Protein 3SNX (pdb70)

Structure (mmCIF, N/CA/C/O backbone):
data_3SNX
#
_entry.id   3SNX
#
_cell.length_a   64.112
_cell.length_b   114.452
_cell.length_c   67.663
_cell.angle_alpha   90.000
_cell.angle_beta   90.020
_cell.angle_gamma   90.000
#
_symmetry.space_group_name_H-M   'P 1 21 1'
#
loop_
_entity.id
_entity.type
_entity.pdbx_description
1 polymer 'PUTATIVE SUSD-LIKE CARBOHYDRATE BINDING PROTEIN'
2 non-polymer DI(HYDROXYETHYL)ETHER
3 non-polymer 1,2-ETHANEDIOL
4 water water
#
loop_
_atom_site.group_PDB
_atom_site.id
_atom_site.type_symbol
_atom_site.label_atom_id
_atom_site.label_alt_id
_atom_site.label_comp_id
_atom_site.label_asym_id
_atom_site.label_entity_id
_atom_site.label_seq_id
_atom_site.pdbx_PDB_ins_code
_atom_site.Cartn_x
_atom_site.Cartn_y
_atom_site.Cartn_z
_atom_site.occupancy
_atom_site.B_iso_or_equiv
_atom_site.auth_seq_id
_atom_site.auth_comp_id
_atom_site.auth_asym_id
_atom_site.auth_atom_id
_atom_site.pdbx_PDB_model_num
ATOM 1 N N . GLN A 1 6 ? 24.690 -27.754 24.275 1.00 60.76 39 GLN A N 1
ATOM 2 C CA . GLN A 1 6 ? 23.581 -26.768 24.416 1.00 60.98 39 GLN A CA 1
ATOM 3 C C . GLN A 1 6 ? 23.990 -25.379 23.905 1.00 59.98 39 GLN A C 1
ATOM 4 O O . GLN A 1 6 ? 25.070 -25.209 23.330 1.00 60.25 39 GLN A O 1
ATOM 6 N N . VAL A 1 7 ? 23.115 -24.395 24.122 1.00 59.58 40 VAL A N 1
ATOM 7 C CA . VAL A 1 7 ? 23.342 -23.010 23.690 1.00 57.26 40 VAL A CA 1
ATOM 8 C C . VAL A 1 7 ? 24.000 -22.152 24.778 1.00 56.00 40 VAL A C 1
ATOM 9 O O . VAL A 1 7 ? 23.992 -20.920 24.692 1.00 55.53 40 VAL A O 1
ATOM 11 N N . ALA A 1 8 ? 24.560 -22.804 25.797 1.00 54.57 41 ALA A N 1
ATOM 12 C CA . ALA A 1 8 ? 25.354 -22.130 26.823 1.00 52.64 41 ALA A CA 1
ATOM 13 C C . ALA A 1 8 ? 26.642 -21.546 26.233 1.00 50.15 41 ALA A C 1
ATOM 14 O O . ALA A 1 8 ? 27.180 -20.569 26.751 1.00 49.26 41 ALA A O 1
ATOM 16 N N . VAL A 1 9 ? 27.125 -22.153 25.152 1.00 49.38 42 VAL A N 1
ATOM 17 C CA . VAL A 1 9 ? 28.313 -21.675 24.438 1.00 47.73 42 VAL A CA 1
ATOM 18 C C . VAL A 1 9 ? 28.132 -20.255 23.891 1.00 46.14 42 VAL A C 1
ATOM 19 O O . VAL A 1 9 ? 29.063 -19.446 23.943 1.00 44.27 42 VAL A O 1
ATOM 23 N N . ALA A 1 10 ? 26.939 -19.959 23.370 1.00 45.28 43 ALA A N 1
ATOM 24 C CA . ALA A 1 10 ? 26.613 -18.605 22.903 1.00 43.97 43 ALA A CA 1
ATOM 25 C C . ALA A 1 10 ? 26.551 -17.635 24.083 1.00 43.25 43 ALA A C 1
ATOM 26 O O . ALA A 1 10 ? 26.916 -16.466 23.952 1.00 42.56 43 ALA A O 1
ATOM 28 N N . GLY A 1 11 ? 26.084 -18.133 25.231 1.00 43.07 44 GLY A N 1
ATOM 29 C CA . GLY A 1 11 ? 26.118 -17.381 26.490 1.00 42.07 44 GLY A CA 1
ATOM 30 C C . GLY A 1 11 ? 27.523 -16.971 26.905 1.00 40.76 44 GLY A C 1
ATOM 31 O O . GLY A 1 11 ? 27.717 -15.892 27.465 1.00 40.17 44 GLY A O 1
ATOM 32 N N . ASN A 1 12 ? 28.502 -17.829 26.621 1.00 40.05 45 ASN A N 1
ATOM 33 C CA . ASN A 1 12 ? 29.902 -17.548 26.951 1.00 38.92 45 ASN A CA 1
ATOM 34 C C . ASN A 1 12 ? 30.480 -16.425 26.085 1.00 37.41 45 ASN A C 1
ATOM 35 O O . ASN A 1 12 ? 31.098 -15.496 26.603 1.00 36.42 45 ASN A O 1
ATOM 40 N N . ALA A 1 13 ? 30.268 -16.513 24.770 1.00 36.57 46 ALA A N 1
ATOM 41 C CA . ALA A 1 13 ? 30.695 -15.468 23.840 1.00 35.16 46 ALA A CA 1
ATOM 42 C C . ALA A 1 13 ? 30.009 -14.166 24.204 1.00 34.37 46 ALA A C 1
ATOM 43 O O . ALA A 1 13 ? 30.622 -13.104 24.168 1.00 32.47 46 ALA A O 1
ATOM 45 N N . GLU A 1 14 ? 28.729 -14.271 24.559 1.00 35.35 47 GLU A N 1
ATOM 46 C CA . GLU A 1 14 ? 27.924 -13.119 24.966 1.00 36.22 47 GLU A CA 1
ATOM 47 C C . GLU A 1 14 ? 28.484 -12.497 26.244 1.00 35.79 47 GLU A C 1
ATOM 48 O O . GLU A 1 14 ? 28.512 -11.271 26.373 1.00 34.52 47 GLU A O 1
ATOM 54 N N . ARG A 1 15 ? 28.908 -13.345 27.187 1.00 36.07 48 ARG A N 1
ATOM 55 C CA . ARG A 1 15 ? 29.561 -12.889 28.416 1.00 35.71 48 ARG A CA 1
ATOM 56 C C . ARG A 1 15 ? 30.840 -12.091 28.146 1.00 33.93 48 ARG A C 1
ATOM 57 O O . ARG A 1 15 ? 31.062 -11.036 28.741 1.00 33.44 48 ARG A O 1
ATOM 65 N N . LEU A 1 16 ? 31.685 -12.606 27.262 1.00 32.65 49 LEU A N 1
ATOM 66 C CA . LEU A 1 16 ? 32.958 -11.950 26.950 1.00 31.46 49 LEU A CA 1
ATOM 67 C C . LEU A 1 16 ? 32.753 -10.614 26.231 1.00 30.45 49 LEU A C 1
ATOM 68 O O . LEU A 1 16 ? 33.503 -9.671 26.481 1.00 29.17 49 LEU A O 1
ATOM 73 N N . PHE A 1 17 ? 31.741 -10.523 25.359 1.00 30.07 50 PHE A N 1
ATOM 74 C CA . PHE A 1 17 ? 31.455 -9.248 24.667 1.00 29.35 50 PHE A CA 1
ATOM 75 C C . PHE A 1 17 ? 30.992 -8.200 25.661 1.00 29.68 50 PHE A C 1
ATOM 76 O O . PHE A 1 17 ? 31.418 -7.042 25.608 1.00 30.12 50 PHE A O 1
ATOM 84 N N . ASN A 1 18 ? 30.080 -8.594 26.541 1.00 31.53 51 ASN A N 1
ATOM 85 C CA . ASN A 1 18 ? 29.587 -7.685 27.556 1.00 32.39 51 ASN A CA 1
ATOM 86 C C . ASN A 1 18 ? 30.724 -7.292 28.491 1.00 32.05 51 ASN A C 1
ATOM 87 O O . ASN A 1 18 ? 30.786 -6.154 28.960 1.00 32.35 51 ASN A O 1
ATOM 92 N N . GLY A 1 19 ? 31.641 -8.225 28.723 1.00 31.57 52 GLY A N 1
ATOM 93 C CA . GLY A 1 19 ? 32.849 -7.949 29.495 1.00 31.96 52 GLY A CA 1
ATOM 94 C C . GLY A 1 19 ? 33.769 -6.973 28.786 1.00 30.58 52 GLY A C 1
ATOM 95 O O . GLY A 1 19 ? 34.304 -6.052 29.405 1.00 30.58 52 GLY A O 1
ATOM 96 N N . ALA A 1 20 ? 33.955 -7.172 27.480 1.00 29.95 53 ALA A N 1
ATOM 97 C CA . ALA A 1 20 ? 34.771 -6.266 26.683 1.00 28.58 53 ALA A CA 1
ATOM 98 C C . ALA A 1 20 ? 34.131 -4.887 26.684 1.00 27.97 53 ALA A C 1
ATOM 99 O O . ALA A 1 20 ? 34.830 -3.871 26.782 1.00 26.68 53 ALA A O 1
ATOM 101 N N . TRP A 1 21 ? 32.803 -4.859 26.574 1.00 27.81 54 TRP A N 1
ATOM 102 C CA . TRP A 1 21 ? 32.069 -3.592 26.543 1.00 27.77 54 TRP A CA 1
ATOM 103 C C . TRP A 1 21 ? 32.160 -2.894 27.894 1.00 28.50 54 TRP A C 1
ATOM 104 O O . TRP A 1 21 ? 32.418 -1.699 27.955 1.00 28.38 54 TRP A O 1
ATOM 115 N N . TYR A 1 22 ? 31.942 -3.642 28.971 1.00 30.18 55 TYR A N 1
ATOM 116 C CA . TYR A 1 22 ? 32.108 -3.100 30.322 1.00 31.00 55 TYR A CA 1
ATOM 117 C C . TYR A 1 22 ? 33.477 -2.442 30.504 1.00 30.11 55 TYR A C 1
ATOM 118 O O . TYR A 1 22 ? 33.554 -1.291 30.936 1.00 30.04 55 TYR A O 1
ATOM 127 N N . ASN A 1 23 ? 34.546 -3.161 30.152 1.00 29.05 56 ASN A N 1
ATOM 128 C CA . ASN A 1 23 ? 35.921 -2.652 30.283 1.00 28.23 56 ASN A CA 1
ATOM 129 C C . ASN A 1 23 ? 36.134 -1.319 29.563 1.00 26.37 56 ASN A C 1
ATOM 130 O O . ASN A 1 23 ? 36.611 -0.348 30.152 1.00 25.90 56 ASN A O 1
ATOM 135 N N . LEU A 1 24 ? 35.777 -1.295 28.279 1.00 24.28 57 LEU A N 1
ATOM 136 C CA . LEU A 1 24 ? 36.002 -0.133 27.432 1.00 23.08 57 LEU A CA 1
ATOM 137 C C . LEU A 1 24 ? 35.412 1.138 28.015 1.00 22.33 57 LEU A C 1
ATOM 138 O O . LEU A 1 24 ? 36.015 2.199 27.891 1.00 21.81 57 LEU A O 1
ATOM 143 N N . PHE A 1 25 ? 34.244 1.042 28.643 1.00 22.72 58 PHE A N 1
ATOM 144 C CA . PHE A 1 25 ? 33.557 2.244 29.142 1.00 23.18 58 PHE A CA 1
ATOM 145 C C . PHE A 1 25 ? 33.712 2.518 30.635 1.00 23.53 58 PHE A C 1
ATOM 146 O O . PHE A 1 25 ? 33.788 3.680 31.054 1.00 22.22 58 PHE A O 1
ATOM 154 N N . GLU A 1 26 ? 33.789 1.460 31.431 1.00 24.55 59 GLU A N 1
ATOM 155 C CA . GLU A 1 26 ? 33.787 1.631 32.891 1.00 25.58 59 GLU A CA 1
ATOM 156 C C . GLU A 1 26 ? 35.173 1.579 33.557 1.00 26.69 59 GLU A C 1
ATOM 157 O O . GLU A 1 26 ? 35.321 2.023 34.713 1.00 26.90 59 GLU A O 1
ATOM 163 N N . TYR A 1 27 ? 36.179 1.060 32.846 1.00 27.38 60 TYR A N 1
ATOM 164 C CA . TYR A 1 27 ? 37.512 0.888 33.435 1.00 28.66 60 TYR A CA 1
ATOM 165 C C . TYR A 1 27 ? 38.250 2.221 33.497 1.00 28.26 60 TYR A C 1
ATOM 166 O O . TYR A 1 27 ? 38.362 2.922 32.487 1.00 27.07 60 TYR A O 1
ATOM 175 N N . GLY A 1 28 ? 38.742 2.554 34.692 1.00 28.98 61 GLY A N 1
ATOM 176 C CA . GLY A 1 28 ? 39.393 3.837 34.934 1.00 29.02 61 GLY A CA 1
ATOM 177 C C . GLY A 1 28 ? 40.553 3.767 35.909 1.00 30.09 61 GLY A C 1
ATOM 178 O O . GLY A 1 28 ? 40.422 3.206 36.989 1.00 30.63 61 GLY A O 1
ATOM 179 N N . THR A 1 29 ? 41.683 4.373 35.540 1.00 29.83 62 THR A N 1
ATOM 180 C CA . THR A 1 29 ? 42.873 4.376 36.411 1.00 30.45 62 THR A CA 1
ATOM 181 C C . THR A 1 29 ? 42.832 5.550 37.421 1.00 30.42 62 THR A C 1
ATOM 182 O O . THR A 1 29 ? 43.317 5.436 38.564 1.00 31.11 62 THR A O 1
ATOM 186 N N . THR A 1 30 ? 42.238 6.659 36.981 1.00 28.89 63 THR A N 1
ATOM 187 C CA . THR A 1 30 ? 42.107 7.875 37.773 1.00 28.24 63 THR A CA 1
ATOM 188 C C . THR A 1 30 ? 40.737 8.499 37.471 1.00 27.71 63 THR A C 1
ATOM 189 O O . THR A 1 30 ? 39.941 7.913 36.734 1.00 26.51 63 THR A O 1
ATOM 193 N N . TYR A 1 31 ? 40.470 9.697 37.986 1.00 27.83 64 TYR A N 1
ATOM 194 C CA . TYR A 1 31 ? 39.183 10.373 37.686 1.00 27.50 64 TYR A CA 1
ATOM 195 C C . TYR A 1 31 ? 39.155 11.148 36.350 1.00 26.25 64 TYR A C 1
ATOM 196 O O . TYR A 1 31 ? 38.087 11.537 35.863 1.00 25.69 64 TYR A O 1
ATOM 205 N N . ALA A 1 32 ? 40.332 11.369 35.774 1.00 25.20 65 ALA A N 1
ATOM 206 C CA . ALA A 1 32 ? 40.473 11.987 34.473 1.00 24.21 65 ALA A CA 1
ATOM 207 C C . ALA A 1 32 ? 40.650 10.916 33.374 1.00 23.35 65 ALA A C 1
ATOM 208 O O . ALA A 1 32 ? 40.777 11.248 32.205 1.00 22.45 65 ALA A O 1
ATOM 210 N N . ASN A 1 33 ? 40.657 9.640 33.768 1.00 23.04 66 ASN A N 1
ATOM 211 C CA . ASN A 1 33 ? 40.892 8.521 32.855 1.00 22.61 66 ASN A CA 1
ATOM 212 C C . ASN A 1 33 ? 39.908 7.376 33.119 1.00 22.65 66 ASN A C 1
ATOM 213 O O . ASN A 1 33 ? 40.340 6.252 33.362 1.00 22.64 66 ASN A O 1
ATOM 218 N N . ILE A 1 34 ? 38.599 7.663 33.107 1.00 22.15 67 ILE A N 1
ATOM 219 C CA . ILE A 1 34 ? 37.558 6.621 33.185 1.00 22.16 67 ILE A CA 1
ATOM 220 C C . ILE A 1 34 ? 37.020 6.260 31.775 1.00 22.25 67 ILE A C 1
ATOM 221 O O . ILE A 1 34 ? 36.255 7.024 31.162 1.00 21.25 67 ILE A O 1
ATOM 226 N N . GLY A 1 35 ? 37.448 5.108 31.254 1.00 22.51 68 GLY A N 1
ATOM 227 C CA . GLY A 1 35 ? 36.866 4.536 30.023 1.00 22.06 68 GLY A CA 1
ATOM 228 C C . GLY A 1 35 ? 37.086 5.273 28.714 1.00 21.84 68 GLY A C 1
ATOM 229 O O . GLY A 1 35 ? 37.863 6.220 28.642 1.00 20.96 68 GLY A O 1
ATOM 230 N N . TYR A 1 36 ? 36.372 4.841 27.668 1.00 21.69 69 TYR A N 1
ATOM 231 C CA . TYR A 1 36 ? 36.541 5.410 26.329 1.00 21.84 69 TYR A CA 1
ATOM 232 C C . TYR A 1 36 ? 36.102 6.885 26.217 1.00 21.18 69 TYR A C 1
ATOM 233 O O . TYR A 1 36 ? 36.602 7.626 25.379 1.00 20.58 69 TYR A O 1
ATOM 242 N N . ARG A 1 37 ? 35.177 7.305 27.070 1.00 21.36 70 ARG A N 1
ATOM 243 C CA . ARG A 1 37 ? 34.698 8.690 27.065 1.00 21.23 70 ARG A CA 1
ATOM 244 C C . ARG A 1 37 ? 35.785 9.724 27.422 1.00 20.90 70 ARG A C 1
ATOM 245 O O . ARG A 1 37 ? 35.742 10.859 26.926 1.00 21.52 70 ARG A O 1
ATOM 253 N N . ALA A 1 38 ? 36.723 9.372 28.312 1.00 20.48 71 ALA A N 1
ATOM 254 C CA . ALA A 1 38 ? 37.880 10.237 28.598 1.00 20.11 71 ALA A CA 1
ATOM 255 C C . ALA A 1 38 ? 38.772 10.382 27.360 1.00 19.67 71 ALA A C 1
ATOM 256 O O . ALA A 1 38 ? 39.318 11.453 27.090 1.00 18.98 71 ALA A O 1
ATOM 258 N N . LEU A 1 39 ? 38.885 9.320 26.565 1.00 19.43 72 LEU A N 1
ATOM 259 C CA . LEU A 1 39 ? 39.606 9.417 25.294 1.00 19.23 72 LEU A CA 1
ATOM 260 C C . LEU A 1 39 ? 38.891 10.300 24.260 1.00 19.11 72 LEU A C 1
ATOM 261 O O . LEU A 1 39 ? 39.551 10.989 23.454 1.00 18.56 72 LEU A O 1
ATOM 266 N N . GLN A 1 40 ? 37.549 10.274 24.275 1.00 19.12 73 GLN A N 1
ATOM 267 C CA . GLN A 1 40 ? 36.768 11.174 23.433 1.00 19.04 73 GLN A CA 1
ATOM 268 C C . GLN A 1 40 ? 36.938 12.616 23.916 1.00 19.32 73 GLN A C 1
ATOM 269 O O . GLN A 1 40 ? 37.058 13.529 23.096 1.00 19.64 73 GLN A O 1
ATOM 275 N N . CYS A 1 41 ? 36.946 12.809 25.237 1.00 19.72 74 CYS A N 1
ATOM 276 C CA . CYS A 1 41 ? 37.275 14.119 25.840 1.00 19.91 74 CYS A CA 1
ATOM 277 C C . CYS A 1 41 ? 38.688 14.605 25.451 1.00 19.95 74 CYS A C 1
ATOM 278 O O . CYS A 1 41 ? 38.890 15.772 25.079 1.00 19.84 74 CYS A O 1
ATOM 281 N N . GLN A 1 42 ? 39.663 13.698 25.518 1.00 20.03 75 GLN A N 1
ATOM 282 C CA . GLN A 1 42 ? 41.041 13.993 25.125 1.00 20.14 75 GLN A CA 1
ATOM 283 C C . GLN A 1 42 ? 41.136 14.478 23.683 1.00 20.24 75 GLN A C 1
ATOM 284 O O . GLN A 1 42 ? 41.816 15.483 23.375 1.00 19.90 75 GLN A O 1
ATOM 290 N N . ASP A 1 43 ? 40.454 13.749 22.805 1.00 19.82 76 ASP A N 1
ATOM 291 C CA . ASP A 1 43 ? 40.561 13.952 21.364 1.00 19.78 76 ASP A CA 1
ATOM 292 C C . ASP A 1 43 ? 39.933 15.250 20.874 1.00 19.45 76 ASP A C 1
ATOM 293 O O . ASP A 1 43 ? 40.309 15.746 19.839 1.00 19.63 76 ASP A O 1
ATOM 298 N N . ASP A 1 44 ? 38.951 15.775 21.591 1.00 19.31 77 ASP A N 1
ATOM 299 C CA . ASP A 1 44 ? 38.353 17.078 21.242 1.00 19.37 77 ASP A CA 1
ATOM 300 C C . ASP A 1 44 ? 39.094 18.239 21.883 1.00 19.01 77 ASP A C 1
ATOM 301 O O . ASP A 1 44 ? 39.314 19.288 21.253 1.00 18.72 77 ASP A O 1
ATOM 322 N N . ALA A 1 47 ? 42.220 19.428 20.236 1.00 17.44 80 ALA A N 1
ATOM 323 C CA . ALA A 1 47 ? 42.040 19.833 18.842 1.00 17.42 80 ALA A CA 1
ATOM 324 C C . ALA A 1 47 ? 41.752 21.348 18.769 1.00 17.94 80 ALA A C 1
ATOM 325 O O . ALA A 1 47 ? 42.386 22.124 19.482 1.00 17.97 80 ALA A O 1
ATOM 327 N N . SER A 1 48 ? 40.772 21.753 17.975 1.00 18.01 81 SER A N 1
ATOM 328 C CA . SER A 1 48 ? 40.627 23.176 17.594 1.00 18.70 81 SER A CA 1
ATOM 329 C C . SER A 1 48 ? 39.433 23.913 18.193 1.00 19.16 81 SER A C 1
ATOM 330 O O . SER A 1 48 ? 39.416 25.157 18.235 1.00 19.13 81 SER A O 1
ATOM 333 N N . ASP A 1 49 ? 38.430 23.170 18.652 1.00 19.14 82 ASP A N 1
ATOM 334 C CA . ASP A 1 49 ? 37.117 23.766 18.913 1.00 19.68 82 ASP A CA 1
ATOM 335 C C . ASP A 1 49 ? 36.721 23.865 20.384 1.00 19.82 82 ASP A C 1
ATOM 336 O O . ASP A 1 49 ? 35.669 24.411 20.702 1.00 20.13 82 ASP A O 1
ATOM 341 N N . VAL A 1 50 ? 37.535 23.327 21.287 1.00 20.25 83 VAL A N 1
ATOM 342 C CA . VAL A 1 50 ? 37.240 23.410 22.705 1.00 20.64 83 VAL A CA 1
ATOM 343 C C . VAL A 1 50 ? 38.239 24.339 23.397 1.00 21.50 83 VAL A C 1
ATOM 344 O O . VAL A 1 50 ? 39.445 24.304 23.123 1.00 22.03 83 VAL A O 1
ATOM 348 N N . VAL A 1 51 ? 37.720 25.187 24.273 1.00 22.29 84 VAL A N 1
ATOM 349 C CA . VAL A 1 51 ? 38.535 26.152 24.998 1.00 22.80 84 VAL A CA 1
ATOM 350 C C . VAL A 1 51 ? 38.603 25.692 26.435 1.00 23.03 84 VAL A C 1
ATOM 351 O O . VAL A 1 51 ? 37.567 25.572 27.094 1.00 23.79 84 VAL A O 1
ATOM 355 N N . SER A 1 52 ? 39.809 25.422 26.930 1.00 23.42 85 SER A N 1
ATOM 356 C CA . SER A 1 52 ? 39.947 24.851 28.278 1.00 23.95 85 SER A CA 1
ATOM 357 C C . SER A 1 52 ? 39.688 25.903 29.349 1.00 24.88 85 SER A C 1
ATOM 358 O O . SER A 1 52 ? 40.321 26.953 29.375 1.00 25.29 85 SER A O 1
ATOM 361 N N . ARG A 1 53 ? 38.708 25.616 30.192 1.00 25.14 86 ARG A N 1
ATOM 362 C CA . ARG A 1 53 ? 38.496 26.331 31.419 1.00 25.99 86 ARG A CA 1
ATOM 363 C C . ARG A 1 53 ? 39.337 25.536 32.426 1.00 26.75 86 ARG A C 1
ATOM 364 O O . ARG A 1 53 ? 38.976 24.396 32.764 1.00 26.53 86 ARG A O 1
ATOM 372 N N . PRO A 1 54 ? 40.497 26.101 32.853 1.00 27.12 87 PRO A N 1
ATOM 373 C CA . PRO A 1 54 ? 41.504 25.297 33.562 1.00 27.49 87 PRO A CA 1
ATOM 374 C C . PRO A 1 54 ? 40.970 24.549 34.771 1.00 27.17 87 PRO A C 1
ATOM 375 O O . PRO A 1 54 ? 40.472 25.153 35.715 1.00 27.77 87 PRO A O 1
ATOM 379 N N . LYS A 1 55 ? 41.087 23.225 34.718 1.00 26.53 88 LYS A N 1
ATOM 380 C CA . LYS A 1 55 ? 40.490 22.350 35.705 1.00 26.26 88 LYS A CA 1
ATOM 381 C C . LYS A 1 55 ? 41.194 20.988 35.632 1.00 25.89 88 LYS A C 1
ATOM 382 O O . LYS A 1 55 ? 41.809 20.653 34.626 1.00 25.09 88 LYS A O 1
ATOM 388 N N . TYR A 1 56 ? 41.113 20.221 36.710 1.00 26.58 89 TYR A N 1
ATOM 389 C CA . TYR A 1 56 ? 41.508 18.822 36.689 1.00 26.50 89 TYR A CA 1
ATOM 390 C C . TYR A 1 56 ? 40.896 18.123 35.471 1.00 25.73 89 TYR A C 1
ATOM 391 O O . TYR A 1 56 ? 39.708 18.280 35.207 1.00 25.15 89 TYR A O 1
ATOM 400 N N . GLY A 1 57 ? 41.708 17.373 34.731 1.00 25.55 90 GLY A N 1
ATOM 401 C CA . GLY A 1 57 ? 41.189 16.501 33.666 1.00 25.34 90 GLY A CA 1
ATOM 402 C C . GLY A 1 57 ? 41.871 16.672 32.332 1.00 25.30 90 GLY A C 1
ATOM 403 O O . GLY A 1 57 ? 42.692 15.837 31.922 1.00 26.14 90 GLY A O 1
ATOM 404 N N . PHE A 1 58 ? 41.524 17.744 31.628 1.00 24.95 91 PHE A N 1
ATOM 405 C CA . PHE A 1 58 ? 41.963 17.898 30.250 1.00 24.70 91 PHE A CA 1
ATOM 406 C C . PHE A 1 58 ? 42.574 19.251 29.919 1.00 25.12 91 PHE A C 1
ATOM 407 O O . PHE A 1 58 ? 42.783 19.555 28.763 1.00 25.39 91 PHE A O 1
ATOM 415 N N . ASN A 1 59 ? 42.898 20.043 30.936 1.00 26.22 92 ASN A N 1
ATOM 416 C CA . ASN A 1 59 ? 43.761 21.213 30.727 1.00 27.05 92 ASN A CA 1
ATOM 417 C C . ASN A 1 59 ? 45.105 20.766 30.111 1.00 27.31 92 ASN A C 1
ATOM 418 O O . ASN A 1 59 ? 45.615 21.400 29.186 1.00 27.20 92 ASN A O 1
ATOM 423 N N . SER A 1 60 ? 45.655 19.651 30.607 1.00 27.22 93 SER A N 1
ATOM 424 C CA . SER A 1 60 ? 46.850 19.031 30.002 1.00 27.34 93 SER A CA 1
ATOM 425 C C . SER A 1 60 ? 46.674 18.757 28.499 1.00 26.61 93 SER A C 1
ATOM 426 O O . SER A 1 60 ? 47.587 19.048 27.689 1.00 26.88 93 SER A O 1
ATOM 429 N N . SER A 1 61 ? 45.517 18.200 28.126 1.00 25.83 94 SER A N 1
ATOM 430 C CA . SER A 1 61 ? 45.193 17.886 26.716 1.00 25.01 94 SER A CA 1
ATOM 431 C C . SER A 1 61 ? 45.277 19.149 25.839 1.00 25.12 94 SER A C 1
ATOM 432 O O . SER A 1 61 ? 45.883 19.141 24.769 1.00 25.20 94 SER A O 1
ATOM 435 N N . TYR A 1 62 ? 44.698 20.237 26.338 1.00 25.11 95 TYR A N 1
ATOM 436 C CA . TYR A 1 62 ? 44.654 21.527 25.645 1.00 25.04 95 TYR A CA 1
ATOM 437 C C . TYR A 1 62 ? 46.039 22.106 25.409 1.00 25.20 95 TYR A C 1
ATOM 438 O O . TYR A 1 62 ? 46.261 22.770 24.395 1.00 25.18 95 TYR A O 1
ATOM 447 N N . GLN A 1 63 ? 46.966 21.833 26.335 1.00 25.81 96 GLN A N 1
ATOM 448 C CA . GLN A 1 63 ? 48.339 22.341 26.281 1.00 26.51 96 GLN A CA 1
ATOM 449 C C . GLN A 1 63 ? 49.336 21.327 25.684 1.00 26.69 96 GLN A C 1
ATOM 450 O O . GLN A 1 63 ? 50.556 21.503 25.799 1.00 26.60 96 GLN A O 1
ATOM 456 N N . PHE A 1 64 ? 48.815 20.276 25.050 1.00 26.04 97 PHE A N 1
ATOM 457 C CA . PHE A 1 64 ? 49.632 19.213 24.451 1.00 26.46 97 PHE A CA 1
ATOM 458 C C . PHE A 1 64 ? 50.677 18.699 25.444 1.00 26.57 97 PHE A C 1
ATOM 459 O O . PHE A 1 64 ? 51.876 18.653 25.153 1.00 27.30 97 PHE A O 1
ATOM 467 N N . ASN A 1 65 ? 50.186 18.322 26.623 1.00 26.31 98 ASN A N 1
ATOM 468 C CA . ASN A 1 65 ? 51.016 17.893 27.746 1.00 26.31 98 ASN A CA 1
ATOM 469 C C . ASN A 1 65 ? 50.503 16.602 28.381 1.00 25.61 98 ASN A C 1
ATOM 470 O O . ASN A 1 65 ? 50.339 16.525 29.598 1.00 26.12 98 ASN A O 1
ATOM 475 N N . ASP A 1 66 ? 50.241 15.588 27.560 1.00 24.85 99 ASP A N 1
ATOM 476 C CA . ASP A 1 66 ? 49.896 14.274 28.098 1.00 23.92 99 ASP A CA 1
ATOM 477 C C . ASP A 1 66 ? 50.153 13.090 27.152 1.00 23.25 99 ASP A C 1
ATOM 478 O O . ASP A 1 66 ? 51.086 12.327 27.387 1.00 23.50 99 ASP A O 1
ATOM 483 N N . VAL A 1 67 ? 49.359 12.929 26.090 1.00 22.59 100 VAL A N 1
ATOM 484 C CA . VAL A 1 67 ? 49.350 11.629 25.358 1.00 21.81 100 VAL A CA 1
ATOM 485 C C . VAL A 1 67 ? 50.554 11.368 24.428 1.00 21.63 100 VAL A C 1
ATOM 486 O O . VAL A 1 67 ? 50.828 10.205 24.072 1.00 21.04 100 VAL A O 1
ATOM 490 N N . ALA A 1 68 ? 51.265 12.424 24.034 1.00 21.45 101 ALA A N 1
ATOM 491 C CA . ALA A 1 68 ? 52.516 12.274 23.278 1.00 22.26 101 ALA A CA 1
ATOM 492 C C . ALA A 1 68 ? 53.737 11.974 24.173 1.00 22.66 101 ALA A C 1
ATOM 493 O O . ALA A 1 68 ? 54.813 11.652 23.669 1.00 23.70 101 ALA A O 1
ATOM 495 N N . ILE A 1 69 ? 53.565 12.083 25.490 1.00 22.85 102 ILE A N 1
ATOM 496 C CA . ILE A 1 69 ? 54.619 11.801 26.470 1.00 23.11 102 ILE A CA 1
ATOM 497 C C . ILE A 1 69 ? 54.605 10.299 26.816 1.00 23.12 102 ILE A C 1
ATOM 498 O O . ILE A 1 69 ? 53.662 9.826 27.419 1.00 22.61 102 ILE A O 1
ATOM 503 N N . PRO A 1 70 ? 55.646 9.548 26.423 1.00 23.80 103 PRO A N 1
ATOM 504 C CA . PRO A 1 70 ? 55.617 8.072 26.568 1.00 24.41 103 PRO A CA 1
ATOM 505 C C . PRO A 1 70 ? 55.439 7.498 27.986 1.00 25.53 103 PRO A C 1
ATOM 506 O O . PRO A 1 70 ? 54.932 6.375 28.123 1.00 25.48 103 PRO A O 1
ATOM 510 N N . SER A 1 71 ? 55.877 8.235 29.014 1.00 26.55 104 SER A N 1
ATOM 511 C CA . SER A 1 71 ? 55.713 7.810 30.423 1.00 27.78 104 SER A CA 1
ATOM 512 C C . SER A 1 71 ? 54.476 8.429 31.138 1.00 28.10 104 SER A C 1
ATOM 513 O O . SER A 1 71 ? 54.237 8.157 32.315 1.00 29.02 104 SER A O 1
ATOM 516 N N . ASP A 1 72 ? 53.677 9.221 30.433 1.00 27.96 105 ASP A N 1
ATOM 517 C CA . ASP A 1 72 ? 52.480 9.848 31.027 1.00 28.62 105 ASP A CA 1
ATOM 518 C C . ASP A 1 72 ? 51.376 8.835 31.380 1.00 28.44 105 ASP A C 1
ATOM 519 O O . ASP A 1 72 ? 51.242 7.794 30.736 1.00 28.55 105 ASP A O 1
ATOM 524 N N . GLY A 1 73 ? 50.591 9.164 32.405 1.00 28.60 106 GLY A N 1
ATOM 525 C CA . GLY A 1 73 ? 49.524 8.292 32.913 1.00 28.36 106 GLY A CA 1
ATOM 526 C C . GLY A 1 73 ? 48.424 7.979 31.915 1.00 27.22 106 GLY A C 1
ATOM 527 O O . GLY A 1 73 ? 48.020 6.820 31.776 1.00 27.19 106 GLY A O 1
ATOM 528 N N . ARG A 1 74 ? 47.929 9.006 31.230 1.00 26.10 107 ARG A N 1
ATOM 529 C CA . ARG A 1 74 ? 46.895 8.832 30.203 1.00 25.18 107 ARG A CA 1
ATOM 530 C C . ARG A 1 74 ? 47.374 7.950 29.057 1.00 24.34 107 ARG A C 1
ATOM 531 O O . ARG A 1 74 ? 46.639 7.091 28.571 1.00 23.92 107 ARG A O 1
ATOM 539 N N . THR A 1 75 ? 48.602 8.189 28.620 1.00 23.97 108 THR A N 1
ATOM 540 C CA . THR A 1 75 ? 49.246 7.389 27.591 1.00 23.49 108 THR A CA 1
ATOM 541 C C . THR A 1 75 ? 49.163 5.884 27.877 1.00 23.44 108 THR A C 1
ATOM 542 O O . THR A 1 75 ? 48.887 5.090 26.973 1.00 23.47 108 THR A O 1
ATOM 546 N N . SER A 1 76 ? 49.438 5.502 29.122 1.00 23.84 109 SER A N 1
ATOM 547 C CA . SER A 1 76 ? 49.403 4.088 29.525 1.00 23.90 109 SER A CA 1
ATOM 548 C C . SER A 1 76 ? 47.964 3.574 29.585 1.00 23.53 109 SER A C 1
ATOM 549 O O . SER A 1 76 ? 47.638 2.537 28.996 1.00 22.99 109 SER A O 1
ATOM 552 N N . PHE A 1 77 ? 47.111 4.305 30.302 1.00 22.99 110 PHE A N 1
ATOM 553 C CA . PHE A 1 77 ? 45.663 4.052 30.305 1.00 22.63 110 PHE A CA 1
ATOM 554 C C . PHE A 1 77 ? 45.101 3.733 28.901 1.00 22.05 110 PHE A C 1
ATOM 555 O O . PHE A 1 77 ? 44.485 2.685 28.698 1.00 21.88 110 PHE A O 1
ATOM 563 N N . ALA A 1 78 ? 45.347 4.628 27.940 1.00 21.80 111 ALA A N 1
ATOM 564 C CA . ALA A 1 78 ? 44.766 4.538 26.582 1.00 21.40 111 ALA A CA 1
ATOM 565 C C . ALA A 1 78 ? 45.108 3.231 25.852 1.00 21.61 111 ALA A C 1
ATOM 566 O O . ALA A 1 78 ? 44.227 2.563 25.327 1.00 20.96 111 ALA A O 1
ATOM 568 N N . TRP A 1 79 ? 46.396 2.887 25.854 1.00 21.84 112 TRP A N 1
ATOM 569 C CA . TRP A 1 79 ? 46.920 1.642 25.305 1.00 22.00 112 TRP A CA 1
ATOM 570 C C . TRP A 1 79 ? 46.326 0.376 25.911 1.00 22.02 112 TRP A C 1
ATOM 571 O O . TRP A 1 79 ? 45.839 -0.482 25.180 1.00 22.71 112 TRP A O 1
ATOM 582 N N . TYR A 1 80 ? 46.381 0.238 27.227 1.00 22.00 113 TYR A N 1
ATOM 583 C CA . TYR A 1 80 ? 45.952 -1.018 27.865 1.00 22.24 113 TYR A CA 1
ATOM 584 C C . TYR A 1 80 ? 44.431 -1.210 27.864 1.00 21.71 113 TYR A C 1
ATOM 585 O O . TYR A 1 80 ? 43.939 -2.346 27.756 1.00 21.69 113 TYR A O 1
ATOM 594 N N . LEU A 1 81 ? 43.685 -0.109 27.959 1.00 20.59 114 LEU A N 1
ATOM 595 C CA . LEU A 1 81 ? 42.218 -0.154 27.889 1.00 20.44 114 LEU A CA 1
ATOM 596 C C . LEU A 1 81 ? 41.728 -0.747 26.543 1.00 20.11 114 LEU A C 1
ATOM 597 O O . LEU A 1 81 ? 40.846 -1.610 26.521 1.00 19.94 114 LEU A O 1
ATOM 602 N N . ILE A 1 82 ? 42.335 -0.306 25.446 1.00 19.79 115 ILE A N 1
ATOM 603 C CA . ILE A 1 82 ? 41.947 -0.751 24.103 1.00 19.77 115 ILE A CA 1
ATOM 604 C C . ILE A 1 82 ? 42.403 -2.206 23.834 1.00 20.59 115 ILE A C 1
ATOM 605 O O . ILE A 1 82 ? 41.603 -3.019 23.356 1.00 20.44 115 ILE A O 1
ATOM 610 N N . TYR A 1 83 ? 43.662 -2.523 24.139 1.00 21.34 116 TYR A N 1
ATOM 611 C CA . TYR A 1 83 ? 44.168 -3.917 24.035 1.00 21.78 116 TYR A CA 1
ATOM 612 C C . TYR A 1 83 ? 43.518 -4.883 25.019 1.00 22.64 116 TYR A C 1
ATOM 613 O O . TYR A 1 83 ? 43.404 -6.076 24.721 1.00 23.12 116 TYR A O 1
ATOM 622 N N . LYS A 1 84 ? 43.131 -4.395 26.195 1.00 23.35 117 LYS A N 1
ATOM 623 C CA . LYS A 1 84 ? 42.313 -5.194 27.122 1.00 24.23 117 LYS A CA 1
ATOM 624 C C . LYS A 1 84 ? 40.970 -5.561 26.475 1.00 24.17 117 LYS A C 1
ATOM 625 O O . LYS A 1 84 ? 40.541 -6.719 26.503 1.00 24.01 117 LYS A O 1
ATOM 627 N N . THR A 1 85 ? 40.334 -4.561 25.867 1.00 23.96 118 THR A N 1
ATOM 628 C CA . THR A 1 85 ? 39.104 -4.759 25.098 1.00 23.71 118 THR A CA 1
ATOM 629 C C . THR A 1 85 ? 39.296 -5.709 23.920 1.00 23.41 118 THR A C 1
ATOM 630 O O . THR A 1 85 ? 38.438 -6.555 23.654 1.00 23.05 118 THR A O 1
ATOM 634 N N . ILE A 1 86 ? 40.418 -5.577 23.219 1.00 23.07 119 ILE A N 1
ATOM 635 C CA . ILE A 1 86 ? 40.696 -6.457 22.084 1.00 23.24 119 ILE A CA 1
ATOM 636 C C . ILE A 1 86 ? 40.850 -7.926 22.498 1.00 23.94 119 ILE A C 1
ATOM 637 O O . ILE A 1 86 ? 40.461 -8.819 21.742 1.00 24.49 119 ILE A O 1
ATOM 642 N N . ASP A 1 87 ? 41.410 -8.169 23.681 1.00 24.86 120 ASP A N 1
ATOM 643 C CA . ASP A 1 87 ? 41.716 -9.533 24.137 1.00 25.62 120 ASP A CA 1
ATOM 644 C C . ASP A 1 87 ? 40.448 -10.292 24.549 1.00 26.15 120 ASP A C 1
ATOM 645 O O . ASP A 1 87 ? 40.313 -11.502 24.278 1.00 26.59 120 ASP A O 1
ATOM 650 N N . ASN A 1 88 ? 39.522 -9.592 25.202 1.00 26.16 121 ASN A N 1
ATOM 651 C CA . ASN A 1 88 ? 38.201 -10.160 25.485 1.00 26.82 121 ASN A CA 1
ATOM 652 C C . ASN A 1 88 ? 37.464 -10.508 24.184 1.00 26.89 121 ASN A C 1
ATOM 653 O O . ASN A 1 88 ? 36.878 -11.598 24.063 1.00 27.01 121 ASN A O 1
ATOM 658 N N . CYS A 1 89 ? 37.514 -9.602 23.205 1.00 26.40 122 CYS A N 1
ATOM 659 C CA . CYS A 1 89 ? 36.935 -9.864 21.871 1.00 26.23 122 CYS A CA 1
ATOM 660 C C . CYS A 1 89 ? 37.583 -11.083 21.212 1.00 26.97 122 CYS A C 1
ATOM 661 O O . CYS A 1 89 ? 36.884 -11.925 20.642 1.00 27.16 122 CYS A O 1
ATOM 664 N N . ASN A 1 90 ? 38.914 -11.160 21.278 1.00 27.51 123 ASN A N 1
ATOM 665 C CA . ASN A 1 90 ? 39.664 -12.303 20.731 1.00 28.00 123 ASN A CA 1
ATOM 666 C C . ASN A 1 90 ? 39.179 -13.619 21.316 1.00 28.91 123 ASN A C 1
ATOM 667 O O . ASN A 1 90 ? 39.080 -14.611 20.600 1.00 30.20 123 ASN A O 1
ATOM 672 N N . THR A 1 91 ? 38.886 -13.619 22.613 1.00 29.68 124 THR A N 1
ATOM 673 C CA . THR A 1 91 ? 38.433 -14.825 23.317 1.00 30.43 124 THR A CA 1
ATOM 674 C C . THR A 1 91 ? 37.033 -15.256 22.843 1.00 30.42 124 THR A C 1
ATOM 675 O O . THR A 1 91 ? 36.807 -16.435 22.552 1.00 30.77 124 THR A O 1
ATOM 679 N N . ALA A 1 92 ? 36.112 -14.297 22.746 1.00 29.80 125 ALA A N 1
ATOM 680 C CA . ALA A 1 92 ? 34.780 -14.538 22.172 1.00 29.66 125 ALA A CA 1
ATOM 681 C C . ALA A 1 92 ? 34.847 -15.088 20.747 1.00 29.37 125 ALA A C 1
ATOM 682 O O . ALA A 1 92 ? 34.129 -16.028 20.394 1.00 29.54 125 ALA A O 1
ATOM 684 N N . ILE A 1 93 ? 35.714 -14.503 19.929 1.00 28.31 126 ILE A N 1
ATOM 685 C CA . ILE A 1 93 ? 35.831 -14.905 18.532 1.00 28.60 126 ILE A CA 1
ATOM 686 C C . ILE A 1 93 ? 36.446 -16.301 18.402 1.00 29.04 126 ILE A C 1
ATOM 687 O O . ILE A 1 93 ? 36.251 -16.960 17.389 1.00 28.99 126 ILE A O 1
ATOM 692 N N . SER A 1 94 ? 37.173 -16.740 19.430 1.00 30.26 127 SER A N 1
ATOM 693 C CA . SER A 1 94 ? 37.867 -18.043 19.417 1.00 31.10 127 SER A CA 1
ATOM 694 C C . SER A 1 94 ? 36.974 -19.225 19.803 1.00 32.03 127 SER A C 1
ATOM 695 O O . SER A 1 94 ? 37.347 -20.380 19.568 1.00 32.94 127 SER A O 1
ATOM 698 N N . ILE A 1 95 ? 35.819 -18.942 20.404 1.00 31.71 128 ILE A N 1
ATOM 699 C CA . ILE A 1 95 ? 34.895 -19.988 20.841 1.00 32.88 128 ILE A CA 1
ATOM 700 C C . ILE A 1 95 ? 34.381 -20.793 19.651 1.00 33.44 128 ILE A C 1
ATOM 701 O O . ILE A 1 95 ? 33.875 -20.225 18.675 1.00 32.90 128 ILE A O 1
ATOM 706 N N . LYS A 1 96 ? 34.537 -22.113 19.734 1.00 34.68 129 LYS A N 1
ATOM 707 C CA . LYS A 1 96 ? 34.045 -23.032 18.718 1.00 35.60 129 LYS A CA 1
ATOM 708 C C . LYS A 1 96 ? 32.610 -23.424 19.054 1.00 36.54 129 LYS A C 1
ATOM 709 O O . LYS A 1 96 ? 32.242 -23.559 20.228 1.00 36.58 129 LYS A O 1
ATOM 711 N N . GLY A 1 97 ? 31.801 -23.604 18.020 1.00 36.99 130 GLY A N 1
ATOM 712 C CA . GLY A 1 97 ? 30.371 -23.821 18.203 1.00 38.40 130 GLY A CA 1
ATOM 713 C C . GLY A 1 97 ? 29.606 -23.567 16.924 1.00 38.95 130 GLY A C 1
ATOM 714 O O . GLY A 1 97 ? 30.190 -23.165 15.908 1.00 39.41 130 GLY A O 1
ATOM 715 N N . ASP A 1 98 ? 28.296 -23.802 16.966 1.00 39.89 131 ASP A N 1
ATOM 716 C CA . ASP A 1 98 ? 27.467 -23.718 15.762 1.00 39.98 131 ASP A CA 1
ATOM 717 C C . ASP A 1 98 ? 26.019 -23.376 16.108 1.00 39.98 131 ASP A C 1
ATOM 718 O O . ASP A 1 98 ? 25.168 -24.255 16.218 1.00 41.21 131 ASP A O 1
ATOM 723 N N . SER A 1 99 ? 25.755 -22.087 16.295 1.00 38.86 132 SER A N 1
ATOM 724 C CA . SER A 1 99 ? 24.399 -21.603 16.516 1.00 38.57 132 SER A CA 1
ATOM 725 C C . SER A 1 99 ? 24.279 -20.180 15.989 1.00 37.87 132 SER A C 1
ATOM 726 O O . SER A 1 99 ? 25.286 -19.521 15.708 1.00 37.02 132 SER A O 1
ATOM 729 N N . GLU A 1 100 ? 23.037 -19.730 15.849 1.00 38.12 133 GLU A N 1
ATOM 730 C CA . GLU A 1 100 ? 22.738 -18.383 15.390 1.00 37.71 133 GLU A CA 1
ATOM 731 C C . GLU A 1 100 ? 23.207 -17.376 16.432 1.00 36.37 133 GLU A C 1
ATOM 732 O O . GLU A 1 100 ? 23.887 -16.402 16.102 1.00 34.78 133 GLU A O 1
ATOM 738 N N . GLU A 1 101 ? 22.857 -17.635 17.690 1.00 35.67 134 GLU A N 1
ATOM 739 C CA . GLU A 1 101 ? 23.198 -16.732 18.797 1.00 34.98 134 GLU A CA 1
ATOM 740 C C . GLU A 1 101 ? 24.716 -16.561 19.004 1.00 33.42 134 GLU A C 1
ATOM 741 O O . GLU A 1 101 ? 25.185 -15.451 19.285 1.00 31.90 134 GLU A O 1
ATOM 747 N N . LEU A 1 102 ? 25.474 -17.649 18.857 1.00 32.63 135 LEU A N 1
ATOM 748 C CA . LEU A 1 102 ? 26.935 -17.591 18.957 1.00 32.04 135 LEU A CA 1
ATOM 749 C C . LEU A 1 102 ? 27.525 -16.712 17.864 1.00 30.91 135 LEU A C 1
ATOM 750 O O . LEU A 1 102 ? 28.386 -15.875 18.141 1.00 30.13 135 LEU A O 1
ATOM 755 N N . ARG A 1 103 ? 27.065 -16.919 16.632 1.00 30.61 136 ARG A N 1
ATOM 756 C CA . ARG A 1 103 ? 27.554 -16.176 15.475 1.00 30.06 136 ARG A CA 1
ATOM 757 C C . ARG A 1 103 ? 27.217 -14.689 15.595 1.00 29.43 136 ARG A C 1
ATOM 758 O O . ARG A 1 103 ? 28.020 -13.832 15.210 1.00 28.61 136 ARG A O 1
ATOM 760 N N . GLN A 1 104 ? 26.039 -14.387 16.135 1.00 29.28 137 GLN A N 1
ATOM 761 C CA . GLN A 1 104 ? 25.665 -13.000 16.420 1.00 28.75 137 GLN A CA 1
ATOM 762 C C . GLN A 1 104 ? 26.576 -12.365 17.480 1.00 27.55 137 GLN A C 1
ATOM 763 O O . GLN A 1 104 ? 27.052 -11.243 17.300 1.00 26.32 137 GLN A O 1
ATOM 769 N N . ALA A 1 105 ? 26.777 -13.084 18.591 1.00 27.31 138 ALA A N 1
ATOM 770 C CA . ALA A 1 105 ? 27.651 -12.653 19.684 1.00 26.46 138 ALA A CA 1
ATOM 771 C C . ALA A 1 105 ? 29.075 -12.387 19.185 1.00 25.96 138 ALA A C 1
ATOM 772 O O . ALA A 1 105 ? 29.668 -11.345 19.488 1.00 25.13 138 ALA A O 1
ATOM 774 N N . GLN A 1 106 ? 29.602 -13.322 18.398 1.00 25.51 139 GLN A N 1
ATOM 775 C CA . GLN A 1 106 ? 30.927 -13.176 17.787 1.00 25.01 139 GLN A CA 1
ATOM 776 C C . GLN A 1 106 ? 30.957 -12.062 16.733 1.00 24.25 139 GLN A C 1
ATOM 777 O O . GLN A 1 106 ? 31.960 -11.342 16.609 1.00 23.38 139 GLN A O 1
ATOM 783 N N . GLY A 1 107 ? 29.858 -11.902 15.994 1.00 24.03 140 GLY A N 1
ATOM 784 C CA . GLY A 1 107 ? 29.709 -10.773 15.069 1.00 23.43 140 GLY A CA 1
ATOM 785 C C . GLY A 1 107 ? 29.902 -9.456 15.810 1.00 22.96 140 GLY A C 1
ATOM 786 O O . GLY A 1 107 ? 30.618 -8.563 15.351 1.00 22.81 140 GLY A O 1
ATOM 787 N N . GLN A 1 108 ? 29.278 -9.353 16.975 1.00 23.12 141 GLN A N 1
ATOM 788 C CA . GLN A 1 108 ? 29.404 -8.161 17.819 1.00 22.94 141 GLN A CA 1
ATOM 789 C C . GLN A 1 108 ? 30.845 -7.962 18.302 1.00 22.48 141 GLN A C 1
ATOM 790 O O . GLN A 1 108 ? 31.393 -6.870 18.197 1.00 22.00 141 GLN A O 1
ATOM 796 N N . ALA A 1 109 ? 31.451 -9.050 18.761 1.00 22.64 142 ALA A N 1
ATOM 797 C CA . ALA A 1 109 ? 32.874 -9.122 19.112 1.00 22.35 142 ALA A CA 1
ATOM 798 C C . ALA A 1 109 ? 33.803 -8.681 17.983 1.00 21.47 142 ALA A C 1
ATOM 799 O O . ALA A 1 109 ? 34.776 -7.969 18.219 1.00 21.71 142 ALA A O 1
ATOM 801 N N . LEU A 1 110 ? 33.513 -9.115 16.759 1.00 21.17 143 LEU A N 1
ATOM 802 C CA . LEU A 1 110 ? 34.319 -8.760 15.593 1.00 20.63 143 LEU A CA 1
ATOM 803 C C . LEU A 1 110 ? 34.138 -7.266 15.292 1.00 19.87 143 LEU A C 1
ATOM 804 O O . LEU A 1 110 ? 35.100 -6.562 14.988 1.00 18.94 143 LEU A O 1
ATOM 809 N N . ALA A 1 111 ? 32.906 -6.792 15.411 1.00 19.87 144 ALA A N 1
ATOM 810 C CA . ALA A 1 111 ? 32.622 -5.350 15.182 1.00 19.59 144 ALA A CA 1
ATOM 811 C C . ALA A 1 111 ? 33.368 -4.452 16.179 1.00 19.59 144 ALA A C 1
ATOM 812 O O . ALA A 1 111 ? 33.863 -3.374 15.815 1.00 19.80 144 ALA A O 1
ATOM 814 N N . LEU A 1 112 ? 33.425 -4.885 17.434 1.00 20.01 145 LEU A N 1
ATOM 815 C CA . LEU A 1 112 ? 34.103 -4.137 18.513 1.00 19.85 145 LEU A CA 1
ATOM 816 C C . LEU A 1 112 ? 35.620 -4.192 18.342 1.00 19.94 145 LEU A C 1
ATOM 817 O O . LEU A 1 112 ? 36.316 -3.190 18.552 1.00 19.31 145 LEU A O 1
ATOM 822 N N . ARG A 1 113 ? 36.132 -5.348 17.912 1.00 20.02 146 ARG A N 1
ATOM 823 C CA . ARG A 1 113 ? 37.550 -5.472 17.591 1.00 20.02 146 ARG A CA 1
ATOM 824 C C . ARG A 1 113 ? 37.935 -4.550 16.439 1.00 20.13 146 ARG A C 1
ATOM 825 O O . ARG A 1 113 ? 38.966 -3.870 16.513 1.00 20.12 146 ARG A O 1
ATOM 833 N N . ALA A 1 114 ? 37.113 -4.509 15.377 1.00 20.03 147 ALA A N 1
ATOM 834 C CA . ALA A 1 114 ? 37.384 -3.614 14.256 1.00 19.69 147 ALA A CA 1
ATOM 835 C C . ALA A 1 114 ? 37.345 -2.156 14.727 1.00 19.40 147 ALA A C 1
ATOM 836 O O . ALA A 1 114 ? 38.137 -1.352 14.266 1.00 19.23 147 ALA A O 1
ATOM 838 N N . PHE A 1 115 ? 36.422 -1.828 15.628 1.00 19.72 148 PHE A N 1
ATOM 839 C CA . PHE A 1 115 ? 36.363 -0.465 16.220 1.00 19.76 148 PHE A CA 1
ATOM 840 C C . PHE A 1 115 ? 37.624 -0.095 17.041 1.00 19.85 148 PHE A C 1
ATOM 841 O O . PHE A 1 115 ? 38.097 1.073 17.007 1.00 18.83 148 PHE A O 1
ATOM 849 N N . CYS A 1 116 ? 38.149 -1.066 17.782 1.00 19.86 149 CYS A N 1
ATOM 850 C CA . CYS A 1 116 ? 39.363 -0.863 18.596 1.00 20.59 149 CYS A CA 1
ATOM 851 C C . CYS A 1 116 ? 40.590 -0.643 17.719 1.00 20.49 149 CYS A C 1
ATOM 852 O O . CYS A 1 116 ? 41.438 0.204 18.018 1.00 20.44 149 CYS A O 1
ATOM 855 N N . TYR A 1 117 ? 40.686 -1.403 16.634 1.00 20.79 150 TYR A N 1
ATOM 856 C CA . TYR A 1 117 ? 41.811 -1.257 15.715 1.00 20.91 150 TYR A CA 1
ATOM 857 C C . TYR A 1 117 ? 41.655 0.011 14.873 1.00 20.30 150 TYR A C 1
ATOM 858 O O . TYR A 1 117 ? 42.653 0.586 14.472 1.00 20.06 150 TYR A O 1
ATOM 867 N N . LEU A 1 118 ? 40.414 0.441 14.622 1.00 20.42 151 LEU A N 1
ATOM 868 C CA . LEU A 1 118 ? 40.169 1.757 13.998 1.00 19.95 151 LEU A CA 1
ATOM 869 C C . LEU A 1 118 ? 40.662 2.890 14.911 1.00 19.87 151 LEU A C 1
ATOM 870 O O . LEU A 1 118 ? 41.255 3.882 14.454 1.00 20.35 151 LEU A O 1
ATOM 875 N N . HIS A 1 119 ? 40.392 2.768 16.206 1.00 19.78 152 HIS A N 1
ATOM 876 C CA . HIS A 1 119 ? 40.983 3.696 17.181 1.00 19.35 152 HIS A CA 1
ATOM 877 C C . HIS A 1 119 ? 42.531 3.703 17.099 1.00 18.87 152 HIS A C 1
ATOM 878 O O . HIS A 1 119 ? 43.155 4.752 16.953 1.00 17.48 152 HIS A O 1
ATOM 885 N N . LEU A 1 120 ? 43.120 2.513 17.182 1.00 18.67 153 LEU A N 1
ATOM 886 C CA . LEU A 1 120 ? 44.563 2.349 17.241 1.00 18.80 153 LEU A CA 1
ATOM 887 C C . LEU A 1 120 ? 45.308 2.913 16.037 1.00 18.65 153 LEU A C 1
ATOM 888 O O . LEU A 1 120 ? 46.284 3.646 16.222 1.00 18.04 153 LEU A O 1
ATOM 893 N N . VAL A 1 121 ? 44.872 2.555 14.819 1.00 18.31 154 VAL A N 1
ATOM 894 C CA . VAL A 1 121 ? 45.548 2.973 13.591 1.00 18.37 154 VAL A CA 1
ATOM 895 C C . VAL A 1 121 ? 45.513 4.497 13.432 1.00 18.26 154 VAL A C 1
ATOM 896 O O . VAL A 1 121 ? 46.438 5.084 12.896 1.00 18.07 154 VAL A O 1
ATOM 900 N N . GLN A 1 122 ? 44.442 5.110 13.910 1.00 18.49 155 GLN A N 1
ATOM 901 C CA . GLN A 1 122 ? 44.251 6.559 13.767 1.00 18.64 155 GLN A CA 1
ATOM 902 C C . GLN A 1 122 ? 45.007 7.358 14.832 1.00 18.90 155 GLN A C 1
ATOM 903 O O . GLN A 1 122 ? 45.318 8.546 14.636 1.00 19.41 155 GLN A O 1
ATOM 909 N N . HIS A 1 123 ? 45.310 6.733 15.961 1.00 19.26 156 HIS A N 1
ATOM 910 C CA . HIS A 1 123 ? 45.896 7.480 17.082 1.00 19.48 156 HIS A CA 1
ATOM 911 C C . HIS A 1 123 ? 47.409 7.369 17.226 1.00 19.67 156 HIS A C 1
ATOM 912 O O . HIS A 1 123 ? 48.013 8.264 17.838 1.00 20.17 156 HIS A O 1
ATOM 919 N N . TYR A 1 124 ? 48.015 6.322 16.640 1.00 19.67 157 TYR A N 1
ATOM 920 C CA . TYR A 1 124 ? 49.436 5.964 16.855 1.00 19.90 157 TYR A CA 1
ATOM 921 C C . TYR A 1 124 ? 50.360 6.095 15.645 1.00 20.35 157 TYR A C 1
ATOM 922 O O . TYR A 1 124 ? 51.558 5.799 15.749 1.00 20.29 157 TYR A O 1
ATOM 931 N N . GLN A 1 125 ? 49.808 6.498 14.495 1.00 20.21 158 GLN A N 1
ATOM 932 C CA . GLN A 1 125 ? 50.595 6.798 13.317 1.00 21.13 158 GLN A CA 1
ATOM 933 C C . GLN A 1 125 ? 49.790 7.737 12.428 1.00 21.15 158 GLN A C 1
ATOM 934 O O . GLN A 1 125 ? 48.553 7.749 12.498 1.00 20.83 158 GLN A O 1
ATOM 940 N N . PHE A 1 126 ? 50.481 8.526 11.607 1.00 21.49 159 PHE A N 1
ATOM 941 C CA . PHE A 1 126 ? 49.792 9.443 10.695 1.00 21.51 159 PHE A CA 1
ATOM 942 C C . PHE A 1 126 ? 48.966 8.680 9.654 1.00 21.22 159 PHE A C 1
ATOM 943 O O . PHE A 1 126 ? 49.047 7.447 9.540 1.00 20.58 159 PHE A O 1
ATOM 951 N N . THR A 1 127 ? 48.165 9.431 8.909 1.00 21.11 160 THR A N 1
ATOM 952 C CA . THR A 1 127 ? 46.989 8.871 8.251 1.00 21.02 160 THR A CA 1
ATOM 953 C C . THR A 1 127 ? 47.324 7.935 7.104 1.00 20.98 160 THR A C 1
ATOM 954 O O . THR A 1 127 ? 48.368 8.050 6.479 1.00 20.27 160 THR A O 1
ATOM 958 N N . TYR A 1 128 ? 46.410 7.012 6.838 1.00 21.47 161 TYR A N 1
ATOM 959 C CA . TYR A 1 128 ? 46.592 6.036 5.770 1.00 21.80 161 TYR A CA 1
ATOM 960 C C . TYR A 1 128 ? 47.064 6.678 4.468 1.00 22.68 161 TYR A C 1
ATOM 961 O O . TYR A 1 128 ? 48.033 6.223 3.855 1.00 23.81 161 TYR A O 1
ATOM 970 N N . LEU A 1 129 ? 46.383 7.738 4.046 1.00 23.12 162 LEU A N 1
ATOM 971 C CA . LEU A 1 129 ? 46.688 8.368 2.761 1.00 23.54 162 LEU A CA 1
ATOM 972 C C . LEU A 1 129 ? 47.969 9.221 2.783 1.00 23.97 162 LEU A C 1
ATOM 973 O O . LEU A 1 129 ? 48.368 9.719 1.740 1.00 24.66 162 LEU A O 1
ATOM 978 N N . LYS A 1 130 ? 48.583 9.418 3.954 1.00 23.86 163 LYS A N 1
ATOM 979 C CA . LYS A 1 130 ? 49.923 10.033 4.028 1.00 24.69 163 LYS A CA 1
ATOM 980 C C . LYS A 1 130 ? 50.986 8.990 3.705 1.00 24.91 163 LYS A C 1
ATOM 981 O O . LYS A 1 130 ? 51.885 9.230 2.893 1.00 24.59 163 LYS A O 1
ATOM 987 N N . ASP A 1 131 ? 50.882 7.837 4.365 1.00 24.99 164 ASP A N 1
ATOM 988 C CA . ASP A 1 131 ? 51.831 6.737 4.159 1.00 25.85 164 ASP A CA 1
ATOM 989 C C . ASP A 1 131 ? 51.244 5.432 4.696 1.00 25.62 164 ASP A C 1
ATOM 990 O O . ASP A 1 131 ? 51.250 5.185 5.902 1.00 25.85 164 ASP A O 1
ATOM 995 N N . LYS A 1 132 ? 50.759 4.601 3.783 1.00 25.97 165 LYS A N 1
ATOM 996 C CA . LYS A 1 132 ? 49.933 3.445 4.138 1.00 25.86 165 LYS A CA 1
ATOM 997 C C . LYS A 1 132 ? 50.737 2.235 4.600 1.00 25.30 165 LYS A C 1
ATOM 998 O O . LYS A 1 132 ? 50.184 1.312 5.209 1.00 24.27 165 LYS A O 1
ATOM 1004 N N . ASP A 1 133 ? 52.028 2.225 4.284 1.00 24.93 166 ASP A N 1
ATOM 1005 C CA . ASP A 1 133 ? 52.902 1.153 4.711 1.00 25.48 166 ASP A CA 1
ATOM 1006 C C . ASP A 1 133 ? 53.788 1.514 5.923 1.00 24.98 166 ASP A C 1
ATOM 1007 O O . ASP A 1 133 ? 54.669 0.747 6.253 1.00 25.43 166 ASP A O 1
ATOM 1012 N N . ALA A 1 134 ? 53.521 2.638 6.600 1.00 24.20 167 ALA A N 1
ATOM 1013 C CA . ALA A 1 134 ? 54.264 3.007 7.816 1.00 24.21 167 ALA A CA 1
ATOM 1014 C C . ALA A 1 134 ? 53.923 2.072 8.980 1.00 23.79 167 ALA A C 1
ATOM 1015 O O . ALA A 1 134 ? 52.768 1.662 9.125 1.00 22.91 167 ALA A O 1
ATOM 1017 N N . PRO A 1 135 ? 54.916 1.758 9.830 1.00 23.88 168 PRO A N 1
ATOM 1018 C CA . PRO A 1 135 ? 54.644 0.986 11.054 1.00 23.75 168 PRO A CA 1
ATOM 1019 C C . PRO A 1 135 ? 53.562 1.619 11.926 1.00 23.32 168 PRO A C 1
ATOM 1020 O O . PRO A 1 135 ? 53.491 2.856 12.034 1.00 22.73 168 PRO A O 1
ATOM 1024 N N . CYS A 1 136 ? 52.715 0.784 12.520 1.00 22.94 169 CYS A N 1
ATOM 1025 C CA . CYS A 1 136 ? 51.642 1.275 13.365 1.00 22.83 169 CYS A CA 1
ATOM 1026 C C . CYS A 1 136 ? 51.672 0.655 14.775 1.00 22.58 169 CYS A C 1
ATOM 1027 O O . CYS A 1 136 ? 52.360 1.168 15.664 1.00 23.11 169 CYS A O 1
ATOM 1030 N N . VAL A 1 137 ? 50.951 -0.440 14.981 1.00 21.98 170 VAL A N 1
ATOM 1031 C CA . VAL A 1 137 ? 50.844 -1.063 16.279 1.00 21.79 170 VAL A CA 1
ATOM 1032 C C . VAL A 1 137 ? 50.818 -2.577 16.069 1.00 21.99 170 VAL A C 1
ATOM 1033 O O . VAL A 1 137 ? 50.570 -3.020 14.952 1.00 21.63 170 VAL A O 1
ATOM 1037 N N . PRO A 1 138 ? 51.101 -3.362 17.128 1.00 21.98 171 PRO A N 1
ATOM 1038 C CA . PRO A 1 138 ? 50.946 -4.818 17.028 1.00 22.28 171 PRO A CA 1
ATOM 1039 C C . PRO A 1 138 ? 49.488 -5.265 16.945 1.00 21.86 171 PRO A C 1
ATOM 1040 O O . PRO A 1 138 ? 48.627 -4.733 17.658 1.00 21.29 171 PRO A O 1
ATOM 1044 N N . ILE A 1 139 ? 49.228 -6.240 16.073 1.00 21.84 172 ILE A N 1
ATOM 1045 C CA . ILE A 1 139 ? 47.903 -6.807 15.878 1.00 21.93 172 ILE A CA 1
ATOM 1046 C C . ILE A 1 139 ? 47.850 -8.182 16.566 1.00 22.93 172 ILE A C 1
ATOM 1047 O O . ILE A 1 139 ? 48.626 -9.062 16.234 1.00 23.36 172 ILE A O 1
ATOM 1052 N N . TYR A 1 140 ? 46.948 -8.328 17.530 1.00 23.89 173 TYR A N 1
ATOM 1053 C CA . TYR A 1 140 ? 46.670 -9.605 18.192 1.00 25.13 173 TYR A CA 1
ATOM 1054 C C . TYR A 1 140 ? 45.223 -9.991 17.883 1.00 25.75 173 TYR A C 1
ATOM 1055 O O . TYR A 1 140 ? 44.296 -9.197 18.094 1.00 24.99 173 TYR A O 1
ATOM 1064 N N . THR A 1 141 ? 45.037 -11.199 17.360 1.00 26.99 174 THR A N 1
ATOM 1065 C CA . THR A 1 141 ? 43.710 -11.733 17.079 1.00 27.73 174 THR A CA 1
ATOM 1066 C C . THR A 1 141 ? 43.419 -13.022 17.861 1.00 29.76 174 THR A C 1
ATOM 1067 O O . THR A 1 141 ? 42.260 -13.407 18.016 1.00 29.85 174 THR A O 1
ATOM 1071 N N . GLU A 1 142 ? 44.467 -13.674 18.355 1.00 32.45 175 GLU A N 1
ATOM 1072 C CA . GLU A 1 142 ? 44.313 -14.844 19.213 1.00 34.48 175 GLU A CA 1
ATOM 1073 C C . GLU A 1 142 ? 44.208 -14.389 20.665 1.00 34.79 175 GLU A C 1
ATOM 1074 O O . GLU A 1 142 ? 44.737 -13.336 21.026 1.00 34.32 175 GLU A O 1
ATOM 1080 N N . PRO A 1 143 ? 43.491 -15.158 21.503 1.00 35.79 176 PRO A N 1
ATOM 1081 C CA . PRO A 1 143 ? 43.389 -14.767 22.910 1.00 36.53 176 PRO A CA 1
ATOM 1082 C C . PRO A 1 143 ? 44.748 -14.874 23.608 1.00 37.22 176 PRO A C 1
ATOM 1083 O O . PRO A 1 143 ? 45.491 -15.820 23.353 1.00 36.63 176 PRO A O 1
ATOM 1087 N N . THR A 1 144 ? 45.061 -13.888 24.453 1.00 37.96 177 THR A N 1
ATOM 1088 C CA . THR A 1 144 ? 46.340 -13.822 25.175 1.00 39.25 177 THR A CA 1
ATOM 1089 C C . THR A 1 144 ? 46.392 -14.889 26.263 1.00 41.18 177 THR A C 1
ATOM 1090 O O . THR A 1 144 ? 45.511 -14.930 27.134 1.00 40.78 177 THR A O 1
ATOM 1094 N N . THR A 1 145 ? 47.424 -15.737 26.208 1.00 43.20 178 THR A N 1
ATOM 1095 C CA . THR A 1 145 ? 47.642 -16.800 27.205 1.00 45.34 178 THR A CA 1
ATOM 1096 C C . THR A 1 145 ? 49.021 -16.645 27.877 1.00 47.20 178 THR A C 1
ATOM 1097 O O . THR A 1 145 ? 49.678 -15.606 27.737 1.00 47.13 178 THR A O 1
ATOM 1101 N N . SER A 1 146 ? 49.446 -17.670 28.617 1.00 48.88 179 SER A N 1
ATOM 1102 C CA . SER A 1 146 ? 50.766 -17.665 29.257 1.00 49.89 179 SER A CA 1
ATOM 1103 C C . SER A 1 146 ? 51.914 -17.981 28.275 1.00 50.18 179 SER A C 1
ATOM 1104 O O . SER A 1 146 ? 53.080 -17.727 28.587 1.00 52.47 179 SER A O 1
ATOM 1107 N N . GLY A 1 147 ? 51.587 -18.534 27.104 1.00 49.48 180 GLY A N 1
ATOM 1108 C CA . GLY A 1 147 ? 52.580 -18.784 26.047 1.00 48.42 180 GLY A CA 1
ATOM 1109 C C . GLY A 1 147 ? 52.645 -17.720 24.948 1.00 47.31 180 GLY A C 1
ATOM 1110 O O . GLY A 1 147 ? 53.389 -17.876 23.971 1.00 47.13 180 GLY A O 1
ATOM 1111 N N . THR A 1 148 ? 51.883 -16.637 25.101 1.00 44.98 181 THR A N 1
ATOM 1112 C CA . THR A 1 148 ? 51.841 -15.575 24.089 1.00 42.74 181 THR A CA 1
ATOM 1113 C C . THR A 1 148 ? 53.023 -14.635 24.251 1.00 41.07 181 THR A C 1
ATOM 1114 O O . THR A 1 148 ? 53.206 -14.045 25.315 1.00 41.58 181 THR A O 1
ATOM 1118 N N . LYS A 1 149 ? 53.816 -14.489 23.195 1.00 39.26 182 LYS A N 1
ATOM 1119 C CA . LYS A 1 149 ? 54.915 -13.528 23.183 1.00 37.52 182 LYS A CA 1
ATOM 1120 C C . LYS A 1 149 ? 54.395 -12.175 22.667 1.00 35.37 182 LYS A C 1
ATOM 1121 O O . LYS A 1 149 ? 53.410 -12.136 21.934 1.00 34.61 182 LYS A O 1
ATOM 1124 N N . PRO A 1 150 ? 55.044 -11.059 23.059 1.00 34.11 183 PRO A N 1
ATOM 1125 C CA . PRO A 1 150 ? 54.718 -9.763 22.445 1.00 32.71 183 PRO A CA 1
ATOM 1126 C C . PRO A 1 150 ? 55.066 -9.727 20.949 1.00 31.53 183 PRO A C 1
ATOM 1127 O O . PRO A 1 150 ? 55.953 -10.458 20.504 1.00 31.65 183 PRO A O 1
ATOM 1131 N N . LYS A 1 151 ? 54.374 -8.876 20.193 1.00 29.96 184 LYS A N 1
ATOM 1132 C CA . LYS A 1 151 ? 54.559 -8.769 18.743 1.00 28.88 184 LYS A CA 1
ATOM 1133 C C . LYS A 1 151 ? 55.104 -7.401 18.325 1.00 28.52 184 LYS A C 1
ATOM 1134 O O . LYS A 1 151 ? 54.826 -6.383 18.971 1.00 28.03 184 LYS A O 1
ATOM 1140 N N . GLY A 1 152 ? 55.864 -7.388 17.234 1.00 28.38 185 GLY A N 1
ATOM 1141 C CA . GLY A 1 152 ? 56.282 -6.147 16.593 1.00 28.33 185 GLY A CA 1
ATOM 1142 C C . GLY A 1 152 ? 55.112 -5.435 15.938 1.00 27.83 185 GLY A C 1
ATOM 1143 O O . GLY A 1 152 ? 53.989 -5.946 15.909 1.00 27.32 185 GLY A O 1
ATOM 1144 N N . LYS A 1 153 ? 55.378 -4.237 15.418 1.00 27.77 186 LYS A N 1
ATOM 1145 C CA . LYS A 1 153 ? 54.361 -3.428 14.735 1.00 27.25 186 LYS A CA 1
ATOM 1146 C C . LYS A 1 153 ? 53.949 -3.998 13.372 1.00 26.38 186 LYS A C 1
ATOM 1147 O O . LYS A 1 153 ? 54.798 -4.418 12.581 1.00 27.35 186 LYS A O 1
ATOM 1153 N N . SER A 1 154 ? 52.647 -3.979 13.094 1.00 25.49 187 SER A N 1
ATOM 1154 C CA . SER A 1 154 ? 52.127 -4.170 11.738 1.00 24.66 187 SER A CA 1
ATOM 1155 C C . SER A 1 154 ? 52.047 -2.787 11.089 1.00 24.11 187 SER A C 1
ATOM 1156 O O . SER A 1 154 ? 52.180 -1.759 11.777 1.00 24.00 187 SER A O 1
ATOM 1159 N N . THR A 1 155 ? 51.844 -2.748 9.776 1.00 23.52 188 THR A N 1
ATOM 1160 C CA . THR A 1 155 ? 51.733 -1.464 9.059 1.00 23.08 188 THR A CA 1
ATOM 1161 C C . THR A 1 155 ? 50.327 -0.883 9.190 1.00 22.14 188 THR A C 1
ATOM 1162 O O . THR A 1 155 ? 49.395 -1.555 9.643 1.00 21.38 188 THR A O 1
ATOM 1166 N N . VAL A 1 156 ? 50.186 0.384 8.805 1.00 21.40 189 VAL A N 1
ATOM 1167 C CA . VAL A 1 156 ? 48.893 1.026 8.790 1.00 21.11 189 VAL A CA 1
ATOM 1168 C C . VAL A 1 156 ? 47.934 0.261 7.864 1.00 20.83 189 VAL A C 1
ATOM 1169 O O . VAL A 1 156 ? 46.775 0.025 8.227 1.00 20.57 189 VAL A O 1
ATOM 1173 N N . ALA A 1 157 ? 48.445 -0.168 6.709 1.00 20.91 190 ALA A N 1
ATOM 1174 C CA . ALA A 1 157 ? 47.670 -0.910 5.711 1.00 21.19 190 ALA A CA 1
ATOM 1175 C C . ALA A 1 157 ? 47.263 -2.303 6.204 1.00 21.63 190 ALA A C 1
ATOM 1176 O O . ALA A 1 157 ? 46.212 -2.817 5.810 1.00 22.21 190 ALA A O 1
ATOM 1178 N N . GLN A 1 158 ? 48.091 -2.892 7.059 1.00 21.77 191 GLN A N 1
ATOM 1179 C CA . GLN A 1 158 ? 47.816 -4.211 7.642 1.00 21.77 191 GLN A CA 1
ATOM 1180 C C . GLN A 1 158 ? 46.770 -4.138 8.747 1.00 21.04 191 GLN A C 1
ATOM 1181 O O . GLN A 1 158 ? 45.996 -5.080 8.930 1.00 21.66 191 GLN A O 1
ATOM 1187 N N . VAL A 1 159 ? 46.745 -3.039 9.504 1.00 19.99 192 VAL A N 1
ATOM 1188 C CA . VAL A 1 159 ? 45.700 -2.848 10.496 1.00 19.26 192 VAL A CA 1
ATOM 1189 C C . VAL A 1 159 ? 44.344 -2.608 9.834 1.00 18.55 192 VAL A C 1
ATOM 1190 O O . VAL A 1 159 ? 43.336 -3.142 10.299 1.00 18.34 192 VAL A O 1
ATOM 1194 N N . TYR A 1 160 ? 44.301 -1.757 8.804 1.00 18.00 193 TYR A N 1
ATOM 1195 C CA . TYR A 1 160 ? 43.068 -1.532 8.034 1.00 17.59 193 TYR A CA 1
ATOM 1196 C C . TYR A 1 160 ? 42.580 -2.827 7.362 1.00 17.75 193 TYR A C 1
ATOM 1197 O O . TYR A 1 160 ? 41.380 -3.112 7.325 1.00 17.21 193 TYR A O 1
ATOM 1206 N N . GLN A 1 161 ? 43.506 -3.602 6.829 1.00 18.22 194 GLN A N 1
ATOM 1207 C CA . GLN A 1 161 ? 43.122 -4.914 6.326 1.00 18.88 194 GLN A CA 1
ATOM 1208 C C . GLN A 1 161 ? 42.386 -5.708 7.399 1.00 18.92 194 GLN A C 1
ATOM 1209 O O . GLN A 1 161 ? 41.303 -6.208 7.137 1.00 19.41 194 GLN A O 1
ATOM 1215 N N . GLN A 1 162 ? 42.958 -5.800 8.605 1.00 19.52 195 GLN A N 1
ATOM 1216 C CA . GLN A 1 162 ? 42.347 -6.548 9.712 1.00 19.45 195 GLN A CA 1
ATOM 1217 C C . GLN A 1 162 ? 40.990 -5.975 10.067 1.00 19.13 195 GLN A C 1
ATOM 1218 O O . GLN A 1 162 ? 40.049 -6.709 10.331 1.00 18.73 195 GLN A O 1
ATOM 1224 N N . ILE A 1 163 ? 40.907 -4.644 10.091 1.00 18.89 196 ILE A N 1
ATOM 1225 C CA . ILE A 1 163 ? 39.650 -3.941 10.286 1.00 18.71 196 ILE A CA 1
ATOM 1226 C C . ILE A 1 163 ? 38.612 -4.412 9.269 1.00 18.97 196 ILE A C 1
ATOM 1227 O O . ILE A 1 163 ? 37.500 -4.818 9.647 1.00 19.07 196 ILE A O 1
ATOM 1232 N N . PHE A 1 164 ? 38.989 -4.397 7.989 1.00 19.45 197 PHE A N 1
ATOM 1233 C CA . PHE A 1 164 ? 38.067 -4.785 6.896 1.00 19.97 197 PHE A CA 1
ATOM 1234 C C . PHE A 1 164 ? 37.661 -6.263 6.987 1.00 20.82 197 PHE A C 1
ATOM 1235 O O . PHE A 1 164 ? 36.485 -6.587 6.869 1.00 21.34 197 PHE A O 1
ATOM 1243 N N . ASP A 1 165 ? 38.627 -7.132 7.258 1.00 21.93 198 ASP A N 1
ATOM 1244 C CA . ASP A 1 165 ? 38.333 -8.560 7.483 1.00 22.68 198 ASP A CA 1
ATOM 1245 C C . ASP A 1 165 ? 37.302 -8.770 8.581 1.00 22.57 198 ASP A C 1
ATOM 1246 O O . ASP A 1 165 ? 36.330 -9.505 8.398 1.00 23.38 198 ASP A O 1
ATOM 1251 N N . ASP A 1 166 ? 37.495 -8.105 9.710 1.00 22.24 199 ASP A N 1
ATOM 1252 C CA . ASP A 1 166 ? 36.571 -8.233 10.833 1.00 22.12 199 ASP A CA 1
ATOM 1253 C C . ASP A 1 166 ? 35.186 -7.644 10.545 1.00 21.85 199 ASP A C 1
ATOM 1254 O O . ASP A 1 166 ? 34.173 -8.232 10.933 1.00 21.67 199 ASP A O 1
ATOM 1259 N N . LEU A 1 167 ? 35.148 -6.468 9.912 1.00 21.19 200 LEU A N 1
ATOM 1260 C CA . LEU A 1 167 ? 33.889 -5.822 9.521 1.00 21.03 200 LEU A CA 1
ATOM 1261 C C . LEU A 1 167 ? 33.114 -6.630 8.469 1.00 21.35 200 LEU A C 1
ATOM 1262 O O . LEU A 1 167 ? 31.892 -6.674 8.507 1.00 21.29 200 LEU A O 1
ATOM 1267 N N . ASN A 1 168 ? 33.822 -7.287 7.556 1.00 21.98 201 ASN A N 1
ATOM 1268 C CA . ASN A 1 168 ? 33.167 -8.136 6.558 1.00 22.38 201 ASN A CA 1
ATOM 1269 C C . ASN A 1 168 ? 32.575 -9.411 7.151 1.00 22.60 201 ASN A C 1
ATOM 1270 O O . ASN A 1 168 ? 31.522 -9.841 6.705 1.00 22.31 201 ASN A O 1
ATOM 1275 N N . LEU A 1 169 ? 33.233 -9.984 8.164 1.00 22.67 202 LEU A N 1
ATOM 1276 C CA . LEU A 1 169 ? 32.727 -11.185 8.845 1.00 22.67 202 LEU A CA 1
ATOM 1277 C C . LEU A 1 169 ? 31.619 -10.819 9.829 1.00 22.58 202 LEU A C 1
ATOM 1278 O O . LEU A 1 169 ? 30.678 -11.581 10.012 1.00 22.25 202 LEU A O 1
ATOM 1283 N N . ALA A 1 170 ? 31.732 -9.647 10.463 1.00 22.16 203 ALA A N 1
ATOM 1284 C CA . ALA A 1 170 ? 30.656 -9.123 11.295 1.00 22.29 203 ALA A CA 1
ATOM 1285 C C . ALA A 1 170 ? 29.360 -8.912 10.504 1.00 22.52 203 ALA A C 1
ATOM 1286 O O . ALA A 1 170 ? 28.284 -9.267 10.991 1.00 23.11 203 ALA A O 1
ATOM 1288 N N . GLN A 1 171 ? 29.452 -8.353 9.292 1.00 22.86 204 GLN A N 1
ATOM 1289 C CA . GLN A 1 171 ? 28.264 -8.137 8.445 1.00 23.12 204 GLN A CA 1
ATOM 1290 C C . GLN A 1 171 ? 27.543 -9.480 8.239 1.00 24.36 204 GLN A C 1
ATOM 1291 O O . GLN A 1 171 ? 26.328 -9.621 8.488 1.00 24.35 204 GLN A O 1
ATOM 1297 N N . ASP A 1 172 ? 28.328 -10.450 7.797 1.00 25.24 205 ASP A N 1
ATOM 1298 C CA . ASP A 1 172 ? 27.853 -11.806 7.555 1.00 26.65 205 ASP A CA 1
ATOM 1299 C C . ASP A 1 172 ? 27.188 -12.403 8.801 1.00 27.03 205 ASP A C 1
ATOM 1300 O O . ASP A 1 172 ? 26.089 -12.950 8.710 1.00 28.11 205 ASP A O 1
ATOM 1305 N N . TYR A 1 173 ? 27.833 -12.273 9.961 1.00 26.96 206 TYR A N 1
ATOM 1306 C CA . TYR A 1 173 ? 27.321 -12.855 11.209 1.00 27.34 206 TYR A CA 1
ATOM 1307 C C . TYR A 1 173 ? 26.118 -12.143 11.830 1.00 26.21 206 TYR A C 1
ATOM 1308 O O . TYR A 1 173 ? 25.353 -12.761 12.569 1.00 25.73 206 TYR A O 1
ATOM 1317 N N . LEU A 1 174 ? 25.965 -10.849 11.559 1.00 24.82 207 LEU A N 1
ATOM 1318 C CA . LEU A 1 174 ? 24.838 -10.080 12.101 1.00 24.50 207 LEU A CA 1
ATOM 1319 C C . LEU A 1 174 ? 23.681 -9.892 11.094 1.00 24.57 207 LEU A C 1
ATOM 1320 O O . LEU A 1 174 ? 22.813 -9.023 11.308 1.00 24.02 207 LEU A O 1
ATOM 1325 N N . THR A 1 175 ? 23.647 -10.705 10.029 1.00 24.68 208 THR A N 1
ATOM 1326 C CA A THR A 1 175 ? 22.609 -10.560 8.999 0.50 25.04 208 THR A CA 1
ATOM 1327 C CA B THR A 1 175 ? 22.612 -10.597 8.994 0.50 24.94 208 THR A CA 1
ATOM 1328 C C . THR A 1 175 ? 21.220 -10.643 9.609 1.00 25.49 208 THR A C 1
ATOM 1329 O O . THR A 1 175 ? 20.394 -9.773 9.365 1.00 25.13 208 THR A O 1
ATOM 1336 N N . ASN A 1 176 ? 20.972 -11.671 10.424 1.00 26.39 209 ASN A N 1
ATOM 1337 C CA . ASN A 1 176 ? 19.655 -11.869 11.021 1.00 27.33 209 ASN A CA 1
ATOM 1338 C C . ASN A 1 176 ? 19.459 -11.252 12.400 1.00 27.74 209 ASN A C 1
ATOM 1339 O O . ASN A 1 176 ? 18.408 -11.464 13.003 1.00 27.99 209 ASN A O 1
ATOM 1344 N N . TYR A 1 177 ? 20.443 -10.505 12.916 1.00 27.91 210 TYR A N 1
ATOM 1345 C CA . TYR A 1 177 ? 20.354 -9.971 14.286 1.00 28.29 210 TYR A CA 1
ATOM 1346 C C . TYR A 1 177 ? 19.470 -8.715 14.374 1.00 28.99 210 TYR A C 1
ATOM 1347 O O . TYR A 1 177 ? 19.733 -7.711 13.701 1.00 28.33 210 TYR A O 1
ATOM 1356 N N . VAL A 1 178 ? 18.426 -8.782 15.200 1.00 30.24 211 VAL A N 1
ATOM 1357 C CA . VAL A 1 178 ? 17.565 -7.625 15.473 1.00 30.74 211 VAL A CA 1
ATOM 1358 C C . VAL A 1 178 ? 17.668 -7.227 16.945 1.00 31.30 211 VAL A C 1
ATOM 1359 O O . VAL A 1 178 ? 17.468 -8.053 17.837 1.00 31.52 211 VAL A O 1
ATOM 1363 N N . ARG A 1 179 ? 17.988 -5.960 17.197 1.00 31.05 212 ARG A N 1
ATOM 1364 C CA . ARG A 1 179 ? 18.079 -5.441 18.564 1.00 31.77 212 ARG A CA 1
ATOM 1365 C C . ARG A 1 179 ? 16.746 -5.507 19.300 1.00 33.09 212 ARG A C 1
ATOM 1366 O O . ARG A 1 179 ? 15.729 -5.014 18.800 1.00 33.41 212 ARG A O 1
ATOM 1374 N N . LYS A 1 180 ? 16.767 -6.091 20.497 1.00 34.40 213 LYS A N 1
ATOM 1375 C CA . LYS A 1 180 ? 15.576 -6.189 21.342 1.00 35.10 213 LYS A CA 1
ATOM 1376 C C . LYS A 1 180 ? 15.464 -4.957 22.250 1.00 35.19 213 LYS A C 1
ATOM 1377 O O . LYS A 1 180 ? 15.631 -5.060 23.472 1.00 35.78 213 LYS A O 1
ATOM 1379 N N . GLY A 1 181 ? 15.192 -3.797 21.644 1.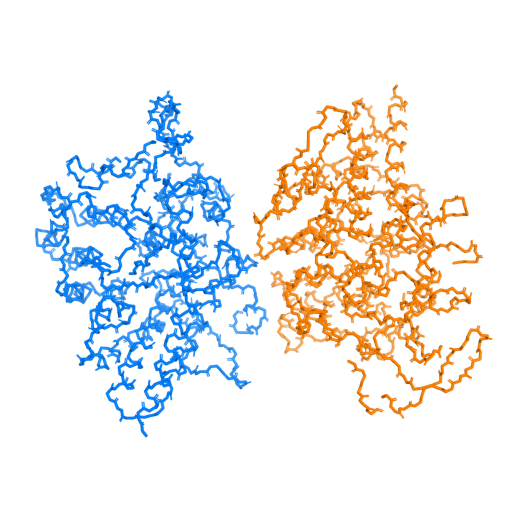00 34.66 214 GLY A N 1
ATOM 1380 C CA . GLY A 1 181 ? 14.988 -2.539 22.381 1.00 34.68 214 GLY A CA 1
ATOM 1381 C C . GLY A 1 181 ? 16.138 -1.536 22.382 1.00 33.61 214 GLY A C 1
ATOM 1382 O O . GLY A 1 181 ? 17.270 -1.862 22.026 1.00 33.11 214 GLY A O 1
ATOM 1383 N N . ASP A 1 182 ? 15.832 -0.307 22.801 1.00 33.55 215 ASP A N 1
ATOM 1384 C CA . ASP A 1 182 ? 16.806 0.797 22.816 1.00 33.84 215 ASP A CA 1
ATOM 1385 C C . ASP A 1 182 ? 17.952 0.608 23.833 1.00 32.86 215 ASP A C 1
ATOM 1386 O O . ASP A 1 182 ? 19.043 1.169 23.656 1.00 32.24 215 ASP A O 1
ATOM 1391 N N . GLY A 1 183 ? 17.710 -0.197 24.872 1.00 32.36 216 GLY A N 1
ATOM 1392 C CA . GLY A 1 183 ? 18.754 -0.594 25.833 1.00 31.99 216 GLY A CA 1
ATOM 1393 C C . GLY A 1 183 ? 19.821 -1.531 25.267 1.00 30.70 216 GLY A C 1
ATOM 1394 O O . GLY A 1 183 ? 20.904 -1.697 25.862 1.00 29.86 216 GLY A O 1
ATOM 1395 N N . GLN A 1 184 ? 19.506 -2.142 24.124 1.00 29.59 217 GLN A N 1
ATOM 1396 C CA . GLN A 1 184 ? 20.424 -3.015 23.391 1.00 28.94 217 GLN A CA 1
ATOM 1397 C C . GLN A 1 184 ? 21.155 -2.297 22.258 1.00 26.84 217 GLN A C 1
ATOM 1398 O O . GLN A 1 184 ? 21.787 -2.946 21.410 1.00 26.21 217 GLN A O 1
ATOM 1404 N N . LYS A 1 185 ? 21.094 -0.961 22.244 1.00 25.38 218 LYS A N 1
ATOM 1405 C CA . LYS A 1 185 ? 21.729 -0.180 21.179 1.00 24.08 218 LYS A CA 1
ATOM 1406 C C . LYS A 1 185 ? 23.255 -0.062 21.346 1.00 23.01 218 LYS A C 1
ATOM 1407 O O . LYS A 1 185 ? 23.925 0.558 20.527 1.00 22.08 218 LYS A O 1
ATOM 1413 N N . PHE A 1 186 ? 23.793 -0.662 22.406 1.00 22.51 219 PHE A N 1
ATOM 1414 C CA . PHE A 1 186 ? 25.238 -0.820 22.568 1.00 21.77 219 PHE A CA 1
ATOM 1415 C C . PHE A 1 186 ? 25.770 -2.038 21.797 1.00 21.35 219 PHE A C 1
ATOM 1416 O O . PHE A 1 186 ? 26.956 -2.103 21.471 1.00 20.11 219 PHE A O 1
ATOM 1424 N N . LYS A 1 187 ? 24.889 -2.998 21.520 1.00 21.77 220 LYS A N 1
ATOM 1425 C CA . LYS A 1 187 ? 25.238 -4.143 20.687 1.00 21.95 220 LYS A CA 1
ATOM 1426 C C . LYS A 1 187 ? 25.385 -3.747 19.220 1.00 21.16 220 LYS A C 1
ATOM 1427 O O . LYS A 1 187 ? 24.445 -3.224 18.606 1.00 20.99 220 LYS A O 1
ATOM 1433 N N . PRO A 1 188 ? 26.565 -3.994 18.636 1.00 20.56 221 PRO A N 1
ATOM 1434 C CA . PRO A 1 188 ? 26.658 -3.763 17.208 1.00 20.01 221 PRO A CA 1
ATOM 1435 C C . PRO A 1 188 ? 25.624 -4.590 16.439 1.00 20.27 221 PRO A C 1
ATOM 1436 O O . PRO A 1 188 ? 25.367 -5.762 16.791 1.00 20.44 221 PRO A O 1
ATOM 1440 N N . ASN A 1 189 ? 25.048 -3.955 15.415 1.00 19.31 222 ASN A N 1
ATOM 1441 C CA . ASN A 1 189 ? 24.136 -4.566 14.469 1.00 19.40 222 ASN A CA 1
ATOM 1442 C C . ASN A 1 189 ? 24.550 -4.171 13.056 1.00 18.62 222 ASN A C 1
ATOM 1443 O O . ASN A 1 189 ? 25.564 -3.479 12.878 1.00 17.75 222 ASN A O 1
ATOM 1448 N N . THR A 1 190 ? 23.774 -4.594 12.052 1.00 18.47 223 THR A N 1
ATOM 1449 C CA . THR A 1 190 ? 24.109 -4.320 10.656 1.00 17.90 223 THR A CA 1
ATOM 1450 C C . THR A 1 190 ? 24.354 -2.818 10.428 1.00 17.15 223 THR A C 1
ATOM 1451 O O . THR A 1 190 ? 25.291 -2.442 9.762 1.00 16.82 223 THR A O 1
ATOM 1455 N N . ASP A 1 191 ? 23.514 -1.980 11.001 1.00 17.08 224 ASP A N 1
ATOM 1456 C CA . ASP A 1 191 ? 23.704 -0.510 10.883 1.00 16.63 224 ASP A CA 1
ATOM 1457 C C . ASP A 1 191 ? 25.106 -0.083 11.384 1.00 16.16 224 ASP A C 1
ATOM 1458 O O . ASP A 1 191 ? 25.818 0.709 10.733 1.00 15.44 224 ASP A O 1
ATOM 1463 N N . VAL A 1 192 ? 25.528 -0.627 12.531 1.00 15.71 225 VAL A N 1
ATOM 1464 C CA . VAL A 1 192 ? 26.820 -0.271 13.088 1.00 15.29 225 VAL A CA 1
ATOM 1465 C C . VAL A 1 192 ? 27.955 -0.762 12.203 1.00 15.29 225 VAL A C 1
ATOM 1466 O O . VAL A 1 192 ? 28.858 -0.015 11.898 1.00 14.81 225 VAL A O 1
ATOM 1470 N N . VAL A 1 193 ? 27.877 -1.998 11.714 1.00 15.51 226 VAL A N 1
ATOM 1471 C CA . VAL A 1 193 ? 28.889 -2.452 10.780 1.00 15.65 226 VAL A CA 1
ATOM 1472 C C . VAL A 1 193 ? 29.054 -1.588 9.534 1.00 15.62 226 VAL A C 1
ATOM 1473 O O . VAL A 1 193 ? 30.167 -1.475 9.025 1.00 15.35 226 VAL A O 1
ATOM 1477 N N . ASN A 1 194 ? 27.952 -1.029 9.034 1.00 15.92 227 ASN A N 1
ATOM 1478 C CA . ASN A 1 194 ? 27.984 -0.171 7.849 1.00 16.36 227 ASN A CA 1
ATOM 1479 C C . ASN A 1 194 ? 28.556 1.191 8.216 1.00 16.59 227 ASN A C 1
ATOM 1480 O O . ASN A 1 194 ? 29.251 1.825 7.426 1.00 16.59 227 ASN A O 1
ATOM 1485 N N . GLY A 1 195 ? 28.230 1.645 9.413 1.00 17.10 228 GLY A N 1
ATOM 1486 C CA . GLY A 1 195 ? 28.827 2.872 9.942 1.00 17.33 228 GLY A CA 1
ATOM 1487 C C . GLY A 1 195 ? 30.345 2.785 10.040 1.00 17.69 228 GLY A C 1
ATOM 1488 O O . GLY A 1 195 ? 31.049 3.680 9.620 1.00 17.60 228 GLY A O 1
ATOM 1489 N N . LEU A 1 196 ? 30.847 1.688 10.604 1.00 18.92 229 LEU A N 1
ATOM 1490 C CA . LEU A 1 196 ? 32.280 1.490 10.777 1.00 18.78 229 LEU A CA 1
ATOM 1491 C C . LEU A 1 196 ? 32.976 1.291 9.439 1.00 19.35 229 LEU A C 1
ATOM 1492 O O . LEU A 1 196 ? 34.097 1.773 9.249 1.00 19.46 229 LEU A O 1
ATOM 1505 N N . ALA A 1 198 ? 31.826 2.597 6.649 1.00 19.22 231 ALA A N 1
ATOM 1506 C CA . ALA A 1 198 ? 31.821 3.985 6.176 1.00 18.75 231 ALA A CA 1
ATOM 1507 C C . ALA A 1 198 ? 33.063 4.743 6.670 1.00 18.40 231 ALA A C 1
ATOM 1508 O O . ALA A 1 198 ? 33.784 5.353 5.875 1.00 18.77 231 ALA A O 1
ATOM 1510 N N . ARG A 1 199 ? 33.336 4.677 7.973 1.00 18.26 232 ARG A N 1
ATOM 1511 C CA . ARG A 1 199 ? 34.511 5.362 8.529 1.00 18.09 232 ARG A CA 1
ATOM 1512 C C . ARG A 1 199 ? 35.807 4.819 7.920 1.00 17.89 232 ARG A C 1
ATOM 1513 O O . ARG A 1 199 ? 36.655 5.574 7.426 1.00 17.34 232 ARG A O 1
ATOM 1521 N N . ALA A 1 200 ? 35.912 3.493 7.876 1.00 17.53 233 ALA A N 1
ATOM 1522 C CA . ALA A 1 200 ? 37.073 2.834 7.302 1.00 17.42 233 ALA A CA 1
ATOM 1523 C C . ALA A 1 200 ? 37.309 3.185 5.834 1.00 17.35 233 ALA A C 1
ATOM 1524 O O . ALA A 1 200 ? 38.438 3.539 5.462 1.00 16.76 233 ALA A O 1
ATOM 1526 N N . TYR A 1 201 ? 36.259 3.115 5.005 1.00 17.50 234 TYR A N 1
ATOM 1527 C CA . TYR A 1 201 ? 36.384 3.462 3.588 1.00 17.71 234 TYR A CA 1
ATOM 1528 C C . TYR A 1 201 ? 36.862 4.888 3.443 1.00 17.51 234 TYR A C 1
ATOM 1529 O O . TYR A 1 201 ? 37.780 5.168 2.662 1.00 17.47 234 TYR A O 1
ATOM 1538 N N . LEU A 1 202 ? 36.247 5.770 4.217 1.00 17.08 235 LEU A N 1
ATOM 1539 C CA . LEU A 1 202 ? 36.614 7.184 4.184 1.00 17.23 235 LEU A CA 1
ATOM 1540 C C . LEU A 1 202 ? 38.108 7.355 4.492 1.00 17.89 235 LEU A C 1
ATOM 1541 O O . LEU A 1 202 ? 38.796 8.114 3.801 1.00 18.52 235 LEU A O 1
ATOM 1546 N N . LEU A 1 203 ? 38.610 6.612 5.490 1.00 18.26 236 LEU A N 1
ATOM 1547 C CA . LEU A 1 203 ? 40.004 6.741 5.955 1.00 19.08 236 LEU A CA 1
ATOM 1548 C C . LEU A 1 203 ? 41.014 6.184 4.947 1.00 19.80 236 LEU A C 1
ATOM 1549 O O . LEU A 1 203 ? 42.157 6.640 4.873 1.00 20.45 236 LEU A O 1
ATOM 1554 N N . THR A 1 204 ? 40.579 5.207 4.151 1.00 20.23 237 THR A N 1
ATOM 1555 C CA . THR A 1 204 ? 41.417 4.626 3.116 1.00 20.33 237 THR A CA 1
ATOM 1556 C C . THR A 1 204 ? 41.133 5.215 1.724 1.00 20.43 237 THR A C 1
ATOM 1557 O O . THR A 1 204 ? 41.691 4.756 0.738 1.00 20.60 237 THR A O 1
ATOM 1561 N N . GLY A 1 205 ? 40.307 6.257 1.645 1.00 20.44 238 GLY A N 1
ATOM 1562 C CA . GLY A 1 205 ? 40.122 6.975 0.381 1.00 20.91 238 GLY A CA 1
ATOM 1563 C C . GLY A 1 205 ? 39.303 6.236 -0.672 1.00 20.75 238 GLY A C 1
ATOM 1564 O O . GLY A 1 205 ? 39.490 6.430 -1.863 1.00 21.74 238 GLY A O 1
ATOM 1565 N N . GLN A 1 206 ? 38.402 5.378 -0.211 1.00 20.39 239 GLN A N 1
ATOM 1566 C CA . GLN A 1 206 ? 37.472 4.671 -1.061 1.00 20.37 239 GLN A CA 1
ATOM 1567 C C . GLN A 1 206 ? 36.159 5.432 -0.990 1.00 19.79 239 GLN A C 1
ATOM 1568 O O . GLN A 1 206 ? 35.220 5.031 -0.305 1.00 19.21 239 GLN A O 1
ATOM 1574 N N . TRP A 1 207 ? 36.128 6.557 -1.699 1.00 19.77 240 TRP A N 1
ATOM 1575 C CA . TRP A 1 207 ? 35.056 7.537 -1.551 1.00 19.70 240 TRP A CA 1
ATOM 1576 C C . TRP A 1 207 ? 33.696 6.967 -1.952 1.00 19.69 240 TRP A C 1
ATOM 1577 O O . TRP A 1 207 ? 32.716 7.178 -1.259 1.00 19.33 240 TRP A O 1
ATOM 1588 N N . GLY A 1 208 ? 33.650 6.227 -3.055 1.00 20.85 241 GLY A N 1
ATOM 1589 C CA . GLY A 1 208 ? 32.388 5.657 -3.537 1.00 21.25 241 GLY A CA 1
ATOM 1590 C C . GLY A 1 208 ? 31.789 4.717 -2.507 1.00 21.39 241 GLY A C 1
ATOM 1591 O O . GLY A 1 208 ? 30.607 4.848 -2.121 1.00 20.53 241 GLY A O 1
ATOM 1592 N N . GLU A 1 209 ? 32.617 3.778 -2.049 1.00 22.07 242 GLU A N 1
ATOM 1593 C CA . GLU A 1 209 ? 32.233 2.846 -0.977 1.00 22.19 242 GLU A CA 1
ATOM 1594 C C . GLU A 1 209 ? 31.851 3.579 0.304 1.00 20.69 242 GLU A C 1
ATOM 1595 O O . GLU A 1 209 ? 30.878 3.224 0.952 1.00 20.20 242 GLU A O 1
ATOM 1601 N N . ALA A 1 210 ? 32.622 4.604 0.673 1.00 20.03 243 ALA A N 1
ATOM 1602 C CA . ALA A 1 210 ? 32.319 5.420 1.845 1.00 19.07 243 ALA A CA 1
ATOM 1603 C C . ALA A 1 210 ? 30.879 5.936 1.835 1.00 18.68 243 ALA A C 1
ATOM 1604 O O . ALA A 1 210 ? 30.164 5.788 2.819 1.00 18.92 243 ALA A O 1
ATOM 1606 N N . ALA A 1 211 ? 30.458 6.527 0.709 1.00 18.70 244 ALA A N 1
ATOM 1607 C CA . ALA A 1 211 ? 29.113 7.117 0.584 1.00 18.08 244 ALA A CA 1
ATOM 1608 C C . ALA A 1 211 ? 28.041 6.039 0.674 1.00 17.76 244 ALA A C 1
ATOM 1609 O O . ALA A 1 211 ? 27.068 6.159 1.401 1.00 16.67 244 ALA A O 1
ATOM 1611 N N . LYS A 1 212 ? 28.257 4.967 -0.076 1.00 17.36 245 LYS A N 1
ATOM 1612 C CA . LYS A 1 212 ? 27.354 3.827 -0.060 1.00 17.43 245 LYS A CA 1
ATOM 1613 C C . LYS A 1 212 ? 27.092 3.291 1.358 1.00 16.83 245 LYS A C 1
ATOM 1614 O O . LYS A 1 212 ? 25.934 3.133 1.752 1.00 17.27 245 LYS A O 1
ATOM 1618 N N . ALA A 1 213 ? 28.150 3.047 2.130 1.00 16.52 246 ALA A N 1
ATOM 1619 C CA . ALA A 1 213 ? 28.041 2.499 3.505 1.00 16.18 246 ALA A CA 1
ATOM 1620 C C . ALA A 1 213 ? 27.286 3.430 4.461 1.00 15.89 246 ALA A C 1
ATOM 1621 O O . ALA A 1 213 ? 26.424 3.017 5.257 1.00 15.48 246 ALA A O 1
ATOM 1623 N N . ALA A 1 214 ? 27.598 4.717 4.354 1.00 15.51 247 ALA A N 1
ATOM 1624 C CA . ALA A 1 214 ? 27.027 5.726 5.250 1.00 15.51 247 ALA A CA 1
ATOM 1625 C C . ALA A 1 214 ? 25.496 5.828 5.158 1.00 15.91 247 ALA A C 1
ATOM 1626 O O . ALA A 1 214 ? 24.791 5.781 6.196 1.00 16.36 247 ALA A O 1
ATOM 1628 N N . GLU A 1 215 ? 25.013 5.971 3.914 1.00 16.13 248 GLU A N 1
ATOM 1629 C CA . GLU A 1 215 ? 23.591 6.010 3.543 1.00 16.28 248 GLU A CA 1
ATOM 1630 C C . GLU A 1 215 ? 22.847 4.783 4.037 1.00 16.59 248 GLU A C 1
ATOM 1631 O O . GLU A 1 215 ? 21.765 4.889 4.613 1.00 16.55 248 GLU A O 1
ATOM 1637 N N . ALA A 1 216 ? 23.447 3.621 3.811 1.00 16.88 249 ALA A N 1
ATOM 1638 C CA . ALA A 1 216 ? 22.901 2.373 4.340 1.00 17.25 249 ALA A CA 1
ATOM 1639 C C . ALA A 1 216 ? 22.937 2.318 5.866 1.00 17.29 249 ALA A C 1
ATOM 1640 O O . ALA A 1 216 ? 22.011 1.771 6.487 1.00 17.89 249 ALA A O 1
ATOM 1642 N N . ALA A 1 217 ? 23.970 2.906 6.477 1.00 17.45 250 ALA A N 1
ATOM 1643 C CA . ALA A 1 217 ? 24.103 2.875 7.941 1.00 17.69 250 ALA A CA 1
ATOM 1644 C C . ALA A 1 217 ? 22.990 3.627 8.663 1.00 18.26 250 ALA A C 1
ATOM 1645 O O . ALA A 1 217 ? 22.576 3.230 9.741 1.00 18.33 250 ALA A O 1
ATOM 1647 N N . ARG A 1 218 ? 22.463 4.679 8.035 1.00 18.79 251 ARG A N 1
ATOM 1648 C CA . ARG A 1 218 ? 21.443 5.502 8.670 1.00 19.44 251 ARG A CA 1
ATOM 1649 C C . ARG A 1 218 ? 19.995 5.020 8.412 1.00 20.98 251 ARG A C 1
ATOM 1650 O O . ARG A 1 218 ? 19.056 5.765 8.673 1.00 21.42 251 ARG A O 1
ATOM 1658 N N . LYS A 1 219 ? 19.817 3.758 7.973 1.00 22.12 252 LYS A N 1
ATOM 1659 C CA . LYS A 1 219 ? 18.503 3.196 7.658 1.00 24.48 252 LYS A CA 1
ATOM 1660 C C . LYS A 1 219 ? 17.573 3.197 8.858 1.00 24.67 252 LYS A C 1
ATOM 1661 O O . LYS A 1 219 ? 17.879 2.587 9.876 1.00 26.35 252 LYS A O 1
ATOM 1667 N N . GLY A 1 220 ? 16.436 3.876 8.742 1.00 25.53 253 GLY A N 1
ATOM 1668 C CA . GLY A 1 220 ? 15.442 3.904 9.819 1.00 26.36 253 GLY A CA 1
ATOM 1669 C C . GLY A 1 220 ? 15.557 5.121 10.727 1.00 27.01 253 GLY A C 1
ATOM 1670 O O . GLY A 1 220 ? 14.564 5.554 11.325 1.00 27.95 253 GLY A O 1
ATOM 1671 N N . TYR A 1 221 ? 16.759 5.689 10.799 1.00 26.71 254 TYR A N 1
ATOM 1672 C CA . TYR A 1 221 ? 17.077 6.804 11.704 1.00 26.05 254 TYR A CA 1
ATOM 1673 C C . TYR A 1 221 ? 16.592 8.125 11.089 1.00 26.88 254 TYR A C 1
ATOM 1674 O O . TYR A 1 221 ? 16.614 8.285 9.858 1.00 27.37 254 TYR A O 1
ATOM 1683 N N . SER A 1 222 ? 16.097 9.038 11.925 1.00 26.49 255 SER A N 1
ATOM 1684 C CA . SER A 1 222 ? 15.696 10.370 11.444 1.00 26.08 255 SER A CA 1
ATOM 1685 C C . SER A 1 222 ? 16.688 11.424 11.958 1.00 24.92 255 SER A C 1
ATOM 1686 O O . SER A 1 222 ? 17.791 11.090 12.409 1.00 25.35 255 SER A O 1
ATOM 1688 N N . LEU A 1 223 ? 16.331 12.695 11.831 1.00 23.93 256 LEU A N 1
ATOM 1689 C CA . LEU A 1 223 ? 17.176 13.780 12.295 1.00 23.07 256 LEU A CA 1
ATOM 1690 C C . LEU A 1 223 ? 16.342 14.640 13.216 1.00 22.92 256 LEU A C 1
ATOM 1691 O O . LEU A 1 223 ? 15.180 14.932 12.909 1.00 22.92 256 LEU A O 1
ATOM 1704 N N . THR A 1 225 ? 15.047 17.949 14.938 1.00 22.03 258 THR A N 1
ATOM 1705 C CA . THR A 1 225 ? 14.665 19.166 14.225 1.00 22.40 258 THR A CA 1
ATOM 1706 C C . THR A 1 225 ? 14.412 20.386 15.108 1.00 22.92 258 THR A C 1
ATOM 1707 O O . THR A 1 225 ? 14.130 21.467 14.567 1.00 24.09 258 THR A O 1
ATOM 1711 N N . THR A 1 226 ? 14.502 20.235 16.431 1.00 22.83 259 THR A N 1
ATOM 1712 C CA . THR A 1 226 ? 14.229 21.345 17.355 1.00 23.22 259 THR A CA 1
ATOM 1713 C C . THR A 1 226 ? 15.349 21.538 18.362 1.00 22.86 259 THR A C 1
ATOM 1714 O O . THR A 1 226 ? 16.060 20.599 18.686 1.00 22.58 259 THR A O 1
ATOM 1718 N N . THR A 1 227 ? 15.480 22.766 18.870 1.00 23.28 260 THR A N 1
ATOM 1719 C CA . THR A 1 227 ? 16.422 23.075 19.948 1.00 22.86 260 THR A CA 1
ATOM 1720 C C . THR A 1 227 ? 16.216 22.199 21.171 1.00 23.34 260 THR A C 1
ATOM 1721 O O . THR A 1 227 ? 17.187 21.748 21.754 1.00 23.32 260 THR A O 1
ATOM 1725 N N . ALA A 1 228 ? 14.956 21.966 21.549 1.00 24.14 261 ALA A N 1
ATOM 1726 C CA . ALA A 1 228 ? 14.634 21.204 22.756 1.00 24.35 261 ALA A CA 1
ATOM 1727 C C . ALA A 1 228 ? 15.093 19.749 22.682 1.00 23.99 261 ALA A C 1
ATOM 1728 O O . ALA A 1 228 ? 15.549 19.191 23.688 1.00 24.08 261 ALA A O 1
ATOM 1730 N N . GLU A 1 229 ? 14.952 19.147 21.505 1.00 23.45 262 GLU A N 1
ATOM 1731 C CA . GLU A 1 229 ? 15.484 17.805 21.236 1.00 23.02 262 GLU A CA 1
ATOM 1732 C C . GLU A 1 229 ? 17.006 17.753 21.268 1.00 22.25 262 GLU A C 1
ATOM 1733 O O . GLU A 1 229 ? 17.576 16.750 21.699 1.00 21.92 262 GLU A O 1
ATOM 1739 N N . TYR A 1 230 ? 17.664 18.813 20.793 1.00 21.53 263 TYR A N 1
ATOM 1740 C CA . TYR A 1 230 ? 19.115 18.785 20.613 1.00 21.57 263 TYR A CA 1
ATOM 1741 C C . TYR A 1 230 ? 19.887 18.907 21.929 1.00 21.46 263 TYR A C 1
ATOM 1742 O O . TYR A 1 230 ? 20.952 18.308 22.077 1.00 21.01 263 TYR A O 1
ATOM 1751 N N . GLU A 1 231 ? 19.351 19.684 22.870 1.00 22.15 264 GLU A N 1
ATOM 1752 C CA . GLU A 1 231 ? 19.988 19.898 24.170 1.00 22.47 264 GLU A CA 1
ATOM 1753 C C . GLU A 1 231 ? 19.902 18.657 25.060 1.00 22.57 264 GLU A C 1
ATOM 1754 O O . GLU A 1 231 ? 18.811 18.275 25.500 1.00 22.42 264 GLU A O 1
ATOM 1760 N N . GLY A 1 232 ? 21.050 18.040 25.345 1.00 22.16 265 GLY A N 1
ATOM 1761 C CA . GLY A 1 232 ? 21.116 17.041 26.407 1.00 22.41 265 GLY A CA 1
ATOM 1762 C C . GLY A 1 232 ? 22.085 15.922 26.099 1.00 22.30 265 GLY A C 1
ATOM 1763 O O . GLY A 1 232 ? 22.924 15.584 26.930 1.00 21.92 265 GLY A O 1
ATOM 1764 N N . PHE A 1 233 ? 21.967 15.365 24.898 1.00 22.01 266 PHE A N 1
ATOM 1765 C CA . PHE A 1 233 ? 22.886 14.327 24.411 1.00 22.18 266 PHE A CA 1
ATOM 1766 C C . PHE A 1 233 ? 23.214 13.266 25.464 1.00 22.57 266 PHE A C 1
ATOM 1767 O O . PHE A 1 233 ? 24.369 12.902 25.644 1.00 22.69 266 PHE A O 1
ATOM 1775 N N . ASN A 1 234 ? 22.178 12.743 26.107 1.00 23.34 267 ASN A N 1
ATOM 1776 C CA . ASN A 1 234 ? 22.334 11.875 27.273 1.00 24.03 267 ASN A CA 1
ATOM 1777 C C . ASN A 1 234 ? 21.331 10.729 27.311 1.00 24.66 267 ASN A C 1
ATOM 1778 O O . ASN A 1 234 ? 21.132 10.133 28.367 1.00 25.12 267 ASN A O 1
ATOM 1783 N N . ASN A 1 235 ? 20.699 10.424 26.174 1.00 25.21 268 ASN A N 1
ATOM 1784 C CA . ASN A 1 235 ? 19.646 9.405 26.126 1.00 25.91 268 ASN A CA 1
ATOM 1785 C C . ASN A 1 235 ? 19.774 8.553 24.877 1.00 25.43 268 ASN A C 1
ATOM 1786 O O . ASN A 1 235 ? 19.768 9.073 23.768 1.00 24.20 268 ASN A O 1
ATOM 1791 N N . ILE A 1 236 ? 19.852 7.241 25.085 1.00 25.35 269 ILE A N 1
ATOM 1792 C CA . ILE A 1 236 ? 20.135 6.280 24.023 1.00 25.14 269 ILE A CA 1
ATOM 1793 C C . ILE A 1 236 ? 18.912 6.053 23.119 1.00 25.40 269 ILE A C 1
ATOM 1794 O O . ILE A 1 236 ? 19.043 5.600 21.986 1.00 24.73 269 ILE A O 1
ATOM 1799 N N . SER A 1 237 ? 17.731 6.396 23.626 1.00 26.25 270 SER A N 1
ATOM 1800 C CA . SER A 1 237 ? 16.500 6.342 22.842 1.00 27.15 270 SER A CA 1
ATOM 1801 C C . SER A 1 237 ? 16.425 7.423 21.769 1.00 27.27 270 SER A C 1
ATOM 1802 O O . SER A 1 237 ? 15.581 7.345 20.879 1.00 28.21 270 SER A O 1
ATOM 1805 N N . ASN A 1 238 ? 17.294 8.427 21.841 1.00 27.12 271 ASN A N 1
ATOM 1806 C CA . ASN A 1 238 ? 17.329 9.453 20.799 1.00 27.14 271 ASN A CA 1
ATOM 1807 C C . ASN A 1 238 ? 17.352 8.820 19.393 1.00 26.26 271 ASN A C 1
ATOM 1808 O O . ASN A 1 238 ? 18.049 7.824 19.150 1.00 27.10 271 ASN A O 1
ATOM 1813 N N . LYS A 1 239 ? 16.576 9.411 18.484 1.00 25.85 272 LYS A N 1
ATOM 1814 C CA . LYS A 1 239 ? 16.335 8.861 17.146 1.00 25.80 272 LYS A CA 1
ATOM 1815 C C . LYS A 1 239 ? 17.535 8.933 16.205 1.00 24.41 272 LYS A C 1
ATOM 1816 O O . LYS A 1 239 ? 17.557 8.236 15.189 1.00 24.61 272 LYS A O 1
ATOM 1822 N N . GLU A 1 240 ? 18.504 9.803 16.499 1.00 22.81 273 GLU A N 1
ATOM 1823 C CA . GLU A 1 240 ? 19.686 9.929 15.649 1.00 21.59 273 GLU A CA 1
ATOM 1824 C C . GLU A 1 240 ? 20.731 8.909 16.041 1.00 20.89 273 GLU A C 1
ATOM 1825 O O . GLU A 1 240 ? 21.627 8.642 15.267 1.00 20.30 273 GLU A O 1
ATOM 1831 N N . TRP A 1 241 ? 20.619 8.347 17.250 1.00 21.19 274 TRP A N 1
ATOM 1832 C CA . TRP A 1 241 ? 21.680 7.498 17.805 1.00 20.82 274 TRP A CA 1
ATOM 1833 C C . TRP A 1 241 ? 21.596 6.1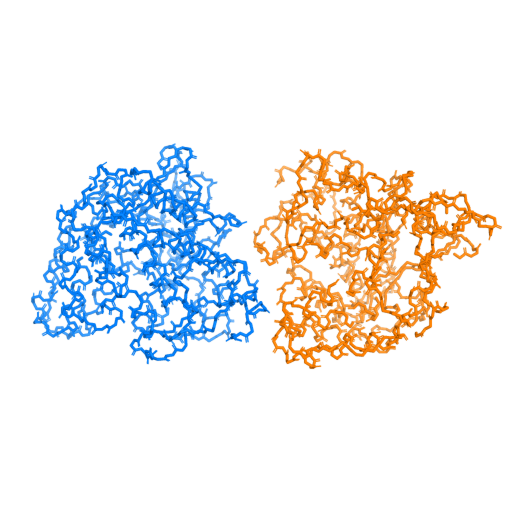05 17.195 1.00 20.71 274 TRP A C 1
ATOM 1834 O O . TRP A 1 241 ? 20.645 5.369 17.445 1.00 20.88 274 TRP A O 1
ATOM 1845 N N . ILE A 1 242 ? 22.603 5.764 16.402 1.00 20.59 275 ILE A N 1
ATOM 1846 C CA . ILE A 1 242 ? 22.749 4.418 15.833 1.00 20.55 275 ILE A CA 1
ATOM 1847 C C . ILE A 1 242 ? 23.479 3.477 16.803 1.00 20.82 275 ILE A C 1
ATOM 1848 O O . ILE A 1 242 ? 23.360 2.247 16.695 1.00 21.18 275 ILE A O 1
ATOM 1853 N N . TRP A 1 243 ? 24.249 4.052 17.740 1.00 21.30 276 TRP A N 1
ATOM 1854 C CA . TRP A 1 243 ? 25.140 3.288 18.637 1.00 21.21 276 TRP A CA 1
ATOM 1855 C C . TRP A 1 243 ? 25.444 4.147 19.852 1.00 21.83 276 TRP A C 1
ATOM 1856 O O . TRP A 1 243 ? 25.734 5.339 19.713 1.00 21.45 276 TRP A O 1
ATOM 1867 N N . GLY A 1 244 ? 25.324 3.558 21.038 1.00 22.14 277 GLY A N 1
ATOM 1868 C CA . GLY A 1 244 ? 25.749 4.215 22.277 1.00 22.52 277 GLY A CA 1
ATOM 1869 C C . GLY A 1 244 ? 25.856 3.255 23.442 1.00 22.83 277 GLY A C 1
ATOM 1870 O O . GLY A 1 244 ? 25.558 2.065 23.312 1.00 22.89 277 GLY A O 1
ATOM 1871 N N . SER A 1 245 ? 26.272 3.763 24.595 1.00 23.39 278 SER A N 1
ATOM 1872 C CA . SER A 1 245 ? 26.331 2.938 25.787 1.00 24.01 278 SER A CA 1
ATOM 1873 C C . SER A 1 245 ? 25.345 3.437 26.850 1.00 23.80 278 SER A C 1
ATOM 1874 O O . SER A 1 245 ? 25.357 4.622 27.222 1.00 23.46 278 SER A O 1
ATOM 1877 N N . PRO A 1 246 ? 24.479 2.539 27.334 1.00 23.78 279 PRO A N 1
ATOM 1878 C CA . PRO A 1 246 ? 23.521 2.939 28.352 1.00 24.16 279 PRO A CA 1
ATOM 1879 C C . PRO A 1 246 ? 24.168 2.992 29.744 1.00 24.92 279 PRO A C 1
ATOM 1880 O O . PRO A 1 246 ? 24.951 2.113 30.104 1.00 25.18 279 PRO A O 1
ATOM 1884 N N . GLN A 1 247 ? 23.848 4.042 30.494 1.00 25.11 280 GLN A N 1
ATOM 1885 C CA . GLN A 1 247 ? 24.363 4.254 31.841 1.00 25.25 280 GLN A CA 1
ATOM 1886 C C . GLN A 1 247 ? 23.201 4.266 32.807 1.00 26.10 280 GLN A C 1
ATOM 1887 O O . GLN A 1 247 ? 22.165 4.864 32.518 1.00 26.02 280 GLN A O 1
ATOM 1893 N N . THR A 1 248 ? 23.393 3.626 33.962 1.00 26.77 281 THR A N 1
ATOM 1894 C CA . THR A 1 248 ? 22.345 3.403 34.949 1.00 28.33 281 THR A CA 1
ATOM 1895 C C . THR A 1 248 ? 22.878 3.619 36.374 1.00 29.32 281 THR A C 1
ATOM 1896 O O . THR A 1 248 ? 24.087 3.630 36.591 1.00 29.12 281 THR A O 1
ATOM 1900 N N . LEU A 1 249 ? 21.988 3.778 37.346 1.00 30.86 282 LEU A N 1
ATOM 1901 C CA . LEU A 1 249 ? 22.424 3.977 38.744 1.00 31.70 282 LEU A CA 1
ATOM 1902 C C . LEU A 1 249 ? 23.490 2.955 39.154 1.00 32.33 282 LEU A C 1
ATOM 1903 O O . LEU A 1 249 ? 24.501 3.314 39.763 1.00 32.34 282 LEU A O 1
ATOM 1908 N N . SER A 1 250 ? 23.273 1.690 38.796 1.00 32.92 283 SER A N 1
ATOM 1909 C CA . SER A 1 250 ? 24.176 0.604 39.204 1.00 33.38 283 SER A CA 1
ATOM 1910 C C . SER A 1 250 ? 25.481 0.500 38.398 1.00 32.72 283 SER A C 1
ATOM 1911 O O . SER A 1 250 ? 26.463 -0.054 38.893 1.00 32.81 283 SER A O 1
ATOM 1914 N N . GLN A 1 251 ? 25.479 0.998 37.157 1.00 31.42 284 GLN A N 1
ATOM 1915 C CA . GLN A 1 251 ? 26.649 0.935 36.279 1.00 30.11 284 GLN A CA 1
ATOM 1916 C C . GLN A 1 251 ? 26.803 2.254 35.523 1.00 29.23 284 GLN A C 1
ATOM 1917 O O . GLN A 1 251 ? 26.315 2.385 34.382 1.00 28.33 284 GLN A O 1
ATOM 1919 N N . SER A 1 252 ? 27.476 3.219 36.162 1.00 28.48 285 SER A N 1
ATOM 1920 C CA A SER A 1 252 ? 27.564 4.584 35.660 0.50 28.00 285 SER A CA 1
ATOM 1921 C CA B SER A 1 252 ? 27.592 4.571 35.600 0.50 28.00 285 SER A CA 1
ATOM 1922 C C . SER A 1 252 ? 28.903 5.273 35.955 1.00 27.95 285 SER A C 1
ATOM 1923 O O . SER A 1 252 ? 28.937 6.496 36.170 1.00 27.13 285 SER A O 1
ATOM 1928 N N . ASP A 1 253 ? 29.995 4.515 35.983 1.00 28.52 286 ASP A N 1
ATOM 1929 C CA . ASP A 1 253 ? 31.310 5.122 36.227 1.00 28.74 286 ASP A CA 1
ATOM 1930 C C . ASP A 1 253 ? 31.680 6.107 35.127 1.00 27.20 286 ASP A C 1
ATOM 1931 O O . ASP A 1 253 ? 32.153 7.210 35.421 1.00 27.12 286 ASP A O 1
ATOM 1936 N N . ALA A 1 254 ? 31.430 5.725 33.870 1.00 27.00 287 ALA A N 1
ATOM 1937 C CA . ALA A 1 254 ? 31.723 6.558 32.704 1.00 25.64 287 ALA A CA 1
ATOM 1938 C C . ALA A 1 254 ? 31.052 7.939 32.733 1.00 24.83 287 ALA A C 1
ATOM 1939 O O . ALA A 1 254 ? 31.587 8.898 32.175 1.00 23.97 287 ALA A O 1
ATOM 1941 N N . SER A 1 255 ? 29.874 8.018 33.355 1.00 24.58 288 SER A N 1
ATOM 1942 C CA . SER A 1 255 ? 29.132 9.272 33.472 1.00 24.34 288 SER A CA 1
ATOM 1943 C C . SER A 1 255 ? 29.872 10.360 34.264 1.00 24.61 288 SER A C 1
ATOM 1944 O O . SER A 1 255 ? 29.561 11.549 34.100 1.00 24.37 288 SER A O 1
ATOM 1947 N N . TYR A 1 256 ? 30.832 9.970 35.123 1.00 24.85 289 TYR A N 1
ATOM 1948 C CA . TYR A 1 256 ? 31.758 10.942 35.774 1.00 24.80 289 TYR A CA 1
ATOM 1949 C C . TYR A 1 256 ? 32.346 11.911 34.745 1.00 24.14 289 TYR A C 1
ATOM 1950 O O . TYR A 1 256 ? 32.603 13.077 35.045 1.00 24.10 289 TYR A O 1
ATOM 1959 N N . ASN A 1 257 ? 32.562 11.417 33.532 1.00 23.79 290 ASN A N 1
ATOM 1960 C CA . ASN A 1 257 ? 33.061 12.255 32.443 1.00 23.32 290 ASN A CA 1
ATOM 1961 C C . ASN A 1 257 ? 32.152 13.440 32.109 1.00 22.61 290 ASN A C 1
ATOM 1962 O O . ASN A 1 257 ? 32.608 14.391 31.487 1.00 22.38 290 ASN A O 1
ATOM 1967 N N . PHE A 1 258 ? 30.870 13.368 32.489 1.00 22.30 291 PHE A N 1
ATOM 1968 C CA . PHE A 1 258 ? 29.940 14.481 32.268 1.00 22.15 291 PHE A CA 1
ATOM 1969 C C . PHE A 1 258 ? 30.140 15.643 33.239 1.00 23.08 291 PHE A C 1
ATOM 1970 O O . PHE A 1 258 ? 29.565 16.717 33.039 1.00 23.59 291 PHE A O 1
ATOM 1978 N N . TYR A 1 259 ? 30.959 15.442 34.273 1.00 23.14 292 TYR A N 1
ATOM 1979 C CA . TYR A 1 259 ? 31.357 16.542 35.152 1.00 24.03 292 TYR A CA 1
ATOM 1980 C C . TYR A 1 259 ? 32.274 17.534 34.432 1.00 23.69 292 TYR A C 1
ATOM 1981 O O . TYR A 1 259 ? 32.313 18.724 34.793 1.00 23.16 292 TYR A O 1
ATOM 1990 N N . TYR A 1 260 ? 32.986 17.054 33.402 1.00 23.29 293 TYR A N 1
ATOM 1991 C CA . TYR A 1 260 ? 33.780 17.925 32.530 1.00 23.27 293 TYR A CA 1
ATOM 1992 C C . TYR A 1 260 ? 32.947 18.593 31.421 1.00 23.40 293 TYR A C 1
ATOM 1993 O O . TYR A 1 260 ? 33.102 19.792 31.149 1.00 22.73 293 TYR A O 1
ATOM 2002 N N . LEU A 1 261 ? 32.095 17.793 30.770 1.00 23.51 294 LEU A N 1
ATOM 2003 C CA . LEU A 1 261 ? 31.343 18.203 29.577 1.00 23.66 294 LEU A CA 1
ATOM 2004 C C . LEU A 1 261 ? 30.147 19.135 29.838 1.00 24.03 294 LEU A C 1
ATOM 2005 O O . LEU A 1 261 ? 29.903 20.041 29.046 1.00 24.90 294 LEU A O 1
ATOM 2010 N N . ASP A 1 262 ? 29.398 18.884 30.909 1.00 24.59 295 ASP A N 1
ATOM 2011 C CA . ASP A 1 262 ? 28.158 19.622 31.206 1.00 24.60 295 ASP A CA 1
ATOM 2012 C C . ASP A 1 262 ? 28.473 21.050 31.655 1.00 24.58 295 ASP A C 1
ATOM 2013 O O . ASP A 1 262 ? 28.887 21.279 32.791 1.00 24.31 295 ASP A O 1
ATOM 2018 N N . ALA A 1 263 ? 28.246 21.996 30.750 1.00 24.30 296 ALA A N 1
ATOM 2019 C CA . ALA A 1 263 ? 28.540 23.412 30.988 1.00 23.97 296 ALA A CA 1
ATOM 2020 C C . ALA A 1 263 ? 27.812 24.059 32.177 1.00 24.79 296 ALA A C 1
ATOM 2021 O O . ALA A 1 263 ? 28.342 25.006 32.783 1.00 24.84 296 ALA A O 1
ATOM 2023 N N . THR A 1 264 ? 26.605 23.588 32.482 1.00 24.64 297 THR A N 1
ATOM 2024 C CA . THR A 1 264 ? 25.743 24.229 33.475 1.00 25.58 297 THR A CA 1
ATOM 2025 C C . THR A 1 264 ? 25.607 23.407 34.761 1.00 25.87 297 THR A C 1
ATOM 2026 O O . THR A 1 264 ? 24.769 23.706 35.611 1.00 27.02 297 THR A O 1
ATOM 2030 N N . TYR A 1 265 ? 26.426 22.371 34.913 1.00 25.92 298 TYR A N 1
ATOM 2031 C CA . TYR A 1 265 ? 26.420 21.579 36.145 1.00 26.73 298 TYR A CA 1
ATOM 2032 C C . TYR A 1 265 ? 26.922 22.437 37.305 1.00 27.18 298 TYR A C 1
ATOM 2033 O O . TYR A 1 265 ? 27.923 23.137 37.162 1.00 27.07 298 TYR A O 1
ATOM 2042 N N . VAL A 1 266 ? 26.232 22.392 38.441 1.00 27.92 299 VAL A N 1
ATOM 2043 C CA . VAL A 1 266 ? 26.655 23.171 39.616 1.00 29.11 299 VAL A CA 1
ATOM 2044 C C . VAL A 1 266 ? 27.616 22.380 40.512 1.00 29.60 299 VAL A C 1
ATOM 2045 O O . VAL A 1 266 ? 27.249 21.348 41.081 1.00 30.28 299 VAL A O 1
ATOM 2049 N N . GLY A 1 267 ? 28.845 22.872 40.640 1.00 30.17 300 GLY A N 1
ATOM 2050 C CA . GLY A 1 267 ? 29.804 22.310 41.586 1.00 30.24 300 GLY A CA 1
ATOM 2051 C C . GLY A 1 267 ? 30.653 21.191 41.011 1.00 29.68 300 GLY A C 1
ATOM 2052 O O . GLY A 1 267 ? 31.245 20.419 41.768 1.00 30.25 300 GLY A O 1
ATOM 2053 N N . ALA A 1 268 ? 30.711 21.105 39.681 1.00 28.30 301 ALA A N 1
ATOM 2054 C CA . ALA A 1 268 ? 31.537 20.123 38.989 1.00 27.77 301 ALA A CA 1
ATOM 2055 C C . ALA A 1 268 ? 32.689 20.862 38.307 1.00 27.28 301 ALA A C 1
ATOM 2056 O O . ALA A 1 268 ? 33.071 21.957 38.751 1.00 27.60 301 ALA A O 1
ATOM 2058 N N . TYR A 1 269 ? 33.245 20.283 37.247 1.00 26.29 302 TYR A N 1
ATOM 2059 C CA . TYR A 1 269 ? 34.373 20.891 36.552 1.00 25.74 302 TYR A CA 1
ATOM 2060 C C . TYR A 1 269 ? 33.936 21.886 35.481 1.00 25.29 302 TYR A C 1
ATOM 2061 O O . TYR A 1 269 ? 34.462 23.007 35.434 1.00 25.14 302 TYR A O 1
ATOM 2070 N N . SER A 1 270 ? 32.986 21.477 34.627 1.00 24.20 303 SER A N 1
ATOM 2071 C CA . SER A 1 270 ? 32.514 22.295 33.490 1.00 23.99 303 SER A CA 1
ATOM 2072 C C . SER A 1 270 ? 33.672 23.004 32.812 1.00 24.03 303 SER A C 1
ATOM 2073 O O . SER A 1 270 ? 33.746 24.242 32.789 1.00 24.52 303 SER A O 1
ATOM 2076 N N . SER A 1 271 ? 34.575 22.196 32.270 1.00 23.33 304 SER A N 1
ATOM 2077 C CA . SER A 1 271 ? 35.836 22.668 31.699 1.00 23.38 304 SER A CA 1
ATOM 2078 C C . SER A 1 271 ? 35.868 22.666 30.162 1.00 22.96 304 SER A C 1
ATOM 2079 O O . SER A 1 271 ? 36.809 23.189 29.573 1.00 23.12 304 SER A O 1
ATOM 2082 N N . PHE A 1 272 ? 34.862 22.079 29.516 1.00 22.95 305 PHE A N 1
ATOM 2083 C CA . PHE A 1 272 ? 34.790 22.090 28.043 1.00 22.59 305 PHE A CA 1
ATOM 2084 C C . PHE A 1 272 ? 33.973 23.290 27.556 1.00 22.59 305 PHE A C 1
ATOM 2085 O O . PHE A 1 272 ? 32.762 23.206 27.391 1.00 21.57 305 PHE A O 1
ATOM 2101 N N . ALA A 1 274 ? 33.332 26.449 24.607 1.00 24.02 307 ALA A N 1
ATOM 2102 C CA . ALA A 1 274 ? 33.370 26.468 23.137 1.00 23.83 307 ALA A CA 1
ATOM 2103 C C . ALA A 1 274 ? 34.182 27.643 22.613 1.00 24.53 307 ALA A C 1
ATOM 2104 O O . ALA A 1 274 ? 34.205 28.715 23.237 1.00 25.14 307 ALA A O 1
ATOM 2106 N N . ASP A 1 275 ? 34.837 27.447 21.468 1.00 23.99 308 ASP A N 1
ATOM 2107 C CA . ASP A 1 275 ? 35.568 28.531 20.815 1.00 24.60 308 ASP A CA 1
ATOM 2108 C C . ASP A 1 275 ? 34.541 29.493 20.258 1.00 25.09 308 ASP A C 1
ATOM 2109 O O . ASP A 1 275 ? 33.734 29.104 19.411 1.00 25.31 308 ASP A O 1
ATOM 2114 N N . PRO A 1 276 ? 34.556 30.761 20.711 1.00 26.03 309 PRO A N 1
ATOM 2115 C CA . PRO A 1 276 ? 33.551 31.666 20.135 1.00 26.00 309 PRO A CA 1
ATOM 2116 C C . PRO A 1 276 ? 33.586 31.790 18.615 1.00 25.83 309 PRO A C 1
ATOM 2117 O O . PRO A 1 276 ? 32.559 32.085 18.004 1.00 26.40 309 PRO A O 1
ATOM 2121 N N . HIS A 1 277 ? 34.747 31.581 18.003 1.00 25.72 310 HIS A N 1
ATOM 2122 C CA . HIS A 1 277 ? 34.867 31.687 16.549 1.00 25.83 310 HIS A CA 1
ATOM 2123 C C . HIS A 1 277 ? 34.096 30.581 15.826 1.00 25.61 310 HIS A C 1
ATOM 2124 O O . HIS A 1 277 ? 33.678 30.752 14.677 1.00 25.16 310 HIS A O 1
ATOM 2131 N N . LEU A 1 278 ? 33.913 29.441 16.489 1.00 25.49 311 LEU A N 1
ATOM 2132 C CA . LEU A 1 278 ? 33.075 28.387 15.920 1.00 25.14 311 LEU A CA 1
ATOM 2133 C C . LEU A 1 278 ? 31.604 28.787 15.974 1.00 25.62 311 LEU A C 1
ATOM 2134 O O . LEU A 1 278 ? 30.850 28.496 15.041 1.00 26.37 311 LEU A O 1
ATOM 2152 N N . ASP A 1 280 ? 30.538 31.733 15.662 1.00 27.00 313 ASP A N 1
ATOM 2153 C CA . ASP A 1 280 ? 30.376 32.736 14.593 1.00 27.58 313 ASP A CA 1
ATOM 2154 C C . ASP A 1 280 ? 30.125 32.155 13.199 1.00 27.32 313 ASP A C 1
ATOM 2155 O O . ASP A 1 280 ? 29.863 32.891 12.252 1.00 27.44 313 ASP A O 1
ATOM 2160 N N . THR A 1 281 ? 30.239 30.839 13.060 1.00 27.02 314 THR A N 1
ATOM 2161 C CA . THR A 1 281 ? 30.029 30.188 11.789 1.00 26.71 314 THR A CA 1
ATOM 2162 C C . THR A 1 281 ? 28.586 29.653 11.667 1.00 26.93 314 THR A C 1
ATOM 2163 O O . THR A 1 281 ? 28.197 29.181 10.602 1.00 26.67 314 THR A O 1
ATOM 2167 N N . PHE A 1 282 ? 27.803 29.717 12.748 1.00 27.59 315 PHE A N 1
ATOM 2168 C CA . PHE A 1 282 ? 26.407 29.258 12.722 1.00 27.81 315 PHE A CA 1
ATOM 2169 C C . PHE A 1 282 ? 25.503 30.299 12.072 1.00 29.39 315 PHE A C 1
ATOM 2170 O O . PHE A 1 282 ? 25.566 31.487 12.412 1.00 30.11 315 PHE A O 1
ATOM 2178 N N . VAL A 1 283 ? 24.642 29.844 11.161 1.00 29.75 316 VAL A N 1
ATOM 2179 C CA . VAL A 1 283 ? 23.626 30.699 10.548 1.00 29.36 316 VAL A CA 1
ATOM 2180 C C . VAL A 1 283 ? 22.495 30.952 11.559 1.00 28.71 316 VAL A C 1
ATOM 2181 O O . VAL A 1 283 ? 22.063 30.034 12.278 1.00 28.19 316 VAL A O 1
ATOM 2185 N N . LYS A 1 284 ? 22.028 32.201 11.627 1.00 28.33 317 LYS A N 1
ATOM 2186 C CA . LYS A 1 284 ? 20.884 32.558 12.470 1.00 27.85 317 LYS A CA 1
ATOM 2187 C C . LYS A 1 284 ? 19.679 31.707 12.103 1.00 27.22 317 LYS A C 1
ATOM 2188 O O . LYS A 1 284 ? 19.375 31.528 10.923 1.00 27.96 317 LYS A O 1
ATOM 2190 N N . GLY A 1 285 ? 18.986 31.203 13.117 1.00 26.61 318 GLY A N 1
ATOM 2191 C CA . GLY A 1 285 ? 17.867 30.291 12.929 1.00 25.94 318 GLY A CA 1
ATOM 2192 C C . GLY A 1 285 ? 18.251 28.825 13.139 1.00 25.25 318 GLY A C 1
ATOM 2193 O O . GLY A 1 285 ? 17.376 27.979 13.320 1.00 24.32 318 GLY A O 1
ATOM 2194 N N . ASP A 1 286 ? 19.553 28.527 13.112 1.00 24.74 319 ASP A N 1
ATOM 2195 C CA . ASP A 1 286 ? 20.062 27.160 13.328 1.00 24.08 319 ASP A CA 1
ATOM 2196 C C . ASP A 1 286 ? 19.639 26.712 14.732 1.00 24.10 319 ASP A C 1
ATOM 2197 O O . ASP A 1 286 ? 19.798 27.468 15.704 1.00 24.11 319 ASP A O 1
ATOM 2202 N N . ILE A 1 287 ? 19.090 25.498 14.850 1.00 23.70 320 ILE A N 1
ATOM 2203 C CA . ILE A 1 287 ? 18.525 25.040 16.136 1.00 23.53 320 ILE A CA 1
ATOM 2204 C C . ILE A 1 287 ? 19.565 24.857 17.244 1.00 23.27 320 ILE A C 1
ATOM 2205 O O . ILE A 1 287 ? 19.206 24.713 18.419 1.00 23.29 320 ILE A O 1
ATOM 2210 N N . ARG A 1 288 ? 20.843 24.854 16.864 1.00 23.47 321 ARG A N 1
ATOM 2211 C CA . ARG A 1 288 ? 21.943 24.668 17.808 1.00 23.36 321 ARG A CA 1
ATOM 2212 C C . ARG A 1 288 ? 22.394 25.975 18.469 1.00 23.90 321 ARG A C 1
ATOM 2213 O O . ARG A 1 288 ? 22.964 25.939 19.554 1.00 23.89 321 ARG A O 1
ATOM 2221 N N . LEU A 1 289 ? 22.118 27.109 17.822 1.00 24.47 322 LEU A N 1
ATOM 2222 C CA . LEU A 1 289 ? 22.595 28.427 18.277 1.00 25.46 322 LEU A CA 1
ATOM 2223 C C . LEU A 1 289 ? 22.167 28.831 19.684 1.00 25.88 322 LEU A C 1
ATOM 2224 O O . LEU A 1 289 ? 22.980 29.369 20.446 1.00 26.11 322 LEU A O 1
ATOM 2229 N N . PRO A 1 290 ? 20.891 28.593 20.034 1.00 26.28 323 PRO A N 1
ATOM 2230 C CA . PRO A 1 290 ? 20.458 28.926 21.386 1.00 26.72 323 PRO A CA 1
ATOM 2231 C C . PRO A 1 290 ? 21.201 28.182 22.501 1.00 26.47 323 PRO A C 1
ATOM 2232 O O . PRO A 1 290 ? 21.143 28.607 23.649 1.00 25.97 323 PRO A O 1
ATOM 2236 N N . LEU A 1 291 ? 21.895 27.089 22.172 1.00 25.90 324 LEU A N 1
ATOM 2237 C CA . LEU A 1 291 ? 22.640 26.349 23.185 1.00 25.73 324 LEU A CA 1
ATOM 2238 C C . LEU A 1 291 ? 23.911 27.085 23.639 1.00 25.78 324 LEU A C 1
ATOM 2239 O O . LEU A 1 291 ? 24.420 26.816 24.722 1.00 25.38 324 LEU A O 1
ATOM 2244 N N . PHE A 1 292 ? 24.401 28.026 22.833 1.00 26.03 325 PHE A N 1
ATOM 2245 C CA . PHE A 1 292 ? 25.525 28.865 23.261 1.00 27.07 325 PHE A CA 1
ATOM 2246 C C . PHE A 1 292 ? 25.083 29.874 24.324 1.00 28.11 325 PHE A C 1
ATOM 2247 O O . PHE A 1 292 ? 23.964 30.369 24.288 1.00 29.91 325 PHE A O 1
ATOM 2255 N N . GLN A 1 293 ? 25.970 30.163 25.268 1.00 28.96 326 GLN A N 1
ATOM 2256 C CA . GLN A 1 293 ? 25.635 30.988 26.427 1.00 28.96 326 GLN A CA 1
ATOM 2257 C C . GLN A 1 293 ? 26.918 31.458 27.100 1.00 28.17 326 GLN A C 1
ATOM 2258 O O . GLN A 1 293 ? 27.714 30.636 27.577 1.00 27.53 326 GLN A O 1
ATOM 2264 N N . TRP A 1 294 ? 27.133 32.775 27.125 1.00 27.67 327 TRP A N 1
ATOM 2265 C CA . TRP A 1 294 ? 28.239 33.342 27.880 1.00 27.17 327 TRP A CA 1
ATOM 2266 C C . TRP A 1 294 ? 27.969 33.067 29.356 1.00 26.97 327 TRP A C 1
ATOM 2267 O O . TRP A 1 294 ? 26.836 33.211 29.838 1.00 27.03 327 TRP A O 1
ATOM 2286 N N . ARG A 1 296 ? 29.851 32.092 33.583 1.00 27.47 329 ARG A N 1
ATOM 2287 C CA . ARG A 1 296 ? 30.930 31.898 34.537 1.00 27.77 329 ARG A CA 1
ATOM 2288 C C . ARG A 1 296 ? 31.945 33.048 34.467 1.00 28.43 329 ARG A C 1
ATOM 2289 O O . ARG A 1 296 ? 31.568 34.205 34.692 1.00 28.83 329 ARG A O 1
ATOM 2297 N N . GLU A 1 297 ? 33.203 32.752 34.134 1.00 28.78 330 GLU A N 1
ATOM 2298 C CA . GLU A 1 297 ? 34.270 33.754 34.161 1.00 29.71 330 GLU A CA 1
ATOM 2299 C C . GLU A 1 297 ? 34.340 34.621 32.896 1.00 29.92 330 GLU A C 1
ATOM 2300 O O . GLU A 1 297 ? 35.121 35.572 32.845 1.00 30.24 330 GLU A O 1
ATOM 2306 N N . GLY A 1 298 ? 33.525 34.300 31.891 1.00 29.38 331 GLY A N 1
ATOM 2307 C CA . GLY A 1 298 ? 33.554 34.979 30.592 1.00 29.37 331 GLY A CA 1
ATOM 2308 C C . GLY A 1 298 ? 33.646 34.013 29.422 1.00 28.72 331 GLY A C 1
ATOM 2309 O O . GLY A 1 298 ? 33.758 34.421 28.265 1.00 29.13 331 GLY A O 1
ATOM 2310 N N . TYR A 1 299 ? 33.596 32.718 29.713 1.00 28.37 332 TYR A N 1
ATOM 2311 C CA . TYR A 1 299 ? 33.669 31.712 28.671 1.00 27.14 332 TYR A CA 1
ATOM 2312 C C . TYR A 1 299 ? 32.323 31.576 27.975 1.00 26.69 332 TYR A C 1
ATOM 2313 O O . TYR A 1 299 ? 31.271 31.805 28.594 1.00 26.42 332 TYR A O 1
ATOM 2322 N N . LEU A 1 300 ? 32.364 31.196 26.693 1.00 25.86 333 LEU A N 1
ATOM 2323 C CA . LEU A 1 300 ? 31.171 30.831 25.943 1.00 25.25 333 LEU A CA 1
ATOM 2324 C C . LEU A 1 300 ? 30.886 29.352 26.180 1.00 24.55 333 LEU A C 1
ATOM 2325 O O . LEU A 1 300 ? 31.613 28.501 25.683 1.00 23.24 333 LEU A O 1
ATOM 2330 N N . GLY A 1 301 ? 29.856 29.057 26.965 1.00 24.31 334 GLY A N 1
ATOM 2331 C CA . GLY A 1 301 ? 29.381 27.677 27.111 1.00 24.23 334 GLY A CA 1
ATOM 2332 C C . GLY A 1 301 ? 28.633 27.217 25.864 1.00 24.03 334 GLY A C 1
ATOM 2333 O O . GLY A 1 301 ? 28.181 28.021 25.067 1.00 23.71 334 GLY A O 1
ATOM 2334 N N . TYR A 1 302 ? 28.533 25.906 25.684 1.00 23.92 335 TYR A N 1
ATOM 2335 C CA . TYR A 1 302 ? 27.690 25.321 24.647 1.00 23.76 335 TYR A CA 1
ATOM 2336 C C . TYR A 1 302 ? 26.969 24.185 25.356 1.00 23.92 335 TYR A C 1
ATOM 2337 O O . TYR A 1 302 ? 27.598 23.201 25.715 1.00 23.36 335 TYR A O 1
ATOM 2346 N N . LYS A 1 303 ? 25.670 24.367 25.600 1.00 24.23 336 LYS A N 1
ATOM 2347 C CA . LYS A 1 303 ? 24.909 23.531 26.518 1.00 24.77 336 LYS A CA 1
ATOM 2348 C C . LYS A 1 303 ? 24.435 22.232 25.862 1.00 24.62 336 LYS A C 1
ATOM 2349 O O . LYS A 1 303 ? 23.297 21.793 26.073 1.00 25.83 336 LYS A O 1
ATOM 2355 N N . LYS A 1 304 ? 25.317 21.618 25.083 1.00 23.96 337 LYS A N 1
ATOM 2356 C CA . LYS A 1 304 ? 24.969 20.444 24.278 1.00 23.78 337 LYS A CA 1
ATOM 2357 C C . LYS A 1 304 ? 24.818 19.197 25.151 1.00 23.93 337 LYS A C 1
ATOM 2358 O O . LYS A 1 304 ? 23.910 18.398 24.910 1.00 24.82 337 LYS A O 1
ATOM 2364 N N . PHE A 1 305 ? 25.684 19.045 26.158 1.00 23.90 338 PHE A N 1
ATOM 2365 C CA . PHE A 1 305 ? 25.675 17.872 27.053 1.00 24.31 338 PHE A CA 1
ATOM 2366 C C . PHE A 1 305 ? 25.183 18.191 28.455 1.00 25.17 338 PHE A C 1
ATOM 2367 O O . PHE A 1 305 ? 25.564 19.223 29.043 1.00 26.09 338 PHE A O 1
ATOM 2375 N N . HIS A 1 306 ? 24.389 17.271 29.010 1.00 25.58 339 HIS A N 1
ATOM 2376 C CA . HIS A 1 306 ? 23.785 17.421 30.335 1.00 26.00 339 HIS A CA 1
ATOM 2377 C C . HIS A 1 306 ? 23.659 16.107 31.081 1.00 25.17 339 HIS A C 1
ATOM 2378 O O . HIS A 1 306 ? 23.153 15.127 30.528 1.00 24.41 339 HIS A O 1
ATOM 2393 N N . ARG A 1 308 ? 21.621 13.798 33.525 1.00 26.10 341 ARG A N 1
ATOM 2394 C CA . ARG A 1 308 ? 20.215 13.607 33.881 1.00 26.58 341 ARG A CA 1
ATOM 2395 C C . ARG A 1 308 ? 20.076 13.725 35.388 1.00 27.59 341 ARG A C 1
ATOM 2396 O O . ARG A 1 308 ? 21.087 13.853 36.091 1.00 27.74 341 ARG A O 1
ATOM 2404 N N . SER A 1 309 ? 18.838 13.683 35.892 1.00 27.97 342 SER A N 1
ATOM 2405 C CA . SER A 1 309 ? 18.579 13.863 37.324 1.00 29.17 342 SER A CA 1
ATOM 2406 C C . SER A 1 309 ? 19.227 12.814 38.235 1.00 29.14 342 SER A C 1
ATOM 2407 O O . SER A 1 309 ? 19.484 13.081 39.407 1.00 29.35 342 SER A O 1
ATOM 2410 N N . ASP A 1 310 ? 19.475 11.618 37.706 1.00 29.11 343 ASP A N 1
ATOM 2411 C CA . ASP A 1 310 ? 20.129 10.555 38.475 1.00 29.82 343 ASP A CA 1
ATOM 2412 C C . ASP A 1 310 ? 21.664 10.632 38.397 1.00 29.88 343 ASP A C 1
ATOM 2413 O O . ASP A 1 310 ? 22.356 9.679 38.760 1.00 30.69 343 ASP A O 1
ATOM 2418 N N . ASP A 1 311 ? 22.181 11.753 37.898 1.00 29.59 344 ASP A N 1
ATOM 2419 C CA . ASP A 1 311 ? 23.621 11.991 37.770 1.00 29.61 344 ASP A CA 1
ATOM 2420 C C . ASP A 1 311 ? 24.301 10.938 36.887 1.00 29.16 344 ASP A C 1
ATOM 2421 O O . ASP A 1 311 ? 25.412 10.470 37.173 1.00 29.08 344 ASP A O 1
ATOM 2426 N N . THR A 1 312 ? 23.617 10.588 35.801 1.00 28.24 345 THR A N 1
ATOM 2427 C CA . THR A 1 312 ? 24.160 9.734 34.760 1.00 27.94 345 THR A CA 1
ATOM 2428 C C . THR A 1 312 ? 23.798 10.335 33.423 1.00 27.14 345 THR A C 1
ATOM 2429 O O . THR A 1 312 ? 22.957 11.244 33.343 1.00 27.17 345 THR A O 1
ATOM 2433 N N . ALA A 1 313 ? 24.441 9.819 32.380 1.00 26.38 346 ALA A N 1
ATOM 2434 C CA . ALA A 1 313 ? 24.119 10.152 31.007 1.00 25.75 346 ALA A CA 1
ATOM 2435 C C . ALA A 1 313 ? 24.583 9.018 30.088 1.00 25.07 346 ALA A C 1
ATOM 2436 O O . ALA A 1 313 ? 25.730 8.596 30.182 1.00 25.36 346 ALA A O 1
ATOM 2438 N N . ASP A 1 314 ? 23.702 8.539 29.200 1.00 24.76 347 ASP A N 1
ATOM 2439 C CA . ASP A 1 314 ? 24.093 7.563 28.163 1.00 24.19 347 ASP A CA 1
ATOM 2440 C C . ASP A 1 314 ? 25.137 8.175 27.238 1.00 23.86 347 ASP A C 1
ATOM 2441 O O . ASP A 1 314 ? 25.174 9.409 27.036 1.00 24.41 347 ASP A O 1
ATOM 2446 N N . LEU A 1 315 ? 25.971 7.307 26.673 1.00 22.88 348 LEU A N 1
ATOM 2447 C CA . LEU A 1 315 ? 27.179 7.708 25.949 1.00 22.13 348 LEU A CA 1
ATOM 2448 C C . LEU A 1 315 ? 27.030 7.461 24.440 1.00 21.91 348 LEU A C 1
ATOM 2449 O O . LEU A 1 315 ? 26.972 6.310 23.997 1.00 21.82 348 LEU A O 1
ATOM 2454 N N . VAL A 1 316 ? 26.966 8.540 23.661 1.00 21.05 349 VAL A N 1
ATOM 2455 C CA . VAL A 1 316 ? 26.773 8.454 22.192 1.00 20.82 349 VAL A CA 1
ATOM 2456 C C . VAL A 1 316 ? 28.047 7.969 21.498 1.00 20.60 349 VAL A C 1
ATOM 2457 O O . VAL A 1 316 ? 29.156 8.361 21.888 1.00 21.67 349 VAL A O 1
ATOM 2461 N N . LEU A 1 317 ? 27.900 7.093 20.498 1.00 20.47 350 LEU A N 1
ATOM 2462 C CA . LEU A 1 317 ? 29.052 6.615 19.708 1.00 19.68 350 LEU A CA 1
ATOM 2463 C C . LEU A 1 317 ? 28.905 6.771 18.196 1.00 19.10 350 LEU A C 1
ATOM 2464 O O . LEU A 1 317 ? 29.914 6.777 17.484 1.00 18.81 350 LEU A O 1
ATOM 2477 N N . ARG A 1 319 ? 25.888 8.614 15.286 1.00 18.49 352 ARG A N 1
ATOM 2478 C CA . ARG A 1 319 ? 24.626 9.254 14.940 1.00 18.16 352 ARG A CA 1
ATOM 2479 C C . ARG A 1 319 ? 24.392 9.345 13.434 1.00 17.51 352 ARG A C 1
ATOM 2480 O O . ARG A 1 319 ? 25.326 9.256 12.633 1.00 17.37 352 ARG A O 1
ATOM 2488 N N . SER A 1 320 ? 23.137 9.561 13.069 1.00 17.31 353 SER A N 1
ATOM 2489 C CA . SER A 1 320 ? 22.762 9.674 11.666 1.00 17.28 353 SER A CA 1
ATOM 2490 C C . SER A 1 320 ? 23.341 10.944 11.042 1.00 16.72 353 SER A C 1
ATOM 2491 O O . SER A 1 320 ? 23.692 10.927 9.880 1.00 16.49 353 SER A O 1
ATOM 2494 N N . ALA A 1 321 ? 23.440 12.027 11.822 1.00 16.41 354 ALA A N 1
ATOM 2495 C CA . ALA A 1 321 ? 24.139 13.261 11.378 1.00 16.30 354 ALA A CA 1
ATOM 2496 C C . ALA A 1 321 ? 25.560 12.997 10.882 1.00 16.13 354 ALA A C 1
ATOM 2497 O O . ALA A 1 321 ? 25.972 13.528 9.869 1.00 16.56 354 ALA A O 1
ATOM 2499 N N . GLU A 1 322 ? 26.317 12.166 11.592 1.00 16.27 355 GLU A N 1
ATOM 2500 C CA . GLU A 1 322 ? 27.653 11.793 11.133 1.00 16.25 355 GLU A CA 1
ATOM 2501 C C . GLU A 1 322 ? 27.536 11.077 9.803 1.00 16.27 355 GLU A C 1
ATOM 2502 O O . GLU A 1 322 ? 28.349 11.295 8.925 1.00 16.11 355 GLU A O 1
ATOM 2516 N N . TYR A 1 324 ? 25.298 11.267 7.447 1.00 17.71 357 TYR A N 1
ATOM 2517 C CA . TYR A 1 324 ? 25.044 12.270 6.417 1.00 17.58 357 TYR A CA 1
ATOM 2518 C C . TYR A 1 324 ? 26.305 13.015 5.977 1.00 16.81 357 TYR A C 1
ATOM 2519 O O . TYR A 1 324 ? 26.488 13.279 4.795 1.00 16.95 357 TYR A O 1
ATOM 2528 N N . LEU A 1 325 ? 27.151 13.376 6.930 1.00 16.37 358 LEU A N 1
ATOM 2529 C CA . LEU A 1 325 ? 28.375 14.148 6.657 1.00 15.87 358 LEU A CA 1
ATOM 2530 C C . LEU A 1 325 ? 29.426 13.336 5.947 1.00 15.45 358 LEU A C 1
ATOM 2531 O O . LEU A 1 325 ? 30.109 13.820 5.054 1.00 15.25 358 LEU A O 1
ATOM 2536 N N . ILE A 1 326 ? 29.539 12.068 6.319 1.00 15.38 359 ILE A N 1
ATOM 2537 C CA . ILE A 1 326 ? 30.437 11.177 5.601 1.00 15.15 359 ILE A CA 1
ATOM 2538 C C . ILE A 1 326 ? 30.031 11.118 4.124 1.00 15.36 359 ILE A C 1
ATOM 2539 O O . ILE A 1 326 ? 30.880 11.211 3.245 1.00 15.46 359 ILE A O 1
ATOM 2544 N N . GLU A 1 327 ? 28.739 10.950 3.855 1.00 15.53 360 GLU A N 1
ATOM 2545 C CA . GLU A 1 327 ? 28.225 10.843 2.483 1.00 15.78 360 GLU A CA 1
ATOM 2546 C C . GLU A 1 327 ? 28.546 12.124 1.714 1.00 15.62 360 GLU A C 1
ATOM 2547 O O . GLU A 1 327 ? 29.062 12.059 0.627 1.00 15.49 360 GLU A O 1
ATOM 2553 N N . ALA A 1 328 ? 28.289 13.286 2.305 1.00 15.45 361 ALA A N 1
ATOM 2554 C CA . ALA A 1 328 ? 28.608 14.551 1.615 1.00 15.63 361 ALA A CA 1
ATOM 2555 C C . ALA A 1 328 ? 30.078 14.693 1.224 1.00 15.69 361 ALA A C 1
ATOM 2556 O O . ALA A 1 328 ? 30.386 15.094 0.111 1.00 15.91 361 ALA A O 1
ATOM 2558 N N . GLU A 1 329 ? 30.989 14.384 2.152 1.00 15.81 362 GLU A N 1
ATOM 2559 C CA . GLU A 1 329 ? 32.422 14.497 1.903 1.00 15.89 362 GLU A CA 1
ATOM 2560 C C . GLU A 1 329 ? 32.854 13.508 0.852 1.00 16.07 362 GLU A C 1
ATOM 2561 O O . GLU A 1 329 ? 33.527 13.861 -0.106 1.00 16.22 362 GLU A O 1
ATOM 2567 N N . ALA A 1 330 ? 32.499 12.247 1.080 1.00 16.06 363 ALA A N 1
ATOM 2568 C CA . ALA A 1 330 ? 32.831 11.184 0.173 1.00 16.41 363 ALA A CA 1
ATOM 2569 C C . ALA A 1 330 ? 32.366 11.474 -1.271 1.00 17.05 363 ALA A C 1
ATOM 2570 O O . ALA A 1 330 ? 33.138 11.306 -2.217 1.00 17.92 363 ALA A O 1
ATOM 2572 N N . LYS A 1 331 ? 31.127 11.935 -1.433 1.00 17.53 364 LYS A N 1
ATOM 2573 C CA . LYS A 1 331 ? 30.570 12.216 -2.763 1.00 18.34 364 LYS A CA 1
ATOM 2574 C C . LYS A 1 331 ? 31.329 13.322 -3.481 1.00 19.14 364 LYS A C 1
ATOM 2575 O O . LYS A 1 331 ? 31.638 13.179 -4.642 1.00 19.69 364 LYS A O 1
ATOM 2581 N N . VAL A 1 332 ? 31.666 14.402 -2.777 1.00 20.10 365 VAL A N 1
ATOM 2582 C CA . VAL A 1 332 ? 32.453 15.487 -3.396 1.00 20.95 365 VAL A CA 1
ATOM 2583 C C . VAL A 1 332 ? 33.832 15.009 -3.808 1.00 21.79 365 VAL A C 1
ATOM 2584 O O . VAL A 1 332 ? 34.282 15.294 -4.901 1.00 22.33 365 VAL A O 1
ATOM 2588 N N . ARG A 1 333 ? 34.499 14.276 -2.920 1.00 23.01 366 ARG A N 1
ATOM 2589 C CA . ARG A 1 333 ? 35.835 13.752 -3.200 1.00 23.85 366 ARG A CA 1
ATOM 2590 C C . ARG A 1 333 ? 35.827 12.706 -4.317 1.00 24.25 366 ARG A C 1
ATOM 2591 O O . ARG A 1 333 ? 36.834 12.504 -4.983 1.00 25.19 366 ARG A O 1
ATOM 2599 N N . ASP A 1 334 ? 34.700 12.026 -4.497 1.00 24.90 367 ASP A N 1
ATOM 2600 C CA . ASP A 1 334 ? 34.562 11.015 -5.554 1.00 25.11 367 ASP A CA 1
ATOM 2601 C C . ASP A 1 334 ? 34.269 11.631 -6.935 1.00 25.20 367 ASP A C 1
ATOM 2602 O O . ASP A 1 334 ? 34.250 10.932 -7.952 1.00 25.87 367 ASP A O 1
ATOM 2607 N N . GLY A 1 335 ? 34.033 12.939 -6.974 1.00 24.82 368 GLY A N 1
ATOM 2608 C CA . GLY A 1 335 ? 33.792 13.631 -8.236 1.00 24.66 368 GLY A CA 1
ATOM 2609 C C . GLY A 1 335 ? 32.326 13.761 -8.604 1.00 24.26 368 GLY A C 1
ATOM 2610 O O . GLY A 1 335 ? 32.009 14.162 -9.727 1.00 24.09 368 GLY A O 1
ATOM 2611 N N . VAL A 1 336 ? 31.429 13.406 -7.679 1.00 23.79 369 VAL A N 1
ATOM 2612 C CA . VAL A 1 336 ? 29.988 13.554 -7.900 1.00 23.80 369 VAL A CA 1
ATOM 2613 C C . VAL A 1 336 ? 29.688 15.042 -8.053 1.00 24.18 369 VAL A C 1
ATOM 2614 O O . VAL A 1 336 ? 30.226 15.857 -7.300 1.00 23.00 369 VAL A O 1
ATOM 2618 N N . ALA A 1 337 ? 28.838 15.387 -9.026 1.00 25.02 370 ALA A N 1
ATOM 2619 C CA . ALA A 1 337 ? 28.552 16.793 -9.333 1.00 25.58 370 ALA A CA 1
ATOM 2620 C C . ALA A 1 337 ? 28.139 17.509 -8.053 1.00 25.42 370 ALA A C 1
ATOM 2621 O O . ALA A 1 337 ? 27.327 16.993 -7.269 1.00 25.17 370 ALA A O 1
ATOM 2623 N N . LEU A 1 338 ? 28.713 18.687 -7.823 1.00 25.97 371 LEU A N 1
ATOM 2624 C CA . LEU A 1 338 ? 28.596 19.351 -6.517 1.00 25.82 371 LEU A CA 1
ATOM 2625 C C . LEU A 1 338 ? 27.148 19.491 -6.057 1.00 25.87 371 LEU A C 1
ATOM 2626 O O . LEU A 1 338 ? 26.859 19.350 -4.866 1.00 26.15 371 LEU A O 1
ATOM 2631 N N . ASP A 1 339 ? 26.239 19.743 -6.989 1.00 26.29 372 ASP A N 1
ATOM 2632 C CA . ASP A 1 339 ? 24.831 19.894 -6.640 1.00 26.52 372 ASP A CA 1
ATOM 2633 C C . ASP A 1 339 ? 24.236 18.582 -6.119 1.00 25.49 372 ASP A C 1
ATOM 2634 O O . ASP A 1 339 ? 23.377 18.610 -5.245 1.00 25.59 372 ASP A O 1
ATOM 2639 N N . GLN A 1 340 ? 24.703 17.439 -6.619 1.00 24.16 373 GLN A N 1
ATOM 2640 C CA . GLN A 1 340 ? 24.274 16.150 -6.049 1.00 23.68 373 GLN A CA 1
ATOM 2641 C C . GLN A 1 340 ? 24.996 15.827 -4.725 1.00 22.50 373 GLN A C 1
ATOM 2642 O O . GLN A 1 340 ? 24.400 15.292 -3.778 1.00 22.17 373 GLN A O 1
ATOM 2645 N N . ALA A 1 341 ? 26.282 16.155 -4.665 1.00 21.98 374 ALA A N 1
ATOM 2646 C CA . ALA A 1 341 ? 27.130 15.846 -3.514 1.00 21.07 374 ALA A CA 1
ATOM 2647 C C . ALA A 1 341 ? 26.641 16.414 -2.177 1.00 20.63 374 ALA A C 1
ATOM 2648 O O . ALA A 1 341 ? 26.810 15.784 -1.120 1.00 19.91 374 ALA A O 1
ATOM 2650 N N . VAL A 1 342 ? 26.022 17.596 -2.211 1.00 20.38 375 VAL A N 1
ATOM 2651 C CA . VAL A 1 342 ? 25.615 18.270 -0.993 1.00 20.16 375 VAL A CA 1
ATOM 2652 C C . VAL A 1 342 ? 24.197 17.885 -0.547 1.00 20.17 375 VAL A C 1
ATOM 2653 O O . VAL A 1 342 ? 23.759 18.283 0.522 1.00 19.84 375 VAL A O 1
ATOM 2657 N N . ALA A 1 343 ? 23.506 17.058 -1.326 1.00 20.69 376 ALA A N 1
ATOM 2658 C CA . ALA A 1 343 ? 22.152 16.637 -0.958 1.00 20.91 376 ALA A CA 1
ATOM 2659 C C . ALA A 1 343 ? 22.095 16.110 0.489 1.00 20.66 376 ALA A C 1
ATOM 2660 O O . ALA A 1 343 ? 21.254 16.565 1.264 1.00 20.69 376 ALA A O 1
ATOM 2662 N N . PRO A 1 344 ? 23.020 15.192 0.883 1.00 20.56 377 PRO A N 1
ATOM 2663 C CA . PRO A 1 344 ? 23.066 14.772 2.297 1.00 20.39 377 PRO A CA 1
ATOM 2664 C C . PRO A 1 344 ? 23.427 15.916 3.253 1.00 20.00 377 PRO A C 1
ATOM 2665 O O . PRO A 1 344 ? 22.851 16.016 4.325 1.00 19.67 377 PRO A O 1
ATOM 2669 N N . LEU A 1 345 ? 24.379 16.766 2.867 1.00 19.70 378 LEU A N 1
ATOM 2670 C CA . LEU A 1 345 ? 24.675 17.971 3.666 1.00 19.74 378 LEU A CA 1
ATOM 2671 C C . LEU A 1 345 ? 23.403 18.813 3.889 1.00 19.66 378 LEU A C 1
ATOM 2672 O O . LEU A 1 345 ? 23.096 19.218 5.017 1.00 20.16 378 LEU A O 1
ATOM 2677 N N . ASN A 1 346 ? 22.675 19.071 2.807 1.00 20.30 379 ASN A N 1
ATOM 2678 C CA . ASN A 1 346 ? 21.454 19.871 2.855 1.00 20.01 379 ASN A CA 1
ATOM 2679 C C . ASN A 1 346 ? 20.350 19.223 3.692 1.00 19.21 379 ASN A C 1
ATOM 2680 O O . ASN A 1 346 ? 19.573 19.919 4.319 1.00 18.64 379 ASN A O 1
ATOM 2685 N N . THR A 1 347 ? 20.280 17.891 3.700 1.00 18.29 380 THR A N 1
ATOM 2686 C CA . THR A 1 347 ? 19.344 17.183 4.570 1.00 18.27 380 THR A CA 1
ATOM 2687 C C . THR A 1 347 ? 19.671 17.502 6.048 1.00 18.21 380 THR A C 1
ATOM 2688 O O . THR A 1 347 ? 18.775 17.740 6.864 1.00 18.69 380 THR A O 1
ATOM 2692 N N . LEU A 1 348 ? 20.953 17.516 6.390 1.00 17.99 381 LEU A N 1
ATOM 2693 C CA . LEU A 1 348 ? 21.355 17.884 7.752 1.00 18.00 381 LEU A CA 1
ATOM 2694 C C . LEU A 1 348 ? 21.049 19.352 8.051 1.00 18.38 381 LEU A C 1
ATOM 2695 O O . LEU A 1 348 ? 20.474 19.647 9.089 1.00 18.17 381 LEU A O 1
ATOM 2700 N N . ARG A 1 349 ? 21.397 20.251 7.130 1.00 19.41 382 ARG A N 1
ATOM 2701 C CA . ARG A 1 349 ? 21.159 21.693 7.359 1.00 20.03 382 ARG A CA 1
ATOM 2702 C C . ARG A 1 349 ? 19.662 22.049 7.541 1.00 20.48 382 ARG A C 1
ATOM 2703 O O . ARG A 1 349 ? 19.303 22.848 8.426 1.00 20.82 382 ARG A O 1
ATOM 2711 N N . THR A 1 350 ? 18.802 21.470 6.700 1.00 20.83 383 THR A N 1
ATOM 2712 C CA . THR A 1 350 ? 17.349 21.669 6.808 1.00 21.02 383 THR A CA 1
ATOM 2713 C C . THR A 1 350 ? 16.835 21.211 8.148 1.00 20.79 383 THR A C 1
ATOM 2714 O O . THR A 1 350 ? 16.078 21.921 8.793 1.00 21.11 383 THR A O 1
ATOM 2718 N N . ALA A 1 351 ? 17.222 20.003 8.553 1.00 20.57 384 ALA A N 1
ATOM 2719 C CA . ALA A 1 351 ? 16.889 19.501 9.881 1.00 20.39 384 ALA A CA 1
ATOM 2720 C C . ALA A 1 351 ? 17.287 20.499 10.991 1.00 20.38 384 ALA A C 1
ATOM 2721 O O . ALA A 1 351 ? 16.515 20.716 11.917 1.00 20.31 384 ALA A O 1
ATOM 2723 N N . ARG A 1 352 ? 18.470 21.108 10.865 1.00 20.23 385 ARG A N 1
ATOM 2724 C CA . ARG A 1 352 ? 18.984 22.079 11.849 1.00 20.43 385 ARG A CA 1
ATOM 2725 C C . ARG A 1 352 ? 18.428 23.504 11.686 1.00 21.24 385 ARG A C 1
ATOM 2726 O O . ARG A 1 352 ? 18.801 24.392 12.454 1.00 20.87 385 ARG A O 1
ATOM 2734 N N . GLY A 1 353 ? 17.559 23.717 10.696 1.00 21.76 386 GLY A N 1
ATOM 2735 C CA . GLY A 1 353 ? 16.881 25.016 10.504 1.00 22.38 386 GLY A CA 1
ATOM 2736 C C . GLY A 1 353 ? 17.610 25.995 9.598 1.00 22.99 386 GLY A C 1
ATOM 2737 O O . GLY A 1 353 ? 17.313 27.203 9.602 1.00 23.66 386 GLY A O 1
ATOM 2738 N N . VAL A 1 354 ? 18.559 25.489 8.824 1.00 22.83 387 VAL A N 1
ATOM 2739 C CA . VAL A 1 354 ? 19.361 26.305 7.916 1.00 23.75 387 VAL A CA 1
ATOM 2740 C C . VAL A 1 354 ? 18.997 25.985 6.452 1.00 24.52 387 VAL A C 1
ATOM 2741 O O . VAL A 1 354 ? 18.820 24.811 6.082 1.00 24.87 387 VAL A O 1
ATOM 2745 N N . GLY A 1 355 ? 18.910 27.028 5.621 1.00 25.36 388 GLY A N 1
ATOM 2746 C CA . GLY A 1 355 ? 18.670 26.867 4.183 1.00 25.89 388 GLY A CA 1
ATOM 2747 C C . GLY A 1 355 ? 19.762 26.095 3.454 1.00 26.06 388 GLY A C 1
ATOM 2748 O O . GLY A 1 355 ? 20.841 25.866 3.994 1.00 25.21 388 GLY A O 1
ATOM 2749 N N . ASN A 1 356 ? 19.487 25.708 2.213 1.00 26.88 389 ASN A N 1
ATOM 2750 C CA . ASN A 1 356 ? 20.438 24.924 1.423 1.00 27.35 389 ASN A CA 1
ATOM 2751 C C . ASN A 1 356 ? 21.778 25.620 1.229 1.00 27.80 389 ASN A C 1
ATOM 2752 O O . ASN A 1 356 ? 21.848 26.851 1.127 1.00 28.20 389 ASN A O 1
ATOM 2757 N N . TYR A 1 357 ? 22.832 24.812 1.149 1.00 28.08 390 TYR A N 1
ATOM 2758 C CA . TYR A 1 357 ? 24.162 25.296 0.790 1.00 29.06 390 TYR A CA 1
ATOM 2759 C C . TYR A 1 357 ? 24.255 25.522 -0.732 1.00 30.02 390 TYR A C 1
ATOM 2760 O O . TYR A 1 357 ? 24.106 24.578 -1.516 1.00 31.29 390 TYR A O 1
ATOM 2769 N N . ASP A 1 358 ? 24.503 26.771 -1.138 1.00 30.58 391 ASP A N 1
ATOM 2770 C CA . ASP A 1 358 ? 24.636 27.141 -2.558 1.00 31.20 391 ASP A CA 1
ATOM 2771 C C . ASP A 1 358 ? 26.045 26.824 -3.063 1.00 30.84 391 ASP A C 1
ATOM 2772 O O . ASP A 1 358 ? 27.015 27.439 -2.625 1.00 30.10 391 ASP A O 1
ATOM 2777 N N . VAL A 1 359 ? 26.145 25.872 -3.993 1.00 30.17 392 VAL A N 1
ATOM 2778 C CA . VAL A 1 359 ? 27.438 25.448 -4.544 1.00 30.31 392 VAL A CA 1
ATOM 2779 C C . VAL A 1 359 ? 27.866 26.187 -5.819 1.00 31.09 392 VAL A C 1
ATOM 2780 O O . VAL A 1 359 ? 28.903 25.851 -6.398 1.00 31.37 392 VAL A O 1
ATOM 2784 N N . THR A 1 360 ? 27.075 27.172 -6.258 1.00 32.00 393 THR A N 1
ATOM 2785 C CA . THR A 1 360 ? 27.416 27.995 -7.424 1.00 32.84 393 THR A CA 1
ATOM 2786 C C . THR A 1 360 ? 28.728 28.738 -7.200 1.00 33.45 393 THR A C 1
ATOM 2787 O O . THR A 1 360 ? 28.891 29.428 -6.187 1.00 34.26 393 THR A O 1
ATOM 2791 N N . GLY A 1 361 ? 29.663 28.587 -8.138 1.00 33.98 394 GLY A N 1
ATOM 2792 C CA . GLY A 1 361 ? 30.964 29.265 -8.065 1.00 34.02 394 GLY A CA 1
ATOM 2793 C C . GLY A 1 361 ? 32.013 28.514 -7.267 1.00 33.31 394 GLY A C 1
ATOM 2794 O O . GLY A 1 361 ? 33.209 28.695 -7.486 1.00 33.22 394 GLY A O 1
ATOM 2795 N N . LYS A 1 362 ? 31.559 27.648 -6.365 1.00 32.42 395 LYS A N 1
ATOM 2796 C CA . LYS A 1 362 ? 32.427 26.966 -5.408 1.00 31.90 395 LYS A CA 1
ATOM 2797 C C . LYS A 1 362 ? 33.238 25.849 -6.069 1.00 31.25 395 LYS A C 1
ATOM 2798 O O . LYS A 1 362 ? 32.728 25.130 -6.934 1.00 32.19 395 LYS A O 1
ATOM 2804 N N . THR A 1 363 ? 34.497 25.715 -5.659 1.00 30.33 396 THR A N 1
ATOM 2805 C CA . THR A 1 363 ? 35.340 24.578 -6.057 1.00 29.06 396 THR A CA 1
ATOM 2806 C C . THR A 1 363 ? 34.995 23.387 -5.172 1.00 27.30 396 THR A C 1
ATOM 2807 O O . THR A 1 363 ? 34.286 23.541 -4.183 1.00 27.29 396 THR A O 1
ATOM 2811 N N . LYS A 1 364 ? 35.505 22.207 -5.514 1.00 26.30 397 LYS A N 1
ATOM 2812 C CA . LYS A 1 364 ? 35.337 21.038 -4.646 1.00 25.58 397 LYS A CA 1
ATOM 2813 C C . LYS A 1 364 ? 35.985 21.283 -3.280 1.00 24.96 397 LYS A C 1
ATOM 2814 O O . LYS A 1 364 ? 35.392 20.981 -2.234 1.00 24.50 397 LYS A O 1
ATOM 2820 N N . GLU A 1 365 ? 37.182 21.864 -3.304 1.00 25.55 398 GLU A N 1
ATOM 2821 C CA . GLU A 1 365 ? 37.934 22.199 -2.094 1.00 26.00 398 GLU A CA 1
ATOM 2822 C C . GLU A 1 365 ? 37.058 23.002 -1.144 1.00 25.65 398 GLU A C 1
ATOM 2823 O O . GLU A 1 365 ? 36.932 22.655 0.029 1.00 24.62 398 GLU A O 1
ATOM 2829 N N . GLN A 1 366 ? 36.438 24.059 -1.679 1.00 25.80 399 GLN A N 1
ATOM 2830 C CA . GLN A 1 366 ? 35.561 24.946 -0.902 1.00 25.63 399 GLN A CA 1
ATOM 2831 C C . GLN A 1 366 ? 34.373 24.204 -0.283 1.00 24.97 399 GLN A C 1
ATOM 2832 O O . GLN A 1 366 ? 34.053 24.417 0.901 1.00 23.87 399 GLN A O 1
ATOM 2838 N N . VAL A 1 367 ? 33.751 23.313 -1.064 1.00 23.88 400 VAL A N 1
ATOM 2839 C CA . VAL A 1 367 ? 32.611 22.547 -0.570 1.00 23.42 400 VAL A CA 1
ATOM 2840 C C . VAL A 1 367 ? 33.063 21.529 0.498 1.00 22.36 400 VAL A C 1
ATOM 2841 O O . VAL A 1 367 ? 32.400 21.396 1.524 1.00 21.92 400 VAL A O 1
ATOM 2845 N N . ILE A 1 368 ? 34.177 20.828 0.256 1.00 22.66 401 ILE A N 1
ATOM 2846 C CA . ILE A 1 368 ? 34.803 19.965 1.285 1.00 21.77 401 ILE A CA 1
ATOM 2847 C C . ILE A 1 368 ? 35.139 20.806 2.540 1.00 22.11 401 ILE A C 1
ATOM 2848 O O . ILE A 1 368 ? 34.818 20.420 3.657 1.00 20.88 401 ILE A O 1
ATOM 2853 N N . ASP A 1 369 ? 35.746 21.979 2.356 1.00 22.61 402 ASP A N 1
ATOM 2854 C CA . ASP A 1 369 ? 36.047 22.836 3.511 1.00 22.73 402 ASP A CA 1
ATOM 2855 C C . ASP A 1 369 ? 34.759 23.035 4.331 1.00 21.86 402 ASP A C 1
ATOM 2856 O O . ASP A 1 369 ? 34.785 22.931 5.561 1.00 21.72 402 ASP A O 1
ATOM 2861 N N . GLU A 1 370 ? 33.632 23.272 3.660 1.00 21.63 403 GLU A N 1
ATOM 2862 C CA . GLU A 1 370 ? 32.359 23.576 4.346 1.00 21.30 403 GLU A CA 1
ATOM 2863 C C . GLU A 1 370 ? 31.790 22.337 5.040 1.00 20.27 403 GLU A C 1
ATOM 2864 O O . GLU A 1 370 ? 31.244 22.429 6.132 1.00 20.24 403 GLU A O 1
ATOM 2870 N N . ILE A 1 371 ? 31.922 21.185 4.407 1.00 19.53 404 ILE A N 1
ATOM 2871 C CA . ILE A 1 371 ? 31.497 19.954 5.055 1.00 18.76 404 ILE A CA 1
ATOM 2872 C C . ILE A 1 371 ? 32.296 19.747 6.366 1.00 18.54 404 ILE A C 1
ATOM 2873 O O . ILE A 1 371 ? 31.712 19.400 7.382 1.00 18.43 404 ILE A O 1
ATOM 2878 N N . LEU A 1 372 ? 33.611 20.003 6.344 1.00 18.67 405 LEU A N 1
ATOM 2879 C CA . LEU A 1 372 ? 34.485 19.795 7.515 1.00 18.65 405 LEU A CA 1
ATOM 2880 C C . LEU A 1 372 ? 34.180 20.786 8.633 1.00 19.48 405 LEU A C 1
ATOM 2881 O O . LEU A 1 372 ? 34.291 20.470 9.820 1.00 18.56 405 LEU A O 1
ATOM 2899 N N . GLU A 1 374 ? 31.169 21.771 9.078 1.00 20.18 407 GLU A N 1
ATOM 2900 C CA . GLU A 1 374 ? 29.876 21.293 9.594 1.00 20.08 407 GLU A CA 1
ATOM 2901 C C . GLU A 1 374 ? 30.097 20.160 10.592 1.00 19.56 407 GLU A C 1
ATOM 2902 O O . GLU A 1 374 ? 29.385 20.060 11.597 1.00 18.63 407 GLU A O 1
ATOM 2908 N N . ARG A 1 375 ? 31.090 19.322 10.294 1.00 19.61 408 ARG A N 1
ATOM 2909 C CA . ARG A 1 375 ? 31.499 18.247 11.186 1.00 19.54 408 ARG A CA 1
ATOM 2910 C C . ARG A 1 375 ? 31.910 18.815 12.549 1.00 19.48 408 ARG A C 1
ATOM 2911 O O . ARG A 1 375 ? 31.467 18.343 13.586 1.00 20.21 408 ARG A O 1
ATOM 2919 N N . ARG A 1 376 ? 32.729 19.866 12.530 1.00 19.48 409 ARG A N 1
ATOM 2920 C CA . ARG A 1 376 ? 33.169 20.527 13.763 1.00 18.97 409 ARG A CA 1
ATOM 2921 C C . ARG A 1 376 ? 32.003 21.167 14.528 1.00 18.69 409 ARG A C 1
ATOM 2922 O O . ARG A 1 376 ? 31.945 21.100 15.759 1.00 18.32 409 ARG A O 1
ATOM 2930 N N . ARG A 1 377 ? 31.047 21.747 13.813 1.00 18.86 410 ARG A N 1
ATOM 2931 C CA . ARG A 1 377 ? 29.848 22.291 14.473 1.00 18.88 410 ARG A CA 1
ATOM 2932 C C . ARG A 1 377 ? 28.969 21.208 15.088 1.00 18.55 410 ARG A C 1
ATOM 2933 O O . ARG A 1 377 ? 28.528 21.339 16.231 1.00 18.01 410 ARG A O 1
ATOM 2941 N N . GLU A 1 378 ? 28.729 20.150 14.312 1.00 18.25 411 GLU A N 1
ATOM 2942 C CA . GLU A 1 378 ? 27.704 19.155 14.611 1.00 18.18 411 GLU A CA 1
ATOM 2943 C C . GLU A 1 378 ? 28.155 18.091 15.592 1.00 18.01 411 GLU A C 1
ATOM 2944 O O . GLU A 1 378 ? 27.347 17.596 16.382 1.00 17.78 411 GLU A O 1
ATOM 2950 N N . LEU A 1 379 ? 29.417 17.679 15.462 1.00 17.92 412 LEU A N 1
ATOM 2951 C CA . LEU A 1 379 ? 29.978 16.625 16.281 1.00 17.47 412 LEU A CA 1
ATOM 2952 C C . LEU A 1 379 ? 30.838 17.190 17.431 1.00 17.70 412 LEU A C 1
ATOM 2953 O O . LEU A 1 379 ? 31.524 16.445 18.094 1.00 17.20 412 LEU A O 1
ATOM 2958 N N . TRP A 1 380 ? 30.763 18.500 17.698 1.00 17.99 413 TRP A N 1
ATOM 2959 C CA . TRP A 1 380 ? 31.484 19.105 18.828 1.00 18.47 413 TRP A CA 1
ATOM 2960 C C . TRP A 1 380 ? 31.316 18.303 20.108 1.00 18.44 413 TRP A C 1
ATOM 2961 O O . TRP A 1 380 ? 30.192 18.121 20.566 1.00 18.49 413 TRP A O 1
ATOM 2972 N N . GLY A 1 381 ? 32.423 17.836 20.683 1.00 18.22 414 GLY A N 1
ATOM 2973 C CA . GLY A 1 381 ? 32.410 17.229 22.034 1.00 18.40 414 GLY A CA 1
ATOM 2974 C C . GLY A 1 381 ? 32.136 15.728 22.008 1.00 18.56 414 GLY A C 1
ATOM 2975 O O . GLY A 1 381 ? 32.082 15.078 23.051 1.00 18.59 414 GLY A O 1
ATOM 2976 N N . GLU A 1 382 ? 31.982 15.182 20.808 1.00 18.54 415 GLU A N 1
ATOM 2977 C CA . GLU A 1 382 ? 31.690 13.744 20.633 1.00 18.32 415 GLU A CA 1
ATOM 2978 C C . GLU A 1 382 ? 32.935 12.901 20.301 1.00 18.55 415 GLU A C 1
ATOM 2979 O O . GLU A 1 382 ? 32.860 11.664 20.159 1.00 18.69 415 GLU A O 1
ATOM 2985 N N . GLY A 1 383 ? 34.084 13.556 20.219 1.00 18.65 416 GLY A N 1
ATOM 2986 C CA . GLY A 1 383 ? 35.360 12.868 20.192 1.00 18.56 416 GLY A CA 1
ATOM 2987 C C . GLY A 1 383 ? 36.021 12.686 18.853 1.00 18.65 416 GLY A C 1
ATOM 2988 O O . GLY A 1 383 ? 36.871 11.791 18.712 1.00 19.65 416 GLY A O 1
ATOM 2989 N N . PHE A 1 384 ? 35.680 13.540 17.877 1.00 18.08 417 PHE A N 1
ATOM 2990 C CA . PHE A 1 384 ? 36.142 13.377 16.492 1.00 17.75 417 PHE A CA 1
ATOM 2991 C C . PHE A 1 384 ? 37.273 14.364 16.138 1.00 17.75 417 PHE A C 1
ATOM 2992 O O . PHE A 1 384 ? 37.907 14.244 15.082 1.00 17.92 417 PHE A O 1
ATOM 3000 N N . GLY A 1 385 ? 37.523 15.325 17.030 1.00 17.88 418 GLY A N 1
ATOM 3001 C CA . GLY A 1 385 ? 38.440 16.425 16.772 1.00 18.00 418 GLY A CA 1
ATOM 3002 C C . GLY A 1 385 ? 39.769 16.067 16.149 1.00 17.76 418 GLY A C 1
ATOM 3003 O O . GLY A 1 385 ? 39.970 16.296 14.960 1.00 18.14 418 GLY A O 1
ATOM 3004 N N . ILE A 1 386 ? 40.672 15.497 16.951 1.00 18.02 419 ILE A N 1
ATOM 3005 C CA . ILE A 1 386 ? 42.045 15.201 16.504 1.00 17.80 419 ILE A CA 1
ATOM 3006 C C . ILE A 1 386 ? 42.086 14.103 15.406 1.00 17.68 419 ILE A C 1
ATOM 3007 O O . ILE A 1 386 ? 42.951 14.128 14.551 1.00 17.60 419 ILE A O 1
ATOM 3012 N N . THR A 1 387 ? 41.143 13.156 15.372 1.00 18.14 420 THR A N 1
ATOM 3013 C CA . THR A 1 387 ? 41.143 12.228 14.218 1.00 17.89 420 THR A CA 1
ATOM 3014 C C . THR A 1 387 ? 40.790 12.938 12.886 1.00 17.89 420 THR A C 1
ATOM 3015 O O . THR A 1 387 ? 41.402 12.641 11.870 1.00 18.24 420 THR A O 1
ATOM 3019 N N . ASP A 1 388 ? 39.879 13.912 12.904 1.00 17.93 421 ASP A N 1
ATOM 3020 C CA . ASP A 1 388 ? 39.602 14.715 11.698 1.00 18.01 421 ASP A CA 1
ATOM 3021 C C . ASP A 1 388 ? 40.824 15.564 11.272 1.00 17.82 421 ASP A C 1
ATOM 3022 O O . ASP A 1 388 ? 41.123 15.674 10.078 1.00 17.27 421 ASP A O 1
ATOM 3027 N N . VAL A 1 389 ? 41.527 16.130 12.255 1.00 18.24 422 VAL A N 1
ATOM 3028 C CA . VAL A 1 389 ? 42.783 16.903 12.067 1.00 18.40 422 VAL A CA 1
ATOM 3029 C C . VAL A 1 389 ? 43.840 16.051 11.394 1.00 18.69 422 VAL A C 1
ATOM 3030 O O . VAL A 1 389 ? 44.480 16.456 10.408 1.00 18.55 422 VAL A O 1
ATOM 3034 N N . LEU A 1 390 ? 43.995 14.839 11.910 1.00 18.81 423 LEU A N 1
ATOM 3035 C CA . LEU A 1 390 ? 44.951 13.874 11.345 1.00 19.43 423 LEU A CA 1
ATOM 3036 C C . LEU A 1 390 ? 44.542 13.352 9.968 1.00 19.72 423 LEU A C 1
ATOM 3037 O O . LEU A 1 390 ? 45.357 13.335 9.041 1.00 20.48 423 LEU A O 1
ATOM 3042 N N . ARG A 1 391 ? 43.288 12.935 9.847 1.00 20.14 424 ARG A N 1
ATOM 3043 C CA . ARG A 1 391 ? 42.729 12.346 8.623 1.00 21.16 424 ARG A CA 1
ATOM 3044 C C . ARG A 1 391 ? 42.931 13.241 7.393 1.00 21.74 424 ARG A C 1
ATOM 3045 O O . ARG A 1 391 ? 43.319 12.794 6.322 1.00 21.13 424 ARG A O 1
ATOM 3053 N N . ASN A 1 392 ? 42.681 14.526 7.583 1.00 22.60 425 ASN A N 1
ATOM 3054 C CA . ASN A 1 392 ? 42.770 15.506 6.522 1.00 23.96 425 ASN A CA 1
ATOM 3055 C C . ASN A 1 392 ? 44.154 16.165 6.419 1.00 24.56 425 ASN A C 1
ATOM 3056 O O . ASN A 1 392 ? 44.369 17.056 5.580 1.00 25.65 425 ASN A O 1
ATOM 3061 N N . GLN A 1 393 ? 45.087 15.713 7.259 1.00 24.37 426 GLN A N 1
ATOM 3062 C CA . GLN A 1 393 ? 46.446 16.258 7.333 1.00 24.37 426 GLN A CA 1
ATOM 3063 C C . GLN A 1 393 ? 46.423 17.764 7.504 1.00 24.34 426 GLN A C 1
ATOM 3064 O O . GLN A 1 393 ? 47.098 18.490 6.789 1.00 23.86 426 GLN A O 1
ATOM 3070 N N . LYS A 1 394 ? 45.612 18.229 8.436 1.00 24.25 427 LYS A N 1
ATOM 3071 C CA . LYS A 1 394 ? 45.582 19.646 8.754 1.00 24.82 427 LYS A CA 1
ATOM 3072 C C . LYS A 1 394 ? 46.315 19.881 10.070 1.00 24.38 427 LYS A C 1
ATOM 3073 O O . LYS A 1 394 ? 46.773 18.934 10.742 1.00 25.19 427 LYS A O 1
ATOM 3079 N N . ALA A 1 395 ? 46.462 21.151 10.415 1.00 23.61 428 ALA A N 1
ATOM 3080 C CA . ALA A 1 395 ? 46.990 21.542 11.690 1.00 23.30 428 ALA A CA 1
ATOM 3081 C C . ALA A 1 395 ? 45.824 21.816 12.614 1.00 22.76 428 ALA A C 1
ATOM 3082 O O . ALA A 1 395 ? 44.693 21.999 12.156 1.00 22.55 428 ALA A O 1
ATOM 3084 N N . VAL A 1 396 ? 46.109 21.841 13.917 1.00 22.70 429 VAL A N 1
ATOM 3085 C CA . VAL A 1 396 ? 45.186 22.401 14.886 1.00 22.90 429 VAL A CA 1
ATOM 3086 C C . VAL A 1 396 ? 45.113 23.892 14.572 1.00 23.57 429 VAL A C 1
ATOM 3087 O O . VAL A 1 396 ? 46.073 24.468 14.064 1.00 22.92 429 VAL A O 1
ATOM 3091 N N . GLU A 1 397 ? 43.949 24.474 14.819 1.00 24.33 430 GLU A N 1
ATOM 3092 C CA . GLU A 1 397 ? 43.676 25.868 14.505 1.00 25.83 430 GLU A CA 1
ATOM 3093 C C . GLU A 1 397 ? 43.024 26.518 15.714 1.00 26.65 430 GLU A C 1
ATOM 3094 O O . GLU A 1 397 ? 41.903 26.162 16.107 1.00 25.97 430 GLU A O 1
ATOM 3100 N N . ARG A 1 398 ? 43.758 27.439 16.335 1.00 27.76 431 ARG A N 1
ATOM 3101 C CA . ARG A 1 398 ? 43.241 28.219 17.450 1.00 28.28 431 ARG A CA 1
ATOM 3102 C C . ARG A 1 398 ? 43.622 29.673 17.234 1.00 30.06 431 ARG A C 1
ATOM 3103 O O . ARG A 1 398 ? 44.761 29.981 16.851 1.00 29.45 431 ARG A O 1
ATOM 3119 N N . ALA A 1 400 ? 42.905 33.563 19.256 1.00 33.66 433 ALA A N 1
ATOM 3120 C CA . ALA A 1 400 ? 42.331 34.298 20.378 1.00 33.98 433 ALA A CA 1
ATOM 3121 C C . ALA A 1 400 ? 41.268 35.252 19.855 1.00 34.03 433 ALA A C 1
ATOM 3122 O O . ALA A 1 400 ? 41.319 35.677 18.697 1.00 34.12 433 ALA A O 1
ATOM 3124 N N . LEU A 1 401 ? 40.302 35.586 20.701 1.00 33.69 434 LEU A N 1
ATOM 3125 C CA . LEU A 1 401 ? 39.351 36.633 20.359 1.00 34.14 434 LEU A CA 1
ATOM 3126 C C . LEU A 1 401 ? 40.155 37.887 20.052 1.00 35.50 434 LEU A C 1
ATOM 3127 O O . LEU A 1 401 ? 41.299 38.007 20.487 1.00 35.79 434 LEU A O 1
ATOM 3132 N N . SER A 1 402 ? 39.573 38.809 19.292 1.00 37.28 435 SER A N 1
ATOM 3133 C CA . SER A 1 402 ? 40.262 40.067 18.977 1.00 38.61 435 SER A CA 1
ATOM 3134 C C . SER A 1 402 ? 40.344 40.898 20.246 1.00 40.20 435 SER A C 1
ATOM 3135 O O . SER A 1 402 ? 39.578 40.667 21.183 1.00 40.17 435 SER A O 1
ATOM 3138 N N . GLU A 1 403 ? 41.266 41.860 20.284 1.00 41.71 436 GLU A N 1
ATOM 3139 C CA . GLU A 1 403 ? 41.435 42.694 21.479 1.00 43.31 436 GLU A CA 1
ATOM 3140 C C . GLU A 1 403 ? 40.238 43.621 21.662 1.00 43.81 436 GLU A C 1
ATOM 3141 O O . GLU A 1 403 ? 39.842 43.913 22.794 1.00 43.75 436 GLU A O 1
ATOM 3147 N N . ASP A 1 404 ? 39.652 44.061 20.548 1.00 44.61 437 ASP A N 1
ATOM 3148 C CA . ASP A 1 404 ? 38.392 44.804 20.591 1.00 44.94 437 ASP A CA 1
ATOM 3149 C C . ASP A 1 404 ? 37.290 43.946 21.210 1.00 43.97 437 ASP A C 1
ATOM 3150 O O . ASP A 1 404 ? 36.490 44.432 22.009 1.00 43.39 437 ASP A O 1
ATOM 3163 N N . GLN A 1 406 ? 37.895 41.315 23.244 1.00 39.69 439 GLN A N 1
ATOM 3164 C CA . GLN A 1 406 ? 38.313 41.129 24.642 1.00 39.60 439 GLN A CA 1
ATOM 3165 C C . GLN A 1 406 ? 37.959 42.334 25.526 1.00 40.07 439 GLN A C 1
ATOM 3166 O O . GLN A 1 406 ? 37.622 42.164 26.699 1.00 39.20 439 GLN A O 1
ATOM 3172 N N . LYS A 1 407 ? 38.027 43.539 24.955 1.00 41.13 440 LYS A N 1
ATOM 3173 C CA . LYS A 1 407 ? 37.644 44.773 25.667 1.00 42.07 440 LYS A CA 1
ATOM 3174 C C . LYS A 1 407 ? 36.131 44.898 25.900 1.00 42.04 440 LYS A C 1
ATOM 3175 O O . LYS A 1 407 ? 35.692 45.670 26.760 1.00 41.29 440 LYS A O 1
ATOM 3181 N N . THR A 1 408 ? 35.342 44.135 25.137 1.00 41.70 441 THR A N 1
ATOM 3182 C CA . THR A 1 408 ? 33.882 44.084 25.292 1.00 41.72 441 THR A CA 1
ATOM 3183 C C . THR A 1 408 ? 33.483 43.480 26.642 1.00 41.01 441 THR A C 1
ATOM 3184 O O . THR A 1 408 ? 34.306 42.855 27.314 1.00 39.47 441 THR A O 1
ATOM 3188 N N . GLU A 1 409 ? 32.224 43.693 27.033 1.00 41.10 442 GLU A N 1
ATOM 3189 C CA . GLU A 1 409 ? 31.626 43.041 28.203 1.00 40.71 442 GLU A CA 1
ATOM 3190 C C . GLU A 1 409 ? 30.389 42.241 27.786 1.00 39.95 442 GLU A C 1
ATOM 3191 O O . GLU A 1 409 ? 29.568 42.730 27.002 1.00 40.13 442 GLU A O 1
ATOM 3193 N N . VAL A 1 410 ? 30.265 41.015 28.304 1.00 39.01 443 VAL A N 1
ATOM 3194 C CA . VAL A 1 410 ? 29.141 40.122 27.983 1.00 37.73 443 VAL A CA 1
ATOM 3195 C C . VAL A 1 410 ? 28.378 39.696 29.243 1.00 37.48 443 VAL A C 1
ATOM 3196 O O . VAL A 1 410 ? 28.981 39.457 30.298 1.00 38.21 443 VAL A O 1
ATOM 3200 N N . ASP A 1 411 ? 27.053 39.612 29.131 1.00 36.37 444 ASP A N 1
ATOM 3201 C CA . ASP A 1 411 ? 26.209 39.145 30.230 1.00 35.86 444 ASP A CA 1
ATOM 3202 C C . ASP A 1 411 ? 26.388 37.644 30.394 1.00 34.20 444 ASP A C 1
ATOM 3203 O O . ASP A 1 411 ? 26.108 36.891 29.469 1.00 33.23 444 ASP A O 1
ATOM 3208 N N . CYS A 1 412 ? 26.833 37.222 31.576 1.00 33.57 445 CYS A N 1
ATOM 3209 C CA . CYS A 1 412 ? 27.293 35.849 31.794 1.00 32.32 445 CYS A CA 1
ATOM 3210 C C . CYS A 1 412 ? 26.460 35.115 32.839 1.00 31.79 445 CYS A C 1
ATOM 3211 O O . CYS A 1 412 ? 26.322 35.576 33.961 1.00 31.58 445 CYS A O 1
ATOM 3214 N N . TRP A 1 413 ? 25.911 33.964 32.463 1.00 30.81 446 TRP A N 1
ATOM 3215 C CA . TRP A 1 413 ? 25.174 33.124 33.403 1.00 30.89 446 TRP A CA 1
ATOM 3216 C C . TRP A 1 413 ? 26.095 32.589 34.511 1.00 30.82 446 TRP A C 1
ATOM 3217 O O . TRP A 1 413 ? 27.259 32.257 34.270 1.00 30.48 446 TRP A O 1
ATOM 3228 N N . GLN A 1 414 ? 25.551 32.494 35.719 1.00 31.28 447 GLN A N 1
ATOM 3229 C CA . GLN A 1 414 ? 26.280 31.966 36.862 1.00 31.62 447 GLN A CA 1
ATOM 3230 C C . GLN A 1 414 ? 25.488 30.826 37.492 1.00 31.84 447 GLN A C 1
ATOM 3231 O O . GLN A 1 414 ? 24.267 30.729 37.305 1.00 31.34 447 GLN A O 1
ATOM 3237 N N . GLU A 1 415 ? 26.183 29.994 38.270 1.00 32.26 448 GLU A N 1
ATOM 3238 C CA . GLU A 1 415 ? 25.602 28.787 38.880 1.00 32.74 448 GLU A CA 1
ATOM 3239 C C . GLU A 1 415 ? 24.290 28.946 39.666 1.00 33.81 448 GLU A C 1
ATOM 3240 O O . GLU A 1 415 ? 23.676 27.942 40.014 1.00 35.59 448 GLU A O 1
ATOM 3246 N N . GLY A 1 416 ? 23.859 30.170 39.957 1.00 34.24 449 GLY A N 1
ATOM 3247 C CA . GLY A 1 416 ? 22.538 30.385 40.581 1.00 34.69 449 GLY A CA 1
ATOM 3248 C C . GLY A 1 416 ? 21.370 30.616 39.621 1.00 34.35 449 GLY A C 1
ATOM 3249 O O . GLY A 1 416 ? 20.202 30.567 40.026 1.00 34.86 449 GLY A O 1
ATOM 3250 N N . GLY A 1 417 ? 21.677 30.859 38.350 1.00 33.50 450 GLY A N 1
ATOM 3251 C CA . GLY A 1 417 ? 20.715 31.432 37.411 1.00 33.50 450 GLY A CA 1
ATOM 3252 C C . GLY A 1 417 ? 20.879 32.944 37.343 1.00 33.71 450 GLY A C 1
ATOM 3253 O O . GLY A 1 417 ? 20.311 33.594 36.481 1.00 33.89 450 GLY A O 1
ATOM 3254 N N . SER A 1 418 ? 21.686 33.497 38.243 1.00 33.79 451 SER A N 1
ATOM 3255 C CA . SER A 1 418 ? 21.983 34.925 38.236 1.00 34.12 451 SER A CA 1
ATOM 3256 C C . SER A 1 418 ? 22.935 35.258 37.092 1.00 32.96 451 SER A C 1
ATOM 3257 O O . SER A 1 418 ? 23.586 34.375 36.529 1.00 31.43 451 SER A O 1
ATOM 3260 N N . PHE A 1 419 ? 22.984 36.537 36.737 1.00 33.00 452 PHE A N 1
ATOM 3261 C CA . PHE A 1 419 ? 23.817 37.007 35.645 1.00 32.63 452 PHE A CA 1
ATOM 3262 C C . PHE A 1 419 ? 24.722 38.119 36.151 1.00 32.92 452 PHE A C 1
ATOM 3263 O O . PHE A 1 419 ? 24.320 38.901 37.016 1.00 33.50 452 PHE A O 1
ATOM 3271 N N . ALA A 1 420 ? 25.948 38.156 35.630 1.00 32.00 453 ALA A N 1
ATOM 3272 C CA . ALA A 1 420 ? 26.888 39.234 35.899 1.00 32.37 453 ALA A CA 1
ATOM 3273 C C . ALA A 1 420 ? 27.764 39.462 34.677 1.00 31.82 453 ALA A C 1
ATOM 3274 O O . ALA A 1 420 ? 28.012 38.542 33.899 1.00 31.16 453 ALA A O 1
ATOM 3276 N N . LYS A 1 421 ? 28.225 40.697 34.514 1.00 32.46 454 LYS A N 1
ATOM 3277 C CA . LYS A 1 421 ? 29.018 41.089 33.353 1.00 32.55 454 LYS A CA 1
ATOM 3278 C C . LYS A 1 421 ? 30.447 40.576 33.482 1.00 32.44 454 LYS A C 1
ATOM 3279 O O . LYS A 1 421 ? 31.008 40.558 34.579 1.00 32.95 454 LYS A O 1
ATOM 3281 N N . ARG A 1 422 ? 31.023 40.154 32.360 1.00 31.94 455 ARG A N 1
ATOM 3282 C CA . ARG A 1 422 ? 32.417 39.705 32.301 1.00 31.94 455 ARG A CA 1
ATOM 3283 C C . ARG A 1 422 ? 32.993 40.151 30.967 1.00 32.52 455 ARG A C 1
ATOM 3284 O O . ARG A 1 422 ? 32.256 40.637 30.107 1.00 33.17 455 ARG A O 1
ATOM 3292 N N . ASN A 1 423 ? 34.301 39.985 30.789 1.00 32.61 456 ASN A N 1
ATOM 3293 C CA . ASN A 1 423 ? 34.937 40.215 29.497 1.00 32.63 456 ASN A CA 1
ATOM 3294 C C . ASN A 1 423 ? 35.075 38.854 28.811 1.00 31.78 456 ASN A C 1
ATOM 3295 O O . ASN A 1 423 ? 35.443 37.883 29.467 1.00 31.10 456 ASN A O 1
ATOM 3300 N N . PRO A 1 424 ? 34.760 38.772 27.502 1.00 31.64 457 PRO A N 1
ATOM 3301 C CA . PRO A 1 424 ? 34.667 37.445 26.878 1.00 30.95 457 PRO A CA 1
ATOM 3302 C C . PRO A 1 424 ? 36.013 36.738 26.759 1.00 30.71 457 PRO A C 1
ATOM 3303 O O . PRO A 1 424 ? 37.030 37.384 26.490 1.00 30.04 457 PRO A O 1
ATOM 3307 N N . LEU A 1 425 ? 35.995 35.415 26.942 1.00 29.82 458 LEU A N 1
ATOM 3308 C CA . LEU A 1 425 ? 37.196 34.598 26.929 1.00 29.31 458 LEU A CA 1
ATOM 3309 C C . LEU A 1 425 ? 37.102 33.565 25.802 1.00 28.88 458 LEU A C 1
ATOM 3310 O O . LEU A 1 425 ? 36.066 32.913 25.627 1.00 28.47 458 LEU A O 1
ATOM 3315 N N . GLY A 1 426 ? 38.186 33.441 25.041 1.00 28.88 459 GLY A N 1
ATOM 3316 C CA . GLY A 1 426 ? 38.294 32.441 23.978 1.00 28.53 459 GLY A CA 1
ATOM 3317 C C . GLY A 1 426 ? 39.570 31.645 24.132 1.00 28.53 459 GLY A C 1
ATOM 3318 O O . GLY A 1 426 ? 40.061 31.460 25.251 1.00 27.95 459 GLY A O 1
ATOM 3319 N N . HIS A 1 427 ? 40.110 31.176 23.006 1.00 28.79 460 HIS A N 1
ATOM 3320 C CA . HIS A 1 427 ? 41.373 30.434 23.003 1.00 29.38 460 HIS A CA 1
ATOM 3321 C C . HIS A 1 427 ? 42.523 31.218 23.629 1.00 30.90 460 HIS A C 1
ATOM 3322 O O . HIS A 1 427 ? 42.706 32.415 23.362 1.00 31.21 460 HIS A O 1
ATOM 3329 N N . TRP A 1 428 ? 43.308 30.518 24.444 1.00 32.06 461 TRP A N 1
ATOM 3330 C CA . TRP A 1 428 ? 44.492 31.104 25.068 1.00 33.17 461 TRP A CA 1
ATOM 3331 C C . TRP A 1 428 ? 45.812 30.360 24.823 1.00 33.81 461 TRP A C 1
ATOM 3332 O O . TRP A 1 428 ? 46.879 30.938 25.042 1.00 34.83 461 TRP A O 1
ATOM 3343 N N . PHE A 1 429 ? 45.759 29.102 24.378 1.00 33.65 462 PHE A N 1
ATOM 3344 C CA . PHE A 1 429 ? 46.973 28.310 24.135 1.00 33.52 462 PHE A CA 1
ATOM 3345 C C . PHE A 1 429 ? 47.167 28.171 22.625 1.00 33.22 462 PHE A C 1
ATOM 3346 O O . PHE A 1 429 ? 46.677 27.228 21.998 1.00 32.09 462 PHE A O 1
ATOM 3354 N N . LEU A 1 430 ? 47.901 29.124 22.053 1.00 33.34 463 LEU A N 1
ATOM 3355 C CA . LEU A 1 430 ? 47.835 29.423 20.619 1.00 33.12 463 LEU A CA 1
ATOM 3356 C C . LEU A 1 430 ? 49.001 28.877 19.788 1.00 32.76 463 LEU A C 1
ATOM 3357 O O . LEU A 1 430 ? 49.062 29.110 18.581 1.00 34.06 463 LEU A O 1
ATOM 3362 N N . ASN A 1 431 ? 49.919 28.163 20.431 1.00 32.55 464 ASN A N 1
ATOM 3363 C CA . ASN A 1 431 ? 51.005 27.463 19.728 1.00 32.54 464 ASN A CA 1
ATOM 3364 C C . ASN A 1 431 ? 51.436 26.228 20.516 1.00 31.71 464 ASN A C 1
ATOM 3365 O O . ASN A 1 431 ? 50.932 25.995 21.618 1.00 31.30 464 ASN A O 1
ATOM 3370 N N . PHE A 1 432 ? 52.352 25.443 19.950 1.00 31.39 465 PHE A N 1
ATOM 3371 C CA . PHE A 1 432 ? 52.870 24.249 20.624 1.00 30.87 465 PHE A CA 1
ATOM 3372 C C . PHE A 1 432 ? 53.802 24.639 21.788 1.00 32.01 465 PHE A C 1
ATOM 3373 O O . PHE A 1 432 ? 54.364 25.746 21.797 1.00 32.08 465 PHE A O 1
ATOM 3381 N N . PRO A 1 433 ? 53.980 23.727 22.766 1.00 31.61 466 PRO A N 1
ATOM 3382 C CA . PRO A 1 433 ? 54.872 23.971 23.904 1.00 32.61 466 PRO A CA 1
ATOM 3383 C C . PRO A 1 433 ? 56.321 24.276 23.522 1.00 33.78 466 PRO A C 1
ATOM 3384 O O . PRO A 1 433 ? 57.003 24.984 24.265 1.00 35.21 466 PRO A O 1
ATOM 3388 N N . ASP A 1 434 ? 56.784 23.741 22.391 1.00 33.93 467 ASP A N 1
ATOM 3389 C CA . ASP A 1 434 ? 58.148 24.003 21.902 1.00 35.18 467 ASP A CA 1
ATOM 3390 C C . ASP A 1 434 ? 58.307 25.394 21.273 1.00 35.47 467 ASP A C 1
ATOM 3391 O O . ASP A 1 434 ? 59.368 25.711 20.737 1.00 35.50 467 ASP A O 1
ATOM 3396 N N . GLY A 1 435 ? 57.250 26.204 21.315 1.00 35.44 468 GLY A N 1
ATOM 3397 C CA . GLY A 1 435 ? 57.281 27.557 20.754 1.00 35.97 468 GLY A CA 1
ATOM 3398 C C . GLY A 1 435 ? 56.954 27.620 19.268 1.00 35.79 468 GLY A C 1
ATOM 3399 O O . GLY A 1 435 ? 56.785 28.713 18.719 1.00 36.85 468 GLY A O 1
ATOM 3400 N N . LYS A 1 436 ? 56.868 26.462 18.610 1.00 34.96 469 LYS A N 1
ATOM 3401 C CA . LYS A 1 436 ? 56.621 26.406 17.162 1.00 35.01 469 LYS A CA 1
ATOM 3402 C C . LYS A 1 436 ? 55.131 26.574 16.883 1.00 33.40 469 LYS A C 1
ATOM 3403 O O . LYS A 1 436 ? 54.301 26.188 17.701 1.00 32.87 469 LYS A O 1
ATOM 3409 N N . ALA A 1 437 ? 54.798 27.162 15.734 1.00 32.64 470 ALA A N 1
ATOM 3410 C CA . ALA A 1 437 ? 53.402 27.352 15.340 1.00 31.43 470 ALA A CA 1
ATOM 3411 C C . ALA A 1 437 ? 52.758 26.005 15.045 1.00 30.31 470 ALA A C 1
ATOM 3412 O O . ALA A 1 437 ? 53.452 25.061 14.654 1.00 29.97 470 ALA A O 1
ATOM 3414 N N . PHE A 1 438 ? 51.439 25.919 15.237 1.00 29.06 471 PHE A N 1
ATOM 3415 C CA . PHE A 1 438 ? 50.698 24.692 14.922 1.00 28.08 471 PHE A CA 1
ATOM 3416 C C . PHE A 1 438 ? 50.958 24.259 13.486 1.00 27.82 471 PHE A C 1
ATOM 3417 O O . PHE A 1 438 ? 51.000 25.086 12.581 1.00 28.35 471 PHE A O 1
ATOM 3425 N N . SER A 1 439 ? 51.128 22.957 13.266 1.00 27.54 472 SER A N 1
ATOM 3426 C CA . SER A 1 439 ? 51.405 22.457 11.923 1.00 27.14 472 SER A CA 1
ATOM 3427 C C . SER A 1 439 ? 50.822 21.070 11.705 1.00 26.27 472 SER A C 1
ATOM 3428 O O . SER A 1 439 ? 50.439 20.392 12.656 1.00 25.60 472 SER A O 1
ATOM 3431 N N . ALA A 1 440 ? 50.766 20.669 10.438 1.00 26.30 473 ALA A N 1
ATOM 3432 C CA . ALA A 1 440 ? 50.111 19.427 10.030 1.00 25.52 473 ALA A CA 1
ATOM 3433 C C . ALA A 1 440 ? 50.999 18.240 10.361 1.00 25.19 473 ALA A C 1
ATOM 3434 O O . ALA A 1 440 ? 52.216 18.358 10.337 1.00 25.21 473 ALA A O 1
ATOM 3436 N N . ASN A 1 441 ? 50.390 17.102 10.683 1.00 24.82 474 ASN A N 1
ATOM 3437 C CA . ASN A 1 441 ? 51.145 15.861 10.926 1.00 24.76 474 ASN A CA 1
ATOM 3438 C C . ASN A 1 441 ? 52.254 16.024 11.984 1.00 24.52 474 ASN A C 1
ATOM 3439 O O . ASN A 1 441 ? 53.352 15.477 11.847 1.00 24.09 474 ASN A O 1
ATOM 3444 N N . SER A 1 442 ? 51.961 16.787 13.038 1.00 24.46 475 SER A N 1
ATOM 3445 C CA . SER A 1 442 ? 52.877 16.930 14.153 1.00 24.72 475 SER A CA 1
ATOM 3446 C C . SER A 1 442 ? 52.747 15.738 15.102 1.00 24.36 475 SER A C 1
ATOM 3447 O O . SER A 1 442 ? 51.627 15.269 15.366 1.00 23.81 475 SER A O 1
ATOM 3450 N N . SER A 1 443 ? 53.876 15.310 15.678 1.00 24.70 476 SER A N 1
ATOM 3451 C CA A SER A 1 443 ? 53.893 14.210 16.663 0.50 24.40 476 SER A CA 1
ATOM 3452 C CA B SER A 1 443 ? 53.873 14.204 16.653 0.50 24.34 476 SER A CA 1
ATOM 3453 C C . SER A 1 443 ? 53.155 14.548 17.961 1.00 23.89 476 SER A C 1
ATOM 3454 O O . SER A 1 443 ? 52.911 13.664 18.799 1.00 23.16 476 SER A O 1
ATOM 3459 N N . TYR A 1 444 ? 52.824 15.826 18.149 1.00 23.60 477 TYR A N 1
ATOM 3460 C CA . TYR A 1 444 ? 51.991 16.239 19.278 1.00 23.06 477 TYR A CA 1
ATOM 3461 C C . TYR A 1 444 ? 50.560 15.705 19.134 1.00 21.88 477 TYR A C 1
ATOM 3462 O O . TYR A 1 444 ? 49.843 15.620 20.115 1.00 21.55 477 TYR A O 1
ATOM 3471 N N . TYR A 1 445 ? 50.143 15.382 17.905 1.00 21.26 478 TYR A N 1
ATOM 3472 C CA . TYR A 1 445 ? 48.796 14.901 17.624 1.00 20.59 478 TYR A CA 1
ATOM 3473 C C . TYR A 1 445 ? 48.601 13.399 17.858 1.00 20.33 478 TYR A C 1
ATOM 3474 O O . TYR A 1 445 ? 47.449 12.937 17.995 1.00 19.82 478 TYR A O 1
ATOM 3483 N N . LEU A 1 446 ? 49.701 12.650 17.863 1.00 20.07 479 LEU A N 1
ATOM 3484 C CA . LEU A 1 446 ? 49.632 11.198 18.071 1.00 20.21 479 LEU A CA 1
ATOM 3485 C C . LEU A 1 446 ? 49.818 10.794 19.536 1.00 20.36 479 LEU A C 1
ATOM 3486 O O . LEU A 1 446 ? 50.692 11.329 20.238 1.00 20.52 479 LEU A O 1
ATOM 3491 N N . TYR A 1 447 ? 48.976 9.860 19.996 1.00 20.14 480 TYR A N 1
ATOM 3492 C CA . TYR A 1 447 ? 49.212 9.157 21.251 1.00 20.61 480 TYR A CA 1
ATOM 3493 C C . TYR A 1 447 ? 50.558 8.430 21.113 1.00 20.97 480 TYR A C 1
ATOM 3494 O O . TYR A 1 447 ? 50.865 7.913 20.039 1.00 20.91 480 TYR A O 1
ATOM 3503 N N . ALA A 1 448 ? 51.320 8.334 22.205 1.00 21.60 481 ALA A N 1
ATOM 3504 C CA . ALA A 1 448 ? 52.585 7.589 22.207 1.00 21.87 481 ALA A CA 1
ATOM 3505 C C . ALA A 1 448 ? 52.360 6.143 22.644 1.00 21.40 481 ALA A C 1
ATOM 3506 O O . ALA A 1 448 ? 51.510 5.878 23.501 1.00 22.20 481 ALA A O 1
ATOM 3508 N N . ILE A 1 449 ? 53.118 5.206 22.087 1.00 21.18 482 ILE A N 1
ATOM 3509 C CA . ILE A 1 449 ? 53.107 3.860 22.653 1.00 21.17 482 ILE A CA 1
ATOM 3510 C C . ILE A 1 449 ? 53.758 4.001 24.043 1.00 21.60 482 ILE A C 1
ATOM 3511 O O . ILE A 1 449 ? 54.829 4.617 24.166 1.00 21.43 482 ILE A O 1
ATOM 3516 N N . PRO A 1 450 ? 53.101 3.475 25.100 1.00 21.66 483 PRO A N 1
ATOM 3517 C CA . PRO A 1 450 ? 53.593 3.783 26.440 1.00 22.28 483 PRO A CA 1
ATOM 3518 C C . PRO A 1 450 ? 54.919 3.091 26.803 1.00 23.21 483 PRO A C 1
ATOM 3519 O O . PRO A 1 450 ? 55.233 2.033 26.252 1.00 23.13 483 PRO A O 1
ATOM 3523 N N . GLU A 1 451 ? 55.671 3.708 27.725 1.00 24.21 484 GLU A N 1
ATOM 3524 C CA . GLU A 1 451 ? 56.950 3.178 28.220 1.00 24.92 484 GLU A CA 1
ATOM 3525 C C . GLU A 1 451 ? 56.831 1.707 28.639 1.00 24.92 484 GLU A C 1
ATOM 3526 O O . GLU A 1 451 ? 57.682 0.883 28.302 1.00 24.21 484 GLU A O 1
ATOM 3532 N N . LYS A 1 452 ? 55.770 1.390 29.368 1.00 25.17 485 LYS A N 1
ATOM 3533 C CA . LYS A 1 452 ? 55.629 0.061 29.954 1.00 26.22 485 LYS A CA 1
ATOM 3534 C C . LYS A 1 452 ? 55.602 -0.999 28.877 1.00 26.15 485 LYS A C 1
ATOM 3535 O O . LYS A 1 452 ? 56.204 -2.049 29.054 1.00 27.17 485 LYS A O 1
ATOM 3541 N N . GLU A 1 453 ? 54.907 -0.719 27.770 1.00 25.73 486 GLU A N 1
ATOM 3542 C CA . GLU A 1 453 ? 54.896 -1.605 26.599 1.00 25.29 486 GLU A CA 1
ATOM 3543 C C . GLU A 1 453 ? 56.289 -1.678 25.981 1.00 25.51 486 GLU A C 1
ATOM 3544 O O . GLU A 1 453 ? 56.829 -2.776 25.783 1.00 25.30 486 GLU A O 1
ATOM 3550 N N . ILE A 1 454 ? 56.868 -0.517 25.680 1.00 24.97 487 ILE A N 1
ATOM 3551 C CA . ILE A 1 454 ? 58.207 -0.451 25.077 1.00 25.88 487 ILE A CA 1
ATOM 3552 C C . ILE A 1 454 ? 59.243 -1.275 25.870 1.00 26.78 487 ILE A C 1
ATOM 3553 O O . ILE A 1 454 ? 60.002 -2.067 25.300 1.00 27.33 487 ILE A O 1
ATOM 3558 N N . ASN A 1 455 ? 59.274 -1.081 27.185 1.00 27.20 488 ASN A N 1
ATOM 3559 C CA . ASN A 1 455 ? 60.231 -1.787 28.038 1.00 28.06 488 ASN A CA 1
ATOM 3560 C C . ASN A 1 455 ? 60.043 -3.309 28.028 1.00 28.43 488 ASN A C 1
ATOM 3561 O O . ASN A 1 455 ? 61.020 -4.056 28.057 1.00 28.78 488 ASN A O 1
ATOM 3566 N N . ALA A 1 456 ? 58.787 -3.746 27.978 1.00 28.62 489 ALA A N 1
ATOM 3567 C CA . ALA A 1 456 ? 58.439 -5.175 28.008 1.00 29.16 489 ALA A CA 1
ATOM 3568 C C . ALA A 1 456 ? 58.480 -5.878 26.652 1.00 29.46 489 ALA A C 1
ATOM 3569 O O . ALA A 1 456 ? 58.618 -7.100 26.609 1.00 31.31 489 ALA A O 1
ATOM 3571 N N . ASN A 1 457 ? 58.355 -5.125 25.563 1.00 28.62 490 ASN A N 1
ATOM 3572 C CA . ASN A 1 457 ? 58.246 -5.691 24.206 1.00 28.75 490 ASN A CA 1
ATOM 3573 C C . ASN A 1 457 ? 59.526 -5.435 23.403 1.00 29.66 490 ASN A C 1
ATOM 3574 O O . ASN A 1 457 ? 59.703 -4.341 22.852 1.00 28.83 490 ASN A O 1
ATOM 3579 N N . PRO A 1 458 ? 60.413 -6.450 23.308 1.00 31.09 491 PRO A N 1
ATOM 3580 C CA . PRO A 1 458 ? 61.694 -6.248 22.604 1.00 32.52 491 PRO A CA 1
ATOM 3581 C C . PRO A 1 458 ? 61.585 -6.044 21.073 1.00 32.92 491 PRO A C 1
ATOM 3582 O O . PRO A 1 458 ? 62.620 -5.931 20.403 1.00 34.27 491 PRO A O 1
ATOM 3586 N N . ASN A 1 459 ? 60.365 -5.998 20.527 1.00 33.15 492 ASN A N 1
ATOM 3587 C CA . ASN A 1 459 ? 60.156 -5.779 19.078 1.00 33.44 492 ASN A CA 1
ATOM 3588 C C . ASN A 1 459 ? 59.816 -4.331 18.688 1.00 33.44 492 ASN A C 1
ATOM 3589 O O . ASN A 1 459 ? 59.594 -4.046 17.515 1.00 33.54 492 ASN A O 1
ATOM 3594 N N . LEU A 1 460 ? 59.764 -3.422 19.658 1.00 34.18 493 LEU A N 1
ATOM 3595 C CA . LEU A 1 460 ? 59.383 -2.029 19.387 1.00 34.37 493 LEU A CA 1
ATOM 3596 C C . LEU A 1 460 ? 60.584 -1.080 19.484 1.00 36.30 493 LEU A C 1
ATOM 3597 O O . LEU A 1 460 ? 61.604 -1.401 20.111 1.00 36.87 493 LEU A O 1
ATOM 3603 N N . GLN B 1 6 ? 74.796 44.901 59.100 1.00 51.34 39 GLN B N 1
ATOM 3604 C CA . GLN B 1 6 ? 75.415 44.481 57.803 1.00 50.96 39 GLN B CA 1
ATOM 3605 C C . GLN B 1 6 ? 75.707 42.971 57.736 1.00 49.96 39 GLN B C 1
ATOM 3606 O O . GLN B 1 6 ? 75.369 42.319 56.748 1.00 49.73 39 GLN B O 1
ATOM 3608 N N . VAL B 1 7 ? 76.352 42.426 58.771 1.00 49.69 40 VAL B N 1
ATOM 3609 C CA . VAL B 1 7 ? 76.688 40.991 58.822 1.00 48.87 40 VAL B CA 1
ATOM 3610 C C . VAL B 1 7 ? 75.870 40.209 59.862 1.00 48.42 40 VAL B C 1
ATOM 3611 O O . VAL B 1 7 ? 75.920 38.972 59.890 1.00 48.74 40 VAL B O 1
ATOM 3613 N N . ALA B 1 8 ? 75.129 40.922 60.709 1.00 47.65 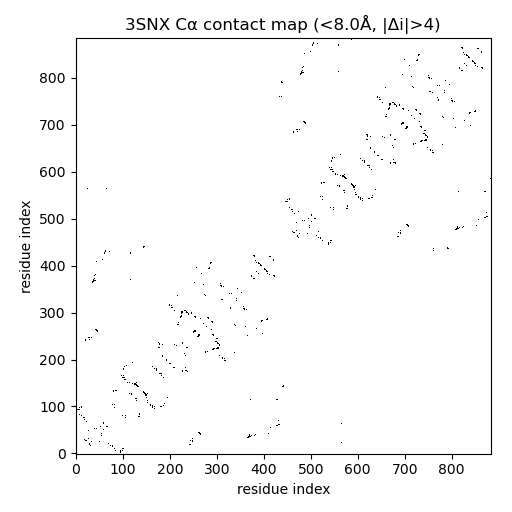41 ALA B N 1
ATOM 3614 C CA . ALA B 1 8 ? 74.198 40.298 61.652 1.00 47.29 41 ALA B CA 1
ATOM 3615 C C . ALA B 1 8 ? 73.020 39.644 60.915 1.00 46.63 41 ALA B C 1
ATOM 3616 O O . ALA B 1 8 ? 72.486 38.618 61.348 1.00 45.19 41 ALA B O 1
ATOM 3618 N N . VAL B 1 9 ? 72.633 40.253 59.796 1.00 46.51 42 VAL B N 1
ATOM 3619 C CA . VAL B 1 9 ? 71.558 39.758 58.937 1.00 45.81 42 VAL B CA 1
ATOM 3620 C C . VAL B 1 9 ? 71.865 38.349 58.419 1.00 44.96 42 VAL B C 1
ATOM 3621 O O . VAL B 1 9 ? 71.009 37.460 58.464 1.00 45.13 42 VAL B O 1
ATOM 3625 N N . ALA B 1 10 ? 73.091 38.158 57.938 1.00 45.20 43 ALA B N 1
ATOM 3626 C CA . ALA B 1 10 ? 73.568 36.849 57.494 1.00 44.66 43 ALA B CA 1
ATOM 3627 C C . ALA B 1 10 ? 73.712 35.891 58.679 1.00 44.78 43 ALA B C 1
ATOM 3628 O O . ALA B 1 10 ? 73.568 34.674 58.523 1.00 44.39 43 ALA B O 1
ATOM 3630 N N . GLY B 1 11 ? 73.998 36.446 59.856 1.00 44.60 44 GLY B N 1
ATOM 3631 C CA . GLY B 1 11 ? 74.074 35.665 61.094 1.00 44.15 44 GLY B CA 1
ATOM 3632 C C . GLY B 1 11 ? 72.722 35.189 61.596 1.00 43.27 44 GLY B C 1
ATOM 3633 O O . GLY B 1 11 ? 72.619 34.111 62.179 1.00 42.69 44 GLY B O 1
ATOM 3634 N N . ASN B 1 12 ? 71.690 36.003 61.382 1.00 43.20 45 ASN B N 1
ATOM 3635 C CA . ASN B 1 12 ? 70.311 35.626 61.697 1.00 43.09 45 ASN B CA 1
ATOM 3636 C C . ASN B 1 12 ? 69.809 34.523 60.744 1.00 41.70 45 ASN B C 1
ATOM 3637 O O . ASN B 1 12 ? 69.134 33.577 61.167 1.00 40.54 45 ASN B O 1
ATOM 3642 N N . ALA B 1 13 ? 70.153 34.652 59.465 1.00 41.00 46 ALA B N 1
ATOM 3643 C CA . ALA B 1 13 ? 69.787 33.659 58.451 1.00 41.17 46 ALA B CA 1
ATOM 3644 C C . ALA B 1 13 ? 70.467 32.307 58.722 1.00 41.08 46 ALA B C 1
ATOM 3645 O O . ALA B 1 13 ? 69.840 31.253 58.600 1.00 40.64 46 ALA B O 1
ATOM 3647 N N . GLU B 1 14 ? 71.747 32.359 59.092 1.00 42.25 47 GLU B N 1
ATOM 3648 C CA . GLU B 1 14 ? 72.507 31.182 59.527 1.00 42.50 47 GLU B CA 1
ATOM 3649 C C . GLU B 1 14 ? 71.831 30.476 60.714 1.00 41.31 47 GLU B C 1
ATOM 3650 O O . GLU B 1 14 ? 71.758 29.247 60.752 1.00 39.71 47 GLU B O 1
ATOM 3656 N N . ARG B 1 15 ? 71.342 31.260 61.672 1.00 40.85 48 ARG B N 1
ATOM 3657 C CA . ARG B 1 15 ? 70.684 30.724 62.871 1.00 40.23 48 ARG B CA 1
ATOM 3658 C C . ARG B 1 15 ? 69.382 30.019 62.528 1.00 38.28 48 ARG B C 1
ATOM 3659 O O . ARG B 1 15 ? 69.107 28.920 63.022 1.00 36.99 48 ARG B O 1
ATOM 3667 N N . LEU B 1 16 ? 68.578 30.672 61.695 1.00 36.69 49 LEU B N 1
ATOM 3668 C CA . LEU B 1 16 ? 67.272 30.153 61.319 1.00 35.03 49 LEU B CA 1
ATOM 3669 C C . LEU B 1 16 ? 67.420 28.818 60.571 1.00 33.03 49 LEU B C 1
ATOM 3670 O O . LEU B 1 16 ? 66.700 27.869 60.869 1.00 32.74 49 LEU B O 1
ATOM 3675 N N . PHE B 1 17 ? 68.368 28.736 59.636 1.00 31.60 50 PHE B N 1
ATOM 3676 C CA . PHE B 1 17 ? 68.637 27.466 58.939 1.00 30.00 50 PHE B CA 1
ATOM 3677 C C . PHE B 1 17 ? 69.138 26.374 59.885 1.00 29.50 50 PHE B C 1
ATOM 3678 O O . PHE B 1 17 ? 68.679 25.224 59.819 1.00 29.05 50 PHE B O 1
ATOM 3686 N N . ASN B 1 18 ? 70.104 26.722 60.734 1.00 29.72 51 ASN B N 1
ATOM 3687 C CA . ASN B 1 18 ? 70.625 25.781 61.735 1.00 29.54 51 ASN B CA 1
ATOM 3688 C C . ASN B 1 18 ? 69.507 25.277 62.620 1.00 28.47 51 ASN B C 1
ATOM 3689 O O . ASN B 1 18 ? 69.430 24.085 62.931 1.00 27.67 51 ASN B O 1
ATOM 3694 N N . GLY B 1 19 ? 68.635 26.195 63.014 1.00 28.25 52 GLY B N 1
ATOM 3695 C CA . GLY B 1 19 ? 67.445 25.852 63.775 1.00 28.42 52 GLY B CA 1
ATOM 3696 C C . GLY B 1 19 ? 66.502 24.932 63.021 1.00 27.54 52 GLY B C 1
ATOM 3697 O O . GLY B 1 19 ? 65.998 23.956 63.589 1.00 27.67 52 GLY B O 1
ATOM 3698 N N . ALA B 1 20 ? 66.244 25.247 61.749 1.00 27.29 53 ALA B N 1
ATOM 3699 C CA . ALA B 1 20 ? 65.363 24.419 60.901 1.00 26.18 53 ALA B CA 1
ATOM 3700 C C . ALA B 1 20 ? 65.910 23.004 60.817 1.00 25.84 53 ALA B C 1
ATOM 3701 O O . ALA B 1 20 ? 65.165 22.027 60.989 1.00 25.35 53 ALA B O 1
ATOM 3703 N N . TRP B 1 21 ? 67.216 22.915 60.556 1.00 25.80 54 TRP B N 1
ATOM 3704 C CA . TRP B 1 21 ? 67.920 21.636 60.459 1.00 25.87 54 TRP B CA 1
ATOM 3705 C C . TRP B 1 21 ? 67.811 20.851 61.772 1.00 26.81 54 TRP B C 1
ATOM 3706 O O . TRP B 1 21 ? 67.469 19.669 61.778 1.00 26.95 54 TRP B O 1
ATOM 3717 N N . TYR B 1 22 ? 68.077 21.535 62.878 1.00 28.18 55 TYR B N 1
ATOM 3718 C CA . TYR B 1 22 ? 68.003 20.954 64.214 1.00 29.44 55 TYR B CA 1
ATOM 3719 C C . TYR B 1 22 ? 66.635 20.342 64.514 1.00 29.38 55 TYR B C 1
ATOM 3720 O O . TYR B 1 22 ? 66.561 19.173 64.908 1.00 28.82 55 TYR B O 1
ATOM 3729 N N . ASN B 1 23 ? 65.572 21.137 64.339 1.00 29.86 56 ASN B N 1
ATOM 3730 C CA . ASN B 1 23 ? 64.176 20.683 64.489 1.00 30.42 56 ASN B CA 1
ATOM 3731 C C . ASN B 1 23 ? 63.919 19.392 63.708 1.00 29.97 56 ASN B C 1
ATOM 3732 O O . ASN B 1 23 ? 63.426 18.412 64.273 1.00 30.70 56 ASN B O 1
ATOM 3737 N N . LEU B 1 24 ? 64.291 19.400 62.427 1.00 28.95 57 LEU B N 1
ATOM 3738 C CA . LEU B 1 24 ? 64.067 18.275 61.511 1.00 27.85 57 LEU B CA 1
ATOM 3739 C C . LEU B 1 24 ? 64.610 16.936 61.999 1.00 27.75 57 LEU B C 1
ATOM 3740 O O . LEU B 1 24 ? 64.002 15.890 61.727 1.00 28.32 57 LEU B O 1
ATOM 3745 N N . PHE B 1 25 ? 65.744 16.955 62.700 1.00 27.17 58 PHE B N 1
ATOM 3746 C CA . PHE B 1 25 ? 66.384 15.712 63.157 1.00 26.45 58 PHE B CA 1
ATOM 3747 C C . PHE B 1 25 ? 66.235 15.421 64.627 1.00 26.06 58 PHE B C 1
ATOM 3748 O O . PHE B 1 25 ? 66.219 14.261 65.021 1.00 24.82 58 PHE B O 1
ATOM 3756 N N . GLU B 1 26 ? 66.115 16.465 65.436 1.00 26.72 59 GLU B N 1
ATOM 3757 C CA . GLU B 1 26 ? 66.157 16.311 66.886 1.00 27.46 59 GLU B CA 1
ATOM 3758 C C . GLU B 1 26 ? 64.789 16.399 67.581 1.00 28.46 59 GLU B C 1
ATOM 3759 O O . GLU B 1 26 ? 64.666 15.956 68.721 1.00 28.41 59 GLU B O 1
ATOM 3765 N N . TYR B 1 27 ? 63.773 16.944 66.909 1.00 29.35 60 TYR B N 1
ATOM 3766 C CA . TYR B 1 27 ? 62.438 17.064 67.521 1.00 30.69 60 TYR B CA 1
ATOM 3767 C C . TYR B 1 27 ? 61.708 15.733 67.597 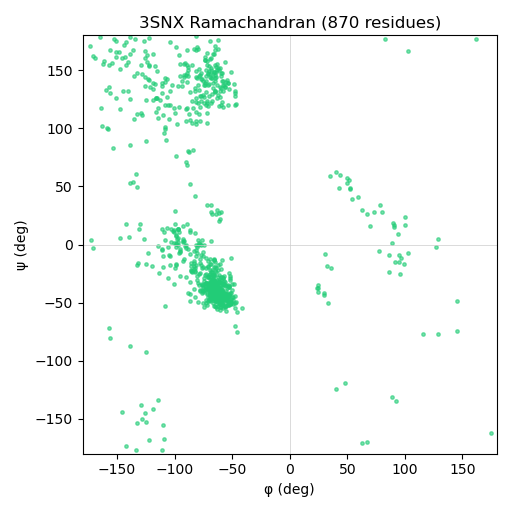1.00 30.48 60 TYR B C 1
ATOM 3768 O O . TYR B 1 27 ? 61.541 15.050 66.588 1.00 29.19 60 TYR B O 1
ATOM 3777 N N . GLY B 1 28 ? 61.251 15.383 68.798 1.00 30.98 61 GLY B N 1
ATOM 3778 C CA . GLY B 1 28 ? 60.491 14.152 68.985 1.00 31.14 61 GLY B CA 1
ATOM 3779 C C . GLY B 1 28 ? 59.324 14.268 69.947 1.00 31.64 61 GLY B C 1
ATOM 3780 O O . GLY B 1 28 ? 59.473 14.781 71.058 1.00 32.61 61 GLY B O 1
ATOM 3781 N N . THR B 1 29 ? 58.166 13.758 69.525 1.00 30.71 62 THR B N 1
ATOM 3782 C CA . THR B 1 29 ? 56.976 13.717 70.384 1.00 30.59 62 THR B CA 1
ATOM 3783 C C . THR B 1 29 ? 56.969 12.474 71.293 1.00 29.48 62 THR B C 1
ATOM 3784 O O . THR B 1 29 ? 56.269 12.459 72.313 1.00 30.52 62 THR B O 1
ATOM 3788 N N . THR B 1 30 ? 57.687 11.430 70.855 1.00 27.65 63 THR B N 1
ATOM 3789 C CA A THR B 1 30 ? 57.894 10.214 71.643 0.50 27.19 63 THR B CA 1
ATOM 3790 C CA B THR B 1 30 ? 57.878 10.187 71.606 0.50 26.83 63 THR B CA 1
ATOM 3791 C C . THR B 1 30 ? 59.207 9.549 71.195 1.00 26.28 63 THR B C 1
ATOM 3792 O O . THR B 1 30 ? 59.795 9.936 70.184 1.00 25.07 63 THR B O 1
ATOM 3799 N N . TYR B 1 31 ? 59.651 8.536 71.941 1.00 26.05 64 TYR B N 1
ATOM 3800 C CA . TYR B 1 31 ? 60.903 7.810 71.611 1.00 26.10 64 TYR B CA 1
ATOM 3801 C C . TYR B 1 31 ? 60.848 6.949 70.335 1.00 24.90 64 TYR B C 1
ATOM 3802 O O . TYR B 1 31 ? 61.878 6.477 69.842 1.00 23.94 64 TYR B O 1
ATOM 3811 N N . ALA B 1 32 ? 59.646 6.744 69.809 1.00 24.45 65 ALA B N 1
ATOM 3812 C CA . ALA B 1 32 ? 59.444 6.093 68.508 1.00 23.88 65 ALA B CA 1
ATOM 3813 C C . ALA B 1 32 ? 59.297 7.137 67.386 1.00 23.84 65 ALA B C 1
ATOM 3814 O O . ALA B 1 32 ? 59.236 6.784 66.210 1.00 23.07 65 ALA B O 1
ATOM 3816 N N . ASN B 1 33 ? 59.263 8.419 67.763 1.00 23.88 66 ASN B N 1
ATOM 3817 C CA . ASN B 1 33 ? 59.082 9.527 66.822 1.00 23.86 66 ASN B CA 1
ATOM 3818 C C . ASN B 1 33 ? 60.065 10.668 67.064 1.00 23.92 66 ASN B C 1
ATOM 3819 O O . ASN B 1 33 ? 59.656 11.785 67.352 1.00 23.77 66 ASN B O 1
ATOM 3824 N N . ILE B 1 34 ? 61.360 10.377 66.953 1.00 23.80 67 ILE B N 1
ATOM 3825 C CA . ILE B 1 34 ? 62.390 11.414 67.063 1.00 23.92 67 ILE B CA 1
ATOM 3826 C C . ILE B 1 34 ? 62.952 11.733 65.692 1.00 23.47 67 ILE B C 1
ATOM 3827 O O . ILE B 1 34 ? 63.686 10.930 65.082 1.00 22.70 67 ILE B O 1
ATOM 3832 N N . GLY B 1 35 ? 62.581 12.914 65.198 1.00 23.49 68 GLY B N 1
ATOM 3833 C CA . GLY B 1 35 ? 63.122 13.447 63.958 1.00 23.49 68 GLY B CA 1
ATOM 3834 C C . GLY B 1 35 ? 62.858 12.667 62.678 1.00 23.65 68 GLY B C 1
ATOM 3835 O O . GLY B 1 35 ? 62.083 11.708 62.651 1.00 23.92 68 GLY B O 1
ATOM 3836 N N . TYR B 1 36 ? 63.538 13.108 61.625 1.00 23.28 69 TYR B N 1
ATOM 3837 C CA . TYR B 1 36 ? 63.411 12.570 60.285 1.00 23.42 69 TYR B CA 1
ATOM 3838 C C . TYR B 1 36 ? 63.945 11.130 60.118 1.00 22.48 69 TYR B C 1
ATOM 3839 O O . TYR B 1 36 ? 63.473 10.379 59.263 1.00 21.02 69 TYR B O 1
ATOM 3848 N N . ARG B 1 37 ? 64.924 10.747 60.933 1.00 22.49 70 ARG B N 1
ATOM 3849 C CA . ARG B 1 37 ? 65.417 9.363 60.936 1.00 22.09 70 ARG B CA 1
ATOM 3850 C C . ARG B 1 37 ? 64.319 8.394 61.335 1.00 21.46 70 ARG B C 1
ATOM 3851 O O . ARG B 1 37 ? 64.318 7.238 60.909 1.00 22.01 70 ARG B O 1
ATOM 3859 N N . ALA B 1 38 ? 63.413 8.844 62.201 1.00 21.50 71 ALA B N 1
ATOM 3860 C CA . ALA B 1 38 ? 62.223 8.072 62.566 1.00 21.52 71 ALA B CA 1
ATOM 3861 C C . ALA B 1 38 ? 61.291 7.815 61.369 1.00 21.20 71 ALA B C 1
ATOM 3862 O O . ALA B 1 38 ? 60.675 6.760 61.270 1.00 20.60 71 ALA B O 1
ATOM 3864 N N . LEU B 1 39 ? 61.191 8.784 60.468 1.00 20.98 72 LEU B N 1
ATOM 3865 C CA . LEU B 1 39 ? 60.389 8.618 59.240 1.00 20.65 72 LEU B CA 1
ATOM 3866 C C . LEU B 1 39 ? 61.070 7.710 58.223 1.00 20.79 72 LEU B C 1
ATOM 3867 O O . LEU B 1 39 ? 60.392 7.027 57.469 1.00 21.55 72 LEU B O 1
ATOM 3872 N N . GLN B 1 40 ? 62.402 7.705 58.187 1.00 20.46 73 GLN B N 1
ATOM 3873 C CA . GLN B 1 40 ? 63.140 6.796 57.289 1.00 20.20 73 GLN B CA 1
ATOM 3874 C C . GLN B 1 40 ? 62.971 5.351 57.751 1.00 20.08 73 GLN B C 1
ATOM 3875 O O . GLN B 1 40 ? 62.843 4.426 56.935 1.00 19.91 73 GLN B O 1
ATOM 3881 N N . CYS B 1 41 ? 62.979 5.173 59.069 1.00 19.98 74 CYS B N 1
ATOM 3882 C CA . CYS B 1 41 ? 62.693 3.871 59.696 1.00 19.99 74 CYS B CA 1
ATOM 3883 C C . CYS B 1 41 ? 61.290 3.362 59.322 1.00 19.75 74 CYS B C 1
ATOM 3884 O O . CYS B 1 41 ? 61.116 2.232 58.838 1.00 19.75 74 CYS B O 1
ATOM 3887 N N . GLN B 1 42 ? 60.296 4.211 59.559 1.00 19.00 75 GLN B N 1
ATOM 3888 C CA . GLN B 1 42 ? 58.917 3.950 59.185 1.00 19.08 75 GLN B CA 1
ATOM 3889 C C . GLN B 1 42 ? 58.818 3.485 57.707 1.00 19.12 75 GLN B C 1
ATOM 3890 O O . GLN B 1 42 ? 58.209 2.439 57.406 1.00 19.21 75 GLN B O 1
ATOM 3896 N N . ASP B 1 43 ? 59.482 4.216 56.815 1.00 18.76 76 ASP B N 1
ATOM 3897 C CA . ASP B 1 43 ? 59.372 3.990 55.357 1.00 18.85 76 ASP B CA 1
ATOM 3898 C C . ASP B 1 43 ? 59.978 2.677 54.886 1.00 18.96 76 ASP B C 1
ATOM 3899 O O . ASP B 1 43 ? 59.498 2.100 53.940 1.00 18.79 76 ASP B O 1
ATOM 3904 N N . ASP B 1 44 ? 61.026 2.205 55.548 1.00 19.40 77 ASP B N 1
ATOM 3905 C CA . ASP B 1 44 ? 61.590 0.885 55.214 1.00 19.52 77 ASP B CA 1
ATOM 3906 C C . ASP B 1 44 ? 60.857 -0.245 55.915 1.00 19.74 77 ASP B C 1
ATOM 3907 O O . ASP B 1 44 ? 60.742 -1.338 55.364 1.00 20.34 77 ASP B O 1
ATOM 3928 N N . ALA B 1 47 ? 57.530 -1.364 54.170 1.00 20.74 80 ALA B N 1
ATOM 3929 C CA . ALA B 1 47 ? 57.722 -1.824 52.816 1.00 20.28 80 ALA B CA 1
ATOM 3930 C C . ALA B 1 47 ? 58.026 -3.326 52.822 1.00 20.82 80 ALA B C 1
ATOM 3931 O O . ALA B 1 47 ? 57.335 -4.088 53.489 1.00 21.03 80 ALA B O 1
ATOM 3933 N N . SER B 1 48 ? 59.069 -3.733 52.105 1.00 21.08 81 SER B N 1
ATOM 3934 C CA . SER B 1 48 ? 59.251 -5.140 51.709 1.00 21.91 81 SER B CA 1
ATOM 3935 C C . SER B 1 48 ? 60.432 -5.911 52.305 1.00 22.21 81 SER B C 1
ATOM 3936 O O . SER B 1 48 ? 60.397 -7.150 52.383 1.00 22.70 81 SER B O 1
ATOM 3939 N N . ASP B 1 49 ? 61.481 -5.217 52.727 1.00 21.67 82 ASP B N 1
ATOM 3940 C CA . ASP B 1 49 ? 62.752 -5.917 52.961 1.00 21.67 82 ASP B CA 1
ATOM 3941 C C . ASP B 1 49 ? 63.211 -6.037 54.429 1.00 21.25 82 ASP B C 1
ATOM 3942 O O . ASP B 1 49 ? 64.225 -6.701 54.711 1.00 21.07 82 ASP B O 1
ATOM 3947 N N . VAL B 1 50 ? 62.456 -5.420 55.343 1.00 20.60 83 VAL B N 1
ATOM 3948 C CA . VAL B 1 50 ? 62.725 -5.486 56.778 1.00 20.81 83 VAL B CA 1
ATOM 3949 C C . VAL B 1 50 ? 61.715 -6.404 57.468 1.00 21.25 83 VAL B C 1
ATOM 3950 O O . VAL B 1 50 ? 60.507 -6.166 57.410 1.00 22.04 83 VAL B O 1
ATOM 3954 N N . VAL B 1 51 ? 62.206 -7.467 58.103 1.00 21.82 84 VAL B N 1
ATOM 3955 C CA . VAL B 1 51 ? 61.380 -8.271 59.007 1.00 21.84 84 VAL B CA 1
ATOM 3956 C C . VAL B 1 51 ? 61.323 -7.601 60.369 1.00 21.71 84 VAL B C 1
ATOM 3957 O O . VAL B 1 51 ? 62.360 -7.224 60.911 1.00 22.23 84 VAL B O 1
ATOM 3961 N N . SER B 1 52 ? 60.134 -7.467 60.948 1.00 22.06 85 SER B N 1
ATOM 3962 C CA . SER B 1 52 ? 60.023 -6.841 62.274 1.00 22.45 85 SER B CA 1
ATOM 3963 C C . SER B 1 52 ? 60.291 -7.876 63.360 1.00 23.00 85 SER B C 1
ATOM 3964 O O . SER B 1 52 ? 59.583 -8.882 63.479 1.00 23.21 85 SER B O 1
ATOM 3967 N N . ARG B 1 53 ? 61.351 -7.640 64.123 1.00 23.41 86 ARG B N 1
ATOM 3968 C CA . ARG B 1 53 ? 61.566 -8.337 65.373 1.00 23.93 86 ARG B CA 1
ATOM 3969 C C . ARG B 1 53 ? 60.758 -7.526 66.386 1.00 23.95 86 ARG B C 1
ATOM 3970 O O . ARG B 1 53 ? 61.167 -6.416 66.738 1.00 23.37 86 ARG B O 1
ATOM 3978 N N . PRO B 1 54 ? 59.577 -8.047 66.816 1.00 24.70 87 PRO B N 1
ATOM 3979 C CA . PRO B 1 54 ? 58.610 -7.219 67.539 1.00 24.79 87 PRO B CA 1
ATOM 3980 C C . PRO B 1 54 ? 59.111 -6.561 68.826 1.00 25.09 87 PRO B C 1
ATOM 3981 O O . PRO B 1 54 ? 59.480 -7.224 69.783 1.00 26.01 87 PRO B O 1
ATOM 3985 N N . LYS B 1 55 ? 59.091 -5.233 68.823 1.00 24.91 88 LYS B N 1
ATOM 3986 C CA . LYS B 1 55 ? 59.628 -4.430 69.895 1.00 24.96 88 LYS B CA 1
ATOM 3987 C C . LYS B 1 55 ? 58.882 -3.080 69.812 1.00 24.69 88 LYS B C 1
ATOM 3988 O O . LYS B 1 55 ? 58.183 -2.813 68.828 1.00 23.31 88 LYS B O 1
ATOM 3994 N N . TYR B 1 56 ? 59.009 -2.245 70.838 1.00 24.96 89 TYR B N 1
ATOM 3995 C CA . TYR B 1 56 ? 58.585 -0.840 70.732 1.00 24.79 89 TYR B CA 1
ATOM 3996 C C . TYR B 1 56 ? 59.203 -0.205 69.494 1.00 24.28 89 TYR B C 1
ATOM 3997 O O . TYR B 1 56 ? 60.288 -0.605 69.062 1.00 23.73 89 TYR B O 1
ATOM 4006 N N . GLY B 1 57 ? 58.483 0.748 68.899 1.00 24.70 90 GLY B N 1
ATOM 4007 C CA . GLY B 1 57 ? 59.001 1.564 67.793 1.00 23.97 90 GLY B CA 1
ATOM 4008 C C . GLY B 1 57 ? 58.323 1.440 66.439 1.00 23.91 90 GLY B C 1
ATOM 4009 O O . GLY B 1 57 ? 57.576 2.340 66.027 1.00 24.26 90 GLY B O 1
ATOM 4010 N N . PHE B 1 58 ? 58.614 0.354 65.720 1.00 23.28 91 PHE B N 1
ATOM 4011 C CA . PHE B 1 58 ? 58.145 0.182 64.338 1.00 22.98 91 PHE B CA 1
ATOM 4012 C C . PHE B 1 58 ? 57.464 -1.159 64.058 1.00 23.09 91 PHE B C 1
ATOM 4013 O O . PHE B 1 58 ? 57.297 -1.544 62.910 1.00 22.78 91 PHE B O 1
ATOM 4021 N N . ASN B 1 59 ? 57.036 -1.857 65.099 1.00 24.03 92 ASN B N 1
ATOM 4022 C CA . ASN B 1 59 ? 56.213 -3.053 64.878 1.00 24.21 92 ASN B CA 1
ATOM 4023 C C . ASN B 1 59 ? 54.860 -2.653 64.252 1.00 24.28 92 ASN B C 1
ATOM 4024 O O . ASN B 1 59 ? 54.360 -3.314 63.330 1.00 24.20 92 ASN B O 1
ATOM 4029 N N . SER B 1 60 ? 54.286 -1.558 64.746 1.00 24.68 93 SER B N 1
ATOM 4030 C CA . SER B 1 60 ? 53.110 -0.947 64.115 1.00 25.13 93 SER B CA 1
ATOM 4031 C C . SER B 1 60 ? 53.340 -0.620 62.626 1.00 24.67 93 SER B C 1
ATOM 4032 O O . SER B 1 60 ? 52.419 -0.751 61.825 1.00 25.73 93 SER B O 1
ATOM 4035 N N . SER B 1 61 ? 54.557 -0.211 62.253 1.00 24.45 94 SER B N 1
ATOM 4036 C CA . SER B 1 61 ? 54.881 0.141 60.855 1.00 24.10 94 SER B CA 1
ATOM 4037 C C . SER B 1 61 ? 54.816 -1.070 59.942 1.00 24.03 94 SER B C 1
ATOM 4038 O O . SER B 1 61 ? 54.338 -0.993 58.804 1.00 24.45 94 SER B O 1
ATOM 4041 N N . TYR B 1 62 ? 55.281 -2.194 60.459 1.00 23.67 95 TYR B N 1
ATOM 4042 C CA . TYR B 1 62 ? 55.344 -3.433 59.685 1.00 23.83 95 TYR B CA 1
ATOM 4043 C C . TYR B 1 62 ? 53.937 -3.982 59.403 1.00 24.63 95 TYR B C 1
ATOM 4044 O O . TYR B 1 62 ? 53.691 -4.586 58.343 1.00 25.18 95 TYR B O 1
ATOM 4053 N N . GLN B 1 63 ? 53.025 -3.755 60.352 1.00 25.57 96 GLN B N 1
ATOM 4054 C CA . GLN B 1 63 ? 51.641 -4.238 60.285 1.00 26.64 96 GLN B CA 1
ATOM 4055 C C . GLN B 1 63 ? 50.639 -3.156 59.813 1.00 26.72 96 GLN B C 1
ATOM 4056 O O . GLN B 1 63 ? 49.467 -3.195 60.183 1.00 27.79 96 GLN B O 1
ATOM 4062 N N . PHE B 1 64 ? 51.106 -2.209 58.998 1.00 26.26 97 PHE B N 1
ATOM 4063 C CA . PHE B 1 64 ? 50.275 -1.122 58.450 1.00 26.12 97 PHE B CA 1
ATOM 4064 C C . PHE B 1 64 ? 49.208 -0.646 59.430 1.00 26.23 97 PHE B C 1
ATOM 4065 O O . PHE B 1 64 ? 48.001 -0.710 59.150 1.00 26.65 97 PHE B O 1
ATOM 4073 N N . ASN B 1 65 ? 49.679 -0.182 60.586 1.00 25.50 98 ASN B N 1
ATOM 4074 C CA . ASN B 1 65 ? 48.837 0.258 61.672 1.00 25.46 98 ASN B CA 1
ATOM 4075 C C . ASN B 1 65 ? 49.386 1.523 62.331 1.00 24.83 98 ASN B C 1
ATOM 4076 O O . ASN B 1 65 ? 49.572 1.578 63.550 1.00 24.01 98 ASN B O 1
ATOM 4081 N N . ASP B 1 66 ? 49.649 2.538 61.517 1.00 24.34 99 ASP B N 1
ATOM 4082 C CA . ASP B 1 66 ? 50.070 3.815 62.060 1.00 24.29 99 ASP B CA 1
ATOM 4083 C C . ASP B 1 66 ? 49.772 4.990 61.130 1.00 23.43 99 ASP B C 1
ATOM 4084 O O . ASP B 1 66 ? 48.766 5.675 61.310 1.00 23.73 99 ASP B O 1
ATOM 4089 N N . VAL B 1 67 ? 50.614 5.201 60.130 1.00 22.65 100 VAL B N 1
ATOM 4090 C CA . VAL B 1 67 ? 50.617 6.462 59.378 1.00 22.08 100 VAL B CA 1
ATOM 4091 C C . VAL B 1 67 ? 49.394 6.688 58.446 1.00 22.28 100 VAL B C 1
ATOM 4092 O O . VAL B 1 67 ? 49.059 7.848 58.167 1.00 21.60 100 VAL B O 1
ATOM 4096 N N . ALA B 1 68 ? 48.768 5.609 57.952 1.00 21.75 101 ALA B N 1
ATOM 4097 C CA . ALA B 1 68 ? 47.533 5.712 57.146 1.00 22.65 101 ALA B CA 1
ATOM 4098 C C . ALA B 1 68 ? 46.273 5.945 58.017 1.00 23.10 101 ALA B C 1
ATOM 4099 O O . ALA B 1 68 ? 45.160 6.000 57.485 1.00 24.17 101 ALA B O 1
ATOM 4101 N N . ILE B 1 69 ? 46.448 6.049 59.338 1.00 23.33 102 ILE B N 1
ATOM 4102 C CA . ILE B 1 69 ? 45.360 6.343 60.274 1.00 24.11 102 ILE B CA 1
ATOM 4103 C C . ILE B 1 69 ? 45.389 7.826 60.639 1.00 24.64 102 ILE B C 1
ATOM 4104 O O . ILE B 1 69 ? 46.323 8.265 61.313 1.00 24.92 102 ILE B O 1
ATOM 4109 N N . PRO B 1 70 ? 44.364 8.599 60.217 1.00 25.33 103 PRO B N 1
ATOM 4110 C CA . PRO B 1 70 ? 44.432 10.061 60.409 1.00 25.28 103 PRO B CA 1
ATOM 4111 C C . PRO B 1 70 ? 44.642 10.545 61.858 1.00 25.46 103 PRO B C 1
ATOM 4112 O O . PRO B 1 70 ? 45.283 11.579 62.064 1.00 25.60 103 PRO B O 1
ATOM 4116 N N . SER B 1 71 ? 44.128 9.821 62.846 1.00 25.77 104 SER B N 1
ATOM 4117 C CA . SER B 1 71 ? 44.216 10.284 64.249 1.00 26.04 104 SER B CA 1
ATOM 4118 C C . SER B 1 71 ? 45.436 9.775 65.049 1.00 25.76 104 SER B C 1
ATOM 4119 O O . SER B 1 71 ? 45.574 10.106 66.229 1.00 26.10 104 SER B O 1
ATOM 4122 N N . ASP B 1 72 ? 46.319 9.008 64.407 1.00 25.16 105 ASP B N 1
ATOM 4123 C CA . ASP B 1 72 ? 47.503 8.406 65.061 1.00 25.60 105 ASP B CA 1
ATOM 4124 C C . ASP B 1 72 ? 48.547 9.485 65.412 1.00 24.89 105 ASP B C 1
ATOM 4125 O O . ASP B 1 72 ? 48.645 10.504 64.720 1.00 24.54 105 ASP B O 1
ATOM 4130 N N . GLY B 1 73 ? 49.307 9.261 66.489 1.00 24.93 106 GLY B N 1
ATOM 4131 C CA . GLY B 1 73 ? 50.375 10.186 66.912 1.00 24.18 106 GLY B CA 1
ATOM 4132 C C . GLY B 1 73 ? 51.486 10.339 65.891 1.00 23.91 106 GLY B C 1
ATOM 4133 O O . GLY B 1 73 ? 51.969 11.447 65.631 1.00 23.33 106 GLY B O 1
ATOM 4134 N N . ARG B 1 74 ? 51.884 9.236 65.272 1.00 23.74 107 ARG B N 1
ATOM 4135 C CA . ARG B 1 74 ? 52.916 9.298 64.254 1.00 23.44 107 ARG B CA 1
ATOM 4136 C C . ARG B 1 74 ? 52.449 10.079 63.003 1.00 23.56 107 ARG B C 1
ATOM 4137 O O . ARG B 1 74 ? 53.248 10.765 62.345 1.00 23.10 107 ARG B O 1
ATOM 4145 N N . THR B 1 75 ? 51.157 9.992 62.688 1.00 23.68 108 THR B N 1
ATOM 4146 C CA . THR B 1 75 ? 50.599 10.707 61.544 1.00 23.66 108 THR B CA 1
ATOM 4147 C C . THR B 1 75 ? 50.731 12.204 61.805 1.00 23.50 108 THR B C 1
ATOM 4148 O O . THR B 1 75 ? 51.173 12.964 60.944 1.00 23.96 108 THR B O 1
ATOM 4152 N N . SER B 1 76 ? 50.387 12.599 63.021 1.00 24.32 109 SER B N 1
ATOM 4153 C CA . SER B 1 76 ? 50.509 13.991 63.458 1.00 24.82 109 SER B CA 1
ATOM 4154 C C . SER B 1 76 ? 51.978 14.473 63.454 1.00 24.14 109 SER B C 1
ATOM 4155 O O . SER B 1 76 ? 52.317 15.485 62.827 1.00 23.48 109 SER B O 1
ATOM 4158 N N . PHE B 1 77 ? 52.833 13.743 64.164 1.00 23.53 110 PHE B N 1
ATOM 4159 C CA . PHE B 1 77 ? 54.271 14.059 64.253 1.00 22.77 110 PHE B CA 1
ATOM 4160 C C . PHE B 1 77 ? 54.889 14.384 62.891 1.00 22.20 110 PHE B C 1
ATOM 4161 O O . PHE B 1 77 ? 55.459 15.463 62.681 1.00 21.83 110 PHE B O 1
ATOM 4169 N N . ALA B 1 78 ? 54.779 13.421 61.982 1.00 21.43 111 ALA B N 1
ATOM 4170 C CA . ALA B 1 78 ? 55.337 13.500 60.640 1.00 21.27 111 ALA B CA 1
ATOM 4171 C C . ALA B 1 78 ? 54.894 14.761 59.897 1.00 21.29 111 ALA B C 1
ATOM 4172 O O . ALA B 1 78 ? 55.722 15.521 59.366 1.00 20.74 111 ALA B O 1
ATOM 4174 N N . TRP B 1 79 ? 53.586 14.978 59.868 1.00 21.23 112 TRP B N 1
ATOM 4175 C CA . TRP B 1 79 ? 53.022 16.161 59.236 1.00 21.56 112 TRP B CA 1
ATOM 4176 C C . TRP B 1 79 ? 53.644 17.412 59.830 1.00 21.58 112 TRP B C 1
ATOM 4177 O O . TRP B 1 79 ? 54.210 18.233 59.109 1.00 21.51 112 TRP B O 1
ATOM 4188 N N . TYR B 1 80 ? 53.533 17.557 61.145 1.00 22.56 113 TYR B N 1
ATOM 4189 C CA . TYR B 1 80 ? 54.006 18.783 61.806 1.00 23.33 113 TYR B CA 1
ATOM 4190 C C . TYR B 1 80 ? 55.528 18.921 61.882 1.00 22.74 113 TYR B C 1
ATOM 4191 O O . TYR B 1 80 ? 56.035 20.045 61.943 1.00 22.66 113 TYR B O 1
ATOM 4200 N N . LEU B 1 81 ? 56.261 17.805 61.857 1.00 21.70 114 LEU B N 1
ATOM 4201 C CA . LEU B 1 81 ? 57.734 17.872 61.761 1.00 21.55 114 LEU B CA 1
ATOM 4202 C C . LEU B 1 81 ? 58.162 18.600 60.501 1.00 21.40 114 LEU B C 1
ATOM 4203 O O . LEU B 1 81 ? 58.973 19.526 60.554 1.00 22.05 114 LEU B O 1
ATOM 4208 N N . ILE B 1 82 ? 57.613 18.174 59.364 1.00 21.45 115 ILE B N 1
ATOM 4209 C CA . ILE B 1 82 ? 58.020 18.693 58.068 1.00 20.96 115 ILE B CA 1
ATOM 4210 C C . ILE B 1 82 ? 57.571 20.141 57.896 1.00 21.36 115 ILE B C 1
ATOM 4211 O O . ILE B 1 82 ? 58.349 20.983 57.456 1.00 21.21 115 ILE B O 1
ATOM 4216 N N . TYR B 1 83 ? 56.341 20.445 58.292 1.00 21.86 116 TYR B N 1
ATOM 4217 C CA . TYR B 1 83 ? 55.807 21.800 58.133 1.00 22.21 116 TYR B CA 1
ATOM 4218 C C . TYR B 1 83 ? 56.474 22.853 59.037 1.00 22.87 116 TYR B C 1
ATOM 4219 O O . TYR B 1 83 ? 56.650 24.012 58.610 1.00 24.13 116 TYR B O 1
ATOM 4228 N N . LYS B 1 84 ? 56.846 22.470 60.260 1.00 22.65 117 LYS B N 1
ATOM 4229 C CA . LYS B 1 84 ? 57.665 23.340 61.120 1.00 22.95 117 LYS B CA 1
ATOM 4230 C C . LYS B 1 84 ? 59.011 23.647 60.472 1.00 22.75 117 LYS B C 1
ATOM 4231 O O . LYS B 1 84 ? 59.455 24.799 60.495 1.00 22.80 117 LYS B O 1
ATOM 4233 N N . THR B 1 85 ? 59.639 22.632 59.873 1.00 22.40 118 THR B N 1
ATOM 4234 C CA . THR B 1 85 ? 60.896 22.816 59.151 1.00 22.27 118 THR B CA 1
ATOM 4235 C C . THR B 1 85 ? 60.712 23.783 57.993 1.00 23.02 118 THR B C 1
ATOM 4236 O O . THR B 1 85 ? 61.494 24.722 57.846 1.00 23.59 118 THR B O 1
ATOM 4240 N N . ILE B 1 86 ? 59.667 23.569 57.191 1.00 23.11 119 ILE B N 1
ATOM 4241 C CA . ILE B 1 86 ? 59.357 24.460 56.066 1.00 23.42 119 ILE B CA 1
ATOM 4242 C C . ILE B 1 86 ? 59.234 25.905 56.560 1.00 23.76 119 ILE B C 1
ATOM 4243 O O . ILE B 1 86 ? 59.783 26.830 55.945 1.00 23.82 119 ILE B O 1
ATOM 4248 N N . ASP B 1 87 ? 58.521 26.090 57.664 1.00 24.51 120 ASP B N 1
ATOM 4249 C CA . ASP B 1 87 ? 58.310 27.436 58.204 1.00 25.24 120 ASP B CA 1
ATOM 4250 C C . ASP B 1 87 ? 59.609 28.108 58.653 1.00 25.75 120 ASP B C 1
ATOM 4251 O O . ASP B 1 87 ? 59.783 29.331 58.474 1.00 25.05 120 ASP B O 1
ATOM 4256 N N . ASN B 1 88 ? 60.504 27.325 59.264 1.00 25.87 121 ASN B N 1
ATOM 4257 C CA . ASN B 1 88 ? 61.826 27.829 59.640 1.00 26.44 121 ASN B CA 1
ATOM 4258 C C . ASN B 1 88 ? 62.574 28.231 58.364 1.00 26.22 121 ASN B C 1
ATOM 4259 O O . ASN B 1 88 ? 63.218 29.292 58.331 1.00 27.91 121 ASN B O 1
ATOM 4264 N N . CYS B 1 89 ? 62.487 27.409 57.314 1.00 25.03 122 CYS B N 1
ATOM 4265 C CA . CYS B 1 89 ? 63.135 27.748 56.032 1.00 24.52 122 CYS B CA 1
ATOM 4266 C C . CYS B 1 89 ? 62.547 29.048 55.480 1.00 24.66 122 CYS B C 1
ATOM 4267 O O . CYS B 1 89 ? 63.283 29.914 55.009 1.00 25.05 122 CYS B O 1
ATOM 4270 N N . ASN B 1 90 ? 61.219 29.167 55.567 1.00 24.26 123 ASN B N 1
ATOM 4271 C CA . ASN B 1 90 ? 60.477 30.328 55.050 1.00 24.25 123 ASN B CA 1
ATOM 4272 C C . ASN B 1 90 ? 60.879 31.624 55.740 1.00 24.64 123 ASN B C 1
ATOM 4273 O O . ASN B 1 90 ? 60.959 32.667 55.103 1.00 24.91 123 ASN B O 1
ATOM 4278 N N . THR B 1 91 ? 61.118 31.545 57.045 1.00 25.19 124 THR B N 1
ATOM 4279 C CA . THR B 1 91 ? 61.579 32.699 57.837 1.00 25.92 124 THR B CA 1
ATOM 4280 C C . THR B 1 91 ? 62.964 33.181 57.406 1.00 26.48 124 THR B C 1
ATOM 4281 O O . THR B 1 91 ? 63.200 34.389 57.267 1.00 27.38 124 THR B O 1
ATOM 4285 N N . ALA B 1 92 ? 63.881 32.235 57.221 1.00 26.70 125 ALA B N 1
ATOM 4286 C CA . ALA B 1 92 ? 65.241 32.531 56.776 1.00 27.15 125 ALA B CA 1
ATOM 4287 C C . ALA B 1 92 ? 65.220 33.140 55.379 1.00 27.49 125 ALA B C 1
ATOM 4288 O O . ALA B 1 92 ? 65.882 34.139 55.118 1.00 27.88 125 ALA B O 1
ATOM 4290 N N . ILE B 1 93 ? 64.436 32.538 54.490 1.00 27.70 126 ILE B N 1
ATOM 4291 C CA . ILE B 1 93 ? 64.275 33.026 53.124 1.00 27.99 126 ILE B CA 1
ATOM 4292 C C . ILE B 1 93 ? 63.659 34.441 53.070 1.00 29.52 126 ILE B C 1
ATOM 4293 O O . ILE B 1 93 ? 63.940 35.191 52.143 1.00 30.43 126 ILE B O 1
ATOM 4298 N N . SER B 1 94 ? 62.857 34.808 54.070 1.00 31.02 127 SER B N 1
ATOM 4299 C CA . SER B 1 94 ? 62.166 36.119 54.100 1.00 32.51 127 SER B CA 1
ATOM 4300 C C . SER B 1 94 ? 63.033 37.306 54.516 1.00 35.10 127 SER B C 1
ATOM 4301 O O . SER B 1 94 ? 62.532 38.433 54.603 1.00 37.14 127 SER B O 1
ATOM 4304 N N . ILE B 1 95 ? 64.309 37.064 54.803 1.00 36.45 128 ILE B N 1
ATOM 4305 C CA . ILE B 1 95 ? 65.220 38.123 55.253 1.00 37.78 128 ILE B CA 1
ATOM 4306 C C . ILE B 1 95 ? 65.757 38.904 54.054 1.00 38.51 128 ILE B C 1
ATOM 4307 O O . ILE B 1 95 ? 66.166 38.314 53.052 1.00 38.94 128 ILE B O 1
ATOM 4312 N N . LYS B 1 96 ? 65.752 40.229 54.177 1.00 39.70 129 LYS B N 1
ATOM 4313 C CA . LYS B 1 96 ? 66.194 41.139 53.120 1.00 40.58 129 LYS B CA 1
ATOM 4314 C C . LYS B 1 96 ? 67.576 41.681 53.464 1.00 41.63 129 LYS B C 1
ATOM 4315 O O . LYS B 1 96 ? 67.806 42.120 54.592 1.00 42.94 129 LYS B O 1
ATOM 4318 N N . GLY B 1 97 ? 68.492 41.645 52.500 1.00 41.94 130 GLY B N 1
ATOM 4319 C CA . GLY B 1 97 ? 69.867 42.104 52.717 1.00 42.80 130 GLY B CA 1
ATOM 4320 C C . GLY B 1 97 ? 70.746 41.852 51.503 1.00 42.97 130 GLY B C 1
ATOM 4321 O O . GLY B 1 97 ? 70.236 41.640 50.406 1.00 43.03 130 GLY B O 1
ATOM 4322 N N . ASP B 1 98 ? 72.063 41.872 51.693 1.00 43.67 131 ASP B N 1
ATOM 4323 C CA . ASP B 1 98 ? 72.998 41.604 50.595 1.00 44.29 131 ASP B CA 1
ATOM 4324 C C . ASP B 1 98 ? 74.375 41.139 51.092 1.00 44.39 131 ASP B C 1
ATOM 4325 O O . ASP B 1 98 ? 75.214 41.945 51.494 1.00 45.25 131 ASP B O 1
ATOM 4330 N N . SER B 1 99 ? 74.593 39.830 51.067 1.00 43.11 132 SER B N 1
ATOM 4331 C CA . SER B 1 99 ? 75.922 39.274 51.258 1.00 43.09 132 SER B CA 1
ATOM 4332 C C . SER B 1 99 ? 75.946 37.842 50.758 1.00 42.57 132 SER B C 1
ATOM 4333 O O . SER B 1 99 ? 74.906 37.177 50.698 1.00 41.38 132 SER B O 1
ATOM 4336 N N . GLU B 1 100 ? 77.137 37.375 50.397 1.00 42.10 133 GLU B N 1
ATOM 4337 C CA . GLU B 1 100 ? 77.305 36.006 49.932 1.00 41.47 133 GLU B CA 1
ATOM 4338 C C . GLU B 1 100 ? 76.950 35.013 51.037 1.00 40.09 133 GLU B C 1
ATOM 4339 O O . GLU B 1 100 ? 76.477 33.911 50.751 1.00 39.42 133 GLU B O 1
ATOM 4345 N N . GLU B 1 101 ? 77.169 35.406 52.290 1.00 39.23 134 GLU B N 1
ATOM 4346 C CA . GLU B 1 101 ? 76.840 34.557 53.436 1.00 37.90 134 GLU B CA 1
ATOM 4347 C C . GLU B 1 101 ? 75.322 34.449 53.633 1.00 35.61 134 GLU B C 1
ATOM 4348 O O . GLU B 1 101 ? 74.805 33.358 53.870 1.00 33.81 134 GLU B O 1
ATOM 4354 N N . LEU B 1 102 ? 74.614 35.575 53.552 1.00 34.25 135 LEU B N 1
ATOM 4355 C CA . LEU B 1 102 ? 73.149 35.568 53.648 1.00 32.97 135 LEU B CA 1
ATOM 4356 C C . LEU B 1 102 ? 72.572 34.727 52.518 1.00 31.59 135 LEU B C 1
ATOM 4357 O O . LEU B 1 102 ? 71.747 33.832 52.737 1.00 30.92 135 LEU B O 1
ATOM 4362 N N . ARG B 1 103 ? 73.039 35.020 51.312 1.00 31.59 136 ARG B N 1
ATOM 4363 C CA . ARG B 1 103 ? 72.660 34.306 50.101 1.00 30.76 136 ARG B CA 1
ATOM 4364 C C . ARG B 1 103 ? 72.883 32.792 50.234 1.00 29.86 136 ARG B C 1
ATOM 4365 O O . ARG B 1 103 ? 71.980 32.011 49.936 1.00 29.53 136 ARG B O 1
ATOM 4369 N N . GLN B 1 104 ? 74.066 32.385 50.701 1.00 29.09 137 GLN B N 1
ATOM 4370 C CA . GLN B 1 104 ? 74.363 30.950 50.884 1.00 28.26 137 GLN B CA 1
ATOM 4371 C C . GLN B 1 104 ? 73.438 30.290 51.918 1.00 26.99 137 GLN B C 1
ATOM 4372 O O . GLN B 1 104 ? 73.006 29.154 51.728 1.00 26.04 137 GLN B O 1
ATOM 4378 N N . ALA B 1 105 ? 73.148 30.995 53.012 1.00 26.53 138 ALA B N 1
ATOM 4379 C CA . ALA B 1 105 ? 72.223 30.489 54.034 1.00 26.14 138 ALA B CA 1
ATOM 4380 C C . ALA B 1 105 ? 70.796 30.349 53.478 1.00 25.48 138 ALA B C 1
ATOM 4381 O O . ALA B 1 105 ? 70.099 29.356 53.746 1.00 25.14 138 ALA B O 1
ATOM 4383 N N . GLN B 1 106 ? 70.372 31.341 52.705 1.00 24.96 139 GLN B N 1
ATOM 4384 C CA . GLN B 1 106 ? 69.065 31.305 52.023 1.00 24.55 139 GLN B CA 1
ATOM 4385 C C . GLN B 1 106 ? 68.998 30.209 50.954 1.00 23.53 139 GLN B C 1
ATOM 4386 O O . GLN B 1 106 ? 67.976 29.515 50.830 1.00 22.89 139 GLN B O 1
ATOM 4392 N N . GLY B 1 107 ? 70.100 30.028 50.223 1.00 23.27 140 GLY B N 1
ATOM 4393 C CA . GLY B 1 107 ? 70.223 28.924 49.269 1.00 22.90 140 GLY B CA 1
ATOM 4394 C C . GLY B 1 107 ? 70.142 27.552 49.933 1.00 22.17 140 GLY B C 1
ATOM 4395 O O . GLY B 1 107 ? 69.611 26.600 49.349 1.00 22.22 140 GLY B O 1
ATOM 4396 N N . GLN B 1 108 ? 70.664 27.455 51.156 1.00 22.14 141 GLN B N 1
ATOM 4397 C CA . GLN B 1 108 ? 70.626 26.224 51.926 1.00 21.18 141 GLN B CA 1
ATOM 4398 C C . GLN B 1 108 ? 69.189 25.990 52.399 1.00 20.47 141 GLN B C 1
ATOM 4399 O O . GLN B 1 108 ? 68.699 24.866 52.349 1.00 19.79 141 GLN B O 1
ATOM 4405 N N . ALA B 1 109 ? 68.528 27.052 52.853 1.00 20.22 142 ALA B N 1
ATOM 4406 C CA . ALA B 1 109 ? 67.135 27.001 53.281 1.00 19.98 142 ALA B CA 1
ATOM 4407 C C . ALA B 1 109 ? 66.198 26.637 52.129 1.00 19.48 142 ALA B C 1
ATOM 4408 O O . ALA B 1 109 ? 65.180 25.982 52.347 1.00 19.71 142 ALA B O 1
ATOM 4410 N N . LEU B 1 110 ? 66.529 27.067 50.914 1.00 19.18 143 LEU B N 1
ATOM 4411 C CA . LEU B 1 110 ? 65.700 26.762 49.752 1.00 18.75 143 LEU B CA 1
ATOM 4412 C C . LEU B 1 110 ? 65.820 25.286 49.435 1.00 18.55 143 LEU B C 1
ATOM 4413 O O . LEU B 1 110 ? 64.818 24.608 49.242 1.00 17.83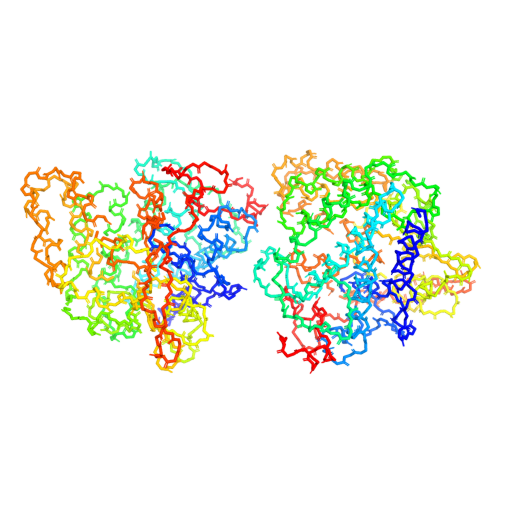 143 LEU B O 1
ATOM 4418 N N . ALA B 1 111 ? 67.057 24.800 49.395 1.00 18.87 144 ALA B N 1
ATOM 4419 C CA . ALA B 1 111 ? 67.295 23.374 49.127 1.00 18.58 144 ALA B CA 1
ATOM 4420 C C . ALA B 1 111 ? 66.631 22.501 50.192 1.00 18.57 144 ALA B C 1
ATOM 4421 O O . ALA B 1 111 ? 66.125 21.423 49.875 1.00 18.89 144 ALA B O 1
ATOM 4423 N N . LEU B 1 112 ? 66.639 22.932 51.457 1.00 18.71 145 LEU B N 1
ATOM 4424 C CA . LEU B 1 112 ? 65.936 22.192 52.502 1.00 18.50 145 LEU B CA 1
ATOM 4425 C C . LEU B 1 112 ? 64.414 22.258 52.363 1.00 18.58 145 LEU B C 1
ATOM 4426 O O . LEU B 1 112 ? 63.716 21.267 52.604 1.00 17.47 145 LEU B O 1
ATOM 4431 N N . ARG B 1 113 ? 63.887 23.420 51.970 1.00 18.81 146 ARG B N 1
ATOM 4432 C CA . ARG B 1 113 ? 62.451 23.507 51.672 1.00 19.15 146 ARG B CA 1
ATOM 4433 C C . ARG B 1 113 ? 62.063 22.582 50.510 1.00 19.02 146 ARG B C 1
ATOM 4434 O O . ARG B 1 113 ? 60.998 21.968 50.544 1.00 19.31 146 ARG B O 1
ATOM 4442 N N . ALA B 1 114 ? 62.932 22.466 49.501 1.00 19.31 147 ALA B N 1
ATOM 4443 C CA . ALA B 1 114 ? 62.700 21.563 48.354 1.00 18.88 147 ALA B CA 1
ATOM 4444 C C . ALA B 1 114 ? 62.728 20.112 48.819 1.00 18.88 147 ALA B C 1
ATOM 4445 O O . ALA B 1 114 ? 61.944 19.279 48.347 1.00 18.78 147 ALA B O 1
ATOM 4447 N N . PHE B 1 115 ? 63.641 19.819 49.741 1.00 19.26 148 PHE B N 1
ATOM 4448 C CA . PHE B 1 115 ? 63.706 18.492 50.349 1.00 19.62 148 PHE B CA 1
ATOM 4449 C C . PHE B 1 115 ? 62.419 18.206 51.118 1.00 19.18 148 PHE B C 1
ATOM 4450 O O . PHE B 1 115 ? 61.871 17.113 51.034 1.00 18.65 148 PHE B O 1
ATOM 4458 N N . CYS B 1 116 ? 61.931 19.197 51.851 1.00 19.31 149 CYS B N 1
ATOM 4459 C CA . CYS B 1 116 ? 60.670 19.073 52.601 1.00 19.65 149 CYS B CA 1
ATOM 4460 C C . CYS B 1 116 ? 59.450 18.781 51.687 1.00 19.74 149 CYS B C 1
ATOM 4461 O O . CYS B 1 116 ? 58.664 17.871 51.966 1.00 20.10 149 CYS B O 1
ATOM 4464 N N . TYR B 1 117 ? 59.299 19.543 50.607 1.00 19.78 150 TYR B N 1
ATOM 4465 C CA . TYR B 1 117 ? 58.189 19.339 49.668 1.00 19.43 150 TYR B CA 1
ATOM 4466 C C . TYR B 1 117 ? 58.349 18.026 48.883 1.00 19.04 150 TYR B C 1
ATOM 4467 O O . TYR B 1 117 ? 57.349 17.356 48.606 1.00 18.55 150 TYR B O 1
ATOM 4476 N N . LEU B 1 118 ? 59.597 17.645 48.591 1.00 18.60 151 LEU B N 1
ATOM 4477 C CA . LEU B 1 118 ? 59.886 16.347 47.971 1.00 18.46 151 LEU B CA 1
ATOM 4478 C C . LEU B 1 118 ? 59.367 15.208 48.851 1.00 18.22 151 LEU B C 1
ATOM 4479 O O . LEU B 1 118 ? 58.819 14.228 48.341 1.00 18.70 151 LEU B O 1
ATOM 4484 N N . HIS B 1 119 ? 59.563 15.321 50.167 1.00 17.95 152 HIS B N 1
ATOM 4485 C CA . HIS B 1 119 ? 59.019 14.346 51.101 1.00 17.79 152 HIS B CA 1
ATOM 4486 C C . HIS B 1 119 ? 57.472 14.343 51.119 1.00 17.36 152 HIS B C 1
ATOM 4487 O O . HIS B 1 119 ? 56.836 13.284 51.112 1.00 16.86 152 HIS B O 1
ATOM 4494 N N . LEU B 1 120 ? 56.862 15.519 51.187 1.00 17.17 153 LEU B N 1
ATOM 4495 C CA . LEU B 1 120 ? 55.393 15.604 51.275 1.00 17.42 153 LEU B CA 1
ATOM 4496 C C . LEU B 1 120 ? 54.707 15.064 50.008 1.00 18.00 153 LEU B C 1
ATOM 4497 O O . LEU B 1 120 ? 53.778 14.245 50.099 1.00 18.53 153 LEU B O 1
ATOM 4502 N N . VAL B 1 121 ? 55.170 15.503 48.836 1.00 18.09 154 VAL B N 1
ATOM 4503 C CA . VAL B 1 121 ? 54.534 15.120 47.558 1.00 18.14 154 VAL B CA 1
ATOM 4504 C C . VAL B 1 121 ? 54.488 13.585 47.441 1.00 18.47 154 VAL B C 1
ATOM 4505 O O . VAL B 1 121 ? 53.442 13.010 47.164 1.00 18.36 154 VAL B O 1
ATOM 4509 N N . GLN B 1 122 ? 55.600 12.941 47.781 1.00 18.99 155 GLN B N 1
ATOM 4510 C CA . GLN B 1 122 ? 55.728 11.475 47.694 1.00 18.99 155 GLN B CA 1
ATOM 4511 C C . GLN B 1 122 ? 54.912 10.693 48.717 1.00 19.28 155 GLN B C 1
ATOM 4512 O O . GLN B 1 122 ? 54.508 9.552 48.444 1.00 19.38 155 GLN B O 1
ATOM 4518 N N . HIS B 1 123 ? 54.651 11.284 49.884 1.00 19.38 156 HIS B N 1
ATOM 4519 C CA . HIS B 1 123 ? 54.035 10.540 50.983 1.00 19.42 156 HIS B CA 1
ATOM 4520 C C . HIS B 1 123 ? 52.504 10.656 51.095 1.00 19.83 156 HIS B C 1
ATOM 4521 O O . HIS B 1 123 ? 51.863 9.713 51.581 1.00 20.35 156 HIS B O 1
ATOM 4528 N N . TYR B 1 124 ? 51.925 11.764 50.614 1.00 19.46 157 TYR B N 1
ATOM 4529 C CA . TYR B 1 124 ? 50.499 12.056 50.827 1.00 19.86 157 TYR B CA 1
ATOM 4530 C C . TYR B 1 124 ? 49.585 11.867 49.602 1.00 20.56 157 TYR B C 1
ATOM 4531 O O . TYR B 1 124 ? 48.358 12.013 49.702 1.00 21.07 157 TYR B O 1
ATOM 4540 N N . GLN B 1 125 ? 50.172 11.507 48.469 1.00 20.45 158 GLN B N 1
ATOM 4541 C CA . GLN B 1 125 ? 49.396 11.211 47.271 1.00 21.26 158 GLN B CA 1
ATOM 4542 C C . GLN B 1 125 ? 50.192 10.279 46.394 1.00 21.40 158 GLN B C 1
ATOM 4543 O O . GLN B 1 125 ? 51.421 10.289 46.433 1.00 21.39 158 GLN B O 1
ATOM 4549 N N . PHE B 1 126 ? 49.498 9.533 45.539 1.00 22.56 159 PHE B N 1
ATOM 4550 C CA . PHE B 1 126 ? 50.178 8.603 44.639 1.00 22.36 159 PHE B CA 1
ATOM 4551 C C . PHE B 1 126 ? 51.054 9.346 43.645 1.00 22.23 159 PHE B C 1
ATOM 4552 O O . PHE B 1 126 ? 50.990 10.571 43.529 1.00 22.37 159 PHE B O 1
ATOM 4560 N N . THR B 1 127 ? 51.913 8.608 42.964 1.00 21.77 160 THR B N 1
ATOM 4561 C CA . THR B 1 127 ? 53.062 9.218 42.308 1.00 21.30 160 THR B CA 1
ATOM 4562 C C . THR B 1 127 ? 52.646 10.118 41.126 1.00 21.56 160 THR B C 1
ATOM 4563 O O . THR B 1 127 ? 51.534 10.010 40.597 1.00 21.16 160 THR B O 1
ATOM 4567 N N . TYR B 1 128 ? 53.557 11.004 40.743 1.00 21.43 161 TYR B N 1
ATOM 4568 C CA . TYR B 1 128 ? 53.324 11.987 39.696 1.00 22.04 161 TYR B CA 1
ATOM 4569 C C . TYR B 1 128 ? 52.909 11.326 38.381 1.00 22.80 161 TYR B C 1
ATOM 4570 O O . TYR B 1 128 ? 51.961 11.751 37.731 1.00 23.59 161 TYR B O 1
ATOM 4579 N N . LEU B 1 129 ? 53.609 10.268 37.994 1.00 23.07 162 LEU B N 1
ATOM 4580 C CA . LEU B 1 129 ? 53.326 9.633 36.718 1.00 23.67 162 LEU B CA 1
ATOM 4581 C C . LEU B 1 129 ? 52.001 8.845 36.746 1.00 24.29 162 LEU B C 1
ATOM 4582 O O . LEU B 1 129 ? 51.517 8.445 35.705 1.00 25.67 162 LEU B O 1
ATOM 4587 N N . LYS B 1 130 ? 51.421 8.628 37.924 1.00 24.61 163 LYS B N 1
ATOM 4588 C CA . LYS B 1 130 ? 50.077 8.051 38.016 1.00 25.12 163 LYS B CA 1
ATOM 4589 C C . LYS B 1 130 ? 49.064 9.123 37.625 1.00 25.70 163 LYS B C 1
ATOM 4590 O O . LYS B 1 130 ? 48.264 8.919 36.722 1.00 25.36 163 LYS B O 1
ATOM 4596 N N . ASP B 1 131 ? 49.131 10.283 38.279 1.00 25.49 164 ASP B N 1
ATOM 4597 C CA . ASP B 1 131 ? 48.130 11.333 38.079 1.00 26.09 164 ASP B CA 1
ATOM 4598 C C . ASP B 1 131 ? 48.745 12.671 38.514 1.00 25.77 164 ASP B C 1
ATOM 4599 O O . ASP B 1 131 ? 48.820 12.968 39.706 1.00 26.15 164 ASP B O 1
ATOM 4604 N N . LYS B 1 132 ? 49.191 13.459 37.545 1.00 25.62 165 LYS B N 1
ATOM 4605 C CA . LYS B 1 132 ? 50.013 14.630 37.841 1.00 25.77 165 LYS B CA 1
ATOM 4606 C C . LYS B 1 132 ? 49.246 15.848 38.377 1.00 25.64 165 LYS B C 1
ATOM 4607 O O . LYS B 1 132 ? 49.862 16.736 38.980 1.00 24.65 165 LYS B O 1
ATOM 4613 N N . ASP B 1 133 ? 47.925 15.882 38.196 1.00 25.58 166 ASP B N 1
ATOM 4614 C CA . ASP B 1 133 ? 47.111 17.008 38.680 1.00 26.11 166 ASP B CA 1
ATOM 4615 C C . ASP B 1 133 ? 46.198 16.643 39.837 1.00 25.60 166 ASP B C 1
ATOM 4616 O O . ASP B 1 133 ? 45.291 17.417 40.180 1.00 25.75 166 ASP B O 1
ATOM 4621 N N . ALA B 1 134 ? 46.427 15.474 40.440 1.00 24.70 167 ALA B N 1
ATOM 4622 C CA . ALA B 1 134 ? 45.708 15.090 41.641 1.00 24.52 167 ALA B CA 1
ATOM 4623 C C . ALA B 1 134 ? 46.045 16.055 42.776 1.00 23.93 167 ALA B C 1
ATOM 4624 O O . ALA B 1 134 ? 47.169 16.578 42.839 1.00 23.39 167 ALA B O 1
ATOM 4626 N N . PRO B 1 135 ? 45.084 16.287 43.679 1.00 24.09 168 PRO B N 1
ATOM 4627 C CA . PRO B 1 135 ? 45.386 17.081 44.873 1.00 24.32 168 PRO B CA 1
ATOM 4628 C C . PRO B 1 135 ? 46.418 16.412 45.798 1.00 23.78 168 PRO B C 1
ATOM 4629 O O . PRO B 1 135 ? 46.529 15.169 45.819 1.00 23.36 168 PRO B O 1
ATOM 4633 N N . CYS B 1 136 ? 47.157 17.230 46.554 1.00 23.38 169 CYS B N 1
ATOM 4634 C CA . CYS B 1 136 ? 48.251 16.737 47.389 1.00 22.44 169 CYS B CA 1
ATOM 4635 C C . CYS B 1 136 ? 48.336 17.395 48.778 1.00 22.11 169 CYS B C 1
ATOM 4636 O O . CYS B 1 136 ? 47.789 16.852 49.754 1.00 21.23 169 CYS B O 1
ATOM 4639 N N . VAL B 1 137 ? 49.039 18.525 48.892 1.00 21.52 170 VAL B N 1
ATOM 4640 C CA . VAL B 1 137 ? 49.181 19.218 50.182 1.00 21.32 170 VAL B CA 1
ATOM 4641 C C . VAL B 1 137 ? 49.226 20.730 49.936 1.00 21.53 170 VAL B C 1
ATOM 4642 O O . VAL B 1 137 ? 49.567 21.142 48.822 1.00 20.55 170 VAL B O 1
ATOM 4646 N N . PRO B 1 138 ? 48.942 21.534 50.982 1.00 21.53 171 PRO B N 1
ATOM 4647 C CA . PRO B 1 138 ? 49.145 22.994 50.941 1.00 22.08 171 PRO B CA 1
ATOM 4648 C C . PRO B 1 138 ? 50.613 23.385 50.786 1.00 22.01 171 PRO B C 1
ATOM 4649 O O . PRO B 1 138 ? 51.498 22.683 51.308 1.00 21.58 171 PRO B O 1
ATOM 4653 N N . ILE B 1 139 ? 50.870 24.469 50.047 1.00 22.15 172 ILE B N 1
ATOM 4654 C CA . ILE B 1 139 ? 52.225 24.975 49.815 1.00 21.97 172 ILE B CA 1
ATOM 4655 C C . ILE B 1 139 ? 52.362 26.348 50.476 1.00 22.45 172 ILE B C 1
ATOM 4656 O O . ILE B 1 139 ? 51.764 27.306 50.008 1.00 23.11 172 ILE B O 1
ATOM 4661 N N . TYR B 1 140 ? 53.125 26.420 51.572 1.00 22.57 173 TYR B N 1
ATOM 4662 C CA . TYR B 1 140 ? 53.455 27.690 52.245 1.00 22.89 173 TYR B CA 1
ATOM 4663 C C . TYR B 1 140 ? 54.881 28.103 51.881 1.00 23.40 173 TYR B C 1
ATOM 4664 O O . TYR B 1 140 ? 55.791 27.277 51.857 1.00 23.53 173 TYR B O 1
ATOM 4673 N N . THR B 1 141 ? 55.067 29.388 51.601 1.00 23.77 174 THR B N 1
ATOM 4674 C CA . THR B 1 141 ? 56.380 29.932 51.282 1.00 24.23 174 THR B CA 1
ATOM 4675 C C . THR B 1 141 ? 56.696 31.222 52.040 1.00 25.57 174 THR B C 1
ATOM 4676 O O . THR B 1 141 ? 57.851 31.635 52.073 1.00 26.45 174 THR B O 1
ATOM 4680 N N . GLU B 1 142 ? 55.684 31.883 52.590 1.00 27.19 175 GLU B N 1
ATOM 4681 C CA . GLU B 1 142 ? 55.894 33.000 53.513 1.00 29.22 175 GLU B CA 1
ATOM 4682 C C . GLU B 1 142 ? 55.934 32.453 54.935 1.00 29.43 175 GLU B C 1
ATOM 4683 O O . GLU B 1 142 ? 55.405 31.375 55.197 1.00 28.99 175 GLU B O 1
ATOM 4689 N N . PRO B 1 143 ? 56.578 33.187 55.860 1.00 29.96 176 PRO B N 1
ATOM 4690 C CA . PRO B 1 143 ? 56.575 32.747 57.252 1.00 29.59 176 PRO B CA 1
ATOM 4691 C C . PRO B 1 143 ? 55.198 32.927 57.885 1.00 29.20 176 PRO B C 1
ATOM 4692 O O . PRO B 1 143 ? 54.477 33.852 57.519 1.00 29.04 176 PRO B O 1
ATOM 4696 N N . THR B 1 144 ? 54.841 32.039 58.814 1.00 28.23 177 THR B N 1
ATOM 4697 C CA . THR B 1 144 ? 53.527 32.072 59.458 1.00 28.27 177 THR B CA 1
ATOM 4698 C C . THR B 1 144 ? 53.470 33.153 60.535 1.00 28.99 177 THR B C 1
ATOM 4699 O O . THR B 1 144 ? 54.470 33.424 61.206 1.00 29.69 177 THR B O 1
ATOM 4703 N N . THR B 1 145 ? 52.299 33.765 60.697 1.00 29.11 178 THR B N 1
ATOM 4704 C CA . THR B 1 145 ? 52.031 34.715 61.779 1.00 29.53 178 THR B CA 1
ATOM 4705 C C . THR B 1 145 ? 50.627 34.422 62.290 1.00 29.34 178 THR B C 1
ATOM 4706 O O . THR B 1 145 ? 49.954 33.547 61.750 1.00 29.19 178 THR B O 1
ATOM 4710 N N . SER B 1 146 ? 50.174 35.150 63.311 1.00 29.68 179 SER B N 1
ATOM 4711 C CA A SER B 1 146 ? 48.821 34.955 63.838 0.50 29.94 179 SER B CA 1
ATOM 4712 C CA B SER B 1 146 ? 48.821 34.975 63.848 0.50 29.77 179 SER B CA 1
ATOM 4713 C C . SER B 1 146 ? 47.746 35.342 62.828 1.00 29.87 179 SER B C 1
ATOM 4714 O O . SER B 1 146 ? 46.571 35.015 63.015 1.00 30.29 179 SER B O 1
ATOM 4719 N N . GLY B 1 147 ? 48.142 36.040 61.765 1.00 29.85 180 GLY B N 1
ATOM 4720 C CA . GLY B 1 147 ? 47.213 36.434 60.715 1.00 29.90 180 GLY B CA 1
ATOM 4721 C C . GLY B 1 147 ? 47.113 35.465 59.555 1.00 29.15 180 GLY B C 1
ATOM 4722 O O . GLY B 1 147 ? 46.187 35.567 58.756 1.00 29.75 180 GLY B O 1
ATOM 4723 N N . THR B 1 148 ? 48.064 34.536 59.453 1.00 28.49 181 THR B N 1
ATOM 4724 C CA . THR B 1 148 ? 48.146 33.615 58.313 1.00 27.50 181 THR B CA 1
ATOM 4725 C C . THR B 1 148 ? 46.941 32.676 58.246 1.00 26.91 181 THR B C 1
ATOM 4726 O O . THR B 1 148 ? 46.581 32.046 59.237 1.00 26.43 181 THR B O 1
ATOM 4730 N N . LYS B 1 149 ? 46.336 32.575 57.062 1.00 26.59 182 LYS B N 1
ATOM 4731 C CA . LYS B 1 149 ? 45.176 31.722 56.874 1.00 26.16 182 LYS B CA 1
ATOM 4732 C C . LYS B 1 149 ? 45.645 30.375 56.344 1.00 25.14 182 LYS B C 1
ATOM 4733 O O . LYS B 1 149 ? 46.595 30.312 55.569 1.00 25.18 182 LYS B O 1
ATOM 4735 N N . PRO B 1 150 ? 44.976 29.287 56.743 1.00 24.99 183 PRO B N 1
ATOM 4736 C CA . PRO B 1 150 ? 45.413 28.030 56.173 1.00 24.74 183 PRO B CA 1
ATOM 4737 C C . PRO B 1 150 ? 44.986 27.933 54.704 1.00 24.49 183 PRO B C 1
ATOM 4738 O O . PRO B 1 150 ? 43.958 28.507 54.310 1.00 24.85 183 PRO B O 1
ATOM 4742 N N . LYS B 1 151 ? 45.779 27.215 53.917 1.00 23.96 184 LYS B N 1
ATOM 47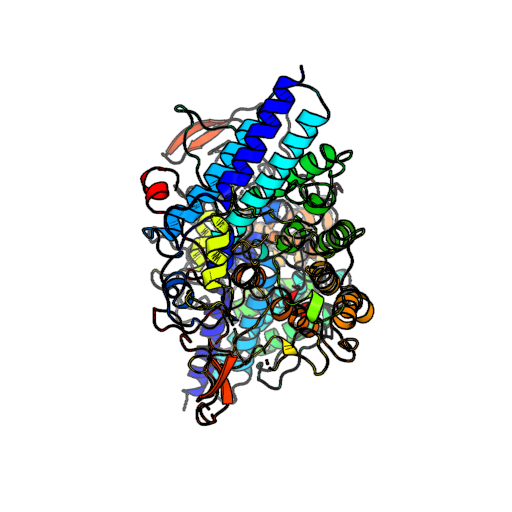43 C CA A LYS B 1 151 ? 45.526 27.065 52.489 0.50 23.78 184 LYS B CA 1
ATOM 4744 C CA B LYS B 1 151 ? 45.541 27.058 52.489 0.50 23.79 184 LYS B CA 1
ATOM 4745 C C . LYS B 1 151 ? 44.971 25.682 52.163 1.00 23.57 184 LYS B C 1
ATOM 4746 O O . LYS B 1 151 ? 45.144 24.728 52.936 1.00 22.72 184 LYS B O 1
ATOM 4757 N N . GLY B 1 152 ? 44.310 25.591 51.008 1.00 24.03 185 GLY B N 1
ATOM 4758 C CA . GLY B 1 152 ? 43.826 24.324 50.462 1.00 24.43 185 GLY B CA 1
ATOM 4759 C C . GLY B 1 152 ? 44.949 23.596 49.744 1.00 24.22 185 GLY B C 1
ATOM 4760 O O . GLY B 1 152 ? 46.085 24.089 49.685 1.00 24.22 185 GLY B O 1
ATOM 4761 N N . LYS B 1 153 ? 44.636 22.415 49.202 1.00 24.33 186 LYS B N 1
ATOM 4762 C CA . LYS B 1 153 ? 45.658 21.544 48.615 1.00 24.10 186 LYS B CA 1
ATOM 4763 C C . LYS B 1 153 ? 46.135 22.081 47.280 1.00 23.86 186 LYS B C 1
ATOM 4764 O O . LYS B 1 153 ? 45.334 22.544 46.450 1.00 24.48 186 LYS B O 1
ATOM 4770 N N . SER B 1 154 ? 47.444 22.022 47.071 1.00 23.17 187 SER B N 1
ATOM 4771 C CA . SER B 1 154 ? 47.997 22.201 45.761 1.00 22.80 187 SER B CA 1
ATOM 4772 C C . SER B 1 154 ? 48.096 20.808 45.160 1.00 22.37 187 SER B C 1
ATOM 4773 O O . SER B 1 154 ? 48.158 19.798 45.892 1.00 22.28 187 SER B O 1
ATOM 4776 N N . THR B 1 155 ? 48.092 20.768 43.833 1.00 21.90 188 THR B N 1
ATOM 4777 C CA . THR B 1 155 ? 48.198 19.521 43.086 1.00 21.31 188 THR B CA 1
ATOM 4778 C C . THR B 1 155 ? 49.624 19.003 43.156 1.00 20.55 188 THR B C 1
ATOM 4779 O O . THR B 1 155 ? 50.561 19.754 43.423 1.00 20.19 188 THR B O 1
ATOM 4783 N N . VAL B 1 156 ? 49.771 17.700 42.913 1.00 19.60 189 VAL B N 1
ATOM 4784 C CA . VAL B 1 156 ? 51.058 17.069 42.822 1.00 18.50 189 VAL B CA 1
ATOM 4785 C C . VAL B 1 156 ? 52.021 17.840 41.928 1.00 18.33 189 VAL B C 1
ATOM 4786 O O . VAL B 1 156 ? 53.124 18.194 42.370 1.00 17.66 189 VAL B O 1
ATOM 4790 N N . ALA B 1 157 ? 51.596 18.101 40.680 1.00 18.34 190 ALA B N 1
ATOM 4791 C CA . ALA B 1 157 ? 52.417 18.791 39.688 1.00 18.57 190 ALA B CA 1
ATOM 4792 C C . ALA B 1 157 ? 52.839 20.173 40.184 1.00 18.65 190 ALA B C 1
ATOM 4793 O O . ALA B 1 157 ? 53.952 20.616 39.913 1.00 18.40 190 ALA B O 1
ATOM 4795 N N . GLN B 1 158 ? 51.943 20.825 40.910 1.00 19.29 191 GLN B N 1
ATOM 4796 C CA . GLN B 1 158 ? 52.207 22.140 41.517 1.00 19.96 191 GLN B CA 1
ATOM 4797 C C . GLN B 1 158 ? 53.286 22.090 42.615 1.00 20.19 191 GLN B C 1
ATOM 4798 O O . GLN B 1 158 ? 54.149 22.973 42.657 1.00 20.61 191 GLN B O 1
ATOM 4804 N N . VAL B 1 159 ? 53.248 21.065 43.476 1.00 20.04 192 VAL B N 1
ATOM 4805 C CA . VAL B 1 159 ? 54.305 20.846 44.473 1.00 20.04 192 VAL B CA 1
ATOM 4806 C C . VAL B 1 159 ? 55.650 20.605 43.774 1.00 20.23 192 VAL B C 1
ATOM 4807 O O . VAL B 1 159 ? 56.674 21.087 44.229 1.00 20.12 192 VAL B O 1
ATOM 4811 N N . TYR B 1 160 ? 55.655 19.888 42.652 1.00 20.66 193 TYR B N 1
ATOM 4812 C CA . TYR B 1 160 ? 56.908 19.708 41.914 1.00 21.14 193 TYR B CA 1
ATOM 4813 C C . TYR B 1 160 ? 57.420 21.021 41.321 1.00 21.92 193 TYR B C 1
ATOM 4814 O O . TYR B 1 160 ? 58.631 21.213 41.178 1.00 22.67 193 TYR B O 1
ATOM 4823 N N . GLN B 1 161 ? 56.511 21.926 40.999 1.00 22.68 194 GLN B N 1
ATOM 4824 C CA . GLN B 1 161 ? 56.911 23.237 40.483 1.00 23.62 194 GLN B CA 1
ATOM 4825 C C . GLN B 1 161 ? 57.544 24.102 41.570 1.00 23.36 194 GLN B C 1
ATOM 4826 O O . GLN B 1 161 ? 58.465 24.886 41.307 1.00 23.29 194 GLN B O 1
ATOM 4832 N N . GLN B 1 162 ? 57.057 23.951 42.789 1.00 23.48 195 GLN B N 1
ATOM 4833 C CA . GLN B 1 162 ? 57.712 24.548 43.950 1.00 23.35 195 GLN B CA 1
ATOM 4834 C C . GLN B 1 162 ? 59.118 23.938 44.167 1.00 22.87 195 GLN B C 1
ATOM 4835 O O . GLN B 1 162 ? 60.081 24.657 44.471 1.00 22.85 195 GLN B O 1
ATOM 4841 N N . ILE B 1 163 ? 59.224 22.614 44.024 1.00 21.87 196 ILE B N 1
ATOM 4842 C CA . ILE B 1 163 ? 60.476 21.892 44.259 1.00 21.10 196 ILE B CA 1
ATOM 4843 C C . ILE B 1 163 ? 61.568 22.359 43.300 1.00 21.20 196 ILE B C 1
ATOM 4844 O O . ILE B 1 163 ? 62.682 22.646 43.723 1.00 20.89 196 ILE B O 1
ATOM 4849 N N . PHE B 1 164 ? 61.224 22.492 42.016 1.00 21.70 197 PHE B N 1
ATOM 4850 C CA . PHE B 1 164 ? 62.162 22.935 40.996 1.00 22.20 197 PHE B CA 1
ATOM 4851 C C . PHE B 1 164 ? 62.489 24.442 41.067 1.00 22.51 197 PHE B C 1
ATOM 4852 O O . PHE B 1 164 ? 63.622 24.841 40.794 1.00 22.77 197 PHE B O 1
ATOM 4860 N N . ASP B 1 165 ? 61.510 25.263 41.427 1.00 22.13 198 ASP B N 1
ATOM 4861 C CA . ASP B 1 165 ? 61.760 26.705 41.585 1.00 22.40 198 ASP B CA 1
ATOM 4862 C C . ASP B 1 165 ? 62.787 26.883 42.703 1.00 22.20 198 ASP B C 1
ATOM 4863 O O . ASP B 1 165 ? 63.827 27.520 42.499 1.00 22.51 198 ASP B O 1
ATOM 4868 N N . ASP B 1 166 ? 62.502 26.276 43.863 1.00 22.04 199 ASP B N 1
ATOM 4869 C CA . ASP B 1 166 ? 63.415 26.294 45.035 1.00 22.07 199 ASP B CA 1
ATOM 4870 C C . ASP B 1 166 ? 64.825 25.789 44.701 1.00 22.14 199 ASP B C 1
ATOM 4871 O O . ASP B 1 166 ? 65.835 26.385 45.115 1.00 22.57 199 ASP B O 1
ATOM 4876 N N . LEU B 1 167 ? 64.897 24.688 43.955 1.00 21.51 200 LEU B N 1
ATOM 4877 C CA . LEU B 1 167 ? 66.182 24.109 43.574 1.00 21.29 200 LEU B CA 1
ATOM 4878 C C . LEU B 1 167 ? 66.971 24.970 42.593 1.00 21.86 200 LEU B C 1
ATOM 4879 O O . LEU B 1 167 ? 68.198 25.046 42.698 1.00 21.85 200 LEU B O 1
ATOM 4884 N N . ASN B 1 168 ? 66.282 25.617 41.642 1.00 22.05 201 ASN B N 1
ATOM 4885 C CA . ASN B 1 168 ? 66.958 26.475 40.657 1.00 22.10 201 ASN B CA 1
ATOM 4886 C C . ASN B 1 168 ? 67.530 27.736 41.315 1.00 22.51 201 ASN B C 1
ATOM 4887 O O . ASN B 1 168 ? 68.646 28.173 41.008 1.00 22.63 201 ASN B O 1
ATOM 4892 N N . LEU B 1 169 ? 66.773 28.304 42.237 1.00 22.50 202 LEU B N 1
ATOM 4893 C CA . LEU B 1 169 ? 67.239 29.465 42.989 1.00 22.95 202 LEU B CA 1
ATOM 4894 C C . LEU B 1 169 ? 68.382 29.058 43.951 1.00 23.22 202 LEU B C 1
ATOM 4895 O O . LEU B 1 169 ? 69.406 29.725 43.997 1.00 2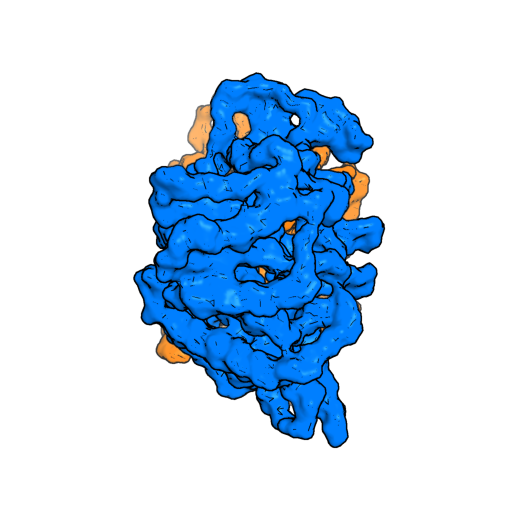3.42 202 LEU B O 1
ATOM 4900 N N . ALA B 1 170 ? 68.244 27.928 44.652 1.00 22.83 203 ALA B N 1
ATOM 4901 C CA . ALA B 1 170 ? 69.337 27.406 45.488 1.00 22.95 203 ALA B CA 1
ATOM 4902 C C . ALA B 1 170 ? 70.598 27.148 44.670 1.00 23.46 203 ALA B C 1
ATOM 4903 O O . ALA B 1 170 ? 71.696 27.327 45.172 1.00 23.99 203 ALA B O 1
ATOM 4905 N N . GLN B 1 171 ? 70.444 26.742 43.411 1.00 23.70 204 GLN B N 1
ATOM 4906 C CA . GLN B 1 171 ? 71.593 26.453 42.558 1.00 24.63 204 GLN B CA 1
ATOM 4907 C C . GLN B 1 171 ? 72.373 27.744 42.271 1.00 24.78 204 GLN B C 1
ATOM 4908 O O . GLN B 1 171 ? 73.601 27.729 42.190 1.00 25.24 204 GLN B O 1
ATOM 4914 N N . ASP B 1 172 ? 71.655 28.856 42.148 1.00 25.11 205 ASP B N 1
ATOM 4915 C CA . ASP B 1 172 ? 72.276 30.150 41.867 1.00 25.93 205 ASP B CA 1
ATOM 4916 C C . ASP B 1 172 ? 72.946 30.675 43.136 1.00 26.29 205 ASP B C 1
ATOM 4917 O O . ASP B 1 172 ? 74.118 31.041 43.127 1.00 26.84 205 ASP B O 1
ATOM 4919 N N . TYR B 1 173 ? 72.195 30.680 44.229 1.00 26.53 206 TYR B N 1
ATOM 4920 C CA . TYR B 1 173 ? 72.713 31.122 45.527 1.00 26.97 206 TYR B CA 1
ATOM 4921 C C . TYR B 1 173 ? 73.945 30.359 46.040 1.00 26.52 206 TYR B C 1
ATOM 4922 O O . TYR B 1 173 ? 74.779 30.949 46.710 1.00 25.77 206 TYR B O 1
ATOM 4931 N N . LEU B 1 174 ? 74.045 29.060 45.737 1.00 26.05 207 LEU B N 1
ATOM 4932 C CA . LEU B 1 174 ? 75.111 28.206 46.278 1.00 25.73 207 LEU B CA 1
ATOM 4933 C C . LEU B 1 174 ? 76.287 28.006 45.302 1.00 26.48 207 LEU B C 1
ATOM 4934 O O . LEU B 1 174 ? 77.190 27.197 45.582 1.00 25.40 207 LEU B O 1
ATOM 4939 N N . THR B 1 175 ? 76.288 28.747 44.183 1.00 27.07 208 THR B N 1
ATOM 4940 C CA A THR B 1 175 ? 77.345 28.641 43.170 0.50 27.93 208 THR B CA 1
ATOM 4941 C CA B THR B 1 175 ? 77.341 28.634 43.167 0.50 27.91 208 THR B CA 1
ATOM 4942 C C . THR B 1 175 ? 78.749 28.719 43.769 1.00 28.74 208 THR B C 1
ATOM 4943 O O . THR B 1 175 ? 79.613 27.909 43.440 1.00 28.80 208 THR B O 1
ATOM 4950 N N . ASN B 1 176 ? 78.967 29.703 44.645 1.00 30.17 209 ASN B N 1
ATOM 4951 C CA . ASN B 1 176 ? 80.283 29.960 45.239 1.00 31.67 209 ASN B CA 1
ATOM 4952 C C . ASN B 1 176 ? 80.518 29.317 46.596 1.00 32.01 209 ASN B C 1
ATOM 4953 O O . ASN B 1 176 ? 81.620 29.425 47.137 1.00 32.91 209 ASN B O 1
ATOM 4958 N N . TYR B 1 177 ? 79.499 28.663 47.154 1.00 31.26 210 TYR B N 1
ATOM 4959 C CA . TYR B 1 177 ? 79.612 28.063 48.474 1.00 31.92 210 TYR B CA 1
ATOM 4960 C C . TYR B 1 177 ? 80.538 26.845 48.447 1.00 32.52 210 TYR B C 1
ATOM 4961 O O . TYR B 1 177 ? 80.353 25.938 47.622 1.00 32.16 210 TYR B O 1
ATOM 4970 N N . VAL B 1 178 ? 81.529 26.840 49.344 1.00 33.43 211 VAL B N 1
ATOM 4971 C CA . VAL B 1 178 ? 82.441 25.698 49.517 1.00 33.40 211 VAL B CA 1
ATOM 4972 C C . VAL B 1 178 ? 82.404 25.254 50.977 1.00 33.57 211 VAL B C 1
ATOM 4973 O O . VAL B 1 178 ? 82.642 26.055 51.876 1.00 33.83 211 VAL B O 1
ATOM 4977 N N . ARG B 1 179 ? 82.098 23.981 51.218 1.00 32.92 212 ARG B N 1
ATOM 4978 C CA . ARG B 1 179 ? 81.942 23.469 52.591 1.00 33.21 212 ARG B CA 1
ATOM 4979 C C . ARG B 1 179 ? 83.239 23.502 53.415 1.00 34.12 212 ARG B C 1
ATOM 4980 O O . ARG B 1 179 ? 84.314 23.190 52.902 1.00 35.21 212 ARG B O 1
ATOM 4988 N N . LYS B 1 180 ? 83.119 23.854 54.695 1.00 35.14 213 LYS B N 1
ATOM 4989 C CA . LYS B 1 180 ? 84.266 23.886 55.620 1.00 36.16 213 LYS B CA 1
ATOM 4990 C C . LYS B 1 180 ? 84.473 22.540 56.330 1.00 35.85 213 LYS B C 1
ATOM 4991 O O . LYS B 1 180 ? 84.232 22.429 57.527 1.00 37.03 213 LYS B O 1
ATOM 4993 N N . GLY B 1 181 ? 84.927 21.527 55.595 1.00 35.61 214 GLY B N 1
ATOM 4994 C CA . GLY B 1 181 ? 85.217 20.215 56.188 1.00 34.89 214 GLY B CA 1
ATOM 4995 C C . GLY B 1 181 ? 84.001 19.316 56.347 1.00 33.88 214 GLY B C 1
ATOM 4996 O O . GLY B 1 181 ? 82.877 19.732 56.067 1.00 32.61 214 GLY B O 1
ATOM 4997 N N . ASP B 1 182 ? 84.230 18.090 56.828 1.00 32.76 215 ASP B N 1
ATOM 4998 C CA . ASP B 1 182 ? 83.192 17.055 56.867 1.00 32.05 215 ASP B CA 1
ATOM 4999 C C . ASP B 1 182 ? 82.039 17.399 57.822 1.00 31.54 215 ASP B C 1
ATOM 5000 O O . ASP B 1 182 ? 80.903 16.945 57.625 1.00 30.67 215 ASP B O 1
ATOM 5005 N N . GLY B 1 183 ? 82.323 18.210 58.842 1.00 30.67 216 GLY B N 1
ATOM 5006 C CA . GLY B 1 183 ? 81.305 18.656 59.794 1.00 30.29 216 GLY B CA 1
ATOM 5007 C C . GLY B 1 183 ? 80.215 19.525 59.183 1.00 29.51 216 GLY B C 1
ATOM 5008 O O . GLY B 1 183 ? 79.126 19.661 59.751 1.00 28.86 216 GLY B O 1
ATOM 5009 N N . GLN B 1 184 ? 80.517 20.103 58.023 1.00 29.26 217 GLN B N 1
ATOM 5010 C CA . GLN B 1 184 ? 79.604 20.967 57.300 1.00 29.11 217 GLN B CA 1
ATOM 5011 C C . GLN B 1 184 ? 78.849 20.215 56.207 1.00 27.19 217 GLN B C 1
ATOM 5012 O O . GLN B 1 184 ? 78.219 20.827 55.359 1.00 26.38 217 GLN B O 1
ATOM 5018 N N . LYS B 1 185 ? 78.905 18.883 56.229 1.00 25.78 218 LYS B N 1
ATOM 5019 C CA . LYS B 1 185 ? 78.203 18.067 55.245 1.00 24.78 218 LYS B CA 1
ATOM 5020 C C . LYS B 1 185 ? 76.678 17.998 55.472 1.00 24.29 218 LYS B C 1
ATOM 5021 O O . LYS B 1 185 ? 75.989 17.351 54.710 1.00 24.35 218 LYS B O 1
ATOM 5027 N N . PHE B 1 186 ? 76.159 18.651 56.507 1.00 25.02 219 PHE B N 1
ATOM 5028 C CA . PHE B 1 186 ? 74.704 18.852 56.645 1.00 24.83 219 PHE B CA 1
ATOM 5029 C C . PHE B 1 186 ? 74.197 20.051 55.852 1.00 24.64 219 PHE B C 1
ATOM 5030 O O . PHE B 1 186 ? 72.992 20.172 55.612 1.00 23.44 219 PHE B O 1
ATOM 5038 N N . LYS B 1 187 ? 75.109 20.951 55.487 1.00 24.28 220 LYS B N 1
ATOM 5039 C CA . LYS B 1 187 ? 74.740 22.125 54.710 1.00 24.24 220 LYS B CA 1
ATOM 5040 C C . LYS B 1 187 ? 74.627 21.756 53.223 1.00 23.52 220 LYS B C 1
ATOM 5041 O O . LYS B 1 187 ? 75.550 21.157 52.652 1.00 22.88 220 LYS B O 1
ATOM 5047 N N . PRO B 1 188 ? 73.468 22.066 52.607 1.00 22.65 221 PRO B N 1
ATOM 5048 C CA . PRO B 1 188 ? 73.328 21.873 51.167 1.00 22.83 221 PRO B CA 1
ATOM 5049 C C . PRO B 1 188 ? 74.338 22.712 50.402 1.00 23.00 221 PRO B C 1
ATOM 5050 O O . PRO B 1 188 ? 74.555 23.888 50.741 1.00 23.03 221 PRO B O 1
ATOM 5054 N N . ASN B 1 189 ? 74.960 22.101 49.404 1.00 22.64 222 ASN B N 1
ATOM 5055 C CA . ASN B 1 189 ? 75.838 22.806 48.479 1.00 22.90 222 ASN B CA 1
ATOM 5056 C C . ASN B 1 189 ? 75.349 22.550 47.038 1.00 22.44 222 ASN B C 1
ATOM 5057 O O . ASN B 1 189 ? 74.163 22.329 46.847 1.00 21.59 222 ASN B O 1
ATOM 5062 N N . THR B 1 190 ? 76.244 22.602 46.050 1.00 22.38 223 THR B N 1
ATOM 5063 C CA . THR B 1 190 ? 75.894 22.322 44.659 1.00 22.89 223 THR B CA 1
ATOM 5064 C C . THR B 1 190 ? 75.640 20.823 44.444 1.00 22.43 223 THR B C 1
ATOM 5065 O O . THR B 1 190 ? 74.826 20.433 43.607 1.00 22.29 223 THR B O 1
ATOM 5069 N N . ASP B 1 191 ? 76.360 19.989 45.188 1.00 22.32 224 ASP B N 1
ATOM 5070 C CA . ASP B 1 191 ? 76.235 18.542 45.025 1.00 22.06 224 ASP B CA 1
ATOM 5071 C C . ASP B 1 191 ? 74.856 18.073 45.534 1.00 21.21 224 ASP B C 1
ATOM 5072 O O . ASP B 1 191 ? 74.152 17.312 44.868 1.00 21.03 224 ASP B O 1
ATOM 5077 N N . VAL B 1 192 ? 74.474 18.550 46.707 1.00 20.84 225 VAL B N 1
ATOM 5078 C CA . VAL B 1 192 ? 73.151 18.288 47.272 1.00 20.35 225 VAL B CA 1
ATOM 5079 C C . VAL B 1 192 ? 72.043 18.818 46.355 1.00 20.10 225 VAL B C 1
ATOM 5080 O O . VAL B 1 192 ? 71.075 18.112 46.100 1.00 19.62 225 VAL B O 1
ATOM 5084 N N . VAL B 1 193 ? 72.181 20.045 45.842 1.00 20.41 226 VAL B N 1
ATOM 5085 C CA . VAL B 1 193 ? 71.170 20.567 44.932 1.00 20.20 226 VAL B CA 1
ATOM 5086 C C . VAL B 1 193 ? 70.982 19.672 43.714 1.00 20.17 226 VAL B C 1
ATOM 5087 O O . VAL B 1 193 ? 69.855 19.321 43.389 1.00 20.00 226 VAL B O 1
ATOM 5091 N N . ASN B 1 194 ? 72.081 19.306 43.051 1.00 20.34 227 ASN B N 1
ATOM 5092 C CA . ASN B 1 194 ? 72.021 18.505 41.835 1.00 20.58 227 ASN B CA 1
ATOM 5093 C C . ASN B 1 194 ? 71.390 17.130 42.037 1.00 20.39 227 ASN B C 1
ATOM 5094 O O . ASN B 1 194 ? 70.675 16.635 41.154 1.00 20.30 227 ASN B O 1
ATOM 5099 N N . GLY B 1 195 ? 71.722 16.520 43.169 1.00 20.02 228 GLY B N 1
ATOM 5100 C CA . GLY B 1 195 ? 71.174 15.234 43.596 1.00 19.50 228 GLY B CA 1
ATOM 5101 C C . GLY B 1 195 ? 69.707 15.322 43.990 1.00 19.19 228 GLY B C 1
ATOM 5102 O O . GLY B 1 195 ? 68.954 14.382 43.771 1.00 18.49 228 GLY B O 1
ATOM 5103 N N . LEU B 1 196 ? 69.293 16.434 44.602 1.00 19.05 229 LEU B N 1
ATOM 5104 C CA . LEU B 1 196 ? 67.880 16.654 44.869 1.00 18.94 229 LEU B CA 1
ATOM 5105 C C . LEU B 1 196 ? 67.131 16.840 43.542 1.00 19.67 229 LEU B C 1
ATOM 5106 O O . LEU B 1 196 ? 66.037 16.295 43.374 1.00 18.95 229 LEU B O 1
ATOM 5119 N N . ALA B 1 198 ? 68.196 15.528 40.680 1.00 22.55 231 ALA B N 1
ATOM 5120 C CA . ALA B 1 198 ? 68.168 14.179 40.092 1.00 22.72 231 ALA B CA 1
ATOM 5121 C C . ALA B 1 198 ? 66.955 13.381 40.574 1.00 22.23 231 ALA B C 1
ATOM 5122 O O . ALA B 1 198 ? 66.295 12.732 39.775 1.00 23.47 231 ALA B O 1
ATOM 5124 N N . ARG B 1 199 ? 66.655 13.447 41.863 1.00 22.33 232 ARG B N 1
ATOM 5125 C CA . ARG B 1 199 ? 65.495 12.748 42.435 1.00 21.64 232 ARG B CA 1
ATOM 5126 C C . ARG B 1 199 ? 64.175 13.282 41.874 1.00 21.32 232 ARG B C 1
ATOM 5127 O O . ARG B 1 199 ? 63.260 12.504 41.598 1.00 20.51 232 ARG B O 1
ATOM 5135 N N . ALA B 1 200 ? 64.084 14.607 41.726 1.00 20.68 233 ALA B N 1
ATOM 5136 C CA . ALA B 1 200 ? 62.873 15.259 41.246 1.00 20.91 233 ALA B CA 1
ATOM 5137 C C . ALA B 1 200 ? 62.639 15.004 39.761 1.00 20.88 233 ALA B C 1
ATOM 5138 O O . ALA B 1 200 ? 61.519 14.755 39.354 1.00 20.28 233 ALA B O 1
ATOM 5140 N N . TYR B 1 201 ? 63.700 15.055 38.964 1.00 21.23 234 TYR B N 1
ATOM 5141 C CA . TYR B 1 201 ? 63.638 14.689 37.565 1.00 21.58 234 TYR B CA 1
ATOM 5142 C C . TYR B 1 201 ? 63.194 13.235 37.410 1.00 21.41 234 TYR B C 1
ATOM 5143 O O . TYR B 1 201 ? 62.363 12.922 36.559 1.00 20.80 234 TYR B O 1
ATOM 5152 N N . LEU B 1 202 ? 63.737 12.364 38.248 1.00 21.25 235 LEU B N 1
ATOM 5153 C CA . LEU B 1 202 ? 63.384 10.942 38.200 1.00 21.14 235 LEU B CA 1
ATOM 5154 C C . LEU B 1 202 ? 61.898 10.779 38.531 1.00 21.23 235 LEU B C 1
ATOM 5155 O O . LEU B 1 202 ? 61.157 10.133 37.793 1.00 21.70 235 LEU B O 1
ATOM 5160 N N . LEU B 1 203 ? 61.462 11.409 39.615 1.00 20.96 236 LEU B N 1
ATOM 5161 C CA . LEU B 1 203 ? 60.072 11.310 40.065 1.00 20.71 236 LEU B CA 1
ATOM 5162 C C . LEU B 1 203 ? 59.033 11.911 39.103 1.00 20.69 236 LEU B C 1
ATOM 5163 O O . LEU B 1 203 ? 57.838 11.591 39.207 1.00 20.59 236 LEU B O 1
ATOM 5168 N N . THR B 1 204 ? 59.480 12.793 38.200 1.00 20.74 237 THR B N 1
ATOM 5169 C CA . THR B 1 204 ? 58.608 13.389 37.185 1.00 20.61 237 THR B CA 1
ATOM 5170 C C . THR B 1 204 ? 58.876 12.822 35.800 1.00 20.79 237 THR B C 1
ATOM 5171 O O . THR B 1 204 ? 58.423 13.368 34.795 1.00 20.53 237 THR B O 1
ATOM 5175 N N . GLY B 1 205 ? 59.610 11.713 35.748 1.00 20.95 238 GLY B N 1
ATOM 5176 C CA . GLY B 1 205 ? 59.844 11.014 34.502 1.00 21.01 238 GLY B CA 1
ATOM 5177 C C . GLY B 1 205 ? 60.745 11.725 33.516 1.00 21.32 238 GLY B C 1
ATOM 5178 O O . GLY B 1 205 ? 60.779 11.362 32.347 1.00 21.15 238 GLY B O 1
ATOM 5179 N N . GLN B 1 206 ? 61.496 12.728 33.977 1.00 21.04 239 GLN B N 1
ATOM 5180 C CA . GLN B 1 206 ? 62.416 13.445 33.099 1.00 21.24 239 GLN B CA 1
ATOM 5181 C C . GLN B 1 206 ? 63.757 12.716 33.097 1.00 21.31 239 GLN B C 1
ATOM 5182 O O . GLN B 1 206 ? 64.691 13.113 33.786 1.00 21.00 239 GLN B O 1
ATOM 5188 N N . TRP B 1 207 ? 63.835 11.643 32.321 1.00 21.65 240 TRP B N 1
ATOM 5189 C CA . TRP B 1 207 ? 64.911 10.676 32.471 1.00 21.88 240 TRP B CA 1
ATOM 5190 C C . TRP B 1 207 ? 66.277 11.241 32.075 1.00 21.67 240 TRP B C 1
ATOM 5191 O O . TRP B 1 207 ? 67.282 10.995 32.752 1.00 21.12 240 TRP B O 1
ATOM 5202 N N . GLY B 1 208 ? 66.321 11.995 30.987 1.00 21.74 241 GLY B N 1
ATOM 5203 C CA . GLY B 1 208 ? 67.571 12.599 30.537 1.00 22.00 241 GLY B CA 1
ATOM 5204 C C . GLY B 1 208 ? 68.161 13.571 31.539 1.00 22.14 241 GLY B C 1
ATOM 5205 O O . GLY B 1 208 ? 69.386 13.649 31.696 1.00 21.91 241 GLY B O 1
ATOM 5206 N N . GLU B 1 209 ? 67.294 14.302 32.236 1.00 22.30 242 GLU B N 1
ATOM 5207 C CA . GLU B 1 209 ? 67.738 15.314 33.177 1.00 22.51 242 GLU B CA 1
ATOM 5208 C C . GLU B 1 209 ? 68.199 14.652 34.473 1.00 21.52 242 GLU B C 1
ATOM 5209 O O . GLU B 1 209 ? 69.176 15.074 35.051 1.00 21.44 242 GLU B O 1
ATOM 5215 N N . ALA B 1 210 ? 67.460 13.631 34.908 1.00 21.06 243 ALA B N 1
ATOM 5216 C CA . ALA B 1 210 ? 67.757 12.826 36.084 1.00 20.63 243 ALA B CA 1
ATOM 5217 C C . ALA B 1 210 ? 69.145 12.198 36.012 1.00 20.64 243 ALA B C 1
ATOM 5218 O O . ALA B 1 210 ? 69.867 12.218 36.989 1.00 19.83 243 ALA B O 1
ATOM 5220 N N . ALA B 1 211 ? 69.483 11.620 34.862 1.00 20.54 244 ALA B N 1
ATOM 5221 C CA . ALA B 1 211 ? 70.804 11.040 34.620 1.00 20.62 244 ALA B CA 1
ATOM 5222 C C . ALA B 1 211 ? 71.904 12.092 34.615 1.00 20.97 244 ALA B C 1
ATOM 5223 O O . ALA B 1 211 ? 72.965 11.883 35.187 1.00 21.33 244 ALA B O 1
ATOM 5225 N N . LYS B 1 212 ? 71.650 13.231 33.978 1.00 21.07 245 LYS B N 1
ATOM 5226 C CA . LYS B 1 212 ? 72.627 14.311 33.955 1.00 21.53 245 LYS B CA 1
ATOM 5227 C C . LYS B 1 212 ? 72.926 14.849 35.351 1.00 20.90 245 LYS B C 1
ATOM 5228 O O . LYS B 1 212 ? 74.089 15.033 35.702 1.00 20.68 245 LYS B O 1
ATOM 5234 N N . ALA B 1 213 ? 71.874 15.126 36.120 1.00 20.59 246 ALA B N 1
ATOM 5235 C CA . ALA B 1 213 ? 72.004 15.728 37.452 1.00 20.48 246 ALA B CA 1
ATOM 5236 C C . ALA B 1 213 ? 72.652 14.778 38.449 1.00 20.31 246 ALA B C 1
ATOM 5237 O O . ALA B 1 213 ? 73.411 15.207 39.316 1.00 19.75 246 ALA B O 1
ATOM 5239 N N . ALA B 1 214 ? 72.315 13.493 38.335 1.00 20.29 247 ALA B N 1
ATOM 5240 C CA . ALA B 1 214 ? 72.892 12.438 39.176 1.00 20.42 247 ALA B CA 1
ATOM 5241 C C . ALA B 1 214 ? 74.411 12.327 39.008 1.00 21.06 247 ALA B C 1
ATOM 5242 O O . ALA B 1 214 ? 75.167 12.240 40.006 1.00 21.57 247 ALA B O 1
ATOM 5244 N N . GLU B 1 215 ? 74.853 12.337 37.751 1.00 21.54 248 GLU B N 1
ATOM 5245 C CA . GLU B 1 215 ? 76.271 12.296 37.414 1.00 22.11 248 GLU B CA 1
ATOM 5246 C C . GLU B 1 215 ? 76.957 13.572 37.902 1.00 22.36 248 GLU B C 1
ATOM 5247 O O . GLU B 1 215 ? 78.077 13.512 38.401 1.00 23.24 248 GLU B O 1
ATOM 5253 N N . ALA B 1 216 ? 76.266 14.711 37.837 1.00 21.90 249 ALA B N 1
ATOM 5254 C CA . ALA B 1 216 ? 76.841 15.962 38.349 1.00 21.86 249 ALA B CA 1
ATOM 5255 C C . ALA B 1 216 ? 77.014 15.901 39.877 1.00 21.57 249 ALA B C 1
ATOM 5256 O O . ALA B 1 216 ? 78.082 16.228 40.425 1.00 22.39 249 ALA B O 1
ATOM 5258 N N . ALA B 1 217 ? 75.976 15.418 40.552 1.00 20.92 250 ALA B N 1
ATOM 5259 C CA . ALA B 1 217 ? 75.913 15.352 42.004 1.00 20.96 250 ALA B CA 1
ATOM 5260 C C . ALA B 1 217 ? 77.015 14.536 42.687 1.00 21.05 250 ALA B C 1
ATOM 5261 O O . ALA B 1 217 ? 77.352 14.798 43.835 1.00 20.98 250 ALA B O 1
ATOM 5263 N N . ARG B 1 218 ? 77.559 13.548 41.992 1.00 21.68 251 ARG B N 1
ATOM 5264 C CA . ARG B 1 218 ? 78.515 12.627 42.594 1.00 22.25 251 ARG B CA 1
ATOM 5265 C C . ARG B 1 218 ? 79.974 13.046 42.314 1.00 23.39 251 ARG B C 1
ATOM 5266 O O . ARG B 1 218 ? 80.897 12.299 42.620 1.00 23.48 251 ARG B O 1
ATOM 5274 N N . LYS B 1 219 ? 80.184 14.255 41.775 1.00 24.33 252 LYS B N 1
ATOM 5275 C CA . LYS B 1 219 ? 81.533 14.739 41.446 1.00 25.73 252 LYS B CA 1
ATOM 5276 C C . LYS B 1 219 ? 82.422 14.758 42.686 1.00 26.08 252 LYS B C 1
ATOM 5277 O O . LYS B 1 219 ? 82.094 15.393 43.692 1.00 26.19 252 LYS B O 1
ATOM 5283 N N . GLY B 1 220 ? 83.541 14.045 42.608 1.00 26.79 253 GLY B N 1
ATOM 5284 C CA . GLY B 1 220 ? 84.522 14.022 43.692 1.00 27.16 253 GLY B CA 1
ATOM 5285 C C . GLY B 1 220 ? 84.313 12.915 44.704 1.00 27.02 253 GLY B C 1
ATOM 5286 O O . GLY B 1 220 ? 85.203 12.634 45.485 1.00 28.38 253 GLY B O 1
ATOM 5287 N N . TYR B 1 221 ? 83.146 12.282 44.716 1.00 26.22 254 TYR B N 1
ATOM 5288 C CA . TYR B 1 221 ? 82.884 11.256 45.719 1.00 25.56 254 TYR B CA 1
ATOM 5289 C C . TYR B 1 221 ? 83.444 9.935 45.207 1.00 25.99 254 TYR B C 1
ATOM 5290 O O . TYR B 1 221 ? 83.652 9.769 44.016 1.00 27.07 254 TYR B O 1
ATOM 5299 N N . SER B 1 222 ? 83.776 9.033 46.120 1.00 26.16 255 SER B N 1
ATOM 5300 C CA . SER B 1 222 ? 84.286 7.729 45.732 1.00 25.44 255 SER B CA 1
ATOM 5301 C C . SER B 1 222 ? 83.250 6.671 46.064 1.00 24.27 255 SER B C 1
ATOM 5302 O O . SER B 1 222 ? 82.137 6.988 46.501 1.00 23.32 255 SER B O 1
ATOM 5304 N N . LEU B 1 223 ? 83.609 5.412 45.826 1.00 24.18 256 LEU B N 1
ATOM 5305 C CA . LEU B 1 223 ? 82.809 4.278 46.262 1.00 23.64 256 LEU B CA 1
ATOM 5306 C C . LEU B 1 223 ? 83.624 3.427 47.236 1.00 23.67 256 LEU B C 1
ATOM 5307 O O . LEU B 1 223 ? 84.813 3.226 47.045 1.00 23.40 256 LEU B O 1
ATOM 5320 N N . THR B 1 225 ? 84.893 -0.003 48.851 1.00 24.25 258 THR B N 1
ATOM 5321 C CA . THR B 1 225 ? 85.293 -1.249 48.200 1.00 23.97 258 THR B CA 1
ATOM 5322 C C . THR B 1 225 ? 85.567 -2.423 49.151 1.00 24.02 258 THR B C 1
ATOM 5323 O O . THR B 1 225 ? 85.958 -3.496 48.694 1.00 24.10 258 THR B O 1
ATOM 5327 N N . THR B 1 226 ? 85.350 -2.226 50.447 1.00 24.46 259 THR B N 1
ATOM 5328 C CA . THR B 1 226 ? 85.611 -3.253 51.460 1.00 24.92 259 THR B CA 1
ATOM 5329 C C . THR B 1 226 ? 84.481 -3.375 52.479 1.00 24.25 259 THR B C 1
ATOM 5330 O O . THR B 1 226 ? 83.853 -2.382 52.866 1.00 24.24 259 THR B O 1
ATOM 5334 N N . THR B 1 227 ? 84.251 -4.608 52.929 1.00 23.96 260 THR B N 1
ATOM 5335 C CA . THR B 1 227 ? 83.318 -4.901 54.005 1.00 23.91 260 THR B CA 1
ATOM 5336 C C . THR B 1 227 ? 83.570 -4.075 55.282 1.00 24.05 260 THR B C 1
ATOM 5337 O O . THR B 1 227 ? 82.612 -3.667 55.925 1.00 23.82 260 THR B O 1
ATOM 5341 N N . ALA B 1 228 ? 84.839 -3.790 55.609 1.00 24.98 261 ALA B N 1
ATOM 5342 C CA . ALA B 1 228 ? 85.171 -3.034 56.835 1.00 25.90 261 ALA B CA 1
ATOM 5343 C C . ALA B 1 228 ? 84.784 -1.555 56.730 1.00 26.16 261 ALA B C 1
ATOM 5344 O O . ALA B 1 228 ? 84.317 -0.969 57.709 1.00 26.16 261 ALA B O 1
ATOM 5346 N N . GLU B 1 229 ? 84.954 -0.963 55.549 1.00 26.88 262 GLU B N 1
ATOM 5347 C CA . GLU B 1 229 ? 84.405 0.379 55.274 1.00 27.24 262 GLU B CA 1
ATOM 5348 C C . GLU B 1 229 ? 82.871 0.396 55.351 1.00 25.71 262 GLU B C 1
ATOM 5349 O O . GLU B 1 229 ? 82.274 1.333 55.862 1.00 24.70 262 GLU B O 1
ATOM 5355 N N . TYR B 1 230 ? 82.248 -0.661 54.839 1.00 24.88 263 TYR B N 1
ATOM 5356 C CA . TYR B 1 230 ? 80.813 -0.671 54.618 1.00 24.14 263 TYR B CA 1
ATOM 5357 C C . TYR B 1 230 ? 80.029 -0.867 55.909 1.00 24.01 263 TYR B C 1
ATOM 5358 O O . TYR B 1 230 ? 79.026 -0.181 56.125 1.00 23.57 263 TYR B O 1
ATOM 5367 N N . GLU B 1 231 ? 80.498 -1.775 56.773 1.00 24.31 264 GLU B N 1
ATOM 5368 C CA . GLU B 1 231 ? 79.932 -1.971 58.117 1.00 24.02 264 GLU B CA 1
ATOM 5369 C C . GLU B 1 231 ? 80.057 -0.691 58.958 1.00 23.75 264 GLU B C 1
ATOM 5370 O O . GLU B 1 231 ? 81.167 -0.216 59.182 1.00 24.49 264 GLU B O 1
ATOM 5376 N N . GLY B 1 232 ? 78.928 -0.134 59.403 1.00 22.88 265 GLY B N 1
ATOM 5377 C CA . GLY B 1 232 ? 78.929 1.050 60.265 1.00 22.43 265 GLY B CA 1
ATOM 5378 C C . GLY B 1 232 ? 77.771 2.005 60.021 1.00 22.12 265 GLY B C 1
ATOM 5379 O O . GLY B 1 232 ? 76.824 2.073 60.819 1.00 21.25 265 GLY B O 1
ATOM 5380 N N . PHE B 1 233 ? 77.864 2.732 58.910 1.00 22.29 266 PHE B N 1
ATOM 5381 C CA . PHE B 1 233 ? 76.883 3.753 58.499 1.00 22.31 266 PHE B CA 1
ATOM 5382 C C . PHE B 1 233 ? 76.587 4.705 59.632 1.00 22.34 266 PHE B C 1
ATOM 5383 O O . PHE B 1 233 ? 75.438 4.869 60.039 1.00 23.00 266 PHE B O 1
ATOM 5391 N N . ASN B 1 234 ? 77.657 5.333 60.119 1.00 22.24 267 ASN B N 1
ATOM 5392 C CA . ASN B 1 234 ? 77.599 6.199 61.295 1.00 22.09 267 ASN B CA 1
ATOM 5393 C C . ASN B 1 234 ? 78.582 7.373 61.257 1.00 22.28 267 ASN B C 1
ATOM 5394 O O . ASN B 1 234 ? 78.712 8.075 62.258 1.00 22.48 267 ASN B O 1
ATOM 5399 N N . ASN B 1 235 ? 79.285 7.559 60.133 1.00 22.05 268 ASN B N 1
ATOM 5400 C CA . ASN B 1 235 ? 80.367 8.546 60.033 1.00 22.44 268 ASN B CA 1
ATOM 5401 C C . ASN B 1 235 ? 80.204 9.461 58.826 1.00 21.67 268 ASN B C 1
ATOM 5402 O O . ASN B 1 235 ? 80.374 9.031 57.713 1.00 21.24 268 ASN B O 1
ATOM 5407 N N . ILE B 1 236 ? 79.955 10.745 59.069 1.00 21.65 269 ILE B N 1
ATOM 5408 C CA . ILE B 1 236 ? 79.802 11.734 57.999 1.00 21.19 269 ILE B CA 1
ATOM 5409 C C . ILE B 1 236 ? 81.080 11.990 57.173 1.00 21.40 269 ILE B C 1
ATOM 5410 O O . ILE B 1 236 ? 81.024 12.621 56.105 1.00 20.93 269 ILE B O 1
ATOM 5415 N N . SER B 1 237 ? 82.226 11.518 57.655 1.00 21.79 270 SER B N 1
ATOM 5416 C CA . SER B 1 237 ? 83.487 11.618 56.893 1.00 22.66 270 SER B CA 1
ATOM 5417 C C . SER B 1 237 ? 83.624 10.526 55.828 1.00 22.13 270 SER B C 1
ATOM 5418 O O . SER B 1 237 ? 84.606 10.491 55.088 1.00 21.87 270 SER B O 1
ATOM 5421 N N . ASN B 1 238 ? 82.648 9.631 55.766 1.00 21.73 271 ASN B N 1
ATOM 5422 C CA . ASN B 1 238 ? 82.616 8.606 54.732 1.00 21.67 271 ASN B CA 1
ATOM 5423 C C . ASN B 1 238 ? 82.608 9.230 53.346 1.00 21.89 271 ASN B C 1
ATOM 5424 O O . ASN B 1 238 ? 81.836 10.156 53.071 1.00 22.03 271 ASN B O 1
ATOM 5429 N N . LYS B 1 239 ? 83.477 8.717 52.480 1.00 22.43 272 LYS B N 1
ATOM 5430 C CA . LYS B 1 239 ? 83.709 9.301 51.163 1.00 22.58 272 LYS B CA 1
ATOM 5431 C C . LYS B 1 239 ? 82.509 9.231 50.205 1.00 21.37 272 LYS B C 1
ATOM 5432 O O . LYS B 1 239 ? 82.475 9.961 49.226 1.00 20.57 272 LYS B O 1
ATOM 5438 N N . GLU B 1 240 ? 81.545 8.346 50.475 1.00 20.41 273 GLU B N 1
ATOM 5439 C CA . GLU B 1 240 ? 80.336 8.257 49.661 1.00 19.66 273 GLU B CA 1
ATOM 5440 C C . GLU B 1 240 ? 79.291 9.296 50.070 1.00 19.09 273 GLU B C 1
ATOM 5441 O O . GLU B 1 240 ? 78.400 9.597 49.275 1.00 18.53 273 GLU B O 1
ATOM 5447 N N . TRP B 1 241 ? 79.377 9.834 51.290 1.00 18.58 274 TRP B N 1
ATOM 5448 C CA . TRP B 1 241 ? 78.279 10.657 51.829 1.00 18.36 274 TRP B CA 1
ATOM 5449 C C . TRP B 1 241 ? 78.313 12.080 51.228 1.00 18.61 274 TRP B C 1
ATOM 5450 O O . TRP B 1 241 ? 79.175 12.872 51.583 1.00 18.87 274 TRP B O 1
ATOM 5461 N N . ILE B 1 242 ? 77.377 12.380 50.324 1.00 18.88 275 ILE B N 1
ATOM 5462 C CA . ILE B 1 242 ? 77.231 13.737 49.755 1.00 18.96 275 ILE B CA 1
ATOM 5463 C C . ILE B 1 242 ? 76.503 14.629 50.752 1.00 19.19 275 ILE B C 1
ATOM 5464 O O . ILE B 1 242 ? 76.661 15.852 50.742 1.00 19.26 275 ILE B O 1
ATOM 5469 N N . TRP B 1 243 ? 75.703 14.014 51.617 1.00 19.73 276 TRP B N 1
ATOM 5470 C CA . TRP B 1 243 ? 74.821 14.747 52.524 1.00 20.51 276 TRP B CA 1
ATOM 5471 C C . TRP B 1 243 ? 74.454 13.899 53.743 1.00 20.71 276 TRP B C 1
ATOM 5472 O O . TRP B 1 243 ? 74.181 12.702 53.625 1.00 19.83 276 TRP B O 1
ATOM 5483 N N . GLY B 1 244 ? 74.508 14.513 54.923 1.00 21.74 277 GLY B N 1
ATOM 5484 C CA . GLY B 1 244 ? 74.218 13.817 56.173 1.00 22.00 277 GLY B CA 1
ATOM 5485 C C . GLY B 1 244 ? 74.189 14.763 57.351 1.00 22.82 277 GLY B C 1
ATOM 5486 O O . GLY B 1 244 ? 74.558 15.928 57.209 1.00 23.35 277 GLY B O 1
ATOM 5487 N N . SER B 1 245 ? 73.741 14.269 58.507 1.00 23.00 278 SER B N 1
ATOM 5488 C CA . SER B 1 245 ? 73.674 15.075 59.723 1.00 23.93 278 SER B CA 1
ATOM 5489 C C . SER B 1 245 ? 74.666 14.570 60.775 1.00 24.43 278 SER B C 1
ATOM 5490 O O . SER B 1 245 ? 74.634 13.388 61.151 1.00 24.82 278 SER B O 1
ATOM 5493 N N . PRO B 1 246 ? 75.548 15.462 61.253 1.00 25.40 279 PRO B N 1
ATOM 5494 C CA . PRO B 1 246 ? 76.527 15.112 62.281 1.00 25.45 279 PRO B CA 1
ATOM 5495 C C . PRO B 1 246 ? 75.880 15.001 63.656 1.00 25.50 279 PRO B C 1
ATOM 5496 O O . PRO B 1 246 ? 75.164 15.905 64.072 1.00 26.01 279 PRO B O 1
ATOM 5500 N N . GLN B 1 247 ? 76.127 13.885 64.345 1.00 25.17 280 GLN B N 1
ATOM 5501 C CA . GLN B 1 247 ? 75.613 13.658 65.694 1.00 24.60 280 GLN B CA 1
ATOM 5502 C C . GLN B 1 247 ? 76.764 13.684 66.713 1.00 24.87 280 GLN B C 1
ATOM 5503 O O . GLN B 1 247 ? 77.774 13.016 66.523 1.00 24.28 280 GLN B O 1
ATOM 5509 N N . THR B 1 248 ? 76.590 14.455 67.783 1.00 25.39 281 THR B N 1
ATOM 5510 C CA . THR B 1 248 ? 77.591 14.615 68.837 1.00 26.19 281 THR B CA 1
ATOM 5511 C C . THR B 1 248 ? 77.012 14.203 70.183 1.00 26.99 281 THR B C 1
ATOM 5512 O O . THR B 1 248 ? 75.830 13.870 70.273 1.00 26.63 281 THR B O 1
ATOM 5516 N N . LEU B 1 249 ? 77.827 14.250 71.237 1.00 28.20 282 LEU B N 1
ATOM 5517 C CA . LEU B 1 249 ? 77.331 13.962 72.593 1.00 28.74 282 LEU B CA 1
ATOM 5518 C C . LEU B 1 249 ? 76.279 14.990 73.012 1.00 28.85 282 LEU B C 1
ATOM 5519 O O . LEU B 1 249 ? 75.302 14.654 73.693 1.00 28.80 282 LEU B O 1
ATOM 5524 N N . SER B 1 250 ? 76.486 16.241 72.599 1.00 28.87 283 SER B N 1
ATOM 5525 C CA . SER B 1 250 ? 75.632 17.350 73.018 1.00 29.41 283 SER B CA 1
ATOM 5526 C C . SER B 1 250 ? 74.269 17.385 72.329 1.00 29.45 283 SER B C 1
ATOM 5527 O O . SER B 1 250 ? 73.262 17.683 72.978 1.00 30.50 283 SER B O 1
ATOM 5530 N N . GLN B 1 251 ? 74.264 17.101 71.020 1.00 28.45 284 GLN B N 1
ATOM 5531 C CA . GLN B 1 251 ? 73.078 17.115 70.153 1.00 28.03 284 GLN B CA 1
ATOM 5532 C C . GLN B 1 251 ? 72.953 15.745 69.474 1.00 26.84 284 GLN B C 1
ATOM 5533 O O . GLN B 1 251 ? 73.490 15.520 68.398 1.00 25.96 284 GLN B O 1
ATOM 5535 N N . SER B 1 252 ? 72.248 14.843 70.140 1.00 26.67 285 SER B N 1
ATOM 5536 C CA . SER B 1 252 ? 72.345 13.417 69.891 1.00 26.39 285 SER B CA 1
ATOM 5537 C C . SER B 1 252 ? 70.992 12.687 69.927 1.00 25.75 285 SER B C 1
ATOM 5538 O O . SER B 1 252 ? 70.959 11.456 69.865 1.00 24.75 285 SER B O 1
ATOM 5541 N N . ASP B 1 253 ? 69.881 13.415 70.048 1.00 25.49 286 ASP B N 1
ATOM 5542 C CA . ASP B 1 253 ? 68.583 12.758 70.292 1.00 25.05 286 ASP B CA 1
ATOM 5543 C C . ASP B 1 253 ? 68.186 11.822 69.147 1.00 24.10 286 ASP B C 1
ATOM 5544 O O . ASP B 1 253 ? 67.769 10.676 69.396 1.00 23.93 286 ASP B O 1
ATOM 5549 N N . ALA B 1 254 ? 68.360 12.290 67.906 1.00 23.18 287 ALA B N 1
ATOM 5550 C CA . ALA B 1 254 ? 68.114 11.471 66.717 1.00 22.36 287 ALA B CA 1
ATOM 5551 C C . ALA B 1 254 ? 68.853 10.121 66.769 1.00 22.02 287 ALA B C 1
ATOM 5552 O O . ALA B 1 254 ? 68.399 9.154 66.159 1.00 21.12 287 ALA B O 1
ATOM 5554 N N . SER B 1 255 ? 69.977 10.049 67.493 1.00 21.43 288 SER B N 1
ATOM 5555 C CA . SER B 1 255 ? 70.759 8.805 67.524 1.00 21.38 288 SER B CA 1
ATOM 5556 C C . SER B 1 255 ? 70.047 7.669 68.242 1.00 21.47 288 SER B C 1
ATOM 5557 O O . SER B 1 255 ? 70.432 6.511 68.080 1.00 21.79 288 SER B O 1
ATOM 5560 N N . TYR B 1 256 ? 69.023 7.996 69.035 1.00 21.69 289 TYR B N 1
ATOM 5561 C CA . TYR B 1 256 ? 68.149 6.995 69.654 1.00 22.00 289 TYR B CA 1
ATOM 5562 C C . TYR B 1 256 ? 67.584 5.984 68.653 1.00 21.76 289 TYR B C 1
ATOM 5563 O O . TYR B 1 256 ? 67.303 4.845 69.015 1.00 21.71 289 TYR B O 1
ATOM 5572 N N . ASN B 1 257 ? 67.385 6.406 67.405 1.00 21.59 290 ASN B N 1
ATOM 5573 C CA . ASN B 1 257 ? 66.878 5.496 66.369 1.00 21.54 290 ASN B CA 1
ATOM 5574 C C . ASN B 1 257 ? 67.793 4.315 66.084 1.00 22.16 290 ASN B C 1
ATOM 5575 O O . ASN B 1 257 ? 67.313 3.227 65.738 1.00 23.15 290 ASN B O 1
ATOM 5580 N N . PHE B 1 258 ? 69.104 4.516 66.218 1.00 22.49 291 PHE B N 1
ATOM 5581 C CA . PHE B 1 258 ? 70.047 3.409 66.047 1.00 23.05 291 PHE B CA 1
ATOM 5582 C C . PHE B 1 258 ? 69.832 2.284 67.085 1.00 23.05 291 PHE B C 1
ATOM 5583 O O . PHE B 1 258 ? 70.292 1.177 66.870 1.00 22.90 291 PHE B O 1
ATOM 5591 N N . TYR B 1 259 ? 69.128 2.550 68.189 1.00 24.40 292 TYR B N 1
ATOM 5592 C CA . TYR B 1 259 ? 68.711 1.467 69.117 1.00 24.57 292 TYR B CA 1
ATOM 5593 C C . TYR B 1 259 ? 67.719 0.479 68.432 1.00 24.11 292 TYR B C 1
ATOM 5594 O O . TYR B 1 259 ? 67.582 -0.684 68.845 1.00 23.70 292 TYR B O 1
ATOM 5603 N N . TYR B 1 260 ? 67.033 0.951 67.388 1.00 23.32 293 TYR B N 1
ATOM 5604 C CA . TYR B 1 260 ? 66.176 0.091 66.569 1.00 22.87 293 TYR B CA 1
ATOM 5605 C C . TYR B 1 260 ? 66.985 -0.570 65.469 1.00 22.37 293 TYR B C 1
ATOM 5606 O O . TYR B 1 260 ? 66.837 -1.769 65.213 1.00 22.86 293 TYR B O 1
ATOM 5615 N N . LEU B 1 261 ? 67.857 0.222 64.854 1.00 21.85 294 LEU B N 1
ATOM 5616 C CA . LEU B 1 261 ? 68.601 -0.156 63.655 1.00 21.49 294 LEU B CA 1
ATOM 5617 C C . LEU B 1 261 ? 69.855 -1.027 63.856 1.00 21.70 294 LEU B C 1
ATOM 5618 O O . LEU B 1 261 ? 70.228 -1.776 62.954 1.00 21.54 294 LEU B O 1
ATOM 5623 N N . ASP B 1 262 ? 70.520 -0.878 64.994 1.00 21.80 295 ASP B N 1
ATOM 5624 C CA . ASP B 1 262 ? 71.780 -1.579 65.275 1.00 22.14 295 ASP B CA 1
ATOM 5625 C C . ASP B 1 262 ? 71.498 -2.999 65.760 1.00 22.27 295 ASP B C 1
ATOM 5626 O O . ASP B 1 262 ? 71.161 -3.203 66.915 1.00 22.53 295 ASP B O 1
ATOM 5631 N N . ALA B 1 263 ? 71.703 -3.954 64.861 1.00 22.42 296 ALA B N 1
ATOM 5632 C CA . ALA B 1 263 ? 71.357 -5.364 65.059 1.00 22.86 296 ALA B CA 1
ATOM 5633 C C . ALA B 1 263 ? 72.130 -6.090 66.170 1.00 23.91 296 ALA B C 1
ATOM 5634 O O . ALA B 1 263 ? 71.601 -7.012 66.826 1.00 24.52 296 ALA B O 1
ATOM 5636 N N . THR B 1 264 ? 73.380 -5.691 66.374 1.00 24.42 297 THR B N 1
ATOM 5637 C CA . THR B 1 264 ? 74.259 -6.348 67.339 1.00 24.83 297 THR B CA 1
ATOM 5638 C C . THR B 1 264 ? 74.385 -5.600 68.663 1.00 25.51 297 THR B C 1
ATOM 5639 O O . THR B 1 264 ? 75.122 -6.037 69.535 1.00 26.51 297 THR B O 1
ATOM 5643 N N . TYR B 1 265 ? 73.680 -4.479 68.806 1.00 25.97 298 TYR B N 1
ATOM 5644 C CA . TYR B 1 265 ? 73.639 -3.734 70.063 1.00 26.49 298 TYR B CA 1
ATOM 5645 C C . TYR B 1 265 ? 73.119 -4.588 71.225 1.00 27.09 298 TYR B C 1
ATOM 5646 O O . TYR B 1 265 ? 72.123 -5.308 71.086 1.00 27.88 298 TYR B O 1
ATOM 5655 N N . VAL B 1 266 ? 73.775 -4.468 72.377 1.00 27.29 299 VAL B N 1
ATOM 5656 C CA . VAL B 1 266 ? 73.414 -5.226 73.574 1.00 27.27 299 VAL B CA 1
ATOM 5657 C C . VAL B 1 266 ? 72.369 -4.450 74.393 1.00 27.74 299 VAL B C 1
ATOM 5658 O O . VAL B 1 266 ? 72.621 -3.328 74.842 1.00 28.73 299 VAL B O 1
ATOM 5662 N N . GLY B 1 267 ? 71.182 -5.034 74.548 1.00 27.72 300 GLY B N 1
ATOM 5663 C CA . GLY B 1 267 ? 70.166 -4.509 75.471 1.00 28.27 300 GLY B CA 1
ATOM 5664 C C . GLY B 1 267 ? 69.379 -3.307 74.972 1.00 27.74 300 GLY B C 1
ATOM 5665 O O . GLY B 1 267 ? 68.987 -2.453 75.764 1.00 27.68 300 GLY B O 1
ATOM 5666 N N . ALA B 1 268 ? 69.139 -3.263 73.663 1.00 27.86 301 ALA B N 1
ATOM 5667 C CA . ALA B 1 268 ? 68.398 -2.176 73.026 1.00 27.75 301 ALA B CA 1
ATOM 5668 C C . ALA B 1 268 ? 67.087 -2.741 72.469 1.00 27.43 301 ALA B C 1
ATOM 5669 O O . ALA B 1 268 ? 66.384 -3.474 73.179 1.00 27.32 301 ALA B O 1
ATOM 5671 N N . TYR B 1 269 ? 66.741 -2.390 71.228 1.00 26.46 302 TYR B N 1
ATOM 5672 C CA . TYR B 1 269 ? 65.551 -2.943 70.572 1.00 26.10 302 TYR B CA 1
ATOM 5673 C C . TYR B 1 269 ? 65.959 -3.913 69.474 1.00 25.71 302 TYR B C 1
ATOM 5674 O O . TYR B 1 269 ? 65.498 -5.062 69.453 1.00 25.27 302 TYR B O 1
ATOM 5683 N N . SER B 1 270 ? 66.828 -3.446 68.579 1.00 25.37 303 SER B N 1
ATOM 5684 C CA . SER B 1 270 ? 67.394 -4.282 67.503 1.00 25.62 303 SER B CA 1
ATOM 5685 C C . SER B 1 270 ? 66.289 -4.992 66.718 1.00 25.56 303 SER B C 1
ATOM 5686 O O . SER B 1 270 ? 66.300 -6.228 66.551 1.00 25.58 303 SER B O 1
ATOM 5689 N N . SER B 1 271 ? 65.364 -4.174 66.216 1.00 24.32 304 SER B N 1
ATOM 5690 C CA . SER B 1 271 ? 64.079 -4.620 65.669 1.00 24.15 304 SER B CA 1
ATOM 5691 C C . SER B 1 271 ? 64.051 -4.736 64.140 1.00 23.13 304 SER B C 1
ATOM 5692 O O . SER B 1 271 ? 63.159 -5.393 63.591 1.00 22.90 304 SER B O 1
ATOM 5695 N N . PHE B 1 272 ? 65.013 -4.103 63.465 1.00 22.12 305 PHE B N 1
ATOM 5696 C CA . PHE B 1 272 ? 65.115 -4.116 62.003 1.00 21.37 305 PHE B CA 1
ATOM 5697 C C . PHE B 1 272 ? 65.945 -5.299 61.486 1.00 21.08 305 PHE B C 1
ATOM 5698 O O . PHE B 1 272 ? 67.124 -5.168 61.142 1.00 20.24 305 PHE B O 1
ATOM 5714 N N . ALA B 1 274 ? 66.574 -8.442 58.626 1.00 21.98 307 ALA B N 1
ATOM 5715 C CA . ALA B 1 274 ? 66.501 -8.542 57.159 1.00 21.78 307 ALA B CA 1
ATOM 5716 C C . ALA B 1 274 ? 65.634 -9.715 56.682 1.00 22.61 307 ALA B C 1
ATOM 5717 O O . ALA B 1 274 ? 65.578 -10.773 57.344 1.00 23.07 307 ALA B O 1
ATOM 5719 N N . ASP B 1 275 ? 64.964 -9.519 55.537 1.00 22.79 308 ASP B N 1
ATOM 5720 C CA . ASP B 1 275 ? 64.296 -10.608 54.802 1.00 22.94 308 ASP B CA 1
ATOM 5721 C C . ASP B 1 275 ? 65.377 -11.518 54.248 1.00 22.69 308 ASP B C 1
ATOM 5722 O O . ASP B 1 275 ? 66.234 -11.051 53.506 1.00 22.46 308 ASP B O 1
ATOM 5727 N N . PRO B 1 276 ? 65.364 -12.824 54.610 1.00 22.96 309 PRO B N 1
ATOM 5728 C CA . PRO B 1 276 ? 66.380 -13.687 54.000 1.00 23.15 309 PRO B CA 1
ATOM 5729 C C . PRO B 1 276 ? 66.301 -13.787 52.473 1.00 23.29 309 PRO B C 1
ATOM 5730 O O . PRO B 1 276 ? 67.327 -13.970 51.814 1.00 24.18 309 PRO B O 1
ATOM 5734 N N . HIS B 1 277 ? 65.107 -13.663 51.902 1.00 23.53 310 HIS B N 1
ATOM 5735 C CA . HIS B 1 277 ? 64.966 -13.740 50.441 1.00 23.81 310 HIS B CA 1
ATOM 5736 C C . HIS B 1 277 ? 65.768 -12.635 49.758 1.00 23.68 310 HIS B C 1
ATOM 5737 O O . HIS B 1 277 ? 66.278 -12.826 48.654 1.00 24.04 310 HIS B O 1
ATOM 5744 N N . LEU B 1 278 ? 65.885 -11.482 50.420 1.00 23.53 311 LEU B N 1
ATOM 5745 C CA . LEU B 1 278 ? 66.769 -10.408 49.941 1.00 23.25 311 LEU B CA 1
ATOM 5746 C C . LEU B 1 278 ? 68.241 -10.835 49.946 1.00 23.34 311 LEU B C 1
ATOM 5747 O O . LEU B 1 278 ? 68.970 -10.589 48.985 1.00 23.03 311 LEU B O 1
ATOM 5765 N N . ASP B 1 280 ? 69.342 -13.813 49.710 1.00 26.39 313 ASP B N 1
ATOM 5766 C CA . ASP B 1 280 ? 69.451 -14.799 48.614 1.00 27.23 313 ASP B CA 1
ATOM 5767 C C . ASP B 1 280 ? 69.775 -14.185 47.243 1.00 26.87 313 ASP B C 1
ATOM 5768 O O . ASP B 1 280 ? 70.246 -14.879 46.359 1.00 26.74 313 ASP B O 1
ATOM 5773 N N . THR B 1 281 ? 69.522 -12.889 47.070 1.00 26.16 314 THR B N 1
ATOM 5774 C CA . THR B 1 281 ? 69.721 -12.222 45.791 1.00 26.02 314 THR B CA 1
ATOM 5775 C C . THR B 1 281 ? 71.164 -11.732 45.576 1.00 25.81 314 THR B C 1
ATOM 5776 O O . THR B 1 281 ? 71.546 -11.419 44.442 1.00 26.29 314 THR B O 1
ATOM 5780 N N . PHE B 1 282 ? 71.948 -11.666 46.651 1.00 25.44 315 PHE B N 1
ATOM 5781 C CA . PHE B 1 282 ? 73.356 -11.235 46.588 1.00 25.24 315 PHE B CA 1
ATOM 5782 C C . PHE B 1 282 ? 74.213 -12.302 45.912 1.00 26.43 315 PHE B C 1
ATOM 5783 O O . PHE B 1 282 ? 73.953 -13.492 46.068 1.00 27.39 315 PHE B O 1
ATOM 5791 N N . VAL B 1 283 ? 75.237 -11.857 45.187 1.00 26.80 316 VAL B N 1
ATOM 5792 C CA . VAL B 1 283 ? 76.162 -12.728 44.455 1.00 27.81 316 VAL B CA 1
ATOM 5793 C C . VAL B 1 283 ? 77.395 -13.030 45.317 1.00 28.11 316 VAL B C 1
ATOM 5794 O O . VAL B 1 283 ? 77.878 -12.157 46.036 1.00 28.26 316 VAL B O 1
ATOM 5798 N N . LYS B 1 284 ? 77.884 -14.273 45.269 1.00 28.45 317 LYS B N 1
ATOM 5799 C CA . LYS B 1 284 ? 79.123 -14.650 45.959 1.00 28.21 317 LYS B CA 1
ATOM 5800 C C . LYS B 1 284 ? 80.238 -13.637 45.681 1.00 27.38 317 LYS B C 1
ATOM 5801 O O . LYS B 1 284 ? 80.515 -13.328 44.527 1.00 27.99 317 LYS B O 1
ATOM 5803 N N . GLY B 1 285 ? 80.869 -13.127 46.737 1.00 26.60 318 GLY B N 1
ATOM 5804 C CA . GLY B 1 285 ? 81.964 -12.167 46.603 1.00 25.98 318 GLY B CA 1
ATOM 5805 C C . GLY B 1 285 ? 81.555 -10.726 46.881 1.00 25.20 318 GLY B C 1
ATOM 5806 O O . GLY B 1 285 ? 82.402 -9.837 46.946 1.00 24.32 318 GLY B O 1
ATOM 5807 N N . ASP B 1 286 ? 80.260 -10.495 47.056 1.00 25.01 319 ASP B N 1
ATOM 5808 C CA . ASP B 1 286 ? 79.761 -9.158 47.356 1.00 24.54 319 ASP B CA 1
ATOM 5809 C C . ASP B 1 286 ? 80.236 -8.734 48.757 1.00 24.01 319 ASP B C 1
ATOM 5810 O O . ASP B 1 286 ? 79.947 -9.408 49.747 1.00 24.16 319 ASP B O 1
ATOM 5815 N N . ILE B 1 287 ? 80.927 -7.597 48.841 1.00 23.08 320 ILE B N 1
ATOM 5816 C CA . ILE B 1 287 ? 81.405 -7.077 50.120 1.00 22.95 320 ILE B CA 1
ATOM 5817 C C . ILE B 1 287 ? 80.317 -6.943 51.196 1.00 22.77 320 ILE B C 1
ATOM 5818 O O . ILE B 1 287 ? 80.631 -6.979 52.387 1.00 22.92 320 ILE B O 1
ATOM 5823 N N . ARG B 1 288 ? 79.049 -6.801 50.797 1.00 22.81 321 ARG B N 1
ATOM 5824 C CA . ARG B 1 288 ? 77.962 -6.632 51.770 1.00 22.54 321 ARG B CA 1
ATOM 5825 C C . ARG B 1 288 ? 77.521 -7.957 52.382 1.00 23.04 321 ARG B C 1
ATOM 5826 O O . ARG B 1 288 ? 77.018 -7.989 53.510 1.00 22.58 321 ARG B O 1
ATOM 5834 N N . LEU B 1 289 ? 77.706 -9.046 51.640 1.00 23.61 322 LEU B N 1
ATOM 5835 C CA . LEU B 1 289 ? 77.196 -10.356 52.065 1.00 24.56 322 LEU B CA 1
ATOM 5836 C C . LEU B 1 289 ? 77.604 -10.707 53.521 1.00 24.52 322 LEU B C 1
ATOM 5837 O O . LEU B 1 289 ? 76.753 -11.072 54.320 1.00 24.68 322 LEU B O 1
ATOM 5842 N N . PRO B 1 290 ? 78.901 -10.583 53.864 1.00 24.80 323 PRO B N 1
ATOM 5843 C CA . PRO B 1 290 ? 79.346 -10.967 55.213 1.00 25.21 323 PRO B CA 1
ATOM 5844 C C . PRO B 1 290 ? 78.698 -10.239 56.393 1.00 24.91 323 PRO B C 1
ATOM 5845 O O . PRO B 1 290 ? 78.859 -10.682 57.531 1.00 25.33 323 PRO B O 1
ATOM 5849 N N . LEU B 1 291 ? 77.981 -9.140 56.144 1.00 24.31 324 LEU B N 1
ATOM 5850 C CA . LEU B 1 291 ? 77.254 -8.449 57.208 1.00 24.31 324 LEU B CA 1
ATOM 5851 C C . LEU B 1 291 ? 75.934 -9.145 57.583 1.00 24.48 324 LEU B C 1
ATOM 5852 O O . LEU B 1 291 ? 75.334 -8.813 58.607 1.00 24.10 324 LEU B O 1
ATOM 5857 N N . PHE B 1 292 ? 75.487 -10.104 56.763 1.00 24.89 325 PHE B N 1
ATOM 5858 C CA . PHE B 1 292 ? 74.301 -10.912 57.079 1.00 25.16 325 PHE B CA 1
ATOM 5859 C C . PHE B 1 292 ? 74.647 -11.986 58.103 1.00 25.89 325 PHE B C 1
ATOM 5860 O O . PHE B 1 292 ? 75.601 -12.753 57.913 1.00 26.85 325 PHE B O 1
ATOM 5868 N N . GLN B 1 293 ? 73.872 -12.044 59.180 1.00 25.55 326 GLN B N 1
ATOM 5869 C CA . GLN B 1 293 ? 74.189 -12.928 60.298 1.00 25.87 326 GLN B CA 1
ATOM 5870 C C . GLN B 1 293 ? 72.931 -13.442 60.981 1.00 25.02 326 GLN B C 1
ATOM 5871 O O . GLN B 1 293 ? 72.175 -12.667 61.544 1.00 24.61 326 GLN B O 1
ATOM 5877 N N . TRP B 1 294 ? 72.713 -14.756 60.942 1.00 24.95 327 TRP B N 1
ATOM 5878 C CA . TRP B 1 294 ? 71.677 -15.381 61.765 1.00 24.85 327 TRP B CA 1
ATOM 5879 C C . TRP B 1 294 ? 71.964 -15.102 63.248 1.00 24.79 327 TRP B C 1
ATOM 5880 O O . TRP B 1 294 ? 73.114 -15.219 63.707 1.00 25.18 327 TRP B O 1
ATOM 5899 N N . ARG B 1 296 ? 70.075 -14.042 67.471 1.00 24.53 329 ARG B N 1
ATOM 5900 C CA . ARG B 1 296 ? 69.023 -13.885 68.452 1.00 25.10 329 ARG B CA 1
ATOM 5901 C C . ARG B 1 296 ? 68.006 -15.041 68.383 1.00 26.19 329 ARG B C 1
ATOM 5902 O O . ARG B 1 296 ? 68.407 -16.208 68.472 1.00 27.46 329 ARG B O 1
ATOM 5910 N N . GLU B 1 297 ? 66.716 -14.760 68.214 1.00 26.45 330 GLU B N 1
ATOM 5911 C CA . GLU B 1 297 ? 65.710 -15.831 68.245 1.00 27.08 330 GLU B CA 1
ATOM 5912 C C . GLU B 1 297 ? 65.622 -16.615 66.924 1.00 27.03 330 GLU B C 1
ATOM 5913 O O . GLU B 1 297 ? 64.826 -17.548 66.807 1.00 27.86 330 GLU B O 1
ATOM 5919 N N . GLY B 1 298 ? 66.436 -16.247 65.941 1.00 26.44 331 GLY B N 1
ATOM 5920 C CA . GLY B 1 298 ? 66.426 -16.897 64.635 1.00 26.71 331 GLY B CA 1
ATOM 5921 C C . GLY B 1 298 ? 66.284 -15.959 63.444 1.00 26.10 331 GLY B C 1
ATOM 5922 O O . GLY B 1 298 ? 66.300 -16.401 62.311 1.00 26.00 331 GLY B O 1
ATOM 5923 N N . TYR B 1 299 ? 66.147 -14.662 63.695 1.00 25.81 332 TYR B N 1
ATOM 5924 C CA . TYR B 1 299 ? 66.141 -13.677 62.626 1.00 25.28 332 TYR B CA 1
ATOM 5925 C C . TYR B 1 299 ? 67.491 -13.569 61.926 1.00 24.86 332 TYR B C 1
ATOM 5926 O O . TYR B 1 299 ? 68.521 -14.037 62.433 1.00 24.75 332 TYR B O 1
ATOM 5935 N N . LEU B 1 300 ? 67.471 -12.951 60.748 1.00 24.08 333 LEU B N 1
ATOM 5936 C CA . LEU B 1 300 ? 68.680 -12.675 59.989 1.00 23.76 333 LEU B CA 1
ATOM 5937 C C . LEU B 1 300 ? 69.030 -11.207 60.219 1.00 23.35 333 LEU B C 1
ATOM 5938 O O . LEU B 1 300 ? 68.239 -10.337 59.911 1.00 23.76 333 LEU B O 1
ATOM 5943 N N . GLY B 1 301 ? 70.184 -10.941 60.809 1.00 23.32 334 GLY B N 1
ATOM 5944 C CA . GLY B 1 301 ? 70.626 -9.563 61.011 1.00 22.52 334 GLY B CA 1
ATOM 5945 C C . GLY B 1 301 ? 71.396 -9.087 59.802 1.00 22.03 334 GLY B C 1
ATOM 5946 O O . GLY B 1 301 ? 71.989 -9.876 59.078 1.00 21.56 334 GLY B O 1
ATOM 5947 N N . TYR B 1 302 ? 71.383 -7.781 59.577 1.00 21.49 335 TYR B N 1
ATOM 5948 C CA . TYR B 1 302 ? 72.226 -7.188 58.560 1.00 21.33 335 TYR B CA 1
ATOM 5949 C C . TYR B 1 302 ? 72.955 -6.067 59.276 1.00 21.74 335 TYR B C 1
ATOM 5950 O O . TYR B 1 302 ? 72.329 -5.080 59.693 1.00 21.71 335 TYR B O 1
ATOM 5959 N N . LYS B 1 303 ? 74.272 -6.264 59.437 1.00 22.00 336 LYS B N 1
ATOM 5960 C CA . LYS B 1 303 ? 75.094 -5.492 60.351 1.00 21.95 336 LYS B CA 1
ATOM 5961 C C . LYS B 1 303 ? 75.591 -4.233 59.669 1.00 21.38 336 LYS B C 1
ATOM 5962 O O . LYS B 1 303 ? 76.788 -3.935 59.677 1.00 21.90 336 LYS B O 1
ATOM 5968 N N . LYS B 1 304 ? 74.651 -3.488 59.099 1.00 20.88 337 LYS B N 1
ATOM 5969 C CA . LYS B 1 304 ? 74.973 -2.331 58.268 1.00 20.27 337 LYS B CA 1
ATOM 5970 C C . LYS B 1 304 ? 75.105 -1.068 59.125 1.00 20.01 337 LYS B C 1
ATOM 5971 O O . LYS B 1 304 ? 76.013 -0.272 58.899 1.00 20.03 337 LYS B O 1
ATOM 5977 N N . PHE B 1 305 ? 74.218 -0.897 60.098 1.00 19.82 338 PHE B N 1
ATOM 5978 C CA . PHE B 1 305 ? 74.242 0.281 60.984 1.00 20.32 338 PHE B CA 1
ATOM 5979 C C . PHE B 1 305 ? 74.757 -0.078 62.395 1.00 20.76 338 PHE B C 1
ATOM 5980 O O . PHE B 1 305 ? 74.223 -0.988 63.034 1.00 20.41 338 PHE B O 1
ATOM 5988 N N . HIS B 1 306 ? 75.763 0.647 62.890 1.00 21.15 339 HIS B N 1
ATOM 5989 C CA . HIS B 1 306 ? 76.208 0.493 64.291 1.00 21.81 339 HIS B CA 1
ATOM 5990 C C . HIS B 1 306 ? 76.293 1.825 64.990 1.00 21.59 339 HIS B C 1
ATOM 5991 O O . HIS B 1 306 ? 76.714 2.822 64.392 1.00 21.63 339 HIS B O 1
ATOM 6006 N N . ARG B 1 308 ? 78.235 4.224 67.410 1.00 21.85 341 ARG B N 1
ATOM 6007 C CA . ARG B 1 308 ? 79.619 4.428 67.799 1.00 21.87 341 ARG B CA 1
ATOM 6008 C C . ARG B 1 308 ? 79.721 4.351 69.333 1.00 22.44 341 ARG B C 1
ATOM 6009 O O . ARG B 1 308 ? 78.702 4.389 70.040 1.00 23.14 341 ARG B O 1
ATOM 6017 N N . SER B 1 309 ? 80.957 4.247 69.824 1.00 22.74 342 SER B N 1
ATOM 6018 C CA . SER B 1 309 ? 81.289 4.104 71.263 1.00 23.21 342 SER B CA 1
ATOM 6019 C C . SER B 1 309 ? 80.658 5.152 72.183 1.00 22.96 342 SER B C 1
ATOM 6020 O O . SER B 1 309 ? 80.388 4.867 73.345 1.00 23.39 342 SER B O 1
ATOM 6023 N N . ASP B 1 310 ? 80.402 6.349 71.658 1.00 22.35 343 ASP B N 1
ATOM 6024 C CA . ASP B 1 310 ? 79.770 7.411 72.437 1.00 22.54 343 ASP B CA 1
ATOM 6025 C C . ASP B 1 310 ? 78.240 7.355 72.421 1.00 22.30 343 ASP B C 1
ATOM 6026 O O . ASP B 1 310 ? 77.580 8.298 72.860 1.00 22.32 343 ASP B O 1
ATOM 6031 N N . ASP B 1 311 ? 77.698 6.250 71.907 1.00 22.19 344 ASP B N 1
ATOM 6032 C CA . ASP B 1 311 ? 76.254 6.031 71.771 1.00 22.36 344 ASP B CA 1
ATOM 6033 C C . ASP B 1 311 ? 75.603 7.067 70.829 1.00 21.68 344 ASP B C 1
ATOM 6034 O O . ASP B 1 311 ? 74.433 7.427 71.009 1.00 21.66 344 ASP B O 1
ATOM 6039 N N . THR B 1 312 ? 76.378 7.549 69.852 1.00 21.33 345 THR B N 1
ATOM 6040 C CA . THR B 1 312 ? 75.865 8.386 68.759 1.00 21.17 345 THR B CA 1
ATOM 6041 C C . THR B 1 312 ? 76.212 7.771 67.392 1.00 20.99 345 THR B C 1
ATOM 6042 O O . THR B 1 312 ? 77.088 6.908 67.294 1.00 21.16 345 THR B O 1
ATOM 6046 N N . ALA B 1 313 ? 75.516 8.230 66.349 1.00 20.78 346 ALA B N 1
ATOM 6047 C CA . ALA B 1 313 ? 75.806 7.850 64.964 1.00 21.04 346 ALA B CA 1
ATOM 6048 C C . ALA B 1 313 ? 75.402 8.967 64.010 1.00 20.97 346 ALA B C 1
ATOM 6049 O O . ALA B 1 313 ? 74.243 9.408 64.028 1.00 21.38 346 ALA B O 1
ATOM 6051 N N . ASP B 1 314 ? 76.334 9.411 63.166 1.00 21.35 347 ASP B N 1
ATOM 6052 C CA . ASP B 1 314 ? 75.987 10.351 62.088 1.00 21.57 347 ASP B CA 1
ATOM 6053 C C . ASP B 1 314 ? 74.949 9.715 61.139 1.00 21.70 347 ASP B C 1
ATOM 6054 O O . ASP B 1 314 ? 74.897 8.474 60.972 1.00 21.12 347 ASP B O 1
ATOM 6059 N N . LEU B 1 315 ? 74.136 10.582 60.525 1.00 21.64 348 LEU B N 1
ATOM 6060 C CA . LEU B 1 315 ? 72.917 10.183 59.815 1.00 21.25 348 LEU B CA 1
ATOM 6061 C C . LEU B 1 315 ? 73.016 10.503 58.331 1.00 21.02 348 LEU B C 1
ATOM 6062 O O . LEU B 1 315 ? 73.099 11.670 57.928 1.00 21.01 348 LEU B O 1
ATOM 6067 N N . VAL B 1 316 ? 73.041 9.453 57.523 1.00 20.55 349 VAL B N 1
ATOM 6068 C CA . VAL B 1 316 ? 73.237 9.579 56.066 1.00 20.50 349 VAL B CA 1
ATOM 6069 C C . VAL B 1 316 ? 71.952 10.044 55.356 1.00 20.34 349 VAL B C 1
ATOM 6070 O O . VAL B 1 316 ? 70.833 9.686 55.747 1.00 20.21 349 VAL B O 1
ATOM 6074 N N . LEU B 1 317 ? 72.115 10.885 54.337 1.00 20.17 350 LEU B N 1
ATOM 6075 C CA . LEU B 1 317 ? 70.970 11.378 53.548 1.00 20.04 350 LEU B CA 1
ATOM 6076 C C . LEU B 1 317 ? 71.099 11.068 52.056 1.00 19.37 350 LEU B C 1
ATOM 6077 O O . LEU B 1 317 ? 70.101 10.753 51.389 1.00 19.44 350 LEU B O 1
ATOM 6090 N N . ARG B 1 319 ? 74.161 9.382 49.199 1.00 19.18 352 ARG B N 1
ATOM 6091 C CA . ARG B 1 319 ? 75.429 8.813 48.802 1.00 18.66 352 ARG B CA 1
ATOM 6092 C C . ARG B 1 319 ? 75.643 8.771 47.295 1.00 18.75 352 ARG B C 1
ATOM 6093 O O . ARG B 1 319 ? 74.699 8.788 46.515 1.00 18.55 352 ARG B O 1
ATOM 6101 N N . SER B 1 320 ? 76.907 8.648 46.901 1.00 18.71 353 SER B N 1
ATOM 6102 C CA . SER B 1 320 ? 77.267 8.391 45.525 1.00 18.82 353 SER B CA 1
ATOM 6103 C C . SER B 1 320 ? 76.641 7.092 44.991 1.00 18.49 353 SER B C 1
ATOM 6104 O O . SER B 1 320 ? 76.305 7.014 43.824 1.00 18.29 353 SER B O 1
ATOM 6107 N N . ALA B 1 321 ? 76.490 6.087 45.845 1.00 18.23 354 ALA B N 1
ATOM 6108 C CA . ALA B 1 321 ? 75.900 4.807 45.421 1.00 18.24 354 ALA B CA 1
ATOM 6109 C C . ALA B 1 321 ? 74.471 4.994 44.852 1.00 18.14 354 ALA B C 1
ATOM 6110 O O . ALA B 1 321 ? 74.128 4.392 43.831 1.00 17.78 354 ALA B O 1
ATOM 6112 N N . GLU B 1 322 ? 73.668 5.826 45.521 1.00 18.33 355 GLU B N 1
ATOM 6113 C CA . GLU B 1 322 ? 72.327 6.223 45.030 1.00 18.86 355 GLU B CA 1
ATOM 6114 C C . GLU B 1 322 ? 72.417 6.924 43.679 1.00 19.18 355 GLU B C 1
ATOM 6115 O O . GLU B 1 322 ? 71.631 6.642 42.779 1.00 19.63 355 GLU B O 1
ATOM 6129 N N . TYR B 1 324 ? 74.633 6.611 41.256 1.00 20.84 357 TYR B N 1
ATOM 6130 C CA . TYR B 1 324 ? 74.840 5.592 40.203 1.00 20.96 357 TYR B CA 1
ATOM 6131 C C . TYR B 1 324 ? 73.526 4.831 39.872 1.00 20.69 357 TYR B C 1
ATOM 6132 O O . TYR B 1 324 ? 73.235 4.537 38.705 1.00 20.92 357 TYR B O 1
ATOM 6141 N N . LEU B 1 325 ? 72.755 4.506 40.902 1.00 20.62 358 LEU B N 1
ATOM 6142 C CA . LEU B 1 325 ? 71.476 3.854 40.721 1.00 20.41 358 LEU B CA 1
ATOM 6143 C C . LEU B 1 325 ? 70.503 4.738 39.921 1.00 20.66 358 LEU B C 1
ATOM 6144 O O . LEU B 1 325 ? 69.881 4.258 38.984 1.00 21.32 358 LEU B O 1
ATOM 6149 N N . ILE B 1 326 ? 70.437 6.037 40.239 1.00 20.22 359 ILE B N 1
ATOM 6150 C CA . ILE B 1 326 ? 69.546 6.975 39.530 1.00 19.61 359 ILE B CA 1
ATOM 6151 C C . ILE B 1 326 ? 69.910 7.125 38.063 1.00 19.52 359 ILE B C 1
ATOM 6152 O O . ILE B 1 326 ? 69.056 7.016 37.197 1.00 19.72 359 ILE B O 1
ATOM 6157 N N . GLU B 1 327 ? 71.185 7.366 37.783 1.00 19.08 360 GLU B N 1
ATOM 6158 C CA . GLU B 1 327 ? 71.657 7.486 36.424 1.00 19.26 360 GLU B CA 1
ATOM 6159 C C . GLU B 1 327 ? 71.366 6.211 35.626 1.00 19.06 360 GLU B C 1
ATOM 6160 O O . GLU B 1 327 ? 70.994 6.287 34.475 1.00 18.69 360 GLU B O 1
ATOM 6166 N N . ALA B 1 328 ? 71.530 5.054 36.254 1.00 18.93 361 ALA B N 1
ATOM 6167 C CA . ALA B 1 328 ? 71.360 3.774 35.560 1.00 19.27 361 ALA B CA 1
ATOM 6168 C C . ALA B 1 328 ? 69.917 3.574 35.161 1.00 19.58 361 ALA B C 1
ATOM 6169 O O . ALA B 1 328 ? 69.622 3.231 34.001 1.00 19.60 361 ALA B O 1
ATOM 6171 N N . GLU B 1 329 ? 69.025 3.762 36.130 1.00 20.42 362 GLU B N 1
ATOM 6172 C CA . GLU B 1 329 ? 67.582 3.663 35.889 1.00 21.12 362 GLU B CA 1
ATOM 6173 C C . GLU B 1 329 ? 67.143 4.687 34.853 1.00 22.04 362 GLU B C 1
ATOM 6174 O O . GLU B 1 329 ? 66.509 4.340 33.855 1.00 22.50 362 GLU B O 1
ATOM 6180 N N . ALA B 1 330 ? 67.471 5.953 35.097 1.00 22.82 363 ALA B N 1
ATOM 6181 C CA . ALA B 1 330 ? 67.131 7.013 34.155 1.00 23.01 363 ALA B CA 1
ATOM 6182 C C . ALA B 1 330 ? 67.654 6.729 32.737 1.00 23.70 363 ALA B C 1
ATOM 6183 O O . ALA B 1 330 ? 66.923 6.894 31.762 1.00 24.39 363 ALA B O 1
ATOM 6185 N N . LYS B 1 331 ? 68.895 6.263 32.602 1.00 23.84 364 LYS B N 1
ATOM 6186 C CA . LYS B 1 331 ? 69.435 5.999 31.269 1.00 23.88 364 LYS B CA 1
ATOM 6187 C C . LYS B 1 331 ? 68.683 4.872 30.544 1.00 24.56 364 LYS B C 1
ATOM 6188 O O . LYS B 1 331 ? 68.364 4.998 29.350 1.00 24.47 364 LYS B O 1
ATOM 6194 N N . VAL B 1 332 ? 68.360 3.802 31.277 1.00 25.15 365 VAL B N 1
ATOM 6195 C CA . VAL B 1 332 ? 67.585 2.681 30.722 1.00 25.66 365 VAL B CA 1
ATOM 6196 C C . VAL B 1 332 ? 66.213 3.157 30.242 1.00 25.56 365 VAL B C 1
ATOM 6197 O O . VAL B 1 332 ? 65.868 2.995 29.075 1.00 25.47 365 VAL B O 1
ATOM 6201 N N . ARG B 1 333 ? 65.454 3.780 31.142 1.00 26.26 366 ARG B N 1
ATOM 6202 C CA . ARG B 1 333 ? 64.128 4.304 30.798 1.00 26.43 366 ARG B CA 1
ATOM 6203 C C . ARG B 1 333 ? 64.170 5.320 29.630 1.00 26.83 366 ARG B C 1
ATOM 6204 O O . ARG B 1 333 ? 63.202 5.435 28.860 1.00 26.23 366 ARG B O 1
ATOM 6212 N N . ASP B 1 334 ? 65.293 6.028 29.481 1.00 26.75 367 ASP B N 1
ATOM 6213 C CA . ASP B 1 334 ? 65.436 7.052 28.438 1.00 27.02 367 ASP B CA 1
ATOM 6214 C C . ASP B 1 334 ? 65.694 6.463 27.043 1.00 26.84 367 ASP B C 1
ATOM 6215 O O . ASP B 1 334 ? 65.665 7.189 26.044 1.00 26.95 367 ASP B O 1
ATOM 6220 N N . GLY B 1 335 ? 65.943 5.156 26.974 1.00 26.60 368 GLY B N 1
ATOM 6221 C CA . GLY B 1 335 ? 66.179 4.482 25.704 1.00 26.58 368 GLY B CA 1
ATOM 6222 C C . GLY B 1 335 ? 67.642 4.452 25.311 1.00 26.53 368 GLY B C 1
ATOM 6223 O O . GLY B 1 335 ? 67.971 4.174 24.159 1.00 26.06 368 GLY B O 1
ATOM 6224 N N . VAL B 1 336 ? 68.535 4.738 26.254 1.00 25.84 369 VAL B N 1
ATOM 6225 C CA . VAL B 1 336 ? 69.968 4.617 25.974 1.00 26.13 369 VAL B CA 1
ATOM 6226 C C . VAL B 1 336 ? 70.253 3.122 25.774 1.00 26.53 369 VAL B C 1
ATOM 6227 O O . VAL B 1 336 ? 69.635 2.288 26.427 1.00 26.44 369 VAL B O 1
ATOM 6231 N N . ALA B 1 337 ? 71.143 2.786 24.849 1.00 27.18 370 ALA B N 1
ATOM 6232 C CA . ALA B 1 337 ? 71.468 1.378 24.586 1.00 27.74 370 ALA B CA 1
ATOM 6233 C C . ALA B 1 337 ? 71.871 0.682 25.894 1.00 27.80 370 ALA B C 1
ATOM 6234 O O . ALA B 1 337 ? 72.560 1.269 26.734 1.00 27.40 370 ALA B O 1
ATOM 6236 N N . LEU B 1 338 ? 71.416 -0.557 26.079 1.00 28.28 371 LEU B N 1
ATOM 6237 C CA . LEU B 1 338 ? 71.452 -1.192 27.397 1.00 28.50 371 LEU B CA 1
ATOM 6238 C C . LEU B 1 338 ? 72.864 -1.409 27.914 1.00 29.21 371 LEU B C 1
ATOM 6239 O O . LEU B 1 338 ? 73.104 -1.270 29.119 1.00 29.47 371 LEU B O 1
ATOM 6244 N N . ASP B 1 339 ? 73.792 -1.759 27.027 1.00 30.20 372 ASP B N 1
ATOM 6245 C CA . ASP B 1 339 ? 75.183 -1.939 27.439 1.00 31.26 372 ASP B CA 1
ATOM 6246 C C . ASP B 1 339 ? 75.769 -0.634 28.009 1.00 30.76 372 ASP B C 1
ATOM 6247 O O . ASP B 1 339 ? 76.533 -0.670 28.983 1.00 30.49 372 ASP B O 1
ATOM 6252 N N . GLN B 1 340 ? 75.392 0.502 27.420 1.00 29.62 373 GLN B N 1
ATOM 6253 C CA . GLN B 1 340 ? 75.804 1.818 27.933 1.00 28.72 373 GLN B CA 1
ATOM 6254 C C . GLN B 1 340 ? 75.008 2.211 29.181 1.00 27.24 373 GLN B C 1
ATOM 6255 O O . GLN B 1 340 ? 75.560 2.769 30.133 1.00 26.30 373 GLN B O 1
ATOM 6257 N N . ALA B 1 341 ? 73.716 1.908 29.180 1.00 26.14 374 ALA B N 1
ATOM 6258 C CA . ALA B 1 341 ? 72.832 2.312 30.265 1.00 25.30 374 ALA B CA 1
ATOM 6259 C C . ALA B 1 341 ? 73.252 1.730 31.631 1.00 24.92 374 ALA B C 1
ATOM 6260 O O . ALA B 1 341 ? 73.059 2.381 32.659 1.00 24.28 374 ALA B O 1
ATOM 6262 N N . VAL B 1 342 ? 73.836 0.526 31.621 1.00 24.96 375 VAL B N 1
ATOM 6263 C CA . VAL B 1 342 ? 74.255 -0.187 32.844 1.00 25.07 375 VAL B CA 1
ATOM 6264 C C . VAL B 1 342 ? 75.701 0.095 33.294 1.00 25.17 375 VAL B C 1
ATOM 6265 O O . VAL B 1 342 ? 76.149 -0.442 34.314 1.00 25.68 375 VAL B O 1
ATOM 6269 N N . ALA B 1 343 ? 76.433 0.911 32.538 1.00 25.49 376 ALA B N 1
ATOM 6270 C CA . ALA B 1 343 ? 77.776 1.329 32.934 1.00 25.72 376 ALA B CA 1
ATOM 6271 C C . ALA B 1 343 ? 77.815 1.809 34.411 1.00 25.45 376 ALA B C 1
ATOM 6272 O O . ALA B 1 343 ? 78.634 1.313 35.175 1.00 25.40 376 ALA B O 1
ATOM 6274 N N . PRO B 1 344 ? 76.904 2.726 34.833 1.00 25.29 377 PRO B N 1
ATOM 6275 C CA A PRO B 1 344 ? 76.827 3.146 36.243 0.50 24.97 377 PRO B CA 1
ATOM 6276 C CA B PRO B 1 344 ? 76.870 3.131 36.246 0.50 24.99 377 PRO B CA 1
ATOM 6277 C C . PRO B 1 344 ? 76.500 2.002 37.218 1.00 25.11 377 PRO B C 1
ATOM 6278 O O . PRO B 1 344 ? 77.021 1.968 38.347 1.00 24.45 377 PRO B O 1
ATOM 6285 N N . LEU B 1 345 ? 75.630 1.085 36.792 1.00 25.22 378 LEU B N 1
ATOM 6286 C CA . LEU B 1 345 ? 75.271 -0.062 37.626 1.00 25.23 378 LEU B CA 1
ATOM 6287 C C . LEU B 1 345 ? 76.506 -0.939 37.857 1.00 25.29 378 LEU B C 1
ATOM 6288 O O . LEU B 1 345 ? 76.737 -1.416 38.973 1.00 24.84 378 LEU B O 1
ATOM 6293 N N . ASN B 1 346 ? 77.269 -1.157 36.788 1.00 25.81 379 ASN B N 1
ATOM 6294 C CA . ASN B 1 346 ? 78.510 -1.922 36.849 1.00 26.26 379 ASN B CA 1
ATOM 6295 C C . ASN B 1 346 ? 79.571 -1.240 37.711 1.00 26.27 379 ASN B C 1
ATOM 6296 O O . ASN B 1 346 ? 80.245 -1.907 38.494 1.00 26.14 379 ASN B O 1
ATOM 6301 N N . THR B 1 347 ? 79.688 0.085 37.617 1.00 25.72 380 THR B N 1
ATOM 6302 C CA . THR B 1 347 ? 80.612 0.805 38.480 1.00 25.83 380 THR B CA 1
ATOM 6303 C C . THR B 1 347 ? 80.361 0.461 39.945 1.00 24.90 380 THR B C 1
ATOM 6304 O O . THR B 1 347 ? 81.285 0.061 40.645 1.00 24.27 380 THR B O 1
ATOM 6308 N N . LEU B 1 348 ? 79.110 0.590 40.384 1.00 24.07 381 LEU B N 1
ATOM 6309 C CA . LEU B 1 348 ? 78.703 0.203 41.729 1.00 23.46 381 LEU B CA 1
ATOM 6310 C C . LEU B 1 348 ? 78.938 -1.289 41.988 1.00 23.62 381 LEU B C 1
ATOM 6311 O O . LEU B 1 348 ? 79.539 -1.650 43.001 1.00 23.62 381 LEU B O 1
ATOM 6316 N N . ARG B 1 349 ? 78.473 -2.146 41.084 1.00 23.62 382 ARG B N 1
ATOM 6317 C CA . ARG B 1 349 ? 78.701 -3.596 41.221 1.00 24.02 382 ARG B CA 1
ATOM 6318 C C . ARG B 1 349 ? 80.187 -3.928 41.439 1.00 24.28 382 ARG B C 1
ATOM 6319 O O . ARG B 1 349 ? 80.538 -4.623 42.400 1.00 23.94 382 ARG B O 1
ATOM 6327 N N . THR B 1 350 ? 81.062 -3.412 40.579 1.00 24.98 383 THR B N 1
ATOM 6328 C CA . THR B 1 350 ? 82.502 -3.673 40.739 1.00 25.71 383 THR B CA 1
ATOM 6329 C C . THR B 1 350 ? 83.008 -3.243 42.123 1.00 25.72 383 THR B C 1
ATOM 6330 O O . THR B 1 350 ? 83.735 -3.996 42.778 1.00 25.81 383 THR B O 1
ATOM 6334 N N . ALA B 1 351 ? 82.601 -2.051 42.569 1.00 25.54 384 ALA B N 1
ATOM 6335 C CA . ALA B 1 351 ? 83.008 -1.511 43.872 1.00 25.46 384 ALA B CA 1
ATOM 6336 C C . ALA B 1 351 ? 82.587 -2.445 44.998 1.00 25.43 384 ALA B C 1
ATOM 6337 O O . ALA B 1 351 ? 83.346 -2.654 45.949 1.00 25.93 384 ALA B O 1
ATOM 6339 N N . ARG B 1 352 ? 81.383 -3.000 44.875 1.00 24.74 385 ARG B N 1
ATOM 6340 C CA . ARG B 1 352 ? 80.851 -3.951 45.847 1.00 24.71 385 ARG B CA 1
ATOM 6341 C C . ARG B 1 352 ? 81.340 -5.388 45.622 1.00 25.49 385 ARG B C 1
ATOM 6342 O O . ARG B 1 352 ? 80.831 -6.315 46.252 1.00 25.67 385 ARG B O 1
ATOM 6350 N N . GLY B 1 353 ? 82.321 -5.569 44.742 1.00 26.15 386 GLY B N 1
ATOM 6351 C CA . GLY B 1 353 ? 82.959 -6.873 44.544 1.00 27.42 386 GLY B CA 1
ATOM 6352 C C . GLY B 1 353 ? 82.205 -7.862 43.666 1.00 28.04 386 GLY B C 1
ATOM 6353 O O . GLY B 1 353 ? 82.368 -9.071 43.832 1.00 28.94 386 GLY B O 1
ATOM 6354 N N . VAL B 1 354 ? 81.403 -7.354 42.727 1.00 27.96 387 VAL B N 1
ATOM 6355 C CA . VAL B 1 354 ? 80.583 -8.193 41.841 1.00 28.33 387 VAL B CA 1
ATOM 6356 C C . VAL B 1 354 ? 80.888 -7.903 40.372 1.00 28.63 387 VAL B C 1
ATOM 6357 O O . VAL B 1 354 ? 81.119 -6.750 39.995 1.00 28.99 387 VAL B O 1
ATOM 6361 N N . GLY B 1 355 ? 80.882 -8.951 39.546 1.00 29.11 388 GLY B N 1
ATOM 6362 C CA . GLY B 1 355 ? 81.134 -8.817 38.098 1.00 29.51 388 GLY B CA 1
ATOM 6363 C C . GLY B 1 355 ? 80.104 -7.969 37.354 1.00 29.33 388 GLY B C 1
ATOM 6364 O O . GLY B 1 355 ? 79.111 -7.522 37.929 1.00 28.18 388 GLY B O 1
ATOM 6365 N N . ASN B 1 356 ? 80.338 -7.744 36.066 1.00 30.04 389 ASN B N 1
ATOM 6366 C CA . ASN B 1 356 ? 79.435 -6.914 35.285 1.00 30.38 389 ASN B CA 1
ATOM 6367 C C . ASN B 1 356 ? 78.130 -7.629 34.999 1.00 30.50 389 ASN B C 1
ATOM 6368 O O . ASN B 1 356 ? 78.114 -8.838 34.730 1.00 30.26 389 ASN B O 1
ATOM 6373 N N . TYR B 1 357 ? 77.043 -6.868 35.068 1.00 30.00 390 TYR B N 1
ATOM 6374 C CA . TYR B 1 357 ? 75.709 -7.385 34.801 1.00 30.10 390 TYR B CA 1
ATOM 6375 C C . TYR B 1 357 ? 75.547 -7.505 33.293 1.00 30.86 390 TYR B C 1
ATOM 6376 O O . TYR B 1 357 ? 75.722 -6.519 32.562 1.00 30.56 390 TYR B O 1
ATOM 6385 N N . ASP B 1 358 ? 75.227 -8.715 32.839 1.00 31.46 391 ASP B N 1
ATOM 6386 C CA . ASP B 1 358 ? 75.128 -9.017 31.411 1.00 32.88 391 ASP B CA 1
ATOM 6387 C C . ASP B 1 358 ? 73.747 -8.646 30.869 1.00 31.94 391 ASP B C 1
ATOM 6388 O O . ASP B 1 358 ? 72.728 -9.120 31.377 1.00 31.65 391 ASP B O 1
ATOM 6393 N N . VAL B 1 359 ? 73.718 -7.796 29.844 1.00 32.06 392 VAL B N 1
ATOM 6394 C CA . VAL B 1 359 ? 72.448 -7.344 29.255 1.00 31.85 392 VAL B CA 1
ATOM 6395 C C . VAL B 1 359 ? 72.076 -8.115 27.983 1.00 32.78 392 VAL B C 1
ATOM 6396 O O . VAL B 1 359 ? 71.018 -7.876 27.393 1.00 32.77 392 VAL B O 1
ATOM 6400 N N . THR B 1 360 ? 72.947 -9.037 27.573 1.00 33.79 393 THR B N 1
ATOM 6401 C CA . THR B 1 360 ? 72.669 -9.946 26.471 1.00 34.22 393 THR B CA 1
ATOM 6402 C C . THR B 1 360 ? 71.284 -10.552 26.646 1.00 34.37 393 THR B C 1
ATOM 6403 O O . THR B 1 360 ? 71.017 -11.204 27.649 1.00 34.54 393 THR B O 1
ATOM 6407 N N . GLY B 1 361 ? 70.409 -10.327 25.671 1.00 35.40 394 GLY B N 1
ATOM 6408 C CA . GLY B 1 361 ? 69.113 -11.006 25.620 1.00 35.11 394 GLY B CA 1
ATOM 6409 C C . GLY B 1 361 ? 68.166 -10.616 26.735 1.00 34.36 394 GLY B C 1
ATOM 6410 O O . GLY B 1 361 ? 67.273 -11.395 27.096 1.00 34.33 394 GLY B O 1
ATOM 6411 N N . LYS B 1 362 ? 68.351 -9.404 27.264 1.00 32.77 395 LYS B N 1
ATOM 6412 C CA . LYS B 1 362 ? 67.492 -8.856 28.312 1.00 32.48 395 LYS B CA 1
ATOM 6413 C C . LYS B 1 362 ? 66.619 -7.735 27.744 1.00 31.31 395 LYS B C 1
ATOM 6414 O O . LYS B 1 362 ? 67.063 -6.960 26.904 1.00 30.45 395 LYS B O 1
ATOM 6420 N N . THR B 1 363 ? 65.382 -7.655 28.222 1.00 30.86 396 THR B N 1
ATOM 6421 C CA . THR B 1 363 ? 64.497 -6.545 27.878 1.00 30.05 396 THR B CA 1
ATOM 6422 C C . THR B 1 363 ? 64.863 -5.350 28.740 1.00 28.78 396 THR B C 1
ATOM 6423 O O . THR B 1 363 ? 65.625 -5.480 29.691 1.00 28.50 396 THR B O 1
ATOM 6427 N N . LYS B 1 364 ? 64.326 -4.180 28.410 1.00 28.16 397 LYS B N 1
ATOM 6428 C CA . LYS B 1 364 ? 64.542 -2.994 29.246 1.00 27.35 397 LYS B CA 1
ATOM 6429 C C . LYS B 1 364 ? 63.855 -3.139 30.601 1.00 26.79 397 LYS B C 1
ATOM 6430 O O . LYS B 1 364 ? 64.411 -2.701 31.620 1.00 25.65 397 LYS B O 1
ATOM 6436 N N . GLU B 1 365 ? 62.670 -3.763 30.615 1.00 26.53 398 GLU B N 1
ATOM 6437 C CA . GLU B 1 365 ? 61.922 -3.988 31.855 1.00 26.77 398 GLU B CA 1
ATOM 6438 C C . GLU B 1 365 ? 62.750 -4.805 32.850 1.00 26.37 398 GLU B C 1
ATOM 6439 O O . GLU B 1 365 ? 62.836 -4.464 34.028 1.00 25.48 398 GLU B O 1
ATOM 6445 N N . GLN B 1 366 ? 63.337 -5.894 32.353 1.00 26.57 399 GLN B N 1
ATOM 6446 C CA . GLN B 1 366 ? 64.172 -6.783 33.157 1.00 26.37 399 GLN B CA 1
ATOM 6447 C C . GLN B 1 366 ? 65.371 -6.085 33.796 1.00 25.64 399 GLN B C 1
ATOM 6448 O O . GLN B 1 366 ? 65.720 -6.379 34.942 1.00 25.46 399 GLN B O 1
ATOM 6454 N N . VAL B 1 367 ? 65.986 -5.175 33.048 1.00 25.14 400 VAL B N 1
ATOM 6455 C CA . VAL B 1 367 ? 67.158 -4.442 33.498 1.00 24.89 400 VAL B CA 1
ATOM 6456 C C . VAL B 1 367 ? 66.771 -3.354 34.494 1.00 24.29 400 VAL B C 1
ATOM 6457 O O . VAL B 1 367 ? 67.508 -3.102 35.438 1.00 24.53 400 VAL B O 1
ATOM 6461 N N . ILE B 1 368 ? 65.609 -2.730 34.308 1.00 24.52 401 ILE B N 1
ATOM 6462 C CA . ILE B 1 368 ? 65.079 -1.797 35.320 1.00 23.65 401 ILE B CA 1
ATOM 6463 C C . ILE B 1 368 ? 64.810 -2.567 36.619 1.00 24.14 401 ILE B C 1
ATOM 6464 O O . ILE B 1 368 ? 65.179 -2.116 37.714 1.00 22.99 401 ILE B O 1
ATOM 6469 N N . ASP B 1 369 ? 64.211 -3.751 36.509 1.00 24.57 402 ASP B N 1
ATOM 6470 C CA . ASP B 1 369 ? 63.933 -4.537 37.713 1.00 24.94 402 ASP B CA 1
ATOM 6471 C C . ASP B 1 369 ? 65.218 -4.906 38.501 1.00 23.96 402 ASP B C 1
ATOM 6472 O O . ASP B 1 369 ? 65.199 -4.909 39.735 1.00 23.45 402 ASP B O 1
ATOM 6477 N N . GLU B 1 370 ? 66.304 -5.221 37.790 1.00 23.74 403 GLU B N 1
ATOM 6478 C CA . GLU B 1 370 ? 67.612 -5.487 38.409 1.00 23.56 403 GLU B CA 1
ATOM 6479 C C . GLU B 1 370 ? 68.135 -4.248 39.140 1.00 22.84 403 GLU B C 1
ATOM 6480 O O . GLU B 1 370 ? 68.583 -4.324 40.292 1.00 22.65 403 GLU B O 1
ATOM 6486 N N . ILE B 1 371 ? 68.069 -3.108 38.475 1.00 22.22 404 ILE B N 1
ATOM 6487 C CA . ILE B 1 371 ? 68.451 -1.846 39.115 1.00 21.79 404 ILE B CA 1
ATOM 6488 C C . ILE B 1 371 ? 67.597 -1.537 40.364 1.00 22.22 404 ILE B C 1
ATOM 6489 O O . ILE B 1 371 ? 68.139 -1.151 41.407 1.00 21.96 404 ILE B O 1
ATOM 6494 N N . LEU B 1 372 ? 66.283 -1.729 40.278 1.00 22.93 405 LEU B N 1
ATOM 6495 C CA . LEU B 1 372 ? 65.405 -1.527 41.440 1.00 23.34 405 LEU B CA 1
ATOM 6496 C C . LEU B 1 372 ? 65.713 -2.509 42.586 1.00 24.31 405 LEU B C 1
ATOM 6497 O O . LEU B 1 372 ? 65.597 -2.159 43.756 1.00 22.94 405 LEU B O 1
ATOM 6510 N N . GLU B 1 374 ? 68.766 -3.711 43.094 1.00 24.38 407 GLU B N 1
ATOM 6511 C CA . GLU B 1 374 ? 70.072 -3.278 43.581 1.00 23.48 407 GLU B CA 1
ATOM 6512 C C . GLU B 1 374 ? 69.879 -2.067 44.493 1.00 22.86 407 GLU B C 1
ATOM 6513 O O . GLU B 1 374 ? 70.564 -1.928 45.504 1.00 21.37 407 GLU B O 1
ATOM 6519 N N . ARG B 1 375 ? 68.928 -1.208 44.131 1.00 22.78 408 ARG B N 1
ATOM 6520 C CA . ARG B 1 375 ? 68.429 -0.179 45.054 1.00 22.51 408 ARG B CA 1
ATOM 6521 C C . ARG B 1 375 ? 68.033 -0.784 46.408 1.00 22.85 408 ARG B C 1
ATOM 6522 O O . ARG B 1 375 ? 68.403 -0.259 47.465 1.00 22.84 408 ARG B O 1
ATOM 6530 N N . ARG B 1 376 ? 67.282 -1.889 46.388 1.00 23.01 409 ARG B N 1
ATOM 6531 C CA . ARG B 1 376 ? 66.800 -2.495 47.641 1.00 22.95 409 ARG B CA 1
ATOM 6532 C C . ARG B 1 376 ? 67.929 -3.131 48.458 1.00 22.61 409 ARG B C 1
ATOM 6533 O O . ARG B 1 376 ? 67.882 -3.143 49.692 1.00 21.89 409 ARG B O 1
ATOM 6541 N N . ARG B 1 377 ? 68.932 -3.655 47.760 1.00 22.79 410 ARG B N 1
ATOM 6542 C CA . ARG B 1 377 ? 70.131 -4.185 48.405 1.00 22.19 410 ARG B CA 1
ATOM 6543 C C . ARG B 1 377 ? 71.015 -3.073 48.937 1.00 22.13 410 ARG B C 1
ATOM 6544 O O . ARG B 1 377 ? 71.434 -3.108 50.087 1.00 21.42 410 ARG B O 1
ATOM 6552 N N . GLU B 1 378 ? 71.307 -2.103 48.077 1.00 22.03 411 GLU B N 1
ATOM 6553 C CA . GLU B 1 378 ? 72.253 -1.038 48.389 1.00 22.23 411 GLU B CA 1
ATOM 6554 C C . GLU B 1 378 ? 71.750 0.006 49.388 1.00 21.86 411 GLU B C 1
ATOM 6555 O O . GLU B 1 378 ? 72.538 0.517 50.180 1.00 21.75 411 GLU B O 1
ATOM 6561 N N . LEU B 1 379 ? 70.465 0.344 49.327 1.00 21.96 412 LEU B N 1
ATOM 6562 C CA . LEU B 1 379 ? 69.890 1.426 50.141 1.00 21.83 412 LEU B CA 1
ATOM 6563 C C . LEU B 1 379 ? 69.071 0.910 51.341 1.00 21.62 412 LEU B C 1
ATOM 6564 O O . LEU B 1 379 ? 68.366 1.684 51.996 1.00 21.49 412 LEU B O 1
ATOM 6569 N N . TRP B 1 380 ? 69.190 -0.386 51.664 1.00 21.37 413 TRP B N 1
ATOM 6570 C CA . TRP B 1 380 ? 68.481 -0.982 52.818 1.00 21.05 413 TRP B CA 1
ATOM 6571 C C . TRP B 1 380 ? 68.615 -0.157 54.111 1.00 20.71 413 TRP B C 1
ATOM 6572 O O . TRP B 1 380 ? 69.723 0.221 54.518 1.00 20.09 413 TRP B O 1
ATOM 6583 N N . GLY B 1 381 ? 67.487 0.111 54.765 1.00 19.97 414 GLY B N 1
ATOM 6584 C CA . GLY B 1 381 ? 67.520 0.795 56.052 1.00 20.02 414 GLY B CA 1
ATOM 6585 C C . GLY B 1 381 ? 67.757 2.296 55.988 1.00 19.82 414 GLY B C 1
ATOM 6586 O O . GLY B 1 381 ? 67.650 2.963 57.015 1.00 19.94 414 GLY B O 1
ATOM 6587 N N . GLU B 1 382 ? 68.029 2.838 54.797 1.00 19.54 415 GLU B N 1
ATOM 6588 C CA . GLU B 1 382 ? 68.288 4.291 54.621 1.00 19.41 415 GLU B CA 1
ATOM 6589 C C . GLU B 1 382 ? 67.034 5.142 54.334 1.00 19.90 415 GLU B C 1
ATOM 6590 O O . GLU B 1 382 ? 67.127 6.371 54.185 1.00 20.09 415 GLU B O 1
ATOM 6596 N N . GLY B 1 383 ? 65.862 4.504 54.257 1.00 20.24 416 GLY B N 1
ATOM 6597 C CA . GLY B 1 383 ? 64.581 5.220 54.177 1.00 20.60 416 GLY B CA 1
ATOM 6598 C C . GLY B 1 383 ? 63.907 5.373 52.812 1.00 21.13 416 GLY B C 1
ATOM 6599 O O . GLY B 1 383 ? 62.979 6.187 52.662 1.00 21.74 416 GLY B O 1
ATOM 6600 N N . PHE B 1 384 ? 64.330 4.571 51.835 1.00 20.94 417 PHE B N 1
ATOM 6601 C CA . PHE B 1 384 ? 63.793 4.612 50.459 1.00 20.55 417 PHE B CA 1
ATOM 6602 C C . PHE B 1 384 ? 62.669 3.615 50.157 1.00 20.68 417 PHE B C 1
ATOM 6603 O O . PHE B 1 384 ? 62.062 3.678 49.082 1.00 20.23 417 PHE B O 1
ATOM 6611 N N . GLY B 1 385 ? 62.375 2.726 51.107 1.00 20.46 418 GLY B N 1
ATOM 6612 C CA . GLY B 1 385 ? 61.477 1.601 50.888 1.00 20.31 418 GLY B CA 1
ATOM 6613 C C . GLY B 1 385 ? 60.158 1.917 50.215 1.00 19.85 418 GLY B C 1
ATOM 6614 O O . GLY B 1 385 ? 59.954 1.563 49.065 1.00 20.51 418 GLY B O 1
ATOM 6615 N N . ILE B 1 386 ? 59.281 2.608 50.933 1.00 19.53 419 ILE B N 1
ATOM 6616 C CA . ILE B 1 386 ? 57.908 2.825 50.499 1.00 19.55 419 ILE B CA 1
ATOM 6617 C C . ILE B 1 386 ? 57.859 3.824 49.348 1.00 19.96 419 ILE B C 1
ATOM 6618 O O . ILE B 1 386 ? 57.051 3.663 48.432 1.00 19.52 419 ILE B O 1
ATOM 6623 N N . THR B 1 387 ? 58.774 4.803 49.335 1.00 20.46 420 THR B N 1
ATOM 6624 C CA . THR B 1 387 ? 58.808 5.746 48.221 1.00 21.10 420 THR B CA 1
ATOM 6625 C C . THR B 1 387 ? 59.254 5.134 46.881 1.00 21.92 420 THR B C 1
ATOM 6626 O O . THR B 1 387 ? 58.889 5.664 45.828 1.00 22.17 420 THR B O 1
ATOM 6630 N N . ASP B 1 388 ? 60.004 4.025 46.914 1.00 22.86 421 ASP B N 1
ATOM 6631 C CA . ASP B 1 388 ? 60.297 3.234 45.703 1.00 23.62 421 ASP B CA 1
ATOM 6632 C C . ASP B 1 388 ? 59.120 2.313 45.295 1.00 23.40 421 ASP B C 1
ATOM 6633 O O . ASP B 1 388 ? 58.892 2.047 44.101 1.00 22.99 421 ASP B O 1
ATOM 6638 N N . VAL B 1 389 ? 58.381 1.822 46.283 1.00 23.71 422 VAL B N 1
ATOM 6639 C CA . VAL B 1 389 ? 57.103 1.145 46.035 1.00 23.62 422 VAL B CA 1
ATOM 6640 C C . VAL B 1 389 ? 56.148 2.106 45.309 1.00 23.81 422 VAL B C 1
ATOM 6641 O O . VAL B 1 389 ? 55.613 1.784 44.244 1.00 23.78 422 VAL B O 1
ATOM 6645 N N . LEU B 1 390 ? 55.974 3.304 45.867 1.00 23.25 423 LEU B N 1
ATOM 6646 C CA . LEU B 1 390 ? 55.027 4.286 45.317 1.00 22.75 423 LEU B CA 1
ATOM 6647 C C . LEU B 1 390 ? 55.429 4.750 43.919 1.00 22.51 423 LEU B C 1
ATOM 6648 O O . LEU B 1 390 ? 54.654 4.617 42.970 1.00 21.99 423 LEU B O 1
ATOM 6653 N N . ARG B 1 391 ? 56.668 5.222 43.799 1.00 22.49 424 ARG B N 1
ATOM 6654 C CA . ARG B 1 391 ? 57.257 5.722 42.559 1.00 22.57 424 ARG B CA 1
ATOM 6655 C C . ARG B 1 391 ? 57.111 4.764 41.365 1.00 23.11 424 ARG B C 1
ATOM 6656 O O . ARG B 1 391 ? 56.827 5.196 40.242 1.00 21.78 424 ARG B O 1
ATOM 6664 N N . ASN B 1 392 ? 57.309 3.469 41.605 1.00 23.33 425 ASN B N 1
ATOM 6665 C CA . ASN B 1 392 ? 57.188 2.475 40.527 1.00 24.51 425 ASN B CA 1
ATOM 6666 C C . ASN B 1 392 ? 55.816 1.770 40.485 1.00 24.43 425 ASN B C 1
ATOM 6667 O O . ASN B 1 392 ? 55.612 0.841 39.702 1.00 25.22 425 ASN B O 1
ATOM 6672 N N . GLN B 1 393 ? 54.888 2.215 41.327 1.00 24.23 426 GLN B N 1
ATOM 6673 C CA . GLN B 1 393 ? 53.540 1.670 41.405 1.00 24.55 426 GLN B CA 1
ATOM 6674 C C . GLN B 1 393 ? 53.544 0.148 41.581 1.00 25.05 426 GLN B C 1
ATOM 6675 O O . GLN B 1 393 ? 52.835 -0.577 40.872 1.00 24.89 426 GLN B O 1
ATOM 6681 N N . LYS B 1 394 ? 54.346 -0.309 42.539 1.00 25.24 427 LYS B N 1
ATOM 6682 C CA . LYS B 1 394 ? 54.429 -1.717 42.910 1.00 25.58 427 LYS B CA 1
ATOM 6683 C C . LYS B 1 394 ? 53.589 -1.997 44.147 1.00 26.03 427 LYS B C 1
ATOM 6684 O O . LYS B 1 394 ? 53.087 -1.067 44.804 1.00 26.17 427 LYS B O 1
ATOM 6690 N N . ALA B 1 395 ? 53.427 -3.287 44.446 1.00 25.88 428 ALA B N 1
ATOM 6691 C CA . ALA B 1 395 ? 52.894 -3.736 45.721 1.00 26.20 428 ALA B CA 1
ATOM 6692 C C . ALA B 1 395 ? 54.048 -4.061 46.662 1.00 26.12 428 ALA B C 1
ATOM 6693 O O . ALA B 1 395 ? 55.146 -4.382 46.225 1.00 26.13 428 ALA B O 1
ATOM 6695 N N . VAL B 1 396 ? 53.785 -3.991 47.958 1.00 26.54 429 VAL B N 1
ATOM 6696 C CA . VAL B 1 396 ? 54.732 -4.487 48.940 1.00 26.34 429 VAL B CA 1
ATOM 6697 C C . VAL B 1 396 ? 54.799 -6.004 48.697 1.00 27.64 429 VAL B C 1
ATOM 6698 O O . VAL B 1 396 ? 53.764 -6.644 48.496 1.00 26.69 429 VAL B O 1
ATOM 6702 N N . GLU B 1 397 ? 56.021 -6.530 48.630 1.00 28.44 430 GLU B N 1
ATOM 6703 C CA . GLU B 1 397 ? 56.287 -7.947 48.376 1.00 29.82 430 GLU B CA 1
ATOM 6704 C C . GLU B 1 397 ? 56.925 -8.565 49.614 1.00 30.12 430 GLU B C 1
ATOM 6705 O O . GLU B 1 397 ? 58.021 -8.145 50.024 1.00 30.10 430 GLU B O 1
ATOM 6711 N N . ARG B 1 398 ? 56.243 -9.544 50.211 1.00 29.88 431 ARG B N 1
ATOM 6712 C CA . ARG B 1 398 ? 56.763 -10.255 51.374 1.00 30.38 431 ARG B CA 1
ATOM 6713 C C . ARG B 1 398 ? 56.385 -11.730 51.298 1.00 31.90 431 ARG B C 1
ATOM 6714 O O . ARG B 1 398 ? 55.190 -12.063 51.307 1.00 31.92 431 ARG B O 1
ATOM 6738 N N . ALA B 1 400 ? 56.932 -15.458 53.167 1.00 34.67 433 ALA B N 1
ATOM 6739 C CA . ALA B 1 400 ? 57.394 -16.190 54.339 1.00 35.06 433 ALA B CA 1
ATOM 6740 C C . ALA B 1 400 ? 58.436 -17.222 53.894 1.00 35.20 433 ALA B C 1
ATOM 6741 O O . ALA B 1 400 ? 58.472 -17.614 52.716 1.00 34.61 433 ALA B O 1
ATOM 6743 N N . LEU B 1 401 ? 59.298 -17.638 54.822 1.00 34.80 434 LEU B N 1
ATOM 6744 C CA . LEU B 1 401 ? 60.263 -18.702 54.526 1.00 34.94 434 LEU B CA 1
ATOM 6745 C C . LEU B 1 401 ? 59.498 -19.981 54.212 1.00 35.28 434 LEU B C 1
ATOM 6746 O O . LEU B 1 401 ? 58.405 -20.195 54.736 1.00 34.51 434 LEU B O 1
ATOM 6751 N N . SER B 1 402 ? 60.083 -20.821 53.367 1.00 36.03 435 SER B N 1
ATOM 6752 C CA . SER B 1 402 ? 59.483 -22.107 53.012 1.00 38.02 435 SER B CA 1
ATOM 6753 C C . SER B 1 402 ? 59.290 -22.981 54.244 1.00 39.23 435 SER B C 1
ATOM 6754 O O . SER B 1 402 ? 60.088 -22.933 55.173 1.00 38.69 435 SER B O 1
ATOM 6757 N N . GLU B 1 403 ? 58.236 -23.793 54.236 1.00 41.31 436 GLU B N 1
ATOM 6758 C CA . GLU B 1 403 ? 57.976 -24.730 55.333 1.00 42.45 436 GLU B CA 1
ATOM 6759 C C . GLU B 1 403 ? 59.205 -25.601 55.623 1.00 43.55 436 GLU B C 1
ATOM 6760 O O . GLU B 1 403 ? 59.473 -25.924 56.783 1.00 44.92 436 GLU B O 1
ATOM 6762 N N . ASP B 1 404 ? 59.943 -25.974 54.572 1.00 43.95 437 ASP B N 1
ATOM 6763 C CA . ASP B 1 404 ? 61.211 -26.709 54.720 1.00 43.77 437 ASP B CA 1
ATOM 6764 C C . ASP B 1 404 ? 62.241 -25.887 55.498 1.00 43.60 437 ASP B C 1
ATOM 6765 O O . ASP B 1 404 ? 62.729 -26.329 56.541 1.00 43.09 437 ASP B O 1
ATOM 6778 N N . GLN B 1 406 ? 61.923 -23.440 57.446 1.00 39.53 439 GLN B N 1
ATOM 6779 C CA . GLN B 1 406 ? 61.489 -23.177 58.822 1.00 38.88 439 GLN B CA 1
ATOM 6780 C C . GLN B 1 406 ? 61.777 -24.318 59.806 1.00 38.77 439 GLN B C 1
ATOM 6781 O O . GLN B 1 406 ? 61.776 -24.096 61.014 1.00 38.27 439 GLN B O 1
ATOM 6787 N N . LYS B 1 407 ? 62.010 -25.525 59.293 1.00 38.76 440 LYS B N 1
ATOM 6788 C CA . LYS B 1 407 ? 62.349 -26.686 60.125 1.00 39.40 440 LYS B CA 1
ATOM 6789 C C . LYS B 1 407 ? 63.856 -27.017 60.138 1.00 38.84 440 LYS B C 1
ATOM 6790 O O . LYS B 1 407 ? 64.253 -28.076 60.631 1.00 39.55 440 LYS B O 1
ATOM 6792 N N . THR B 1 408 ? 64.687 -26.123 59.596 1.00 37.63 441 THR B N 1
ATOM 6793 C CA A THR B 1 408 ? 66.144 -26.269 59.662 0.50 37.59 441 THR B CA 1
ATOM 6794 C CA B THR B 1 408 ? 66.145 -26.272 59.678 0.50 37.37 441 THR B CA 1
ATOM 6795 C C . THR B 1 408 ? 66.663 -25.543 60.912 1.00 37.12 441 THR B C 1
ATOM 6796 O O . THR B 1 408 ? 65.915 -24.820 61.579 1.00 36.31 441 THR B O 1
ATOM 6803 N N . GLU B 1 409 ? 67.935 -25.761 61.240 1.00 36.94 442 GLU B N 1
ATOM 6804 C CA . GLU B 1 409 ? 68.590 -25.057 62.327 1.00 35.82 442 GLU B CA 1
ATOM 6805 C C . GLU B 1 409 ? 69.726 -24.226 61.736 1.00 34.87 442 GLU B C 1
ATOM 6806 O O . GLU B 1 409 ? 70.422 -24.686 60.827 1.00 35.22 442 GLU B O 1
ATOM 6808 N N . VAL B 1 410 ? 69.879 -22.992 62.218 1.00 33.56 443 VAL B N 1
ATOM 6809 C CA . VAL B 1 410 ? 71.053 -22.160 61.902 1.00 32.61 443 VAL B CA 1
ATOM 6810 C C . VAL B 1 410 ? 71.773 -21.749 63.191 1.00 31.63 443 VAL B C 1
ATOM 6811 O O . VAL B 1 410 ? 71.162 -21.713 64.253 1.00 31.56 443 VAL B O 1
ATOM 6815 N N . ASP B 1 411 ? 73.072 -21.466 63.083 1.00 31.27 444 ASP B N 1
ATOM 6816 C CA . ASP B 1 411 ? 73.886 -21.029 64.222 1.00 30.54 444 ASP B CA 1
ATOM 6817 C C . ASP B 1 411 ? 73.685 -19.546 64.471 1.00 30.07 444 ASP B C 1
ATOM 6818 O O . ASP B 1 411 ? 74.225 -18.722 63.740 1.00 29.49 444 ASP B O 1
ATOM 6823 N N . CYS B 1 412 ? 72.952 -19.220 65.527 1.00 29.94 445 CYS B N 1
ATOM 6824 C CA . CYS B 1 412 ? 72.581 -17.836 65.817 1.00 29.96 445 CYS B CA 1
ATOM 6825 C C . CYS B 1 412 ? 73.489 -17.128 66.824 1.00 29.82 445 CYS B C 1
ATOM 6826 O O . CYS B 1 412 ? 73.593 -17.541 67.976 1.00 30.00 445 CYS B O 1
ATOM 6829 N N . TRP B 1 413 ? 74.136 -16.054 66.371 1.00 29.47 446 TRP B N 1
ATOM 6830 C CA . TRP B 1 413 ? 74.869 -15.150 67.244 1.00 29.43 446 TRP B CA 1
ATOM 6831 C C . TRP B 1 413 ? 73.962 -14.619 68.340 1.00 29.31 446 TRP B C 1
ATOM 6832 O O . TRP B 1 413 ? 72.841 -14.215 68.068 1.00 28.61 446 TRP B O 1
ATOM 6843 N N . GLN B 1 414 ? 74.466 -14.601 69.574 1.00 29.76 447 GLN B N 1
ATOM 6844 C CA . GLN B 1 414 ? 73.745 -14.052 70.721 1.00 30.48 447 GLN B CA 1
ATOM 6845 C C . GLN B 1 414 ? 74.537 -12.891 71.316 1.00 31.21 447 GLN B C 1
ATOM 6846 O O . GLN B 1 414 ? 75.723 -12.754 71.043 1.00 30.93 447 GLN B O 1
ATOM 6852 N N . GLU B 1 415 ? 73.886 -12.079 72.146 1.00 32.20 448 GLU B N 1
ATOM 6853 C CA . GLU B 1 415 ? 74.505 -10.849 72.697 1.00 32.95 448 GLU B CA 1
ATOM 6854 C C . GLU B 1 415 ? 75.904 -10.983 73.341 1.00 34.89 448 GLU B C 1
ATOM 6855 O O . GLU B 1 415 ? 76.723 -10.066 73.235 1.00 36.65 448 GLU B O 1
ATOM 6861 N N . GLY B 1 416 ? 76.201 -12.107 73.982 1.00 35.64 449 GLY B N 1
ATOM 6862 C CA . GLY B 1 416 ? 77.539 -12.283 74.585 1.00 36.04 449 GLY B CA 1
ATOM 6863 C C . GLY B 1 416 ? 78.676 -12.687 73.644 1.00 35.44 449 GLY B C 1
ATOM 6864 O O . GLY B 1 416 ? 79.794 -12.931 74.103 1.00 36.15 449 GLY B O 1
ATOM 6865 N N . GLY B 1 417 ? 78.406 -12.768 72.339 1.00 33.87 450 GLY B N 1
ATOM 6866 C CA . GLY B 1 417 ? 79.375 -13.278 71.372 1.00 33.01 450 GLY B CA 1
ATOM 6867 C C . GLY B 1 417 ? 79.219 -14.760 71.058 1.00 32.59 450 GLY B C 1
ATOM 6868 O O . GLY B 1 417 ? 79.753 -15.240 70.051 1.00 32.79 450 GLY B O 1
ATOM 6869 N N . SER B 1 418 ? 78.470 -15.483 71.885 1.00 32.18 451 SER B N 1
ATOM 6870 C CA . SER B 1 418 ? 78.300 -16.930 71.701 1.00 32.91 451 SER B CA 1
ATOM 6871 C C . SER B 1 418 ? 77.195 -17.250 70.683 1.00 32.53 451 SER B C 1
ATOM 6872 O O . SER B 1 418 ? 76.428 -16.372 70.273 1.00 31.52 451 SER B O 1
ATOM 6875 N N . PHE B 1 419 ? 77.145 -18.517 70.283 1.00 32.37 452 PHE B N 1
ATOM 6876 C CA . PHE B 1 419 ? 76.239 -18.999 69.257 1.00 32.64 452 PHE B CA 1
ATOM 6877 C C . PHE B 1 419 ? 75.348 -20.119 69.801 1.00 33.08 452 PHE B C 1
ATOM 6878 O O . PHE B 1 419 ? 75.724 -20.825 70.731 1.00 33.51 452 PHE B O 1
ATOM 6886 N N . ALA B 1 420 ? 74.170 -20.263 69.205 1.00 33.49 453 ALA B N 1
ATOM 6887 C CA . ALA B 1 420 ? 73.205 -21.304 69.572 1.00 33.97 453 ALA B CA 1
ATOM 6888 C C . ALA B 1 420 ? 72.364 -21.674 68.345 1.00 33.97 453 ALA B C 1
ATOM 6889 O O . ALA B 1 420 ? 72.310 -20.914 67.374 1.00 33.89 453 ALA B O 1
ATOM 6891 N N . LYS B 1 421 ? 71.725 -22.842 68.384 1.00 34.50 454 LYS B N 1
ATOM 6892 C CA . LYS B 1 421 ? 70.911 -23.327 67.264 1.00 34.47 454 LYS B CA 1
ATOM 6893 C C . LYS B 1 421 ? 69.481 -22.791 67.356 1.00 33.99 454 LYS B C 1
ATOM 6894 O O . LYS B 1 421 ? 68.851 -22.839 68.417 1.00 33.80 454 LYS B O 1
ATOM 6896 N N . ARG B 1 422 ? 68.986 -22.259 66.237 1.00 33.67 455 ARG B N 1
ATOM 6897 C CA . ARG B 1 422 ? 67.601 -21.816 66.115 1.00 33.62 455 ARG B CA 1
ATOM 6898 C C . ARG B 1 422 ? 67.049 -22.142 64.728 1.00 33.31 455 ARG B C 1
ATOM 6899 O O . ARG B 1 422 ? 67.795 -22.239 63.749 1.00 33.11 455 ARG B O 1
ATOM 6907 N N . ASN B 1 423 ? 65.731 -22.284 64.652 1.00 33.74 456 ASN B N 1
ATOM 6908 C CA . ASN B 1 423 ? 65.032 -22.331 63.370 1.00 33.25 456 ASN B CA 1
ATOM 6909 C C . ASN B 1 423 ? 65.027 -20.923 62.761 1.00 32.50 456 ASN B C 1
ATOM 6910 O O . ASN B 1 423 ? 64.689 -19.971 63.459 1.00 33.03 456 ASN B O 1
ATOM 6915 N N . PRO B 1 424 ? 65.401 -20.784 61.472 1.00 31.95 457 PRO B N 1
ATOM 6916 C CA . PRO B 1 424 ? 65.429 -19.441 60.851 1.00 31.39 457 PRO B CA 1
ATOM 6917 C C . PRO B 1 424 ? 64.066 -18.744 60.816 1.00 31.04 457 PRO B C 1
ATOM 6918 O O . PRO B 1 424 ? 63.032 -19.413 60.747 1.00 30.31 457 PRO B O 1
ATOM 6922 N N . LEU B 1 425 ? 64.081 -17.408 60.863 1.00 30.05 458 LEU B N 1
ATOM 6923 C CA . LEU B 1 425 ? 62.861 -16.601 60.869 1.00 29.88 458 LEU B CA 1
ATOM 6924 C C . LEU B 1 425 ? 62.880 -15.558 59.747 1.00 29.70 458 LEU B C 1
ATOM 6925 O O . LEU B 1 425 ? 63.895 -14.899 59.507 1.00 29.41 458 LEU B O 1
ATOM 6930 N N . GLY B 1 426 ? 61.749 -15.416 59.070 1.00 30.40 459 GLY B N 1
ATOM 6931 C CA . GLY B 1 426 ? 61.591 -14.449 57.982 1.00 30.01 459 GLY B CA 1
ATOM 6932 C C . GLY B 1 426 ? 60.304 -13.659 58.135 1.00 30.12 459 GLY B C 1
ATOM 6933 O O . GLY B 1 426 ? 59.794 -13.493 59.250 1.00 30.60 459 GLY B O 1
ATOM 6934 N N . HIS B 1 427 ? 59.782 -13.176 57.008 1.00 29.88 460 HIS B N 1
ATOM 6935 C CA . HIS B 1 427 ? 58.537 -12.413 56.983 1.00 29.52 460 HIS B CA 1
ATOM 6936 C C . HIS B 1 427 ? 57.374 -13.157 57.628 1.00 30.34 460 HIS B C 1
ATOM 6937 O O . HIS B 1 427 ? 57.220 -14.373 57.457 1.00 30.23 460 HIS B O 1
ATOM 6944 N N . TRP B 1 428 ? 56.565 -12.408 58.369 1.00 29.80 461 TRP B N 1
ATOM 6945 C CA . TRP B 1 428 ? 55.420 -12.972 59.075 1.00 30.14 461 TRP B CA 1
ATOM 6946 C C . TRP B 1 428 ? 54.102 -12.203 58.895 1.00 30.63 461 TRP B C 1
ATOM 6947 O O . TRP B 1 428 ? 53.052 -12.759 59.197 1.00 31.42 461 TRP B O 1
ATOM 6958 N N . PHE B 1 429 ? 54.140 -10.955 58.406 1.00 29.98 462 PHE B N 1
ATOM 6959 C CA . PHE B 1 429 ? 52.910 -10.184 58.104 1.00 30.20 462 PHE B CA 1
ATOM 6960 C C . PHE B 1 429 ? 52.762 -10.060 56.576 1.00 30.53 462 PHE B C 1
ATOM 6961 O O . PHE B 1 429 ? 53.353 -9.169 55.952 1.00 30.65 462 PHE B O 1
ATOM 6969 N N . LEU B 1 430 ? 51.969 -10.962 55.989 1.00 30.83 463 LEU B N 1
ATOM 6970 C CA . LEU B 1 430 ? 52.046 -11.275 54.553 1.00 31.46 463 LEU B CA 1
ATOM 6971 C C . LEU B 1 430 ? 50.859 -10.765 53.710 1.00 31.62 463 LEU B C 1
ATOM 6972 O O . LEU B 1 430 ? 50.769 -11.044 52.508 1.00 31.95 463 LEU B O 1
ATOM 6977 N N . ASN B 1 431 ? 49.948 -10.034 54.344 1.00 31.81 464 ASN B N 1
ATOM 6978 C CA . ASN B 1 431 ? 48.867 -9.354 53.630 1.00 31.94 464 ASN B CA 1
ATOM 6979 C C . ASN B 1 431 ? 48.441 -8.137 54.432 1.00 31.14 464 ASN B C 1
ATOM 6980 O O . ASN B 1 431 ? 48.955 -7.911 55.527 1.00 29.96 464 ASN B O 1
ATOM 6985 N N . PHE B 1 432 ? 47.510 -7.356 53.892 1.00 30.70 465 PHE B N 1
ATOM 6986 C CA . PHE B 1 432 ? 47.042 -6.151 54.583 1.00 30.32 465 PHE B CA 1
ATOM 6987 C C . PHE B 1 432 ? 46.169 -6.490 55.801 1.00 31.04 465 PHE B C 1
ATOM 6988 O O . PHE B 1 432 ? 45.700 -7.632 55.939 1.00 30.92 465 PHE B O 1
ATOM 6996 N N . PRO B 1 433 ? 45.950 -5.500 56.688 1.00 30.77 466 PRO B N 1
ATOM 6997 C CA . PRO B 1 433 ? 45.068 -5.675 57.853 1.00 32.21 466 PRO B CA 1
ATOM 6998 C C . PRO B 1 433 ? 43.584 -5.918 57.544 1.00 33.38 466 PRO B C 1
ATOM 6999 O O . PRO B 1 433 ? 42.838 -6.319 58.440 1.00 33.53 466 PRO B O 1
ATOM 7003 N N . ASP B 1 434 ? 43.160 -5.648 56.308 1.00 35.15 467 ASP B N 1
ATOM 7004 C CA . ASP B 1 434 ? 41.768 -5.874 55.883 1.00 36.60 467 ASP B CA 1
ATOM 7005 C C . ASP B 1 434 ? 41.538 -7.296 55.338 1.00 36.80 467 ASP B C 1
ATOM 7006 O O . ASP B 1 434 ? 40.407 -7.658 55.016 1.00 36.39 467 ASP B O 1
ATOM 7011 N N . GLY B 1 435 ? 42.608 -8.089 55.238 1.00 36.14 468 GLY B N 1
ATOM 7012 C CA . GLY B 1 435 ? 42.533 -9.437 54.670 1.00 35.93 468 GLY B CA 1
ATOM 7013 C C . GLY B 1 435 ? 42.927 -9.488 53.203 1.00 35.74 468 GLY B C 1
ATOM 7014 O O . GLY B 1 435 ? 43.126 -10.574 52.647 1.00 35.88 468 GLY B O 1
ATOM 7015 N N . LYS B 1 436 ? 43.049 -8.321 52.569 1.00 34.29 469 LYS B N 1
ATOM 7016 C CA . LYS B 1 436 ? 43.358 -8.255 51.140 1.00 33.91 469 LYS B CA 1
ATOM 7017 C C . LYS B 1 436 ? 44.848 -8.496 50.915 1.00 32.81 469 LYS B C 1
ATOM 7018 O O . LYS B 1 436 ? 45.674 -8.095 51.737 1.00 31.55 469 LYS B O 1
ATOM 7024 N N . ALA B 1 437 ? 45.185 -9.156 49.805 1.00 32.05 470 ALA B N 1
ATOM 7025 C CA . ALA B 1 437 ? 46.584 -9.338 49.402 1.00 30.94 470 ALA B CA 1
ATOM 7026 C C . ALA B 1 437 ? 47.212 -7.981 49.112 1.00 30.25 470 ALA B C 1
ATOM 7027 O O . ALA B 1 437 ? 46.498 -7.023 48.811 1.00 30.48 470 ALA B O 1
ATOM 7029 N N . PHE B 1 438 ? 48.538 -7.894 49.223 1.00 29.45 471 PHE B N 1
ATOM 7030 C CA . PHE B 1 438 ? 49.267 -6.669 48.883 1.00 28.51 471 PHE B CA 1
ATOM 7031 C C . PHE B 1 438 ? 49.036 -6.279 47.426 1.00 28.21 471 PHE B C 1
ATOM 7032 O O . PHE B 1 438 ? 49.145 -7.110 46.517 1.00 27.60 471 PHE B O 1
ATOM 7040 N N . SER B 1 439 ? 48.777 -4.992 47.207 1.00 27.54 472 SER B N 1
ATOM 7041 C CA . SER B 1 439 ? 48.362 -4.516 45.905 1.00 27.17 472 SER B CA 1
ATOM 7042 C C . SER B 1 439 ? 49.013 -3.187 45.588 1.00 26.55 472 SER B C 1
ATOM 7043 O O . SER B 1 439 ? 49.447 -2.450 46.494 1.00 26.68 472 SER B O 1
ATOM 7046 N N . ALA B 1 440 ? 49.099 -2.893 44.297 1.00 25.98 473 ALA B N 1
ATOM 7047 C CA . ALA B 1 440 ? 49.692 -1.642 43.828 1.00 25.46 473 ALA B CA 1
ATOM 7048 C C . ALA B 1 440 ? 48.835 -0.461 44.264 1.00 24.89 473 ALA B C 1
ATOM 7049 O O . ALA B 1 440 ? 47.610 -0.574 44.373 1.00 25.74 473 ALA B O 1
ATOM 7051 N N . ASN B 1 441 ? 49.489 0.670 44.502 1.00 24.32 474 ASN B N 1
ATOM 7052 C CA . ASN B 1 441 ? 48.820 1.912 44.891 1.00 23.57 474 ASN B CA 1
ATOM 7053 C C . ASN B 1 441 ? 47.735 1.698 45.942 1.00 23.15 474 ASN B C 1
ATOM 7054 O O . ASN B 1 441 ? 46.559 1.966 45.713 1.00 22.74 474 ASN B O 1
ATOM 7059 N N . SER B 1 442 ? 48.133 1.163 47.087 1.00 22.77 475 SER B N 1
ATOM 7060 C CA . SER B 1 442 ? 47.233 1.022 48.212 1.00 22.70 475 SER B CA 1
ATOM 7061 C C . SER B 1 442 ? 47.305 2.274 49.081 1.00 22.37 475 SER B C 1
ATOM 7062 O O . SER B 1 442 ? 48.378 2.880 49.225 1.00 21.47 475 SER B O 1
ATOM 7065 N N . SER B 1 443 ? 46.166 2.636 49.671 1.00 22.42 476 SER B N 1
ATOM 7066 C CA A SER B 1 443 ? 46.110 3.748 50.621 0.50 22.54 476 SER B CA 1
ATOM 7067 C CA B SER B 1 443 ? 46.109 3.749 50.631 0.50 22.47 476 SER B CA 1
ATOM 7068 C C . SER B 1 443 ? 46.856 3.429 51.936 1.00 22.52 476 SER B C 1
ATOM 7069 O O . SER B 1 443 ? 47.137 4.328 52.740 1.00 21.67 476 SER B O 1
ATOM 7074 N N . TYR B 1 444 ? 47.171 2.149 52.169 1.00 22.85 477 TYR B N 1
ATOM 7075 C CA . TYR B 1 444 ? 48.019 1.791 53.311 1.00 23.27 477 TYR B CA 1
ATOM 7076 C C . TYR B 1 444 ? 49.443 2.354 53.155 1.00 22.53 477 TYR B C 1
ATOM 7077 O O . TYR B 1 444 ? 50.122 2.543 54.162 1.00 22.47 477 TYR B O 1
ATOM 7086 N N . TYR B 1 445 ? 49.867 2.645 51.918 1.00 22.03 478 TYR B N 1
ATOM 7087 C CA . TYR B 1 445 ? 51.235 3.097 51.627 1.00 21.60 478 TYR B CA 1
ATOM 7088 C C . TYR B 1 445 ? 51.449 4.608 51.757 1.00 21.68 478 TYR B C 1
ATOM 7089 O O . TYR B 1 445 ? 52.583 5.065 51.637 1.00 20.94 478 TYR B O 1
ATOM 7098 N N . LEU B 1 446 ? 50.376 5.366 51.950 1.00 22.19 479 LEU B N 1
ATOM 7099 C CA . LEU B 1 446 ? 50.466 6.833 52.048 1.00 22.54 479 LEU B CA 1
ATOM 7100 C C . LEU B 1 446 ? 50.257 7.285 53.484 1.00 22.94 479 LEU B C 1
ATOM 7101 O O . LEU B 1 446 ? 49.409 6.739 54.192 1.00 23.43 479 LEU B O 1
ATOM 7106 N N . TYR B 1 447 ? 51.001 8.301 53.907 1.00 22.88 480 TYR B N 1
ATOM 7107 C CA . TYR B 1 447 ? 50.714 8.936 55.191 1.00 23.16 480 TYR B CA 1
ATOM 7108 C C . TYR B 1 447 ? 49.361 9.614 55.016 1.00 23.04 480 TYR B C 1
ATOM 7109 O O . TYR B 1 447 ? 49.055 10.082 53.916 1.00 23.10 480 TYR B O 1
ATOM 7118 N N . ALA B 1 448 ? 48.550 9.673 56.076 1.00 23.01 481 ALA B N 1
ATOM 7119 C CA . ALA B 1 448 ? 47.308 10.448 56.038 1.00 23.29 481 ALA B CA 1
ATOM 7120 C C . ALA B 1 448 ? 47.584 11.882 56.485 1.00 23.22 481 ALA B C 1
ATOM 7121 O O . ALA B 1 448 ? 48.442 12.106 57.337 1.00 23.53 481 ALA B O 1
ATOM 7123 N N . ILE B 1 449 ? 46.861 12.854 55.943 1.00 23.85 482 ILE B N 1
ATOM 7124 C CA . ILE B 1 449 ? 46.865 14.193 56.542 1.00 24.34 482 ILE B CA 1
ATOM 7125 C C . ILE B 1 449 ? 46.226 14.016 57.925 1.00 25.06 482 ILE B C 1
ATOM 7126 O O . ILE B 1 449 ? 45.186 13.349 58.044 1.00 25.47 482 ILE B O 1
ATOM 7131 N N . PRO B 1 450 ? 46.860 14.573 58.985 1.00 25.34 483 PRO B N 1
ATOM 7132 C CA . PRO B 1 450 ? 46.388 14.324 60.343 1.00 25.73 483 PRO B CA 1
ATOM 7133 C C . PRO B 1 450 ? 45.047 14.979 60.665 1.00 26.24 483 PRO B C 1
ATOM 7134 O O . PRO B 1 450 ? 44.741 16.068 60.169 1.00 25.77 483 PRO B O 1
ATOM 7138 N N . GLU B 1 451 ? 44.264 14.310 61.501 1.00 26.72 484 GLU B N 1
ATOM 7139 C CA . GLU B 1 451 ? 42.965 14.823 61.913 1.00 27.31 484 GLU B CA 1
ATOM 7140 C C . GLU B 1 451 ? 43.062 16.273 62.413 1.00 27.61 484 GLU B C 1
ATOM 7141 O O . GLU B 1 451 ? 42.182 17.078 62.132 1.00 27.18 484 GLU B O 1
ATOM 7147 N N . LYS B 1 452 ? 44.122 16.602 63.151 1.00 27.57 485 LYS B N 1
ATOM 7148 C CA . LYS B 1 452 ? 44.278 17.958 63.704 1.00 28.01 485 LYS B CA 1
ATOM 7149 C C . LYS B 1 452 ? 44.296 19.010 62.594 1.00 27.46 485 LYS B C 1
ATOM 7150 O O . LYS B 1 452 ? 43.719 20.093 62.738 1.00 27.34 485 LYS B O 1
ATOM 7156 N N . GLU B 1 453 ? 44.956 18.675 61.490 1.00 26.61 486 GLU B N 1
ATOM 7157 C CA . GLU B 1 453 ? 45.017 19.556 60.322 1.00 26.23 486 GLU B CA 1
ATOM 7158 C C . GLU B 1 453 ? 43.657 19.641 59.605 1.00 26.08 486 GLU B C 1
ATOM 7159 O O . GLU B 1 453 ? 43.167 20.739 59.290 1.00 25.59 486 GLU B O 1
ATOM 7165 N N . ILE B 1 454 ? 43.058 18.476 59.352 1.00 25.47 487 ILE B N 1
ATOM 7166 C CA . ILE B 1 454 ? 41.707 18.378 58.797 1.00 25.78 487 ILE B CA 1
ATOM 7167 C C . ILE B 1 454 ? 40.699 19.221 59.583 1.00 26.18 487 ILE B C 1
ATOM 7168 O O . ILE B 1 454 ? 39.948 19.994 59.010 1.00 26.37 487 ILE B O 1
ATOM 7173 N N . ASN B 1 455 ? 40.695 19.064 60.898 1.00 26.68 488 ASN B N 1
ATOM 7174 C CA . ASN B 1 455 ? 39.736 19.752 61.763 1.00 27.40 488 ASN B CA 1
ATOM 7175 C C . ASN B 1 455 ? 39.907 21.271 61.799 1.00 27.81 488 ASN B C 1
ATOM 7176 O O . ASN B 1 455 ? 38.926 22.006 61.986 1.00 27.95 488 ASN B O 1
ATOM 7181 N N . ALA B 1 456 ? 41.151 21.719 61.625 1.00 27.88 489 ALA B N 1
ATOM 7182 C CA . ALA B 1 456 ? 41.530 23.132 61.758 1.00 28.25 489 ALA B CA 1
ATOM 7183 C C . ALA B 1 456 ? 41.417 23.862 60.432 1.00 28.56 489 ALA B C 1
ATOM 7184 O O . ALA B 1 456 ? 41.203 25.073 60.406 1.00 29.27 489 ALA B O 1
ATOM 7186 N N . ASN B 1 457 ? 41.580 23.121 59.337 1.00 28.14 490 A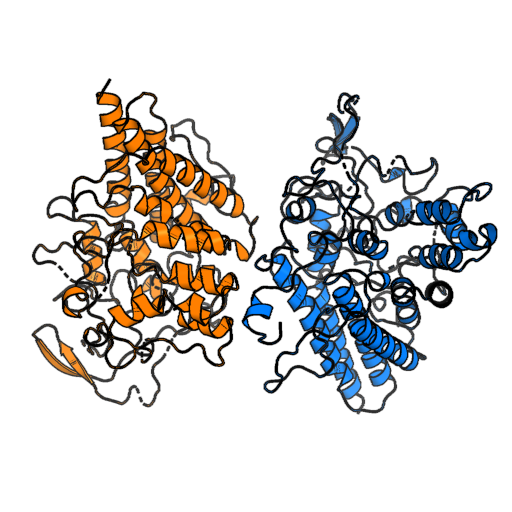SN B N 1
ATOM 7187 C CA . ASN B 1 457 ? 41.685 23.695 58.008 1.00 28.30 490 ASN B CA 1
ATOM 7188 C C . ASN B 1 457 ? 40.427 23.414 57.172 1.00 29.38 490 ASN B C 1
ATOM 7189 O O . ASN B 1 457 ? 40.273 22.315 56.619 1.00 28.52 490 ASN B O 1
ATOM 7194 N N . PRO B 1 458 ? 39.531 24.411 57.060 1.00 30.45 491 PRO B N 1
ATOM 7195 C CA . PRO B 1 458 ? 38.273 24.159 56.339 1.00 31.60 491 PRO B CA 1
ATOM 7196 C C . PRO B 1 458 ? 38.471 23.879 54.836 1.00 32.29 491 PRO B C 1
ATOM 7197 O O . PRO B 1 458 ? 37.561 23.377 54.184 1.00 32.18 491 PRO B O 1
ATOM 7201 N N . ASN B 1 459 ? 39.675 24.146 54.321 1.00 33.77 492 ASN B N 1
ATOM 7202 C CA . ASN B 1 459 ? 40.010 23.905 52.918 1.00 34.47 492 ASN B CA 1
ATOM 7203 C C . ASN B 1 459 ? 40.379 22.457 52.576 1.00 35.17 492 ASN B C 1
ATOM 7204 O O . ASN B 1 459 ? 40.584 22.142 51.401 1.00 36.67 492 ASN B O 1
ATOM 7209 N N . LEU B 1 460 ? 40.464 21.585 53.581 1.00 36.33 493 LEU B N 1
ATOM 7210 C CA . LEU B 1 460 ? 40.878 20.191 53.377 1.00 37.03 493 LEU B CA 1
ATOM 7211 C C . LEU B 1 460 ? 39.715 19.217 53.551 1.00 38.49 493 LEU B C 1
ATOM 7212 O O . LEU B 1 460 ? 38.860 19.393 54.432 1.00 38.85 493 LEU B O 1
#

B-factor: mean 25.61, std 6.07, range [10.54, 60.98]

Radius of gyration: 31.49 Å; Cα contacts (8 Å, |Δi|>4): 1714; chains: 2; bounding box: 71×72×85 Å

Secondary structure (DSSP, 8-state):
-THHHHHHHHHHHHHHHHHHH-BSSSS-BHHHHHHHHH---S------TTTHHHHTT-STTSTT-HHHHHHHHHHHHHHHHHHHHHH-----HHHHHHHHHHHHHHHHHHHHHHHHSS--TTT-TTSB------SPP-TTPPP--PPBHHHHHHHHHHHHHHHHHHTTT----SGGGTTS--HHHHHH--HHHHHTT-HHHHHHHHHHHTTT-----HHHHSB---TT-TT-SSEE--BTTB-SGGGGHHHH-TT-TTS------TT---SPTT-TTGGGEE---SB-EETTB--TTS---EE------HHHHHHHHHTT--HHHHTHHHHHHHHHTT-PPP--TT--HHHHHHHH--HHHHSTTSS-HHHHHHHTT------------S-EEEE-TTS-EEEE--B-----S-TTSPPP-TT-TTSSPPPPHHHHHH-TT-/--HHHHHHHHHHHHHHHHHHH-EEETTEEHHHHHHHHH---S------TTTHHHHTT-STTSTT-HHHHHHHHHHHHHHHHHHHHHT-----HHHHHHHHHHHHHHHHHHHHHHHHHS--TTT-TTSEEE----SPP-TTPPP--PEEHHHHHHHHHHHHHHHHHHTTT----SGGGTTS--HHHHHH--HHHHHTT-HHHHHHHHHHHTTT-----HHHHSB---TT-TT-SSEE---SSS-GGGGGHHHH-TT-TTS------TT---SPTT-TTGGGEE---SPPEETTB--TTS---EE------HHHHHHHHHTT--HHHHTHHHHHHHHHTT--PPP-TT--HHHHHHHH--HHHHSTTTT-HHHHHHHTTPPP---------S-EEEE-TTS-EEEE--------S-TTSPPP-TT-GGGSPPPPHHHHHH-TT-

CATH classification: 1.25.40.390

Nearest PDB structures (foldseek):
  3snx-assembly2_B  TM=1.001E+00  e=1.350E-76  Bacteroides thetaiotaomicron VPI-5482
  3lew-assembly1_A  TM=9.243E-01  e=2.120E-39  Phocaeicola vulgatus ATCC 8482
  3kez-assembly1_A  TM=7.746E-01  e=1.061E-21  Phocaeicola vulgatus ATCC 8482
  3mcx-assembly1_A  TM=7.878E-01  e=1.535E-20  Bacteroides thetaiotaomicron VPI-5482
  8ypu-assembly1_B  TM=7.508E-01  e=1.392E-17  Bacteroides fragilis

Foldseek 3Di:
DCVLLVLLLVLLVVLVLLQQAPAPDLLGGHCLSLLVLQLFAWKAFPDDPHCPCSLQLRAQLDQAHPNLVSLVCSLVVSLQSLLVLLPRDDDDLSSLLSNLQSLLSNLVSLVVQLLFFAFACVVPQFAWTADDDNHHDDPPDADDFTGTSVVSLVSSVVSLVSSLVSQVPPDQPDLQSLQRDHNLSSLVSLVSCLRNLVLVSSLVSLVVSCPQAAFAALVLQFAQFDSPRRFFNHWHDADLVRANSLSSVLCQACQDPPGNVTIGFPVLVPDDPQFRQVVQWFWVQAETHRRRHDDPSSHGIAGPGSLVLLSNLLSCLSVVNDNVVSCPSVQSNQVRRRHHGDDCVPPDSVRSNVVSLVCCVVCRSNRCHLSSLRSVQFWRAYFDDVVLPDWDWHQDNVRDTDIHRHGHHDNQAHPVPHGTGGRDSSSHRHNHPVCPVRHVND/DCVLLVVLLVLLVVLLLLQQADAPDLLGGHPLSLLQLQLQAFKAFPDDPHCPCSLQLRAQLDQAHPNLVSLQVSLVVSLLSLLVLLPGDDDDLSSLQSNLQSLLSNLVSLLVQLLFFDFFCVVPVFAWGADDDRHHDDPPDADDFTGTSNVSLVSSVVSLVSSLVSQVPPDADDLQRQQGDHNLSSLQSLSSCLRNLVLVSSLVSLVVNCPQADFAALVLQQAQFDSNHRFFSHWHDADLVSANSLSCVLCVACQDDPGGNTIGAPVLCPDDPFFNQVVQWFWVQAETHRRRHDDPSSHGIAGPGNLVLLSNLLSCLSVVNPNVVSCPSVQSNQVRRGHHGDDCVPHDSVRSNVVSLVCCVVCPSNRCHLSSLRSVQHWRAYFDDPVLPDWDWHQDNVRHTDIHRHGHHDNQAHPVPHGTGGPDSSSHRHNHPVCVVRHVSD

Organism: Bacteroides thetaiotaomicron (strain ATCC 29148 / DSM 2079 / JCM 5827 / CCUG 10774 / NCTC 10582 / VPI-5482 / E50) (NCBI:txid226186)

Solvent-accessible surface area: 33723 Å² total

InterPro domains:
  IPR011990 Tetratricopeptide-like helical domain superfamily [SSF48452] (20-493)
  IPR012944 RagB/SusD domain [PF07980] (326-493)
  IPR033985 SusD-like, N-terminal [PF14322] (45-235)

Sequence (884 aa):
QVAVAGNAERLFNGAWYNLFEYGTTYANIGYRALQCQDDASDVVSRPKYGFNSSYQFNDVAIPSDGRTSFAWYLIYKTIDNCNTAISIKGDSEELRQAQGQALALRAFCYLHLVQHYQFTYLKDKDAPCVPIYTEPTTSGTKPKGKSTVAQVYQQIFDDLNLAQDYLTTNYVRKGDGQKFKPNTDVVNGLARAYLLTGQWGEAAKAAEAARKGYSLTTTAEYEGFNNISNKEWIWGSPQTLSQSSDASYNFYYLDATYVGAYSSFADPHLDTFVKGDIRLPLFQWREGYLGYKKFHRSDDTADLVLRSAEYLIEAEAKVRDGVALDQAVAPLNTLRTARGVGNYDVTGKTKEQVIDEILERRRELWGEGFGITDVLRNQKAVERALSEDQKTEVDCWQEGGSFAKRNPLGHWFLNFPDGKAFSANSSSYYLYAIPEKEINANPNLQVAVAGNAERLFNGAWYNLFEYGTTTYANIGYRALQCQDDASDVVSRPKYGFNSSYQFNDVAIPSDGRTSFAWYLIYKTIDNCNTAISIKGDSEELRQAQGQALALRAFCYLHLVQHYQFTYLKDKDAPCVPIYTEPTTSSGTKPKKGKSTVAQVYQQIFDDLNLAQDYLTTNYVRKGDGQKFKPNTDVVNGLARAYLLTGQWGEAAKAAEAARKGYSLTTTAEYEGFNNISNKEWIWGSPQTLSQSDASYNFYYLDATYVGAYSSFADPHLDTFVKGDIRLPLFQWREGYLGYKKFHRSDDTADLVLRSAEYLIEAEAKVRDGVALDQAVAPPLNTLRTARGVGNYDVTGKTKEQVIDEILERRRELWGEGFGITDVLRNQKAVERALSEDQKTTEVDCWQEGGSFAKRNPLGHWFLNFPDGKAFSANSSSYYLYAIPEKEINANPNL